Protein AF-0000000080761204 (afdb_homodimer)

Sequence (1036 aa):
MRTWFWTLLLACAAVALAVVLRAHPGNVLILVSPWRIEVSLTLAVLLLVALFAALYVGLRVLAWLVAIPDRVRAWRGRRAQARDHELLERGWISLLEGRFSHAGKDLVKLLEQTKEPGRRVLAALSAARAEHGLSEFERRDQMLAKAREEAGEDAGLQEATATVAADMLLDQGQPARALEVLAPLQDGGARHLHTLRLLLRAETALGHQERVFVLARGLARRNALNKTEAAQLIDSSGAARLRAALGSDAWRGIWKDLKADERTLPNIALAGAAAFEAAGDHNEAARVLEAAIAQKFNHTLVAAYARCDAEQVPRRLAKAETWLQQRPADAEMLTALGLLCLNGQLWGQAERYLQRGVSRRNDAQTHALLGSLYDRLNRPSDAARHWRLATAATMALPTLATDAALPAADTQADPHRLDAEGAYGNGEEPEVYSAAAMPPEPQAEPPLVAVDYVLDSREPGVPPVAGAAVPLRSAIDIEEYFDSAPIPQAAFEAPVSGFKTEADPPVGRAEVKPADKAMRTWFWTLLLACAAVALAVVLRAHPGNVLILVSPWRIEVSLTLAVLLLVALFAALYVGLRVLAWLVAIPDRVRAWRGRRAQARDHELLERGWISLLEGRFSHAGKDLVKLLEQTKEPGRRVLAALSAARAEHGLSEFERRDQMLAKAREEAGEDAGLQEATATVAADMLLDQGQPARALEVLAPLQDGGARHLHTLRLLLRAETALGHQERVFVLARGLARRNALNKTEAAQLIDSSGAARLRAALGSDAWRGIWKDLKADERTLPNIALAGAAAFEAAGDHNEAARVLEAAIAQKFNHTLVAAYARCDAEQVPRRLAKAETWLQQRPADAEMLTALGLLCLNGQLWGQAERYLQRGVSRRNDAQTHALLGSLYDRLNRPSDAARHWRLATAATMALPTLATDAALPAADTQADPHRLDAEGAYGNGEEPEVYSAAAMPPEPQAEPPLVAVDYVLDSREPGVPPVAGAAVPLRSAIDIEEYFDSAPIPQAAFEAPVSGFKTEADPPVGRAEVKPADKA

Nearest PDB structures (foldseek):
  7t6d-assembly1_B  TM=6.648E-01  e=3.011E-05  Escherichia coli
  7t6d-assembly1_A  TM=5.477E-01  e=6.382E-05  Escherichia coli
  7rqf-assembly1_A  TM=4.660E-01  e=2.053E-04  Pseudomonas aeruginosa PAO1
  8sxg-assembly1_C  TM=4.106E-01  e=6.654E-05  Pseudomonas aeruginosa
  2y4u-assembly1_A  TM=3.309E-01  e=7.181E-04  Homo sapiens

Foldseek 3Di:
DVVVVVVVVLVVVLVVVLVVLVPDWAWDWDCDVPDIDIDTPSVVSNVVSVVVVVVVVVVVVVVVVVCVVVVVVVVVVVVLVVLLVVLQVVLVVCVVVLVLVSSLVSLVVSLVRDDDLVSNLVSLLSNLSSCLSVVVNVVSVVSLVSSCVSCPPVPVSLQVSLLSVLVSCLVVLNLVVNCVSLVVVQPDDDCHLSSLVSNLSSCVSVVVLVSNLVSLVVCVVVVNDDPVVSLVSNLVSLLVVLQVCLVDPCNVVSQVPDDPVNLLRDSNLLSVLVSCVSVVNNVVSLVSLVSNCVVPNDLVSLLSLLPDALVCLVVSLVVLVVVCVVVVLDLSSLQSSLSSCVNNVVLVSSLVSLVSSCVNPQALSSLQSQLVSCVVVVNNVSNVVSNVSSVVVVDPDPPDVVVVPPPPPCPVPPPPPPCVVDDPDDDDDDDPDPPDPPDPPPPDPPDPDPPPPPPPCPDDPPDPDPDDDPPDDDDDPDDDDDPDDDDDDDDDCPDDDDDDDDDDDDDDDDPDDDPDDD/DVVVVVVVVLVVVLVVVLVVLVVDWAWDWDCDVPDIDIDTPSVVSNVVSVVVVVVVVVVVVVVVVVCVVVVVVVVVVVVLVVLLVVLQVQLVVCVVVLVLVSSLVSLVVSLVRDDDLVSNLVSLLSNLSSCLSVVVNVVSVVSLVSSCVSCPPVPVSLQVSLLSVLVSCLVVLNLVVNCVSLVVVQPDDDVVLSSLVSNLSSCVSVVVLVSNLVSLVVCVVVVNDDPVVSLVSNLVSLLVVLQVCLVDPCNVVSQVPDDPVNLLRDSNLLSVLVSCVSVVNNVVSLVSLVSNCVVPNDLVSLLSLLPDALVCLVVSLVVLVVVCVVVVLDLSSLLSSLSSCVNNVVLVSSVVSLVSSCVNPQALSSLQSQLVSCVVVVNNVSNVVSNVSSVVVVDPDPPDVVVVPPPPPCPVPPPPPPPVPDDPDDPPPDPPDPPDPPPPDPPDPPDPDPPPPPPPPPPDPDDDPPDDDDPPPPPDDDDDDPVPPDDDDDDDDPDDDDDDDDDDDDPPDDDDDDPDDD

Solvent-accessible surface area (backbone atoms only — not comparable to full-atom values): 58660 Å² total; per-residue (Å²): 108,66,64,56,51,52,53,47,51,51,49,49,53,51,51,55,53,52,56,61,32,68,75,50,79,27,41,34,37,38,42,37,93,89,52,76,49,79,40,48,36,49,56,50,51,54,50,50,51,51,51,46,52,52,52,50,53,51,50,48,51,50,51,52,61,68,44,44,62,60,50,49,50,52,48,51,51,50,51,51,51,50,49,45,50,50,30,48,52,53,15,48,51,26,47,63,48,63,41,25,71,63,12,26,52,33,16,50,53,38,41,74,67,52,85,51,48,74,57,32,24,50,24,21,48,52,24,18,52,18,26,48,74,68,67,38,58,70,61,18,51,51,26,45,50,49,20,50,60,47,26,62,86,41,62,69,49,42,49,45,48,30,45,32,50,24,53,53,30,45,74,71,69,36,28,70,60,20,48,62,52,42,53,82,54,72,90,62,74,88,74,38,67,62,52,49,51,52,49,35,54,27,29,52,73,70,62,41,35,68,60,29,26,54,44,34,52,54,34,42,76,68,64,71,44,58,65,69,59,32,50,50,49,34,22,54,21,46,16,49,51,35,57,73,21,57,90,46,79,56,28,58,59,54,58,66,70,48,50,76,77,54,46,37,29,66,52,20,14,53,34,49,19,51,43,30,42,75,72,64,36,53,66,59,16,50,48,38,39,51,53,17,40,70,73,52,80,43,69,70,54,47,46,53,63,32,65,54,57,52,88,48,27,68,64,50,49,58,54,50,49,56,55,34,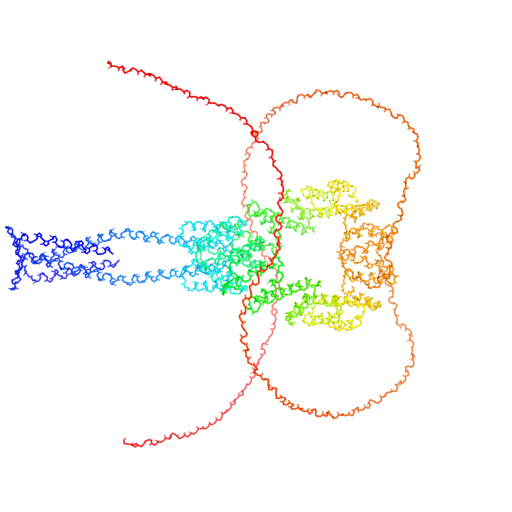70,78,40,75,80,39,35,68,55,27,36,28,51,14,47,26,23,50,44,50,69,35,59,70,61,14,49,53,30,27,51,55,14,45,73,69,40,88,45,32,66,43,24,41,50,50,14,52,49,24,51,74,70,70,33,61,70,63,13,42,51,24,22,46,49,16,37,53,62,71,42,90,70,82,83,50,73,70,60,72,71,51,71,64,78,67,71,71,73,56,73,74,79,74,74,79,65,73,69,90,72,76,84,73,84,81,82,78,76,78,80,74,78,78,75,80,74,77,77,78,77,75,78,80,77,75,80,73,78,72,83,72,82,68,82,78,81,79,76,86,80,78,83,84,78,86,75,87,74,86,72,92,74,73,89,77,88,75,83,77,72,84,79,86,84,77,84,77,68,83,78,83,91,78,90,70,88,73,88,88,88,78,90,83,85,78,84,84,80,72,93,61,90,134,108,66,63,56,52,52,52,47,51,51,50,49,55,49,50,54,52,51,55,60,31,68,73,48,79,25,40,32,38,39,42,38,92,88,52,76,48,79,40,47,36,49,56,50,52,52,49,50,51,52,50,46,52,53,52,51,52,51,50,48,52,50,52,51,62,67,44,44,64,60,51,49,50,51,47,51,51,52,52,51,51,51,50,46,50,48,31,48,53,52,15,48,51,26,46,64,51,62,41,25,72,62,12,26,54,34,16,50,53,36,42,74,67,52,85,50,49,73,58,32,24,51,24,22,48,51,23,17,52,19,26,48,74,69,66,38,58,69,63,16,49,50,26,44,51,48,19,50,59,47,25,62,85,40,63,68,49,41,50,44,48,30,46,32,51,24,53,54,30,46,74,72,69,36,28,70,63,20,48,60,52,40,53,80,58,68,85,62,74,80,86,32,60,61,53,48,50,51,49,35,54,28,29,53,73,69,60,41,35,69,58,27,27,55,45,35,52,54,34,41,74,66,64,71,44,57,66,69,58,31,49,50,47,34,22,53,21,46,16,49,52,36,56,71,22,57,92,46,80,57,29,58,58,54,59,66,69,47,50,75,75,52,47,36,28,66,52,22,14,52,34,49,20,50,43,28,42,74,70,65,38,53,66,60,15,51,48,38,39,52,52,14,40,70,74,51,79,45,69,68,54,47,46,52,64,32,64,56,57,52,86,50,26,68,65,52,49,57,54,51,49,56,55,34,70,78,41,73,80,39,37,67,55,26,36,28,50,15,47,26,23,50,43,48,68,35,59,69,61,14,50,52,30,29,52,55,14,44,72,69,38,88,44,34,65,42,25,41,51,50,15,54,51,23,51,74,70,70,33,62,68,63,12,42,52,24,23,47,49,17,36,54,61,71,41,91,70,81,83,53,74,70,60,73,72,52,68,66,76,67,69,71,73,53,72,74,78,71,71,79,66,72,70,92,70,76,76,78,73,74,76,74,77,77,77,75,80,72,78,80,75,83,76,79,78,75,80,80,76,75,79,73,83,72,83,80,79,74,75,76,76,79,77,85,77,76,83,81,78,82,76,84,72,88,77,74,90,78,76,73,85,74,74,77,70,82,69,83,76,80,78,85,81,71,85,80,91,81,87,90,84,71,92,73,84,78,88,73,82,90,78,84,89,77,80,83,85,131

InterPro domains:
  IPR005254 Heme biosynthesis-associated TPR protein [TIGR00540] (3-390)
  IPR010817 HemY, N-terminal [PF07219] (26-132)
  IPR011990 Tetratricopeptide-like helical domain superfamily [G3DSA:1.25.40.10] (239-396)
  IPR011990 Tetratricopeptide-like helical domain superfamily [SSF48452] (265-385)

Radius of gyration: 50.65 Å; Cα contacts (8 Å, |Δi|>4): 979; chains: 2; bounding box: 104×174×158 Å

Structure (mmCIF, N/CA/C/O backbone):
data_AF-0000000080761204-model_v1
#
loop_
_entity.id
_entity.type
_entity.pdbx_description
1 polymer 'Protoheme IX synthesis protein'
#
loop_
_atom_site.group_PDB
_atom_site.id
_atom_site.type_symbol
_atom_site.label_atom_id
_atom_site.label_alt_id
_atom_site.label_comp_id
_atom_site.label_asym_id
_atom_site.label_entity_id
_atom_site.label_seq_id
_atom_site.pdbx_PDB_ins_code
_atom_site.Cartn_x
_atom_site.Cartn_y
_atom_site.Cartn_z
_atom_site.occupancy
_atom_site.B_iso_or_equiv
_atom_site.auth_seq_id
_atom_site.auth_comp_id
_atom_site.auth_asym_id
_atom_site.auth_atom_id
_atom_site.pdbx_PDB_model_num
ATOM 1 N N . MET A 1 1 ? 7.57 57.281 19.5 1 51.16 1 MET A N 1
ATOM 2 C CA . MET A 1 1 ? 7.898 58.531 18.812 1 51.16 1 MET A CA 1
ATOM 3 C C . MET A 1 1 ? 6.758 59.531 18.922 1 51.16 1 MET A C 1
ATOM 5 O O . MET A 1 1 ? 6.996 60.75 19.047 1 51.16 1 MET A O 1
ATOM 9 N N . ARG A 1 2 ? 5.688 58.844 18.906 1 62 2 ARG A N 1
ATOM 10 C CA . ARG A 1 2 ? 4.57 59.781 18.797 1 62 2 ARG A CA 1
ATOM 11 C C . ARG A 1 2 ? 4.336 60.5 20.125 1 62 2 ARG A C 1
ATOM 13 O O . ARG A 1 2 ? 3.93 61.656 20.125 1 62 2 ARG A O 1
ATOM 20 N N . THR A 1 3 ? 4.758 59.844 21.094 1 61 3 THR A N 1
ATOM 21 C CA . THR A 1 3 ? 4.641 60.5 22.391 1 61 3 THR A CA 1
ATOM 22 C C . THR A 1 3 ? 5.555 61.719 22.453 1 61 3 THR A C 1
ATOM 24 O O . THR A 1 3 ? 5.188 62.719 23.047 1 61 3 THR A O 1
ATOM 27 N N . TRP A 1 4 ? 6.68 61.531 21.828 1 60.62 4 TRP A N 1
ATOM 28 C CA . TRP A 1 4 ? 7.645 62.625 21.844 1 60.62 4 TRP A CA 1
ATOM 29 C C . TRP A 1 4 ? 7.105 63.844 21.078 1 60.62 4 TRP A C 1
ATOM 31 O O . TRP A 1 4 ? 7.312 65 21.484 1 60.62 4 TRP A O 1
ATOM 41 N N . PHE A 1 5 ? 6.336 63.531 20.031 1 61.75 5 PHE A N 1
ATOM 42 C CA . PHE A 1 5 ? 5.805 64.625 19.25 1 61.75 5 PHE A CA 1
ATOM 43 C C . PHE A 1 5 ? 4.785 65.438 20.047 1 61.75 5 PHE A C 1
ATOM 45 O O . PHE A 1 5 ? 4.789 66.625 20.016 1 61.75 5 PHE A O 1
ATOM 52 N N . TRP A 1 6 ? 4.047 64.75 20.828 1 63.5 6 TRP A N 1
ATOM 53 C CA . TRP A 1 6 ? 3.02 65.438 21.594 1 63.5 6 TRP A CA 1
ATOM 54 C C . TRP A 1 6 ? 3.643 66.188 22.734 1 63.5 6 TRP A C 1
ATOM 56 O O . TRP A 1 6 ? 3.203 67.312 23.047 1 63.5 6 TRP A O 1
ATOM 66 N N . THR A 1 7 ? 4.664 65.625 23.328 1 63.88 7 THR A N 1
ATOM 67 C CA . THR A 1 7 ? 5.383 66.375 24.359 1 63.88 7 THR A CA 1
ATOM 68 C C . THR A 1 7 ? 6.031 67.625 23.766 1 63.88 7 THR A C 1
ATOM 70 O O . THR A 1 7 ? 6.039 68.688 24.391 1 63.88 7 THR A O 1
ATOM 73 N N . LEU A 1 8 ? 6.449 67.5 22.516 1 62.94 8 LEU A N 1
ATOM 74 C CA . LEU A 1 8 ? 7.078 68.625 21.844 1 62.94 8 LEU A CA 1
ATOM 75 C C . LEU A 1 8 ? 6.047 69.688 21.5 1 62.94 8 LEU A C 1
ATOM 77 O O . LEU A 1 8 ? 6.316 70.875 21.641 1 62.94 8 LEU A O 1
ATOM 81 N N . LEU A 1 9 ? 4.902 69.25 21.047 1 67.12 9 LEU A N 1
ATOM 82 C CA . LEU A 1 9 ? 3.861 70.25 20.734 1 67.12 9 LEU A CA 1
ATOM 83 C C . LEU A 1 9 ? 3.418 71 22 1 67.12 9 LEU A C 1
ATOM 85 O O . LEU A 1 9 ? 3.209 72.188 21.969 1 67.12 9 LEU A O 1
ATOM 89 N N . LEU A 1 10 ? 3.43 70.25 23.062 1 68.56 10 LEU A N 1
ATOM 90 C CA . LEU A 1 10 ? 3.088 70.875 24.344 1 68.56 10 LEU A CA 1
ATOM 91 C C . LEU A 1 10 ? 4.176 71.812 24.781 1 68.56 10 LEU A C 1
ATOM 93 O O . LEU A 1 10 ? 3.873 72.938 25.281 1 68.56 10 LEU A O 1
ATOM 97 N N . ALA A 1 11 ? 5.398 71.375 24.516 1 65 11 ALA A N 1
ATOM 98 C CA . ALA A 1 11 ? 6.52 72.25 24.844 1 65 11 ALA A CA 1
ATOM 99 C C . ALA A 1 11 ? 6.516 73.5 23.984 1 65 11 ALA A C 1
ATOM 101 O O . ALA A 1 11 ? 6.742 74.625 24.469 1 65 11 ALA A O 1
ATOM 102 N N . CYS A 1 12 ? 6.152 73.375 22.719 1 67.56 12 CYS A N 1
ATOM 103 C CA . CYS A 1 12 ? 6.105 74.562 21.812 1 67.56 12 CYS A CA 1
ATOM 104 C C . CYS A 1 12 ? 4.961 75.5 22.188 1 67.56 12 CYS A C 1
ATOM 106 O O . CYS A 1 12 ? 5.125 76.688 22.172 1 67.56 12 CYS A O 1
ATOM 108 N N . ALA A 1 13 ? 3.834 74.938 22.484 1 70.69 13 ALA A N 1
ATOM 109 C CA . ALA A 1 13 ? 2.701 75.75 22.891 1 70.69 13 ALA A CA 1
ATOM 110 C C . ALA A 1 13 ? 2.998 76.5 24.188 1 70.69 13 ALA A C 1
ATOM 112 O O . ALA A 1 13 ? 2.639 77.688 24.344 1 70.69 13 ALA A O 1
ATOM 113 N N . ALA A 1 14 ? 3.863 75.812 25.047 1 66.12 14 ALA A N 1
ATOM 114 C CA . ALA A 1 14 ? 4.254 76.438 26.297 1 66.12 14 ALA A CA 1
ATOM 115 C C . ALA A 1 14 ? 5.227 77.625 26.062 1 66.12 14 ALA A C 1
ATOM 117 O O . ALA A 1 14 ? 5.098 78.688 26.672 1 66.12 14 ALA A O 1
ATOM 118 N N . VAL A 1 15 ? 6.086 77.438 25.156 1 65.12 15 VAL A N 1
ATOM 119 C CA . VAL A 1 15 ? 7.066 78.5 24.844 1 65.12 15 VAL A CA 1
ATOM 120 C C . VAL A 1 15 ? 6.375 79.625 24.125 1 65.12 15 VAL A C 1
ATOM 122 O O . VAL A 1 15 ? 6.633 80.812 24.438 1 65.12 15 VAL A O 1
ATOM 125 N N . ALA A 1 16 ? 5.48 79.375 23.25 1 70.19 16 ALA A N 1
ATOM 126 C CA . ALA A 1 16 ? 4.77 80.438 22.562 1 70.19 16 ALA A CA 1
ATOM 127 C C . ALA A 1 16 ? 3.928 81.25 23.531 1 70.19 16 ALA A C 1
ATOM 129 O O . ALA A 1 16 ? 3.908 82.5 23.453 1 70.19 16 ALA A O 1
ATOM 130 N N . LEU A 1 17 ? 3.402 80.625 24.453 1 71.19 17 LEU A N 1
ATOM 131 C CA . LEU A 1 17 ? 2.617 81.312 25.469 1 71.19 17 LEU A CA 1
ATOM 132 C C . LEU A 1 17 ? 3.514 82.188 26.359 1 71.19 17 LEU A C 1
ATOM 134 O O . LEU A 1 17 ? 3.16 83.312 26.703 1 71.19 17 LEU A O 1
ATOM 138 N N . ALA A 1 18 ? 4.766 81.688 26.578 1 65.69 18 ALA A N 1
ATOM 139 C CA . ALA A 1 18 ? 5.719 82.438 27.391 1 65.69 18 ALA A CA 1
ATOM 140 C C . ALA A 1 18 ? 6.203 83.688 26.688 1 65.69 18 ALA A C 1
ATOM 142 O O . ALA A 1 18 ? 6.352 84.75 27.312 1 65.69 18 ALA A O 1
ATOM 143 N N . VAL A 1 19 ? 6.258 83.625 25.438 1 67.69 19 VAL A N 1
ATOM 144 C CA . VAL A 1 19 ? 6.746 84.75 24.656 1 67.69 19 VAL A CA 1
ATOM 145 C C . VAL A 1 19 ? 5.66 85.812 24.547 1 67.69 19 VAL A C 1
ATOM 147 O O . VAL A 1 19 ? 5.938 87 24.672 1 67.69 19 VAL A O 1
ATOM 150 N N . VAL A 1 20 ? 4.496 85.5 24.391 1 72.44 20 VAL A N 1
ATOM 151 C CA . VAL A 1 20 ? 3.41 86.5 24.266 1 72.44 20 VAL A CA 1
ATOM 152 C C . VAL A 1 20 ? 3.162 87.188 25.609 1 72.44 20 VAL A C 1
ATOM 154 O O . VAL A 1 20 ? 2.875 88.375 25.656 1 72.44 20 VAL A O 1
ATOM 157 N N . LEU A 1 21 ? 3.559 86.5 26.672 1 70.06 21 LEU A N 1
ATOM 158 C CA . LEU A 1 21 ? 3.316 87 28.016 1 70.06 21 LEU A CA 1
ATOM 159 C C . LEU A 1 21 ? 4.438 88 28.422 1 70.06 21 LEU A C 1
ATOM 161 O O . LEU A 1 21 ? 4.219 88.875 29.219 1 70.06 21 LEU A O 1
ATOM 165 N N . ARG A 1 22 ? 5.551 87.812 27.906 1 66.38 22 ARG A N 1
ATOM 166 C CA . ARG A 1 22 ? 6.648 88.688 28.172 1 66.38 22 ARG A CA 1
ATOM 167 C C . ARG A 1 22 ? 6.375 90.062 27.562 1 66.38 22 ARG A C 1
ATOM 169 O O . ARG A 1 22 ? 6.836 91.125 28.078 1 66.38 22 ARG A O 1
ATOM 176 N N . ALA A 1 23 ? 5.547 90.25 26.625 1 66.62 23 ALA A N 1
ATOM 177 C CA . ALA A 1 23 ? 5.246 91.5 25.969 1 66.62 23 ALA A CA 1
ATOM 178 C C . ALA A 1 23 ? 4.156 92.25 26.703 1 66.62 23 ALA A C 1
ATOM 180 O O . ALA A 1 23 ? 3.941 93.438 26.453 1 66.62 23 ALA A O 1
ATOM 181 N N . HIS A 1 24 ? 3.5 91.625 27.531 1 68 24 HIS A N 1
ATOM 182 C CA . HIS A 1 24 ? 2.428 92.312 28.25 1 68 24 HIS A CA 1
ATOM 183 C C . HIS A 1 24 ? 2.67 92.25 29.75 1 68 24 HIS A C 1
ATOM 185 O O . HIS A 1 24 ? 2.359 91.312 30.422 1 68 24 HIS A O 1
ATOM 191 N N . PRO A 1 25 ? 3.35 93.375 30.234 1 74.69 25 PRO A N 1
ATOM 192 C CA . PRO A 1 25 ? 3.668 93.438 31.656 1 74.69 25 PRO A CA 1
ATOM 193 C C . PRO A 1 25 ? 2.422 93.5 32.531 1 74.69 25 PRO A C 1
ATOM 195 O O . PRO A 1 25 ? 1.439 94.125 32.188 1 74.69 25 PRO A O 1
ATOM 198 N N . GLY A 1 26 ? 1.984 92.438 33.219 1 77.06 26 GLY A N 1
ATOM 199 C CA . GLY A 1 26 ? 0.867 92.375 34.156 1 77.06 26 GLY A CA 1
ATOM 200 C C . GLY A 1 26 ? 1.195 91.625 35.438 1 77.06 26 GLY A C 1
ATOM 201 O O . GLY A 1 26 ? 2.236 90.938 35.531 1 77.06 26 GLY A O 1
ATOM 202 N N . ASN A 1 27 ? 0.479 92.125 36.594 1 85.5 27 ASN A N 1
ATOM 203 C CA . ASN A 1 27 ? 0.697 91.5 37.875 1 85.5 27 ASN A CA 1
ATOM 204 C C . ASN A 1 27 ? -0.568 90.75 38.344 1 85.5 27 ASN A C 1
ATOM 206 O O . ASN A 1 27 ? -1.68 91.188 38.031 1 85.5 27 ASN A O 1
ATOM 210 N N . VAL A 1 28 ? -0.349 89.625 39 1 85.06 28 VAL A N 1
ATOM 211 C CA . VAL A 1 28 ? -1.434 88.875 39.625 1 85.06 28 VAL A CA 1
ATOM 212 C C . VAL A 1 28 ? -1.291 88.938 41.156 1 85.06 28 VAL A C 1
ATOM 214 O O . VAL A 1 28 ? -0.227 88.625 41.688 1 85.06 28 VAL A O 1
ATOM 217 N N . LEU A 1 29 ? -2.418 89.562 41.75 1 87.38 29 LEU A N 1
ATOM 218 C CA . LEU A 1 29 ? -2.432 89.688 43.219 1 87.38 29 LEU A CA 1
ATOM 219 C C . LEU A 1 29 ? -3.432 88.688 43.812 1 87.38 29 LEU A C 1
ATOM 221 O O . LEU A 1 29 ? -4.598 88.625 43.406 1 87.38 29 LEU A O 1
ATOM 225 N N . ILE A 1 30 ? -2.885 87.812 44.719 1 84.06 30 ILE A N 1
ATOM 226 C CA . ILE A 1 30 ? -3.723 86.875 45.438 1 84.06 30 ILE A CA 1
ATOM 227 C C . ILE A 1 30 ? -3.895 87.375 46.875 1 84.06 30 ILE A C 1
ATOM 229 O O . ILE A 1 30 ? -2.922 87.438 47.625 1 84.06 30 ILE A O 1
ATOM 233 N N . LEU A 1 31 ? -5.18 87.625 47.125 1 82.31 31 LEU A N 1
ATOM 234 C CA . LEU A 1 31 ? -5.477 88.125 48.469 1 82.31 31 LEU A CA 1
ATOM 235 C C . LEU A 1 31 ? -6.164 87.062 49.312 1 82.31 31 LEU A C 1
ATOM 237 O O . LEU A 1 31 ? -7.32 86.688 49.062 1 82.31 31 LEU A O 1
ATOM 241 N N . VAL A 1 32 ? -5.355 86.312 50.125 1 75.5 32 VAL A N 1
ATOM 242 C CA . VAL A 1 32 ? -5.926 85.312 51.094 1 75.5 32 VAL A CA 1
ATOM 243 C C . VAL A 1 32 ? -5.656 85.812 52.5 1 75.5 32 VAL A C 1
ATOM 245 O O . VAL A 1 32 ? -4.504 86.062 52.875 1 75.5 32 VAL A O 1
ATOM 248 N N . SER A 1 33 ? -6.719 86.188 53.281 1 73.25 33 SER A N 1
ATOM 249 C CA . SER A 1 33 ? -6.52 86.75 54.625 1 73.25 33 SER A CA 1
ATOM 250 C C . SER A 1 33 ? -5.641 85.812 55.469 1 73.25 33 SER A C 1
ATOM 252 O O . SER A 1 33 ? -5.922 84.625 55.625 1 73.25 33 SER A O 1
ATOM 254 N N . PRO A 1 34 ? -4.469 86.312 55.844 1 74.44 34 PRO A N 1
ATOM 255 C CA . PRO A 1 34 ? -3.711 87.562 55.906 1 74.44 34 PRO A CA 1
ATOM 256 C C . PRO A 1 34 ? -2.588 87.625 54.875 1 74.44 34 PRO A C 1
ATOM 258 O O . PRO A 1 34 ? -1.835 88.562 54.812 1 74.44 34 PRO A O 1
ATOM 261 N N . TRP A 1 35 ? -2.461 86.625 54 1 78.06 35 TRP A N 1
ATOM 262 C CA . TRP A 1 35 ? -1.316 86.562 53.094 1 78.06 35 TRP A CA 1
ATOM 263 C C . TRP A 1 35 ? -1.627 87.25 51.781 1 78.06 35 TRP A C 1
ATOM 265 O O . TRP A 1 35 ? -2.732 87.125 51.25 1 78.06 35 TRP A O 1
ATOM 275 N N . ARG A 1 36 ? -0.693 88.25 51.406 1 82.88 36 ARG A N 1
ATOM 276 C CA . ARG A 1 36 ? -0.753 88.875 50.094 1 82.88 36 ARG A CA 1
ATOM 277 C C . ARG A 1 36 ? 0.393 88.438 49.188 1 82.88 36 ARG A C 1
ATOM 279 O O . ARG A 1 36 ? 1.561 88.688 49.5 1 82.88 36 ARG A O 1
ATOM 286 N N . ILE A 1 37 ? 0.063 87.688 48.156 1 84.19 37 ILE A N 1
ATOM 287 C CA . ILE A 1 37 ? 1.089 87.188 47.25 1 84.19 37 ILE A CA 1
ATOM 288 C C . ILE A 1 37 ? 0.978 87.875 45.906 1 84.19 37 ILE A C 1
ATOM 290 O O . ILE A 1 37 ? -0.063 87.812 45.25 1 84.19 37 ILE A O 1
ATOM 294 N N . GLU A 1 38 ? 2.086 88.625 45.562 1 85.56 38 GLU A N 1
ATOM 295 C CA . GLU A 1 38 ? 2.158 89.312 44.281 1 85.56 38 GLU A CA 1
ATOM 296 C C . GLU A 1 38 ? 3.109 88.625 43.344 1 85.56 38 GLU A C 1
ATOM 298 O O . GLU A 1 38 ? 4.27 88.375 43.656 1 85.56 38 GLU A O 1
ATOM 303 N N . VAL A 1 39 ? 2.516 88.125 42.219 1 85.81 39 VAL A N 1
ATOM 304 C CA . VAL A 1 39 ? 3.336 87.438 41.219 1 85.81 39 VAL A CA 1
ATOM 305 C C . VAL A 1 39 ? 3.133 88.125 39.875 1 85.81 39 VAL A C 1
ATOM 307 O O . VAL A 1 39 ? 2.053 88.625 39.562 1 85.81 39 VAL A O 1
ATOM 310 N N . SER A 1 40 ? 4.328 88.25 39.062 1 85.38 40 SER A N 1
ATOM 311 C CA . SER A 1 40 ? 4.207 88.75 37.719 1 85.38 40 SER A CA 1
ATOM 312 C C . SER A 1 40 ? 3.318 87.875 36.844 1 85.38 40 SER A C 1
ATOM 314 O O . SER A 1 40 ? 3.195 86.688 37.125 1 85.38 40 SER A O 1
ATOM 316 N N . LEU A 1 41 ? 2.523 88.5 36 1 82.62 41 LEU A N 1
ATOM 317 C CA . LEU A 1 41 ? 1.638 87.75 35.094 1 82.62 41 LEU A CA 1
ATOM 318 C C . LEU A 1 41 ? 2.404 86.688 34.344 1 82.62 41 LEU A C 1
ATOM 320 O O . LEU A 1 41 ? 1.914 85.562 34.188 1 82.62 41 LEU A O 1
ATOM 324 N N . THR A 1 42 ? 3.623 87 33.969 1 81.75 42 THR A N 1
ATOM 325 C CA . THR A 1 42 ? 4.445 86.062 33.25 1 81.75 42 THR A CA 1
ATOM 326 C C . THR A 1 42 ? 4.801 84.875 34.125 1 81.75 42 THR A C 1
ATOM 328 O O . THR A 1 42 ? 4.715 83.688 33.656 1 81.75 42 THR A O 1
ATOM 331 N N . LEU A 1 43 ? 5.094 85.062 35.312 1 83.62 43 LEU A N 1
ATOM 332 C CA . LEU A 1 43 ? 5.453 83.938 36.219 1 83.62 43 LEU A CA 1
ATOM 333 C C . LEU A 1 43 ? 4.23 83.125 36.562 1 83.62 43 LEU A C 1
ATOM 335 O O . LEU A 1 43 ? 4.32 81.875 36.656 1 83.62 43 LEU A O 1
ATOM 339 N N . ALA A 1 44 ? 3.098 83.812 36.719 1 83.5 44 ALA A N 1
ATOM 340 C CA . ALA A 1 44 ? 1.863 83.125 37.031 1 83.5 44 ALA A CA 1
ATOM 341 C C . ALA A 1 44 ? 1.466 82.188 35.906 1 83.5 44 ALA A C 1
ATOM 343 O O . ALA A 1 44 ? 1.117 81 36.188 1 83.5 44 ALA A O 1
ATOM 344 N N . VAL A 1 45 ? 1.588 82.562 34.719 1 82.19 45 VAL A N 1
ATOM 345 C CA . VAL A 1 45 ? 1.22 81.75 33.594 1 82.19 45 VAL A CA 1
ATOM 346 C C . VAL A 1 45 ? 2.211 80.625 33.438 1 82.19 45 VAL A C 1
ATOM 348 O O . VAL A 1 45 ? 1.815 79.438 33.188 1 82.19 45 VAL A O 1
ATOM 351 N N . LEU A 1 46 ? 3.492 80.812 33.625 1 82.81 46 LEU A N 1
ATOM 352 C CA . LEU A 1 46 ? 4.516 79.812 33.531 1 82.81 46 LEU A CA 1
ATOM 353 C C . LEU A 1 46 ? 4.312 78.75 34.625 1 82.81 46 LEU A C 1
ATOM 355 O O . LEU A 1 46 ? 4.477 77.562 34.344 1 82.81 46 LEU A O 1
ATOM 359 N N . LEU A 1 47 ? 3.861 79.188 35.75 1 83.62 47 LEU A N 1
ATOM 360 C CA . LEU A 1 47 ? 3.619 78.25 36.844 1 83.62 47 LEU A CA 1
ATOM 361 C C . LEU A 1 47 ? 2.389 77.375 36.562 1 83.62 47 LEU A C 1
ATOM 363 O O . LEU A 1 47 ? 2.375 76.188 36.875 1 83.62 47 LEU A O 1
ATOM 367 N N . LEU A 1 48 ? 1.444 78.062 35.906 1 83.06 48 LEU A N 1
ATOM 368 C CA . LEU A 1 48 ? 0.225 77.312 35.562 1 83.06 48 LEU A CA 1
ATOM 369 C C . LEU A 1 48 ? 0.502 76.25 34.5 1 83.06 48 LEU A C 1
ATOM 371 O O . LEU A 1 48 ? 0.019 75.125 34.594 1 83.06 48 LEU A O 1
ATOM 375 N N . VAL A 1 49 ? 1.283 76.625 33.562 1 81.75 49 VAL A N 1
ATOM 376 C CA . VAL A 1 49 ? 1.64 75.688 32.5 1 81.75 49 VAL A CA 1
ATOM 377 C C . VAL A 1 49 ? 2.479 74.5 33.062 1 81.75 49 VAL A C 1
ATOM 379 O O . VAL A 1 49 ? 2.264 73.375 32.719 1 81.75 49 VAL A O 1
ATOM 382 N N . ALA A 1 50 ? 3.428 74.875 33.938 1 83.81 50 ALA A N 1
ATOM 383 C CA . ALA A 1 50 ? 4.262 73.812 34.594 1 83.81 50 ALA A CA 1
ATOM 384 C C . ALA A 1 50 ? 3.418 72.875 35.438 1 83.81 50 ALA A C 1
ATOM 386 O O . ALA A 1 50 ? 3.65 71.688 35.406 1 83.81 50 ALA A O 1
ATOM 387 N N . LEU A 1 51 ? 2.406 73.438 36.094 1 82.56 51 LEU A N 1
ATOM 388 C CA . LEU A 1 51 ? 1.498 72.625 36.875 1 82.56 51 LEU A CA 1
ATOM 389 C C . LEU A 1 51 ? 0.682 71.688 35.969 1 82.56 51 LEU A C 1
ATOM 391 O O . LEU A 1 51 ? 0.504 70.5 36.312 1 82.56 51 LEU A O 1
ATOM 395 N N . PHE A 1 52 ? 0.268 72.188 34.906 1 82.19 52 PHE A N 1
ATOM 396 C CA . PHE A 1 52 ? -0.487 71.375 33.938 1 82.19 52 PHE A CA 1
ATOM 397 C C . PHE A 1 52 ? 0.362 70.25 33.406 1 82.19 52 PHE A C 1
ATOM 399 O O . PHE A 1 52 ? -0.09 69.125 33.344 1 82.19 52 PHE A O 1
ATOM 406 N N . ALA A 1 53 ? 1.51 70.562 33.031 1 81.88 53 ALA A N 1
ATOM 407 C CA . ALA A 1 53 ? 2.414 69.562 32.469 1 81.88 53 ALA A CA 1
ATOM 408 C C . ALA A 1 53 ? 2.715 68.5 33.5 1 81.88 53 ALA A C 1
ATOM 410 O O . ALA A 1 53 ? 2.699 67.312 33.156 1 81.88 53 ALA A O 1
ATOM 411 N N . ALA A 1 54 ? 2.896 68.938 34.75 1 83.94 54 ALA A N 1
ATOM 412 C CA . ALA A 1 54 ? 3.205 68 35.812 1 83.94 54 ALA A CA 1
ATOM 413 C C . ALA A 1 54 ? 2.027 67.062 36.062 1 83.94 54 ALA A C 1
ATOM 415 O O . ALA A 1 54 ? 2.207 65.812 36.219 1 83.94 54 ALA A O 1
ATOM 416 N N . LEU A 1 55 ? 0.831 67.562 36.031 1 81.5 55 LEU A N 1
ATOM 417 C CA . LEU A 1 55 ? -0.371 66.812 36.281 1 81.5 55 LEU A CA 1
ATOM 418 C C . LEU A 1 55 ? -0.64 65.875 35.094 1 81.5 55 LEU A C 1
ATOM 420 O O . LEU A 1 55 ? -1.029 64.688 35.281 1 81.5 55 LEU A O 1
ATOM 424 N N . TYR A 1 56 ? -0.448 66.375 33.969 1 81.44 56 TYR A N 1
ATOM 425 C CA . TYR A 1 56 ? -0.656 65.625 32.781 1 81.44 56 TYR A CA 1
ATOM 426 C C . TYR A 1 56 ? 0.282 64.375 32.75 1 81.44 56 TYR A C 1
ATOM 428 O O . TYR A 1 56 ? -0.155 63.25 32.531 1 81.44 56 TYR A O 1
ATOM 436 N N . VAL A 1 57 ? 1.551 64.562 32.938 1 80.81 57 VAL A N 1
ATOM 437 C CA . VAL A 1 57 ? 2.553 63.531 32.938 1 80.81 57 VAL A CA 1
ATOM 438 C C . VAL A 1 57 ? 2.266 62.531 34.094 1 80.81 57 VAL A C 1
ATOM 440 O O . VAL A 1 57 ? 2.383 61.344 33.906 1 80.81 57 VAL A O 1
ATOM 443 N N . GLY A 1 58 ? 1.855 63.125 35.219 1 81.44 58 GLY A N 1
ATOM 444 C CA . GLY A 1 58 ? 1.501 62.25 36.344 1 81.44 58 GLY A CA 1
ATOM 445 C C . GLY A 1 58 ? 0.347 61.312 36.062 1 81.44 58 GLY A C 1
ATOM 446 O O . GLY A 1 58 ? 0.417 60.125 36.344 1 81.44 58 GLY A O 1
ATOM 447 N N . LEU A 1 59 ? -0.626 61.812 35.312 1 80.75 59 LEU A N 1
ATOM 448 C CA . LEU A 1 59 ? -1.791 61 34.969 1 80.75 59 LEU A CA 1
ATOM 449 C C . LEU A 1 59 ? -1.439 59.969 33.906 1 80.75 59 LEU A C 1
ATOM 451 O O . LEU A 1 59 ? -1.948 58.844 33.906 1 80.75 59 LEU A O 1
ATOM 455 N N . ARG A 1 60 ? -0.601 60.344 33.094 1 79.69 60 ARG A N 1
ATOM 456 C CA . ARG A 1 60 ? -0.172 59.438 32.031 1 79.69 60 ARG A CA 1
ATOM 457 C C . ARG A 1 60 ? 0.643 58.281 32.625 1 79.69 60 ARG A C 1
ATOM 459 O O . ARG A 1 60 ? 0.483 57.125 32.188 1 79.69 60 ARG A O 1
ATOM 466 N N . VAL A 1 61 ? 1.487 58.625 33.531 1 81.5 61 VAL A N 1
ATOM 467 C CA . VAL A 1 61 ? 2.312 57.594 34.156 1 81.5 61 VAL A CA 1
ATOM 468 C C . VAL A 1 61 ? 1.428 56.656 34.969 1 81.5 61 VAL A C 1
ATOM 470 O O . VAL A 1 61 ? 1.635 55.438 34.969 1 81.5 61 VAL A O 1
ATOM 473 N N . LEU A 1 62 ? 0.426 57.25 35.562 1 80.12 62 LEU A N 1
ATOM 474 C CA . LEU A 1 62 ? -0.503 56.406 36.344 1 80.12 62 LEU A CA 1
ATOM 475 C C . LEU A 1 62 ? -1.307 55.5 35.406 1 80.12 62 LEU A C 1
ATOM 477 O O . LEU A 1 62 ? -1.5 54.312 35.719 1 80.12 62 LEU A O 1
ATOM 481 N N . ALA A 1 63 ? -1.718 55.969 34.312 1 78.56 63 ALA A N 1
ATOM 482 C CA . ALA A 1 63 ? -2.469 55.188 33.312 1 78.56 63 ALA A CA 1
ATOM 483 C C . ALA A 1 63 ? -1.611 54.094 32.719 1 78.56 63 ALA A C 1
ATOM 485 O O . ALA A 1 63 ? -2.098 52.969 32.5 1 78.56 63 ALA A O 1
ATOM 486 N N . TRP A 1 64 ? -0.411 54.5 32.469 1 75.94 64 TRP A N 1
ATOM 487 C CA . TRP A 1 64 ? 0.529 53.5 31.938 1 75.94 64 TRP A CA 1
ATOM 488 C C . TRP A 1 64 ? 0.79 52.406 32.969 1 75.94 64 TRP A C 1
ATOM 490 O O . TRP A 1 64 ? 0.827 51.219 32.594 1 75.94 64 TRP A O 1
ATOM 500 N N . LEU A 1 65 ? 0.862 52.75 34.219 1 81.06 65 LEU A N 1
ATOM 501 C CA . LEU A 1 65 ? 1.123 51.781 35.281 1 81.06 65 LEU A CA 1
ATOM 502 C C . LEU A 1 65 ? -0.068 50.844 35.469 1 81.06 65 LEU A C 1
ATOM 504 O O . LEU A 1 65 ? 0.108 49.625 35.688 1 81.06 65 LEU A O 1
ATOM 508 N N . VAL A 1 66 ? -1.245 51.281 35.312 1 77.06 66 VAL A N 1
ATOM 509 C CA . VAL A 1 66 ? -2.449 50.469 35.5 1 77.06 66 VAL A CA 1
ATOM 510 C C . VAL A 1 66 ? -2.67 49.562 34.281 1 77.06 66 VAL A C 1
ATOM 512 O O . VAL A 1 66 ? -3.268 48.5 34.375 1 77.06 66 VAL A O 1
ATOM 515 N N . ALA A 1 67 ? -2.195 50 33.125 1 78.56 67 ALA A N 1
ATOM 516 C CA . ALA A 1 67 ? -2.393 49.25 31.891 1 78.56 67 ALA A CA 1
ATOM 517 C C . ALA A 1 67 ? -1.353 48.156 31.75 1 78.56 67 ALA A C 1
ATOM 519 O O . ALA A 1 67 ? -1.49 47.25 30.906 1 78.56 67 ALA A O 1
ATOM 520 N N . ILE A 1 68 ? -0.388 48.125 32.625 1 79.56 68 ILE A N 1
ATOM 521 C CA . ILE A 1 68 ? 0.735 47.219 32.5 1 79.56 68 ILE A CA 1
ATOM 522 C C . ILE A 1 68 ? 0.239 45.781 32.656 1 79.56 68 ILE A C 1
ATOM 524 O O . ILE A 1 68 ? 0.585 44.906 31.828 1 79.56 68 ILE A O 1
ATOM 528 N N . PRO A 1 69 ? -0.693 45.5 33.625 1 79.75 69 PRO A N 1
ATOM 529 C CA . PRO A 1 69 ? -1.123 44.125 33.719 1 79.75 69 PRO A CA 1
ATOM 530 C C . PRO A 1 69 ? -1.862 43.625 32.469 1 79.75 69 PRO A C 1
ATOM 532 O O . PRO A 1 69 ? -1.708 42.5 32.062 1 79.75 69 PRO A O 1
ATOM 535 N N . ASP A 1 70 ? -2.662 44.406 31.828 1 78.12 70 ASP A N 1
ATOM 536 C CA . ASP A 1 70 ? -3.395 44.062 30.625 1 78.12 70 ASP A CA 1
ATOM 537 C C . ASP A 1 70 ? -2.445 43.844 29.438 1 78.12 70 ASP A C 1
ATOM 539 O O . ASP A 1 70 ? -2.65 42.938 28.625 1 78.12 70 ASP A O 1
ATOM 543 N N . ARG A 1 71 ? -1.394 44.625 29.438 1 77.62 71 ARG A N 1
ATOM 544 C CA . ARG A 1 71 ? -0.409 44.469 28.375 1 77.62 71 ARG A CA 1
ATOM 545 C C . ARG A 1 71 ? 0.4 43.188 28.531 1 77.62 71 ARG A C 1
ATOM 547 O O . ARG A 1 71 ? 0.698 42.531 27.547 1 77.62 71 ARG A O 1
ATOM 554 N N . VAL A 1 72 ? 0.619 42.906 29.75 1 83.62 72 VAL A N 1
ATOM 555 C CA . VAL A 1 72 ? 1.388 41.688 30.016 1 83.62 72 VAL A CA 1
ATOM 556 C C . VAL A 1 72 ? 0.534 40.469 29.719 1 83.62 72 VAL A C 1
ATOM 558 O O . VAL A 1 72 ? 1.019 39.5 29.141 1 83.62 72 VAL A O 1
ATOM 561 N N . ARG A 1 73 ? -0.728 40.562 30.078 1 81.75 73 ARG A N 1
ATOM 562 C CA . ARG A 1 73 ? -1.634 39.469 29.781 1 81.75 73 ARG A CA 1
ATOM 563 C C . ARG A 1 73 ? -1.791 39.281 28.266 1 81.75 73 ARG A C 1
ATOM 565 O O . ARG A 1 73 ? -1.79 38.156 27.781 1 81.75 73 ARG A O 1
ATOM 572 N N . ALA A 1 74 ? -1.95 40.312 27.578 1 80.62 74 ALA A N 1
ATOM 573 C CA . ALA A 1 74 ? -2.086 40.25 26.125 1 80.62 74 ALA A CA 1
ATOM 574 C C . ALA A 1 74 ? -0.814 39.719 25.469 1 80.62 74 ALA A C 1
ATOM 576 O O . ALA A 1 74 ? -0.879 38.938 24.516 1 80.62 74 ALA A O 1
ATOM 577 N N . TRP A 1 75 ? 0.3 40.156 26.062 1 80.25 75 TRP A N 1
ATOM 578 C CA . TRP A 1 75 ? 1.58 39.688 25.547 1 80.25 75 TRP A CA 1
ATOM 579 C C . TRP A 1 75 ? 1.736 38.188 25.797 1 80.25 75 TRP A C 1
ATOM 581 O O . TRP A 1 75 ? 2.145 37.438 24.891 1 80.25 75 TRP A O 1
ATOM 591 N N . ARG A 1 76 ? 1.377 37.781 26.984 1 82.94 76 ARG A N 1
ATOM 592 C CA . ARG A 1 76 ? 1.459 36.375 27.297 1 82.94 76 ARG A CA 1
ATOM 593 C C . ARG A 1 76 ? 0.528 35.562 26.406 1 82.94 76 ARG A C 1
ATOM 595 O O . ARG A 1 76 ? 0.879 34.438 25.969 1 82.94 76 ARG A O 1
ATOM 602 N N . GLY A 1 77 ? -0.623 36.062 26.172 1 82.44 77 GLY A N 1
ATOM 603 C CA . GLY A 1 77 ? -1.565 35.375 25.297 1 82.44 77 GLY A CA 1
ATOM 604 C C . GLY A 1 77 ? -1.066 35.25 23.875 1 82.44 77 GLY A C 1
ATOM 605 O O . GLY A 1 77 ? -1.178 34.188 23.25 1 82.44 77 GLY A O 1
ATOM 606 N N . ARG A 1 78 ? -0.428 36.312 23.406 1 81.5 78 ARG A N 1
ATOM 607 C CA . ARG A 1 78 ? 0.111 36.312 22.047 1 81.5 78 ARG A CA 1
ATOM 608 C C . ARG A 1 78 ? 1.296 35.344 21.938 1 81.5 78 ARG A C 1
ATOM 610 O O . ARG A 1 78 ? 1.443 34.656 20.938 1 81.5 78 ARG A O 1
ATOM 617 N N . ARG A 1 79 ? 2.047 35.375 22.953 1 84.75 79 ARG A N 1
ATOM 618 C CA . ARG A 1 79 ? 3.199 34.469 22.953 1 84.75 79 ARG A CA 1
ATOM 619 C C . ARG A 1 79 ? 2.76 33 23 1 84.75 79 ARG A C 1
ATOM 621 O O . ARG A 1 79 ? 3.34 32.156 22.328 1 84.75 79 ARG A O 1
ATOM 628 N N . ALA A 1 80 ? 1.772 32.781 23.75 1 85.38 80 ALA A N 1
ATOM 629 C CA . ALA A 1 80 ? 1.251 31.422 23.844 1 85.38 80 ALA A CA 1
ATOM 630 C C . ALA A 1 80 ? 0.675 30.969 22.516 1 85.38 80 ALA A C 1
ATOM 632 O O . ALA A 1 80 ? 0.891 29.828 22.094 1 85.38 80 ALA A O 1
ATOM 633 N N . GLN A 1 81 ? -0.004 31.844 21.891 1 84.12 81 GLN A N 1
ATOM 634 C CA . GLN A 1 81 ? -0.581 31.531 20.578 1 84.12 81 GLN A CA 1
ATOM 635 C C . GLN A 1 81 ? 0.51 31.297 19.547 1 84.12 81 GLN A C 1
ATOM 637 O O . GLN A 1 81 ? 0.395 30.391 18.703 1 84.12 81 GLN A O 1
ATOM 642 N N . ALA A 1 82 ? 1.52 32.094 19.625 1 84.81 82 ALA A N 1
ATOM 643 C CA . ALA A 1 82 ? 2.629 31.922 18.688 1 84.81 82 ALA A CA 1
ATOM 644 C C . ALA A 1 82 ? 3.34 30.594 18.891 1 84.81 82 ALA A C 1
ATOM 646 O O . ALA A 1 82 ? 3.717 29.922 17.938 1 84.81 82 ALA A O 1
ATOM 647 N N . ARG A 1 83 ? 3.465 30.234 20.109 1 87.81 83 ARG A N 1
ATOM 648 C CA . ARG A 1 83 ? 4.094 28.953 20.422 1 87.81 83 ARG A CA 1
ATOM 649 C C . ARG A 1 83 ? 3.229 27.797 19.953 1 87.81 83 ARG A C 1
ATOM 651 O O . ARG A 1 83 ? 3.746 26.781 19.453 1 87.81 83 ARG A O 1
ATOM 658 N N . ASP A 1 84 ? 1.967 27.922 20.109 1 88.06 84 ASP A N 1
ATOM 659 C CA . ASP A 1 84 ? 1.049 26.891 19.641 1 88.06 84 ASP A CA 1
ATOM 660 C C . ASP A 1 84 ? 1.193 26.672 18.141 1 88.06 84 ASP A C 1
ATOM 662 O O . ASP A 1 84 ? 1.277 25.531 17.672 1 88.06 84 ASP A O 1
ATOM 666 N N . HIS A 1 85 ? 1.311 27.766 17.484 1 86.81 85 HIS A N 1
ATOM 667 C CA . HIS A 1 85 ? 1.396 27.656 16.031 1 86.81 85 HIS A CA 1
ATOM 668 C C . HIS A 1 85 ? 2.736 27.078 15.602 1 86.81 85 HIS A C 1
ATOM 670 O O . HIS A 1 85 ? 2.805 26.328 14.633 1 86.81 85 HIS A O 1
ATOM 676 N N . GLU A 1 86 ? 3.738 27.422 16.344 1 88.75 86 GLU A N 1
ATOM 677 C CA . GLU A 1 86 ? 5.059 26.875 16.031 1 88.75 86 GLU A CA 1
ATOM 678 C C . GLU A 1 86 ? 5.094 25.359 16.234 1 88.75 86 GLU A C 1
ATOM 680 O O . GLU A 1 86 ? 5.633 24.625 15.398 1 88.75 86 GLU A O 1
ATOM 685 N N . LEU A 1 87 ? 4.5 24.969 17.312 1 91.19 87 LEU A N 1
ATOM 686 C CA . LEU A 1 87 ? 4.453 23.531 17.594 1 91.19 87 LEU A CA 1
ATOM 687 C C . LEU A 1 87 ? 3.615 22.797 16.547 1 91.19 87 LEU A C 1
ATOM 689 O O . LEU A 1 87 ? 3.979 21.703 16.109 1 91.19 87 LEU A O 1
ATOM 693 N N . LEU A 1 88 ? 2.543 23.359 16.188 1 90.75 88 LEU A N 1
ATOM 694 C CA . LEU A 1 88 ? 1.677 22.781 15.18 1 90.75 88 LEU A CA 1
ATOM 695 C C . LEU A 1 88 ? 2.404 22.656 13.844 1 90.75 88 LEU A C 1
ATOM 697 O O . LEU A 1 88 ? 2.379 21.594 13.211 1 90.75 88 LEU A O 1
ATOM 701 N N . GLU A 1 89 ? 3.043 23.703 13.414 1 90.19 89 GLU A N 1
ATOM 702 C CA . GLU A 1 89 ? 3.748 23.719 12.133 1 90.19 89 GLU A CA 1
ATOM 703 C C . GLU A 1 89 ? 4.918 22.734 12.133 1 90.19 89 GLU A C 1
ATOM 705 O O . GLU A 1 89 ? 5.109 22 11.164 1 90.19 89 GLU A O 1
ATOM 710 N N . ARG A 1 90 ? 5.652 22.734 13.227 1 90.5 90 ARG A N 1
ATOM 711 C CA . ARG A 1 90 ? 6.758 21.797 13.344 1 90.5 90 ARG A CA 1
ATOM 712 C C . ARG A 1 90 ? 6.254 20.359 13.32 1 90.5 90 ARG A C 1
ATOM 714 O O . ARG A 1 90 ? 6.824 19.5 12.641 1 90.5 90 ARG A O 1
ATOM 721 N N . GLY A 1 91 ? 5.23 20.125 14.102 1 92.31 91 GLY A N 1
ATOM 722 C CA . GLY A 1 91 ? 4.629 18.797 14.109 1 92.31 91 GLY A CA 1
ATOM 723 C C . GLY A 1 91 ? 4.145 18.359 12.742 1 92.31 91 GLY A C 1
ATOM 724 O O . GLY A 1 91 ? 4.344 17.203 12.352 1 92.31 91 GLY A O 1
ATOM 725 N N . TRP A 1 92 ? 3.598 19.203 12.016 1 91.62 92 TRP A N 1
ATOM 726 C CA . TRP A 1 92 ? 3.039 18.891 10.703 1 91.62 92 TRP A CA 1
ATOM 727 C C . TRP A 1 92 ? 4.145 18.672 9.68 1 91.62 92 TRP A C 1
ATOM 729 O O . TRP A 1 92 ? 4.039 17.781 8.82 1 91.62 92 TRP A O 1
ATOM 739 N N . ILE A 1 93 ? 5.164 19.422 9.781 1 88.56 93 ILE A N 1
ATOM 740 C CA . ILE A 1 93 ? 6.305 19.219 8.891 1 88.56 93 ILE A CA 1
ATOM 741 C C . ILE A 1 93 ? 6.891 17.828 9.141 1 88.56 93 ILE A C 1
ATOM 743 O O . ILE A 1 93 ? 7.164 17.078 8.195 1 88.56 93 ILE A O 1
ATOM 747 N N . SER A 1 94 ? 7.008 17.531 10.406 1 91.12 94 SER A N 1
ATOM 748 C CA . SER A 1 94 ? 7.539 16.219 10.758 1 91.12 94 SER A CA 1
ATOM 749 C C . SER A 1 94 ? 6.613 15.102 10.273 1 91.12 94 SER A C 1
ATOM 751 O O . SER A 1 94 ? 7.082 14.055 9.82 1 91.12 94 SER A O 1
ATOM 753 N N . LEU A 1 95 ? 5.352 15.344 10.312 1 91.81 95 LEU A N 1
ATOM 754 C CA . LEU A 1 95 ? 4.375 14.367 9.844 1 91.81 95 LEU A CA 1
ATOM 755 C C . LEU A 1 95 ? 4.488 14.164 8.336 1 91.81 95 LEU A C 1
ATOM 757 O O . LEU A 1 95 ? 4.488 13.023 7.859 1 91.81 95 LEU A O 1
ATOM 761 N N . LEU A 1 96 ? 4.656 15.211 7.605 1 88.81 96 LEU A N 1
ATOM 762 C CA . LEU A 1 96 ? 4.773 15.133 6.152 1 88.81 96 LEU A CA 1
ATOM 763 C C . LEU A 1 96 ? 6.059 14.43 5.746 1 88.81 96 LEU A C 1
ATOM 765 O O . LEU A 1 96 ? 6.086 13.711 4.742 1 88.81 96 LEU A O 1
ATOM 769 N N . GLU A 1 97 ? 7.047 14.625 6.594 1 86.62 97 GLU A N 1
ATOM 770 C CA . GLU A 1 97 ? 8.336 14 6.332 1 86.62 97 GLU A CA 1
ATOM 771 C C . GLU A 1 97 ? 8.305 12.508 6.656 1 86.62 97 GLU A C 1
ATOM 773 O O . GLU A 1 97 ? 9.164 11.75 6.211 1 86.62 97 GLU A O 1
ATOM 778 N N . GLY A 1 98 ? 7.367 12.18 7.516 1 86 98 GLY A N 1
ATOM 779 C CA . GLY A 1 98 ? 7.305 10.789 7.957 1 86 98 GLY A CA 1
ATOM 780 C C . GLY A 1 98 ? 8.047 10.547 9.25 1 86 98 GLY A C 1
ATOM 781 O O . GLY A 1 98 ? 8.305 9.391 9.617 1 86 98 GLY A O 1
ATOM 782 N N . ARG A 1 99 ? 8.484 11.555 9.891 1 89.75 99 ARG A N 1
ATOM 783 C CA . ARG A 1 99 ? 9.094 11.453 11.211 1 89.75 99 ARG A CA 1
ATOM 784 C C . ARG A 1 99 ? 8.031 11.438 12.312 1 89.75 99 ARG A C 1
ATOM 786 O O . ARG A 1 99 ? 7.879 12.414 13.047 1 89.75 99 ARG A O 1
ATOM 793 N N . PHE A 1 100 ? 7.48 10.312 12.539 1 90.81 100 PHE A N 1
ATOM 794 C CA . PHE A 1 100 ? 6.254 10.18 13.312 1 90.81 100 PHE A CA 1
ATOM 795 C C . PHE A 1 100 ? 6.531 10.352 14.797 1 90.81 100 PHE A C 1
ATOM 797 O O . PHE A 1 100 ? 5.719 10.93 15.523 1 90.81 100 PHE A O 1
ATOM 804 N N . SER A 1 101 ? 7.695 9.898 15.211 1 90.31 101 SER A N 1
ATOM 805 C CA . SER A 1 101 ? 8.016 10.023 16.625 1 90.31 101 SER A CA 1
ATOM 806 C C . SER A 1 101 ? 8.133 11.492 17.047 1 90.31 101 SER A C 1
ATOM 808 O O . SER A 1 101 ? 7.555 11.906 18.047 1 90.31 101 SER A O 1
ATOM 810 N N . HIS A 1 102 ? 8.82 12.258 16.203 1 91.5 102 HIS A N 1
ATOM 811 C CA . HIS A 1 102 ? 8.977 13.688 16.469 1 91.5 102 HIS A CA 1
ATOM 812 C C . HIS A 1 102 ? 7.641 14.414 16.344 1 91.5 102 HIS A C 1
ATOM 814 O O . HIS A 1 102 ? 7.301 15.258 17.172 1 91.5 102 HIS A O 1
ATOM 820 N N . ALA A 1 103 ? 6.922 14.078 15.305 1 93.62 103 ALA A N 1
ATOM 821 C CA . ALA A 1 103 ? 5.609 14.688 15.086 1 93.62 103 ALA A CA 1
ATOM 822 C C . ALA A 1 103 ? 4.691 14.445 16.281 1 93.62 103 ALA A C 1
ATOM 824 O O . ALA A 1 103 ? 4.062 15.375 16.797 1 93.62 103 ALA A O 1
ATOM 825 N N . GLY A 1 104 ? 4.695 13.211 16.766 1 93.69 104 GLY A N 1
ATOM 826 C CA . GLY A 1 104 ? 3.855 12.867 17.906 1 93.69 104 GLY A CA 1
ATOM 827 C C . GLY A 1 104 ? 4.188 13.664 19.156 1 93.69 104 GLY A C 1
ATOM 828 O O . GLY A 1 104 ? 3.287 14.156 19.828 1 93.69 104 GLY A O 1
ATOM 829 N N . LYS A 1 105 ? 5.449 13.844 19.375 1 94.62 105 LYS A N 1
ATOM 830 C CA . LYS A 1 105 ? 5.891 14.57 20.562 1 94.62 105 LYS A CA 1
ATOM 831 C C . LYS A 1 105 ? 5.422 16.016 20.531 1 94.62 105 LYS A C 1
ATOM 833 O O . LYS A 1 105 ? 4.852 16.531 21.5 1 94.62 105 LYS A O 1
ATOM 838 N N . ASP A 1 106 ? 5.629 16.641 19.406 1 94.88 106 ASP A N 1
ATOM 839 C CA . ASP A 1 106 ? 5.246 18.047 19.266 1 94.88 106 ASP A CA 1
ATOM 840 C C . ASP A 1 106 ? 3.729 18.203 19.297 1 94.88 106 ASP A C 1
ATOM 842 O O . ASP A 1 106 ? 3.211 19.125 19.938 1 94.88 106 ASP A O 1
ATOM 846 N N . LEU A 1 107 ? 3.018 17.328 18.75 1 95.69 107 LEU A N 1
ATOM 847 C CA . LEU A 1 107 ? 1.567 17.453 18.641 1 95.69 107 LEU A CA 1
ATOM 848 C C . LEU A 1 107 ? 0.898 17.109 19.969 1 95.69 107 LEU A C 1
ATOM 850 O O . LEU A 1 107 ? -0.109 17.734 20.328 1 95.69 107 LEU A O 1
ATOM 854 N N . VAL A 1 108 ? 1.477 16.188 20.688 1 94.56 108 VAL A N 1
ATOM 855 C CA . VAL A 1 108 ? 0.95 15.875 22.016 1 94.56 108 VAL A CA 1
ATOM 856 C C . VAL A 1 108 ? 1.186 17.047 22.953 1 94.56 108 VAL A C 1
ATOM 858 O O . VAL A 1 108 ? 0.307 17.406 23.75 1 94.56 108 VAL A O 1
ATOM 861 N N . LYS A 1 109 ? 2.359 17.625 22.859 1 95.31 109 LYS A N 1
ATOM 862 C CA . LYS A 1 109 ? 2.65 18.812 23.641 1 95.31 109 LYS A CA 1
ATOM 863 C C . LYS A 1 109 ? 1.669 19.938 23.328 1 95.31 109 LYS A C 1
ATOM 865 O O . LYS A 1 109 ? 1.191 20.625 24.234 1 95.31 109 LYS A O 1
ATOM 870 N N . LEU A 1 110 ? 1.386 20.094 22.078 1 94.56 110 LEU A N 1
ATOM 871 C CA . LEU A 1 110 ? 0.412 21.094 21.656 1 94.56 110 LEU A CA 1
ATOM 872 C C . LEU A 1 110 ? -0.967 20.797 22.219 1 94.56 110 LEU A C 1
ATOM 874 O O . LEU A 1 110 ? -1.664 21.703 22.688 1 94.56 110 LEU A O 1
ATOM 878 N N . LEU A 1 111 ? -1.377 19.578 22.234 1 93.06 111 LEU A N 1
ATOM 879 C CA . LEU A 1 111 ? -2.674 19.156 22.75 1 93.06 111 LEU A CA 1
ATOM 880 C C . LEU A 1 111 ? -2.814 19.5 24.219 1 93.06 111 LEU A C 1
ATOM 882 O O . LEU A 1 111 ? -3.891 19.906 24.672 1 93.06 111 LEU A O 1
ATOM 886 N N . GLU A 1 112 ? -1.739 19.5 24.922 1 91.62 112 GLU A N 1
ATOM 887 C CA . GLU A 1 112 ? -1.747 19.781 26.359 1 91.62 112 GLU A CA 1
ATOM 888 C C . GLU A 1 112 ? -1.753 21.281 26.625 1 91.62 112 GLU A C 1
ATOM 890 O O . GLU A 1 112 ? -2.295 21.734 27.641 1 91.62 112 GLU A O 1
ATOM 895 N N . GLN A 1 113 ? -1.272 22.047 25.703 1 90.62 113 GLN A N 1
ATOM 896 C CA . GLN A 1 113 ? -1.048 23.469 25.969 1 90.62 113 GLN A CA 1
ATOM 897 C C . GLN A 1 113 ? -2.174 24.328 25.375 1 90.62 113 GLN A C 1
ATOM 899 O O . GLN A 1 113 ? -2.59 25.312 25.984 1 90.62 113 GLN A O 1
ATOM 904 N N . THR A 1 114 ? -2.693 23.859 24.25 1 89.5 114 THR A N 1
ATOM 905 C CA . THR A 1 114 ? -3.641 24.719 23.547 1 89.5 114 THR A CA 1
ATOM 906 C C . THR A 1 114 ? -5.012 24.672 24.203 1 89.5 114 THR A C 1
ATOM 908 O O . THR A 1 114 ? -5.43 23.625 24.719 1 89.5 114 THR A O 1
ATOM 911 N N . LYS A 1 115 ? -5.699 25.812 24.188 1 85.56 115 LYS A N 1
ATOM 912 C CA . LYS A 1 115 ? -7.02 25.906 24.797 1 85.56 115 LYS A CA 1
ATOM 913 C C . LYS A 1 115 ? -8.117 25.969 23.734 1 85.56 115 LYS A C 1
ATOM 915 O O . LYS A 1 115 ? -9.297 25.812 24.047 1 85.56 115 LYS A O 1
ATOM 920 N N . GLU A 1 116 ? -7.777 26.156 22.484 1 85.12 116 GLU A N 1
ATOM 921 C CA . GLU A 1 116 ? -8.75 26.25 21.391 1 85.12 116 GLU A CA 1
ATOM 922 C C . GLU A 1 116 ? -9.203 24.859 20.938 1 85.12 116 GLU A C 1
ATOM 924 O O . GLU A 1 116 ? -8.391 24.047 20.516 1 85.12 116 GLU A O 1
ATOM 929 N N . PRO A 1 117 ? -10.508 24.625 21.016 1 85 117 PRO A N 1
ATOM 930 C CA . PRO A 1 117 ? -11.016 23.281 20.688 1 85 117 PRO A CA 1
ATOM 931 C C . PRO A 1 117 ? -10.648 22.828 19.281 1 85 117 PRO A C 1
ATOM 933 O O . PRO A 1 117 ? -10.312 21.672 19.078 1 85 117 PRO A O 1
ATOM 936 N N . GLY A 1 118 ? -10.828 23.672 18.328 1 85.81 118 GLY A N 1
ATOM 937 C CA . GLY A 1 118 ? -10.469 23.312 16.969 1 85.81 118 GLY A CA 1
ATOM 938 C C . GLY A 1 118 ? -9.031 22.859 16.812 1 85.81 118 GLY A C 1
ATOM 939 O O . GLY A 1 118 ? -8.75 21.859 16.156 1 85.81 118 GLY A O 1
ATOM 940 N N . ARG A 1 119 ? -8.148 23.484 17.453 1 90.94 119 ARG A N 1
ATOM 941 C CA . ARG A 1 119 ? -6.73 23.156 17.422 1 90.94 119 ARG A CA 1
ATOM 942 C C . ARG A 1 119 ? -6.445 21.891 18.219 1 90.94 119 ARG A C 1
ATOM 944 O O . ARG A 1 119 ? -5.551 21.109 17.875 1 90.94 119 ARG A O 1
ATOM 951 N N . ARG A 1 120 ? -7.199 21.719 19.25 1 92.88 120 ARG A N 1
ATOM 952 C CA . ARG A 1 120 ? -7.031 20.516 20.031 1 92.88 120 ARG A CA 1
ATOM 953 C C . ARG A 1 120 ? -7.414 19.281 19.234 1 92.88 120 ARG A C 1
ATOM 955 O O . ARG A 1 120 ? -6.711 18.266 19.266 1 92.88 120 ARG A O 1
ATOM 962 N N . VAL A 1 121 ? -8.523 19.422 18.531 1 93.88 121 VAL A N 1
ATOM 963 C CA . VAL A 1 121 ? -8.961 18.328 17.688 1 93.88 121 VAL A CA 1
ATOM 964 C C . VAL A 1 121 ? -7.91 18.031 16.609 1 93.88 121 VAL A C 1
ATOM 966 O O . VAL A 1 121 ? -7.539 16.891 16.391 1 93.88 121 VAL A O 1
ATOM 969 N N . LEU A 1 122 ? -7.43 19.062 15.992 1 93.81 122 LEU A N 1
ATOM 970 C CA . LEU A 1 122 ? -6.438 18.922 14.938 1 93.81 122 LEU A CA 1
ATOM 971 C C . LEU A 1 122 ? -5.156 18.297 15.469 1 93.81 122 LEU A C 1
ATOM 973 O O . LEU A 1 122 ? -4.574 17.406 14.828 1 93.81 122 LEU A O 1
ATOM 977 N N . ALA A 1 123 ? -4.719 18.719 16.609 1 95.38 123 ALA A N 1
ATOM 978 C CA . ALA A 1 123 ? -3.527 18.172 17.25 1 95.38 123 ALA A CA 1
ATOM 979 C C . ALA A 1 123 ? -3.719 16.688 17.578 1 95.38 123 ALA A C 1
ATOM 981 O O . ALA A 1 123 ? -2.83 15.875 17.312 1 95.38 123 ALA A O 1
ATOM 982 N N . ALA A 1 124 ? -4.859 16.406 18.094 1 96.25 124 ALA A N 1
ATOM 983 C CA . ALA A 1 124 ? -5.145 15.023 18.453 1 96.25 124 ALA A CA 1
ATOM 984 C C . ALA A 1 124 ? -5.203 14.141 17.219 1 96.25 124 ALA A C 1
ATOM 986 O O . ALA A 1 124 ? -4.641 13.047 17.203 1 96.25 124 ALA A O 1
ATOM 987 N N . LEU A 1 125 ? -5.863 14.57 16.188 1 95.94 125 LEU A N 1
ATOM 988 C CA . LEU A 1 125 ? -5.969 13.805 14.953 1 95.94 125 LEU A CA 1
ATOM 989 C C . LEU A 1 125 ? -4.598 13.625 14.312 1 95.94 125 LEU A C 1
ATOM 991 O O . LEU A 1 125 ? -4.273 12.539 13.82 1 95.94 125 LEU A O 1
ATOM 995 N N . SER A 1 126 ? -3.812 14.641 14.305 1 96.62 126 SER A N 1
ATOM 996 C CA . SER A 1 126 ? -2.475 14.57 13.727 1 96.62 126 SER A CA 1
ATOM 997 C C . SER A 1 126 ? -1.566 13.664 14.547 1 96.62 126 SER A C 1
ATOM 999 O O . SER A 1 126 ? -0.764 12.914 13.992 1 96.62 126 SER A O 1
ATOM 1001 N N . ALA A 1 127 ? -1.751 13.797 15.836 1 96.5 127 ALA A N 1
ATOM 1002 C CA . ALA A 1 127 ? -1 12.891 16.703 1 96.5 127 ALA A CA 1
ATOM 1003 C C . ALA A 1 127 ? -1.402 11.438 16.469 1 96.5 127 ALA A C 1
ATOM 1005 O O . ALA A 1 127 ? -0.554 10.547 16.469 1 96.5 127 ALA A O 1
ATOM 1006 N N . ALA A 1 128 ? -2.678 11.234 16.281 1 96.81 128 ALA A N 1
ATOM 1007 C CA . ALA A 1 128 ? -3.16 9.891 15.961 1 96.81 128 ALA A CA 1
ATOM 1008 C C . ALA A 1 128 ? -2.523 9.367 14.68 1 96.81 128 ALA A C 1
ATOM 1010 O O . ALA A 1 128 ? -2.123 8.203 14.602 1 96.81 128 ALA A O 1
ATOM 1011 N N . ARG A 1 129 ? -2.443 10.164 13.711 1 95.88 129 ARG A N 1
ATOM 1012 C CA . ARG A 1 129 ? -1.821 9.773 12.453 1 95.88 129 ARG A CA 1
ATOM 1013 C C . ARG A 1 129 ? -0.351 9.422 12.656 1 95.88 129 ARG A C 1
ATOM 1015 O O . ARG A 1 129 ? 0.158 8.484 12.039 1 95.88 129 ARG A O 1
ATOM 1022 N N . ALA A 1 130 ? 0.29 10.188 13.484 1 94.88 130 ALA A N 1
ATOM 1023 C CA . ALA A 1 130 ? 1.688 9.898 13.797 1 94.88 130 ALA A CA 1
ATOM 1024 C C . ALA A 1 130 ? 1.831 8.547 14.484 1 94.88 130 ALA A C 1
ATOM 1026 O O . ALA A 1 130 ? 2.682 7.738 14.102 1 94.88 130 ALA A O 1
ATOM 1027 N N . GLU A 1 131 ? 0.984 8.32 15.414 1 95.31 131 GLU A N 1
ATOM 1028 C CA . GLU A 1 131 ? 1.01 7.043 16.109 1 95.31 131 GLU A CA 1
ATOM 1029 C C . GLU A 1 131 ? 0.675 5.891 15.172 1 95.31 131 GLU A C 1
ATOM 1031 O O . GLU A 1 131 ? 1.226 4.797 15.305 1 95.31 131 GLU A O 1
ATOM 1036 N N . HIS A 1 132 ? -0.193 6.098 14.25 1 94 132 HIS A N 1
ATOM 1037 C CA . HIS A 1 132 ? -0.537 5.098 13.25 1 94 132 HIS A CA 1
ATOM 1038 C C . HIS A 1 132 ? 0.67 4.75 12.383 1 94 132 HIS A C 1
ATOM 1040 O O . HIS A 1 132 ? 0.907 3.574 12.086 1 94 132 HIS A O 1
ATOM 1046 N N . GLY A 1 133 ? 1.396 5.746 12.07 1 89.31 133 GLY A N 1
ATOM 1047 C CA . GLY A 1 133 ? 2.602 5.52 11.289 1 89.31 133 GLY A CA 1
ATOM 1048 C C . GLY A 1 133 ? 3.641 4.688 12.023 1 89.31 133 GLY A C 1
ATOM 1049 O O . GLY A 1 133 ? 4.422 3.969 11.398 1 89.31 133 GLY A O 1
ATOM 1050 N N . LEU A 1 134 ? 3.586 4.738 13.328 1 87.88 134 LEU A N 1
ATOM 1051 C CA . LEU A 1 134 ? 4.508 3.969 14.156 1 87.88 134 LEU A CA 1
ATOM 1052 C C . LEU A 1 134 ? 3.914 2.605 14.508 1 87.88 134 LEU A C 1
ATOM 1054 O O . LEU A 1 134 ? 4.523 1.831 15.25 1 87.88 134 LEU A O 1
ATOM 1058 N N . SER A 1 135 ? 2.695 2.363 14.07 1 89.88 135 SER A N 1
ATOM 1059 C CA . SER A 1 135 ? 1.946 1.14 14.328 1 89.88 135 SER A CA 1
ATOM 1060 C C . SER A 1 135 ? 1.653 0.977 15.82 1 89.88 135 SER A C 1
ATOM 1062 O O . SER A 1 135 ? 1.608 -0.144 16.328 1 89.88 135 SER A O 1
ATOM 1064 N N . GLU A 1 136 ? 1.705 2.037 16.484 1 93.38 136 GLU A N 1
ATOM 1065 C CA . GLU A 1 136 ? 1.252 2.047 17.875 1 93.38 136 GLU A CA 1
ATOM 1066 C C . GLU A 1 136 ? -0.254 2.273 17.969 1 93.38 136 GLU A C 1
ATOM 1068 O O . GLU A 1 136 ? -0.704 3.367 18.312 1 93.38 136 GLU A O 1
ATOM 1073 N N . PHE A 1 137 ? -0.98 1.203 17.875 1 95.44 137 PHE A N 1
ATOM 1074 C CA . PHE A 1 137 ? -2.408 1.312 17.594 1 95.44 137 PHE A CA 1
ATOM 1075 C C . PHE A 1 137 ? -3.18 1.631 18.875 1 95.44 137 PHE A C 1
ATOM 1077 O O . PHE A 1 137 ? -4.203 2.316 18.828 1 95.44 137 PHE A O 1
ATOM 1084 N N . GLU A 1 138 ? -2.666 1.219 20 1 95.81 138 GLU A N 1
ATOM 1085 C CA . GLU A 1 138 ? -3.342 1.545 21.25 1 95.81 138 GLU A CA 1
ATOM 1086 C C . GLU A 1 138 ? -3.289 3.043 21.531 1 95.81 138 GLU A C 1
ATOM 1088 O O . GLU A 1 138 ? -4.301 3.65 21.875 1 95.81 138 GLU A O 1
ATOM 1093 N N . ARG A 1 139 ? -2.131 3.592 21.344 1 95.94 139 ARG A N 1
ATOM 1094 C CA . ARG A 1 139 ? -1.977 5.031 21.547 1 95.94 139 ARG A CA 1
ATOM 1095 C C . ARG A 1 139 ? -2.768 5.812 20.5 1 95.94 139 ARG A C 1
ATOM 1097 O O . ARG A 1 139 ? -3.33 6.867 20.797 1 95.94 139 ARG A O 1
ATOM 1104 N N . ARG A 1 140 ? -2.771 5.332 19.328 1 96.25 140 ARG A N 1
ATOM 1105 C CA . ARG A 1 140 ? -3.566 5.941 18.266 1 96.25 140 ARG A CA 1
ATOM 1106 C C . ARG A 1 140 ? -5.039 6.02 18.656 1 96.25 140 ARG A C 1
ATOM 1108 O O . ARG A 1 140 ? -5.664 7.078 18.531 1 96.25 140 ARG A O 1
ATOM 1115 N N . ASP A 1 141 ? -5.551 4.965 19.188 1 96.06 141 ASP A N 1
ATOM 1116 C CA . ASP A 1 141 ? -6.957 4.93 19.578 1 96.06 141 ASP A CA 1
ATOM 1117 C C . ASP A 1 141 ? -7.242 5.902 20.719 1 96.06 141 ASP A C 1
ATOM 1119 O O . ASP A 1 141 ? -8.312 6.512 20.766 1 96.06 141 ASP A O 1
ATOM 1123 N N . GLN A 1 142 ? -6.285 6.055 21.547 1 96.69 142 GLN A N 1
ATOM 1124 C CA . GLN A 1 142 ? -6.438 7.023 22.641 1 96.69 142 GLN A CA 1
ATOM 1125 C C . GLN A 1 142 ? -6.52 8.445 22.094 1 96.69 142 GLN A C 1
ATOM 1127 O O . GLN A 1 142 ? -7.355 9.234 22.531 1 96.69 142 GLN A O 1
ATOM 1132 N N . MET A 1 143 ? -5.656 8.711 21.156 1 96.62 143 MET A N 1
ATOM 1133 C CA . MET A 1 143 ? -5.652 10.047 20.562 1 96.62 143 MET A CA 1
ATOM 1134 C C . MET A 1 143 ? -6.938 10.297 19.781 1 96.62 143 MET A C 1
ATOM 1136 O O . MET A 1 143 ? -7.465 11.406 19.797 1 96.62 143 MET A O 1
ATOM 1140 N N . LEU A 1 144 ? -7.438 9.32 19.172 1 95.94 144 LEU A N 1
ATOM 1141 C CA . LEU A 1 144 ? -8.695 9.445 18.438 1 95.94 144 LEU A CA 1
ATOM 1142 C C . LEU A 1 144 ? -9.859 9.672 19.391 1 95.94 144 LEU A C 1
ATOM 1144 O O . LEU A 1 144 ? -10.766 10.461 19.094 1 95.94 144 LEU A O 1
ATOM 1148 N N . ALA A 1 145 ? -9.812 8.961 20.484 1 95.44 145 ALA A N 1
ATOM 1149 C CA . ALA A 1 145 ? -10.844 9.164 21.5 1 95.44 145 ALA A CA 1
ATOM 1150 C C . ALA A 1 145 ? -10.812 10.586 22.047 1 95.44 145 ALA A C 1
ATOM 1152 O O . ALA A 1 145 ? -11.852 11.219 22.219 1 95.44 145 ALA A O 1
ATOM 1153 N N . LYS A 1 146 ? -9.609 11.047 22.203 1 95.19 146 LYS A N 1
ATOM 1154 C CA . LYS A 1 146 ? -9.453 12.422 22.656 1 95.19 146 LYS A CA 1
ATOM 1155 C C . LYS A 1 146 ? -9.977 13.406 21.625 1 95.19 146 LYS A C 1
ATOM 1157 O O . LYS A 1 146 ? -10.633 14.398 21.969 1 95.19 146 LYS A O 1
ATOM 1162 N N . ALA A 1 147 ? -9.688 13.164 20.406 1 95.25 147 ALA A N 1
ATOM 1163 C CA . ALA A 1 147 ? -10.188 14.016 19.328 1 95.25 147 ALA A CA 1
ATOM 1164 C C . ALA A 1 147 ? -11.719 14.039 19.312 1 95.25 147 ALA A C 1
ATOM 1166 O O . ALA A 1 147 ? -12.328 15.094 19.125 1 95.25 147 ALA A O 1
ATOM 1167 N N . ARG A 1 148 ? -12.305 12.922 19.547 1 92.5 148 ARG A N 1
ATOM 1168 C CA . ARG A 1 148 ? -13.766 12.828 19.578 1 92.5 148 ARG A CA 1
ATOM 1169 C C . ARG A 1 148 ? -14.344 13.617 20.734 1 92.5 148 ARG A C 1
ATOM 1171 O O . ARG A 1 148 ? -15.352 14.312 20.578 1 92.5 148 ARG A O 1
ATOM 1178 N N . GLU A 1 149 ? -13.703 13.539 21.812 1 93.25 149 GLU A N 1
ATOM 1179 C CA . GLU A 1 149 ? -14.133 14.266 23.016 1 93.25 149 GLU A CA 1
ATOM 1180 C C . GLU A 1 149 ? -14.023 15.773 22.797 1 93.25 149 GLU A C 1
ATOM 1182 O O . GLU A 1 149 ? -14.938 16.516 23.156 1 93.25 149 GLU A O 1
ATOM 1187 N N . GLU A 1 150 ? -12.969 16.125 22.172 1 91.75 150 GLU A N 1
ATOM 1188 C CA . GLU A 1 150 ? -12.719 17.547 21.969 1 91.75 150 GLU A CA 1
ATOM 1189 C C . GLU A 1 150 ? -13.617 18.109 20.875 1 91.75 150 GLU A C 1
ATOM 1191 O O . GLU A 1 150 ? -13.883 19.312 20.844 1 91.75 150 GLU A O 1
ATOM 1196 N N . ALA A 1 151 ? -14.008 17.328 19.953 1 90.44 151 ALA A N 1
ATOM 1197 C CA . ALA A 1 151 ? -14.906 17.781 18.891 1 90.44 151 ALA A CA 1
ATOM 1198 C C . ALA A 1 151 ? -16.266 18.203 19.453 1 90.44 151 ALA A C 1
ATOM 1200 O O . ALA A 1 151 ? -16.938 19.047 18.891 1 90.44 151 ALA A O 1
ATOM 1201 N N . GLY A 1 152 ? -16.609 17.562 20.594 1 86.5 152 GLY A N 1
ATOM 1202 C CA . GLY A 1 152 ? -17.828 17.953 21.281 1 86.5 152 GLY A CA 1
ATOM 1203 C C . GLY A 1 152 ? -19.062 17.828 20.406 1 86.5 152 GLY A C 1
ATOM 1204 O O . GLY A 1 152 ? -19.312 16.781 19.797 1 86.5 152 GLY A O 1
ATOM 1205 N N . GLU A 1 153 ? -19.797 19 20.203 1 85.56 153 GLU A N 1
ATOM 1206 C CA . GLU A 1 153 ? -21.062 18.969 19.484 1 85.56 153 GLU A CA 1
ATOM 1207 C C . GLU A 1 153 ? -20.922 19.531 18.078 1 85.56 153 GLU A C 1
ATOM 1209 O O . GLU A 1 153 ? -21.891 19.641 17.344 1 85.56 153 GLU A O 1
ATOM 1214 N N . ASP A 1 154 ? -19.672 19.828 17.766 1 87.31 154 ASP A N 1
ATOM 1215 C CA . ASP A 1 154 ? -19.453 20.328 16.422 1 87.31 154 ASP A CA 1
ATOM 1216 C C . ASP A 1 154 ? -19.547 19.203 15.391 1 87.31 154 ASP A C 1
ATOM 1218 O O . ASP A 1 154 ? -18.656 18.359 15.312 1 87.31 154 ASP A O 1
ATOM 1222 N N . ALA A 1 155 ? -20.578 19.188 14.57 1 83.31 155 ALA A N 1
ATOM 1223 C CA . ALA A 1 155 ? -20.844 18.125 13.609 1 83.31 155 ALA A CA 1
ATOM 1224 C C . ALA A 1 155 ? -19.719 17.984 12.602 1 83.31 155 ALA A C 1
ATOM 1226 O O . ALA A 1 155 ? -19.359 16.875 12.203 1 83.31 155 ALA A O 1
ATOM 1227 N N . GLY A 1 156 ? -19.203 19.109 12.234 1 83.38 156 GLY A N 1
ATOM 1228 C CA . GLY A 1 156 ? -18.109 19.094 11.273 1 83.38 156 GLY A CA 1
ATOM 1229 C C . GLY A 1 156 ? -16.844 18.438 11.797 1 83.38 156 GLY A C 1
ATOM 1230 O O . GLY A 1 156 ? -16.234 17.625 11.094 1 83.38 156 GLY A O 1
ATOM 1231 N N . LEU A 1 157 ? -16.516 18.703 12.984 1 87.5 157 LEU A N 1
ATOM 1232 C CA . LEU A 1 157 ? -15.32 18.125 13.594 1 87.5 157 LEU A CA 1
ATOM 1233 C C . LEU A 1 157 ? -15.547 16.656 13.93 1 87.5 157 LEU A C 1
ATOM 1235 O O . LEU A 1 157 ? -14.617 15.844 13.852 1 87.5 157 LEU A O 1
ATOM 1239 N N . GLN A 1 158 ? -16.766 16.344 14.266 1 88.5 158 GLN A N 1
ATOM 1240 C CA . GLN A 1 158 ? -17.094 14.938 14.531 1 88.5 158 GLN A CA 1
ATOM 1241 C C . GLN A 1 158 ? -16.969 14.094 13.266 1 88.5 158 GLN A C 1
ATOM 1243 O O . GLN A 1 158 ? -16.438 12.984 13.297 1 88.5 158 GLN A O 1
ATOM 1248 N N . GLU A 1 159 ? -17.484 14.656 12.234 1 87.38 159 GLU A N 1
ATOM 1249 C CA . GLU A 1 159 ? -17.391 13.961 10.953 1 87.38 159 GLU A CA 1
ATOM 1250 C C . GLU A 1 159 ? -15.93 13.789 10.516 1 87.38 159 GLU A C 1
ATOM 1252 O O . GLU A 1 159 ? -15.547 12.727 10.023 1 87.38 159 GLU A O 1
ATOM 1257 N N . ALA A 1 160 ? -15.164 14.805 10.719 1 88.69 160 ALA A N 1
ATOM 1258 C CA . ALA A 1 160 ? -13.75 14.734 10.375 1 88.69 160 ALA A CA 1
ATOM 1259 C C . ALA A 1 160 ? -13.031 13.672 11.195 1 88.69 160 ALA A C 1
ATOM 1261 O O . ALA A 1 160 ? -12.242 12.891 10.656 1 88.69 160 ALA A O 1
ATOM 1262 N N . THR A 1 161 ? -13.32 13.617 12.445 1 92.5 161 THR A N 1
ATOM 1263 C CA . THR A 1 161 ? -12.695 12.641 13.328 1 92.5 161 THR A CA 1
ATOM 1264 C C . THR A 1 161 ? -13.07 11.227 12.922 1 92.5 161 THR A C 1
ATOM 1266 O O . THR A 1 161 ? -12.211 10.336 12.875 1 92.5 161 THR A O 1
ATOM 1269 N N . ALA A 1 162 ? -14.305 11.078 12.578 1 92.19 162 ALA A N 1
ATOM 1270 C CA . ALA A 1 162 ? -14.773 9.75 12.188 1 92.19 162 ALA A CA 1
ATOM 1271 C C . ALA A 1 162 ? -14.148 9.305 10.875 1 92.19 162 ALA A C 1
ATOM 1273 O O . ALA A 1 162 ? -13.742 8.148 10.734 1 92.19 162 ALA A O 1
ATOM 1274 N N . THR A 1 163 ? -14.07 10.172 9.938 1 92.12 163 THR A N 1
ATOM 1275 C CA . THR A 1 163 ? -13.508 9.828 8.633 1 92.12 163 THR A CA 1
ATOM 1276 C C . THR A 1 163 ? -12.016 9.516 8.758 1 92.12 163 THR A C 1
ATOM 1278 O O . THR A 1 163 ? -11.531 8.547 8.164 1 92.12 163 THR A O 1
ATOM 1281 N N . VAL A 1 164 ? -11.312 10.266 9.547 1 93.88 164 VAL A N 1
ATOM 1282 C CA . VAL A 1 164 ? -9.883 10.031 9.734 1 93.88 164 VAL A CA 1
ATOM 1283 C C . VAL A 1 164 ? -9.672 8.703 10.469 1 93.88 164 VAL A C 1
ATOM 1285 O O . VAL A 1 164 ? -8.797 7.918 10.102 1 93.88 164 VAL A O 1
ATOM 1288 N N . ALA A 1 165 ? -10.508 8.508 11.422 1 95.44 165 ALA A N 1
ATOM 1289 C CA . ALA A 1 165 ? -10.43 7.254 12.164 1 95.44 165 ALA A CA 1
ATOM 1290 C C . ALA A 1 165 ? -10.688 6.059 11.25 1 95.44 165 ALA A C 1
ATOM 1292 O O . ALA A 1 165 ? -9.961 5.066 11.289 1 95.44 165 ALA A O 1
ATOM 1293 N N . ALA A 1 166 ? -11.688 6.211 10.414 1 95.31 166 ALA A N 1
ATOM 1294 C CA . ALA A 1 166 ? -12.047 5.129 9.5 1 95.31 166 ALA A CA 1
ATOM 1295 C C . ALA A 1 166 ? -10.906 4.84 8.523 1 95.31 166 ALA A C 1
ATOM 1297 O O . ALA A 1 166 ? -10.594 3.676 8.25 1 95.31 166 ALA A O 1
ATOM 1298 N N . ASP A 1 167 ? -10.289 5.801 8.062 1 94.69 167 ASP A N 1
ATOM 1299 C CA . ASP A 1 167 ? -9.18 5.652 7.125 1 94.69 167 ASP A CA 1
ATOM 1300 C C . ASP A 1 167 ? -8.023 4.891 7.762 1 94.69 167 ASP A C 1
ATOM 1302 O O . ASP A 1 167 ? -7.457 3.984 7.148 1 94.69 167 ASP A O 1
ATOM 1306 N N . MET A 1 168 ? -7.734 5.219 8.938 1 95.69 168 MET A N 1
ATOM 1307 C CA . MET A 1 168 ? -6.629 4.57 9.641 1 95.69 168 MET A CA 1
ATOM 1308 C C . MET A 1 168 ? -6.973 3.123 9.969 1 95.69 168 MET A C 1
ATOM 1310 O O . MET A 1 168 ? -6.113 2.242 9.883 1 95.69 168 MET A O 1
ATOM 1314 N N . LEU A 1 169 ? -8.195 2.885 10.32 1 96.25 169 LEU A N 1
ATOM 1315 C CA . LEU A 1 169 ? -8.625 1.524 10.625 1 96.25 169 LEU A CA 1
ATOM 1316 C C . LEU A 1 169 ? -8.586 0.654 9.367 1 96.25 169 LEU A C 1
ATOM 1318 O O . LEU A 1 169 ? -8.203 -0.517 9.438 1 96.25 169 LEU A O 1
ATOM 1322 N N . LEU A 1 170 ? -8.945 1.211 8.25 1 95.75 170 LEU A N 1
ATOM 1323 C CA . LEU A 1 170 ? -8.898 0.491 6.984 1 95.75 170 LEU A CA 1
ATOM 1324 C C . LEU A 1 170 ? -7.457 0.173 6.594 1 95.75 170 LEU A C 1
ATOM 1326 O O . LEU A 1 170 ? -7.168 -0.923 6.109 1 95.75 170 LEU A O 1
ATOM 1330 N N . ASP A 1 171 ? -6.559 1.02 6.898 1 93.38 171 ASP A N 1
ATOM 1331 C CA . ASP A 1 171 ? -5.145 0.816 6.609 1 93.38 171 ASP A CA 1
ATOM 1332 C C . ASP A 1 171 ? -4.566 -0.311 7.465 1 93.38 171 ASP A C 1
ATOM 1334 O O . ASP A 1 171 ? -3.656 -1.021 7.027 1 93.38 171 ASP A O 1
ATOM 1338 N N . GLN A 1 172 ? -5.156 -0.399 8.625 1 93.06 172 GLN A N 1
ATOM 1339 C CA . GLN A 1 172 ? -4.699 -1.437 9.547 1 93.06 172 GLN A CA 1
ATOM 1340 C C . GLN A 1 172 ? -5.359 -2.777 9.234 1 93.06 172 GLN A C 1
ATOM 1342 O O . GLN A 1 172 ? -5.023 -3.795 9.844 1 93.06 172 GLN A O 1
ATOM 1347 N N . GLY A 1 173 ? -6.367 -2.816 8.367 1 95 173 GLY A N 1
ATOM 1348 C CA . GLY A 1 173 ? -7.07 -4.039 8.008 1 95 173 GLY A CA 1
ATOM 1349 C C . GLY A 1 173 ? -8.219 -4.363 8.945 1 95 173 GLY A C 1
ATOM 1350 O O . GLY A 1 173 ? -8.492 -5.535 9.219 1 95 173 GLY A O 1
ATOM 1351 N N . GLN A 1 174 ? -8.742 -3.381 9.547 1 96.44 174 GLN A N 1
ATOM 1352 C CA . GLN A 1 174 ? -9.906 -3.566 10.398 1 96.44 174 GLN A CA 1
ATOM 1353 C C . GLN A 1 174 ? -11.148 -2.904 9.797 1 96.44 174 GLN A C 1
ATOM 1355 O O . GLN A 1 174 ? -11.656 -1.92 10.336 1 96.44 174 GLN A O 1
ATOM 1360 N N . PRO A 1 175 ? -11.648 -3.482 8.781 1 97.06 175 PRO A N 1
ATOM 1361 C CA . PRO A 1 175 ? -12.758 -2.852 8.062 1 97.06 175 PRO A CA 1
ATOM 1362 C C . PRO A 1 175 ? -14.055 -2.857 8.867 1 97.06 175 PRO A C 1
ATOM 1364 O O . PRO A 1 175 ? -14.867 -1.937 8.742 1 97.06 175 PRO A O 1
ATOM 1367 N N . ALA A 1 176 ? -14.305 -3.885 9.719 1 96.94 176 ALA A N 1
ATOM 1368 C CA . ALA A 1 176 ? -15.531 -3.945 10.508 1 96.94 176 ALA A CA 1
ATOM 1369 C C . ALA A 1 176 ? -15.625 -2.762 11.469 1 96.94 176 ALA A C 1
ATOM 1371 O O . ALA A 1 176 ? -16.672 -2.111 11.562 1 96.94 176 ALA A O 1
ATOM 1372 N N . ARG A 1 177 ? -14.547 -2.479 12.133 1 96.31 177 ARG A N 1
ATOM 1373 C CA . ARG A 1 177 ? -14.508 -1.336 13.039 1 96.31 177 ARG A CA 1
ATOM 1374 C C . ARG A 1 177 ? -14.664 -0.025 12.273 1 96.31 177 ARG A C 1
ATOM 1376 O O . ARG A 1 177 ? -15.273 0.922 12.781 1 96.31 177 ARG A O 1
ATOM 1383 N N . ALA A 1 178 ? -14.094 0.03 11.125 1 96.44 178 ALA A N 1
ATOM 1384 C CA . ALA A 1 178 ? -14.234 1.219 10.289 1 96.44 178 ALA A CA 1
ATOM 1385 C C . ALA A 1 178 ? -15.695 1.485 9.961 1 96.44 178 ALA A C 1
ATOM 1387 O O . ALA A 1 178 ? -16.156 2.633 9.992 1 96.44 178 ALA A O 1
ATOM 1388 N N . LEU A 1 179 ? -16.438 0.437 9.688 1 94.44 179 LEU A N 1
ATOM 1389 C CA . LEU A 1 179 ? -17.844 0.591 9.375 1 94.44 179 LEU A CA 1
ATOM 1390 C C . LEU A 1 179 ? -18.625 1.106 10.586 1 94.44 179 LEU A C 1
ATOM 1392 O O . LEU A 1 179 ? -19.547 1.914 10.445 1 94.44 179 LEU A O 1
ATOM 1396 N N . GLU A 1 180 ? -18.266 0.651 11.711 1 94.25 180 GLU A N 1
ATOM 1397 C CA . GLU A 1 180 ? -18.922 1.104 12.945 1 94.25 180 GLU A CA 1
ATOM 1398 C C . GLU A 1 180 ? -18.703 2.598 13.164 1 94.25 180 GLU A C 1
ATOM 1400 O O . GLU A 1 180 ? -19.625 3.314 13.547 1 94.25 180 GLU A O 1
ATOM 1405 N N . VAL A 1 181 ? -17.5 3.029 12.883 1 92.56 181 VAL A N 1
ATOM 1406 C CA . VAL A 1 181 ? -17.141 4.43 13.086 1 92.56 181 VAL A CA 1
ATOM 1407 C C . VAL A 1 181 ? -17.859 5.301 12.055 1 92.56 181 VAL A C 1
ATOM 1409 O O . VAL A 1 181 ? -18.234 6.441 12.344 1 92.56 181 VAL A O 1
ATOM 1412 N N . LEU A 1 182 ? -18.125 4.758 10.914 1 91.19 182 LEU A N 1
ATOM 1413 C CA . LEU A 1 182 ? -18.734 5.516 9.828 1 91.19 182 LEU A CA 1
ATOM 1414 C C . LEU A 1 182 ? -20.25 5.457 9.898 1 91.19 182 LEU A C 1
ATOM 1416 O O . LEU A 1 182 ? -20.953 6.234 9.242 1 91.19 182 LEU A O 1
ATOM 1420 N N . ALA A 1 183 ? -20.828 4.637 10.68 1 88.44 183 ALA A N 1
ATOM 1421 C CA . ALA A 1 183 ? -22.25 4.34 10.734 1 88.44 183 ALA A CA 1
ATOM 1422 C C . ALA A 1 183 ? -23.062 5.605 10.984 1 88.44 183 ALA A C 1
ATOM 1424 O O . ALA A 1 183 ? -24.062 5.863 10.305 1 88.44 183 ALA A O 1
ATOM 1425 N N . PRO A 1 184 ? -22.578 6.391 11.859 1 83.25 184 PRO A N 1
ATOM 1426 C CA . PRO A 1 184 ? -23.375 7.586 12.133 1 83.25 184 PRO A CA 1
ATOM 1427 C C . PRO A 1 184 ? -23.375 8.578 10.977 1 83.25 184 PRO A C 1
ATOM 1429 O O . PRO A 1 184 ? -24.234 9.453 10.906 1 83.25 184 PRO A O 1
ATOM 1432 N N . LEU A 1 185 ? -22.422 8.477 10.07 1 81.06 185 LEU A N 1
ATOM 1433 C CA . LEU A 1 185 ? -22.281 9.445 8.992 1 81.06 185 LEU A CA 1
ATOM 1434 C C . LEU A 1 185 ? -23.078 9.008 7.762 1 81.06 185 LEU A C 1
ATOM 1436 O O . LEU A 1 185 ? -23.172 9.758 6.785 1 81.06 185 LEU A O 1
ATOM 1440 N N . GLN A 1 186 ? -23.688 7.855 7.691 1 72.56 186 GLN A N 1
ATOM 1441 C CA . GLN A 1 186 ? -24.328 7.301 6.504 1 72.56 186 GLN A CA 1
ATOM 1442 C C . GLN A 1 186 ? -25.594 8.078 6.141 1 72.56 186 GLN A C 1
ATOM 1444 O O . GLN A 1 186 ? -25.969 8.156 4.969 1 72.56 186 GLN A O 1
ATOM 1449 N N . ASP A 1 187 ? -26.484 8.516 7.121 1 61.19 187 ASP A N 1
ATOM 1450 C CA . ASP A 1 187 ? -27.797 9.117 6.895 1 61.19 187 ASP A CA 1
ATOM 1451 C C . ASP A 1 187 ? -27.672 10.586 6.5 1 61.19 187 ASP A C 1
ATOM 1453 O O . ASP A 1 187 ? -28.672 11.227 6.168 1 61.19 187 ASP A O 1
ATOM 1457 N N . GLY A 1 188 ? -26.438 11.234 6.258 1 55.41 188 GLY A N 1
ATOM 1458 C CA . GLY A 1 188 ? -26.531 12.672 6.055 1 55.41 188 GLY A CA 1
ATOM 1459 C C . GLY A 1 188 ? -25.188 13.336 5.836 1 55.41 188 GLY A C 1
ATOM 1460 O O . GLY A 1 188 ? -24.141 12.734 6.105 1 55.41 188 GLY A O 1
ATOM 1461 N N . GLY A 1 189 ? -24.828 14.531 4.766 1 52.53 189 GLY A N 1
ATOM 1462 C CA . GLY A 1 189 ? -23.953 15.688 4.801 1 52.53 189 GLY A CA 1
ATOM 1463 C C . GLY A 1 189 ? -23.062 15.797 3.576 1 52.53 189 GLY A C 1
ATOM 1464 O O . GLY A 1 189 ? -23.031 14.891 2.738 1 52.53 189 GLY A O 1
ATOM 1465 N N . ALA A 1 190 ? -22.578 16.922 3.188 1 50.31 190 ALA A N 1
ATOM 1466 C CA . ALA A 1 190 ? -21.766 17.5 2.125 1 50.31 190 ALA A CA 1
ATOM 1467 C C . ALA A 1 190 ? -20.531 16.641 1.849 1 50.31 190 ALA A C 1
ATOM 1469 O O . ALA A 1 190 ? -20.094 16.516 0.699 1 50.31 190 ALA A O 1
ATOM 1470 N N . ARG A 1 191 ? -19.656 16.172 2.938 1 60.56 191 ARG A N 1
ATOM 1471 C CA . ARG A 1 191 ? -18.375 15.453 2.879 1 60.56 191 ARG A CA 1
ATOM 1472 C C . ARG A 1 191 ? -18.594 14 2.461 1 60.56 191 ARG A C 1
ATOM 1474 O O . ARG A 1 191 ? -17.75 13.141 2.738 1 60.56 191 ARG A O 1
ATOM 1481 N N . HIS A 1 192 ? -19.594 13.953 1.61 1 74.5 192 HIS A N 1
ATOM 1482 C CA . HIS A 1 192 ? -20.375 12.727 1.426 1 74.5 192 HIS A CA 1
ATOM 1483 C C . HIS A 1 192 ? -19.656 11.766 0.488 1 74.5 192 HIS A C 1
ATOM 1485 O O . HIS A 1 192 ? -19.531 10.57 0.786 1 74.5 192 HIS A O 1
ATOM 1491 N N . LEU A 1 193 ? -18.969 12.414 -0.476 1 81.5 193 LEU A N 1
ATOM 1492 C CA . LEU A 1 193 ? -18.391 11.5 -1.454 1 81.5 193 LEU A CA 1
ATOM 1493 C C . LEU A 1 193 ? -17.203 10.766 -0.866 1 81.5 193 LEU A C 1
ATOM 1495 O O . LEU A 1 193 ? -17.016 9.57 -1.107 1 81.5 193 LEU A O 1
ATOM 1499 N N . HIS A 1 194 ? -16.5 11.445 -0.063 1 85.31 194 HIS A N 1
ATOM 1500 C CA . HIS A 1 194 ? -15.344 10.805 0.554 1 85.31 194 HIS A CA 1
ATOM 1501 C C . HIS A 1 194 ? -15.781 9.727 1.548 1 85.31 194 HIS A C 1
ATOM 1503 O O . HIS A 1 194 ? -15.172 8.664 1.62 1 85.31 194 HIS A O 1
ATOM 1509 N N . THR A 1 195 ? -16.797 10.031 2.25 1 87.44 195 THR A N 1
ATOM 1510 C CA . THR A 1 195 ? -17.328 9.039 3.184 1 87.44 195 THR A CA 1
ATOM 1511 C C . THR A 1 195 ? -17.797 7.797 2.441 1 87.44 195 THR A C 1
ATOM 1513 O O . THR A 1 195 ? -17.562 6.672 2.895 1 87.44 195 THR A O 1
ATOM 1516 N N . LEU A 1 196 ? -18.359 8.039 1.272 1 89.19 196 LEU A N 1
ATOM 1517 C CA . LEU A 1 196 ? -18.828 6.914 0.472 1 89.19 196 LEU A CA 1
ATOM 1518 C C . LEU A 1 196 ? -17.672 6.082 -0.049 1 89.19 196 LEU A C 1
ATOM 1520 O O . LEU A 1 196 ? -17.766 4.855 -0.134 1 89.19 196 LEU A O 1
ATOM 1524 N N . ARG A 1 197 ? -16.656 6.73 -0.366 1 90.94 197 ARG A N 1
ATOM 1525 C CA . ARG A 1 197 ? -15.477 6.012 -0.828 1 90.94 197 ARG A CA 1
ATOM 1526 C C . ARG A 1 197 ? -14.875 5.164 0.29 1 90.94 197 ARG A C 1
ATOM 1528 O O . ARG A 1 197 ? -14.438 4.039 0.054 1 90.94 197 ARG A O 1
ATOM 1535 N N . LEU A 1 198 ? -14.883 5.691 1.494 1 92.69 198 LEU A N 1
ATOM 1536 C CA . LEU A 1 198 ? -14.406 4.938 2.645 1 92.69 198 LEU A CA 1
ATOM 1537 C C . LEU A 1 198 ? -15.312 3.746 2.934 1 92.69 198 LEU A C 1
ATOM 1539 O O . LEU A 1 198 ? -14.828 2.656 3.254 1 92.69 198 LEU A O 1
ATOM 1543 N N . LEU A 1 199 ? -16.562 4.031 2.762 1 93.12 199 LEU A N 1
ATOM 1544 C CA . LEU A 1 199 ? -17.516 2.945 2.936 1 93.12 199 LEU A CA 1
ATOM 1545 C C . LEU A 1 199 ? -17.297 1.844 1.908 1 93.12 199 LEU A C 1
ATOM 1547 O O . LEU A 1 199 ? -17.328 0.657 2.244 1 93.12 199 LEU A O 1
ATOM 1551 N N . LEU A 1 200 ? -17 2.227 0.723 1 94.75 200 LEU A N 1
ATOM 1552 C CA . LEU A 1 200 ? -16.734 1.271 -0.346 1 94.75 200 LEU A CA 1
ATOM 1553 C C . LEU A 1 200 ? -15.5 0.435 -0.029 1 94.75 200 LEU A C 1
ATOM 1555 O O . LEU A 1 200 ? -15.523 -0.791 -0.16 1 94.75 200 LEU A O 1
ATOM 1559 N N . ARG A 1 201 ? -14.5 1.05 0.41 1 95.25 201 ARG A N 1
ATOM 1560 C CA . ARG A 1 201 ? -13.273 0.343 0.764 1 95.25 201 ARG A CA 1
ATOM 1561 C C . ARG A 1 201 ? -13.516 -0.647 1.897 1 95.25 201 ARG A C 1
ATOM 1563 O O . ARG A 1 201 ? -13.039 -1.781 1.854 1 95.25 201 ARG A O 1
ATOM 1570 N N . ALA A 1 202 ? -14.289 -0.222 2.889 1 96.12 202 ALA A N 1
ATOM 1571 C CA . ALA A 1 202 ? -14.594 -1.081 4.031 1 96.12 202 ALA A CA 1
ATOM 1572 C C . ALA A 1 202 ? -15.445 -2.277 3.605 1 96.12 202 ALA A C 1
ATOM 1574 O O . ALA A 1 202 ? -15.141 -3.418 3.967 1 96.12 202 ALA A O 1
ATOM 1575 N N . GLU A 1 203 ? -16.359 -2.031 2.812 1 96.38 203 GLU A N 1
ATOM 1576 C CA . GLU A 1 203 ? -17.266 -3.086 2.361 1 96.38 203 GLU A CA 1
ATOM 1577 C C . GLU A 1 203 ? -16.547 -4.074 1.445 1 96.38 203 GLU A C 1
ATOM 1579 O O . GLU A 1 203 ? -16.812 -5.273 1.486 1 96.38 203 GLU A O 1
ATOM 1584 N N . THR A 1 204 ? -15.727 -3.59 0.627 1 97.06 204 THR A N 1
ATOM 1585 C CA . THR A 1 204 ? -14.945 -4.453 -0.254 1 97.06 204 THR A CA 1
ATOM 1586 C C . THR A 1 204 ? -14.039 -5.379 0.556 1 97.06 204 THR A C 1
ATOM 1588 O O . THR A 1 204 ? -13.953 -6.574 0.271 1 97.06 204 THR A O 1
ATOM 1591 N N . ALA A 1 205 ? -13.461 -4.898 1.566 1 96.31 205 ALA A N 1
ATOM 1592 C CA . ALA A 1 205 ? -12.57 -5.688 2.412 1 96.31 205 ALA A CA 1
ATOM 1593 C C . ALA A 1 205 ? -13.344 -6.766 3.168 1 96.31 205 ALA A C 1
ATOM 1595 O O . ALA A 1 205 ? -12.812 -7.844 3.439 1 96.31 205 ALA A O 1
ATOM 1596 N N . LEU A 1 206 ? -14.586 -6.496 3.459 1 96.38 206 LEU A N 1
ATOM 1597 C CA . LEU A 1 206 ? -15.398 -7.438 4.215 1 96.38 206 LEU A CA 1
ATOM 1598 C C . LEU A 1 206 ? -16.094 -8.43 3.281 1 96.38 206 LEU A C 1
ATOM 1600 O O . LEU A 1 206 ? -16.688 -9.414 3.738 1 96.38 206 LEU A O 1
ATOM 1604 N N . GLY A 1 207 ? -16.016 -8.164 2.016 1 95.75 207 GLY A N 1
ATOM 1605 C CA . GLY A 1 207 ? -16.594 -9.07 1.036 1 95.75 207 GLY A CA 1
ATOM 1606 C C . GLY A 1 207 ? -18.109 -8.93 0.906 1 95.75 207 GLY A C 1
ATOM 1607 O O . GLY A 1 207 ? -18.781 -9.875 0.501 1 95.75 207 GLY A O 1
ATOM 1608 N N . HIS A 1 208 ? -18.609 -7.812 1.355 1 96.12 208 HIS A N 1
ATOM 1609 C CA . HIS A 1 208 ? -20.047 -7.562 1.18 1 96.12 208 HIS A CA 1
ATOM 1610 C C . HIS A 1 208 ? -20.359 -7.137 -0.25 1 96.12 208 HIS A C 1
ATOM 1612 O O . HIS A 1 208 ? -20.531 -5.945 -0.522 1 96.12 208 HIS A O 1
ATOM 1618 N N . GLN A 1 209 ? -20.562 -8.039 -1.022 1 96.62 209 GLN A N 1
ATOM 1619 C CA . GLN A 1 209 ? -20.594 -7.832 -2.465 1 96.62 209 GLN A CA 1
ATOM 1620 C C . GLN A 1 209 ? -21.797 -7.008 -2.877 1 96.62 209 GLN A C 1
ATOM 1622 O O . GLN A 1 209 ? -21.719 -6.188 -3.793 1 96.62 209 GLN A O 1
ATOM 1627 N N . GLU A 1 210 ? -22.938 -7.18 -2.242 1 95.62 210 GLU A N 1
ATOM 1628 C CA . GLU A 1 210 ? -24.141 -6.418 -2.566 1 95.62 210 GLU A CA 1
ATOM 1629 C C . GLU A 1 210 ? -23.938 -4.922 -2.338 1 95.62 210 GLU A C 1
ATOM 1631 O O . GLU A 1 210 ? -24.234 -4.105 -3.211 1 95.62 210 GLU A O 1
ATOM 1636 N N . ARG A 1 211 ? -23.391 -4.66 -1.22 1 95.38 211 ARG A N 1
ATOM 1637 C CA . ARG A 1 211 ? -23.156 -3.26 -0.887 1 95.38 211 ARG A CA 1
ATOM 1638 C C . ARG A 1 211 ? -22.047 -2.666 -1.766 1 95.38 211 ARG A C 1
ATOM 1640 O O . ARG A 1 211 ? -22.125 -1.502 -2.162 1 95.38 211 ARG A O 1
ATOM 1647 N N . VAL A 1 212 ? -21 -3.441 -2.018 1 97.56 212 VAL A N 1
ATOM 1648 C CA . VAL A 1 212 ? -19.906 -2.994 -2.883 1 97.56 212 VAL A CA 1
ATOM 1649 C C . VAL A 1 212 ? -20.469 -2.604 -4.25 1 97.56 212 VAL A C 1
ATOM 1651 O O . VAL A 1 212 ? -20.109 -1.552 -4.793 1 97.56 212 VAL A O 1
ATOM 1654 N N . PHE A 1 213 ? -21.391 -3.445 -4.797 1 97.44 213 PHE A N 1
ATOM 1655 C CA . PHE A 1 213 ? -21.969 -3.189 -6.113 1 97.44 213 PHE A CA 1
ATOM 1656 C C . PHE A 1 213 ? -22.734 -1.868 -6.117 1 97.44 213 PHE A C 1
ATOM 1658 O O . PHE A 1 213 ? -22.516 -1.029 -6.996 1 97.44 213 PHE A O 1
ATOM 1665 N N . VAL A 1 214 ? -23.562 -1.658 -5.102 1 95.31 214 VAL A N 1
ATOM 1666 C CA . VAL A 1 214 ? -24.422 -0.474 -5.016 1 95.31 214 VAL A CA 1
ATOM 1667 C C . VAL A 1 214 ? -23.547 0.772 -4.848 1 95.31 214 VAL A C 1
ATOM 1669 O O . VAL A 1 214 ? -23.75 1.769 -5.547 1 95.31 214 VAL A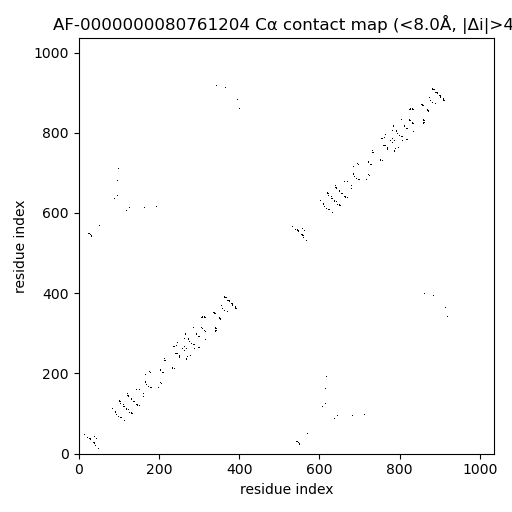 O 1
ATOM 1672 N N . LEU A 1 215 ? -22.578 0.694 -4.016 1 94.06 215 LEU A N 1
ATOM 1673 C CA . LEU A 1 215 ? -21.719 1.832 -3.729 1 94.06 215 LEU A CA 1
ATOM 1674 C C . LEU A 1 215 ? -20.859 2.174 -4.938 1 94.06 215 LEU A C 1
ATOM 1676 O O . LEU A 1 215 ? -20.703 3.346 -5.285 1 94.06 215 LEU A O 1
ATOM 1680 N N . ALA A 1 216 ? -20.266 1.187 -5.531 1 96.5 216 ALA A N 1
ATOM 1681 C CA . ALA A 1 216 ? -19.422 1.411 -6.699 1 96.5 216 ALA A CA 1
ATOM 1682 C C . ALA A 1 216 ? -20.219 2.041 -7.844 1 96.5 216 ALA A C 1
ATOM 1684 O O . ALA A 1 216 ? -19.75 2.988 -8.477 1 96.5 216 ALA A O 1
ATOM 1685 N N . ARG A 1 217 ? -21.391 1.451 -8.102 1 94.81 217 ARG A N 1
ATOM 1686 C CA . ARG A 1 217 ? -22.25 1.992 -9.141 1 94.81 217 ARG A CA 1
ATOM 1687 C C . ARG A 1 217 ? -22.625 3.441 -8.844 1 94.81 217 ARG A C 1
ATOM 1689 O O . ARG A 1 217 ? -22.562 4.293 -9.734 1 94.81 217 ARG A O 1
ATOM 1696 N N . GLY A 1 218 ? -23 3.734 -7.594 1 92.12 218 GLY A N 1
ATOM 1697 C CA . GLY A 1 218 ? -23.344 5.086 -7.195 1 92.12 218 GLY A CA 1
ATOM 1698 C C . GLY A 1 218 ? -22.203 6.07 -7.355 1 92.12 218 GLY A C 1
ATOM 1699 O O . GLY A 1 218 ? -22.391 7.18 -7.855 1 92.12 218 GLY A O 1
ATOM 1700 N N . LEU A 1 219 ? -21.047 5.699 -6.957 1 92.44 219 LEU A N 1
ATOM 1701 C CA . LEU A 1 219 ? -19.875 6.559 -7.051 1 92.44 219 LEU A CA 1
ATOM 1702 C C . LEU A 1 219 ? -19.453 6.758 -8.508 1 92.44 219 LEU A C 1
ATOM 1704 O O . LEU A 1 219 ? -19.016 7.844 -8.891 1 92.44 219 LEU A O 1
ATOM 1708 N N . ALA A 1 220 ? -19.578 5.711 -9.25 1 93.06 220 ALA A N 1
ATOM 1709 C CA . ALA A 1 220 ? -19.25 5.805 -10.672 1 93.06 220 ALA A CA 1
ATOM 1710 C C . ALA A 1 220 ? -20.172 6.797 -11.375 1 93.06 220 ALA A C 1
ATOM 1712 O O . ALA A 1 220 ? -19.734 7.582 -12.219 1 93.06 220 ALA A O 1
ATOM 1713 N N . ARG A 1 221 ? -21.453 6.789 -11.031 1 90.69 221 ARG A N 1
ATOM 1714 C CA . ARG A 1 221 ? -22.438 7.688 -11.625 1 90.69 221 ARG A CA 1
ATOM 1715 C C . ARG A 1 221 ? -22.094 9.148 -11.336 1 90.69 221 ARG A C 1
ATOM 1717 O O . ARG A 1 221 ? -22.328 10.023 -12.172 1 90.69 221 ARG A O 1
ATOM 1724 N N . ARG A 1 222 ? -21.5 9.336 -10.242 1 87.81 222 ARG A N 1
ATOM 1725 C CA . ARG A 1 222 ? -21.156 10.695 -9.836 1 87.81 222 ARG A CA 1
ATOM 1726 C C . ARG A 1 222 ? -19.734 11.039 -10.227 1 87.81 222 ARG A C 1
ATOM 1728 O O . ARG A 1 222 ? -19.188 12.055 -9.789 1 87.81 222 ARG A O 1
ATOM 1735 N N . ASN A 1 223 ? -19.094 10.18 -10.922 1 87.44 223 ASN A N 1
ATOM 1736 C CA . ASN A 1 223 ? -17.719 10.359 -11.391 1 87.44 223 ASN A CA 1
ATOM 1737 C C . ASN A 1 223 ? -16.75 10.57 -10.227 1 87.44 223 ASN A C 1
ATOM 1739 O O . ASN A 1 223 ? -15.828 11.375 -10.32 1 87.44 223 ASN A O 1
ATOM 1743 N N . ALA A 1 224 ? -17.094 9.906 -9.18 1 84.75 224 ALA A N 1
ATOM 1744 C CA . ALA A 1 224 ? -16.281 10.07 -7.98 1 84.75 224 ALA A CA 1
ATOM 1745 C C . ALA A 1 224 ? -15.266 8.93 -7.855 1 84.75 224 ALA A C 1
ATOM 1747 O O . ALA A 1 224 ? -14.617 8.789 -6.816 1 84.75 224 ALA A O 1
ATOM 1748 N N . LEU A 1 225 ? -15.172 8.07 -8.805 1 87 225 LEU A N 1
ATOM 1749 C CA . LEU A 1 225 ? -14.219 6.973 -8.891 1 87 225 LEU A CA 1
ATOM 1750 C C . LEU A 1 225 ? -13.578 6.91 -10.273 1 87 225 LEU A C 1
ATOM 1752 O O . LEU A 1 225 ? -14.219 7.258 -11.273 1 87 225 LEU A O 1
ATOM 1756 N N . ASN A 1 226 ? -12.336 6.473 -10.234 1 86.62 226 ASN A N 1
ATOM 1757 C CA . ASN A 1 226 ? -11.703 6.199 -11.523 1 86.62 226 ASN A CA 1
ATOM 1758 C C . ASN A 1 226 ? -12.508 5.191 -12.336 1 86.62 226 ASN A C 1
ATOM 1760 O O . ASN A 1 226 ? -12.992 4.195 -11.797 1 86.62 226 ASN A O 1
ATOM 1764 N N . LYS A 1 227 ? -12.539 5.449 -13.523 1 90.62 227 LYS A N 1
ATOM 1765 C CA . LYS A 1 227 ? -13.398 4.656 -14.391 1 90.62 227 LYS A CA 1
ATOM 1766 C C . LYS A 1 227 ? -12.961 3.195 -14.414 1 90.62 227 LYS A C 1
ATOM 1768 O O . LYS A 1 227 ? -13.789 2.289 -14.352 1 90.62 227 LYS A O 1
ATOM 1773 N N . THR A 1 228 ? -11.727 2.918 -14.523 1 92.75 228 THR A N 1
ATOM 1774 C CA . THR A 1 228 ? -11.203 1.557 -14.586 1 92.75 228 THR A CA 1
ATOM 1775 C C . THR A 1 228 ? -11.453 0.822 -13.273 1 92.75 228 THR A C 1
ATOM 1777 O O . THR A 1 228 ? -11.867 -0.338 -13.273 1 92.75 228 THR A O 1
ATOM 1780 N N . GLU A 1 229 ? -11.258 1.544 -12.281 1 92.94 229 GLU A N 1
ATOM 1781 C CA . GLU A 1 229 ? -11.477 0.956 -10.961 1 92.94 229 GLU A CA 1
ATOM 1782 C C . GLU A 1 229 ? -12.953 0.656 -10.719 1 92.94 229 GLU A C 1
ATOM 1784 O O . GLU A 1 229 ? -13.297 -0.402 -10.195 1 92.94 229 GLU A O 1
ATOM 1789 N N . ALA A 1 230 ? -13.719 1.587 -11.102 1 94.38 230 ALA A N 1
ATOM 1790 C CA . ALA A 1 230 ? -15.164 1.403 -10.945 1 94.38 230 ALA A CA 1
ATOM 1791 C C . ALA A 1 230 ? -15.648 0.187 -11.727 1 94.38 230 ALA A C 1
ATOM 1793 O O . ALA A 1 230 ? -16.391 -0.643 -11.195 1 94.38 230 ALA A O 1
ATOM 1794 N N . ALA A 1 231 ? -15.156 0.096 -12.875 1 95.81 231 ALA A N 1
ATOM 1795 C CA . ALA A 1 231 ? -15.562 -1.021 -13.727 1 95.81 231 ALA A CA 1
ATOM 1796 C C . ALA A 1 231 ? -15.117 -2.354 -13.125 1 95.81 231 ALA A C 1
ATOM 1798 O O . ALA A 1 231 ? -15.867 -3.33 -13.148 1 95.81 231 ALA A O 1
ATOM 1799 N N . GLN A 1 232 ? -14 -2.383 -12.609 1 97 232 GLN A N 1
ATOM 1800 C CA . GLN A 1 232 ? -13.469 -3.607 -12.016 1 97 232 GLN A CA 1
ATOM 1801 C C . GLN A 1 232 ? -14.281 -4.016 -10.789 1 97 232 GLN A C 1
ATOM 1803 O O . GLN A 1 232 ? -14.617 -5.191 -10.625 1 97 232 GLN A O 1
ATOM 1808 N N . LEU A 1 233 ? -14.594 -3.064 -10.023 1 97.56 233 LEU A N 1
ATOM 1809 C CA . LEU A 1 233 ? -15.352 -3.348 -8.812 1 97.56 233 LEU A CA 1
ATOM 1810 C C . LEU A 1 233 ? -16.781 -3.783 -9.141 1 97.56 233 LEU A C 1
ATOM 1812 O O . LEU A 1 233 ? -17.312 -4.707 -8.523 1 97.56 233 LEU A O 1
ATOM 1816 N N . ILE A 1 234 ? -17.328 -3.113 -10.102 1 98 234 ILE A N 1
ATOM 1817 C CA . ILE A 1 234 ? -18.672 -3.48 -10.531 1 98 234 ILE A CA 1
ATOM 1818 C C . ILE A 1 234 ? -18.656 -4.883 -11.133 1 98 234 ILE A C 1
ATOM 1820 O O . ILE A 1 234 ? -19.516 -5.711 -10.82 1 98 234 ILE A O 1
ATOM 1824 N N . ASP A 1 235 ? -17.672 -5.168 -11.867 1 98.06 235 ASP A N 1
ATOM 1825 C CA . ASP A 1 235 ? -17.531 -6.469 -12.523 1 98.06 235 ASP A CA 1
ATOM 1826 C C . ASP A 1 235 ? -17.391 -7.586 -11.492 1 98.06 235 ASP A C 1
ATOM 1828 O O . ASP A 1 235 ? -18.141 -8.562 -11.523 1 98.06 235 ASP A O 1
ATOM 1832 N N . SER A 1 236 ? -16.5 -7.422 -10.617 1 97.94 236 SER A N 1
ATOM 1833 C CA . SER A 1 236 ? -16.234 -8.461 -9.625 1 97.94 236 SER A CA 1
ATOM 1834 C C . SER A 1 236 ? -17.422 -8.633 -8.672 1 97.94 236 SER A C 1
ATOM 1836 O O . SER A 1 236 ? -17.844 -9.758 -8.406 1 97.94 236 SER A O 1
ATOM 1838 N N . SER A 1 237 ? -17.938 -7.551 -8.234 1 97.94 237 SER A N 1
ATOM 1839 C CA . SER A 1 237 ? -19.047 -7.629 -7.281 1 97.94 237 SER A CA 1
ATOM 1840 C C . SER A 1 237 ? -20.312 -8.109 -7.957 1 97.94 237 SER A C 1
ATOM 1842 O O . SER A 1 237 ? -21.078 -8.891 -7.379 1 97.94 237 SER A O 1
ATOM 1844 N N . GLY A 1 238 ? -20.562 -7.633 -9.109 1 97.62 238 GLY A N 1
ATOM 1845 C CA . GLY A 1 238 ? -21.703 -8.125 -9.852 1 97.62 238 GLY A CA 1
ATOM 1846 C C . GLY A 1 238 ? -21.656 -9.617 -10.117 1 97.62 238 GLY A C 1
ATOM 1847 O O . GLY A 1 238 ? -22.656 -10.312 -9.977 1 97.62 238 GLY A O 1
ATOM 1848 N N . ALA A 1 239 ? -20.531 -10.039 -10.492 1 98 239 ALA A N 1
ATOM 1849 C CA . ALA A 1 239 ? -20.344 -11.461 -10.734 1 98 239 ALA A CA 1
ATOM 1850 C C . ALA A 1 239 ? -20.562 -12.266 -9.453 1 98 239 ALA A C 1
ATOM 1852 O O . ALA A 1 239 ? -21.188 -13.328 -9.484 1 98 239 ALA A O 1
ATOM 1853 N N . ALA A 1 240 ? -20.047 -11.781 -8.43 1 97.31 240 ALA A N 1
ATOM 1854 C CA . ALA A 1 240 ? -20.203 -12.461 -7.148 1 97.31 240 ALA A CA 1
ATOM 1855 C C . ALA A 1 240 ? -21.672 -12.547 -6.738 1 97.31 240 ALA A C 1
ATOM 1857 O O . ALA A 1 240 ? -22.109 -13.562 -6.203 1 97.31 240 ALA A O 1
ATOM 1858 N N . ARG A 1 241 ? -22.359 -11.477 -6.984 1 95.94 241 ARG A N 1
ATOM 1859 C CA . ARG A 1 241 ? -23.797 -11.461 -6.699 1 95.94 241 ARG A CA 1
ATOM 1860 C C . ARG A 1 241 ? -24.531 -12.539 -7.5 1 95.94 241 ARG A C 1
ATOM 1862 O O . ARG A 1 241 ? -25.375 -13.25 -6.961 1 95.94 241 ARG A O 1
ATOM 1869 N N . LEU A 1 242 ? -24.188 -12.672 -8.688 1 97 242 LEU A N 1
ATOM 1870 C CA . LEU A 1 242 ? -24.797 -13.672 -9.555 1 97 242 LEU A CA 1
ATOM 1871 C C . LEU A 1 242 ? -24.438 -15.086 -9.094 1 97 242 LEU A C 1
ATOM 1873 O O . LEU A 1 242 ? -25.312 -15.961 -9.039 1 97 242 LEU A O 1
ATOM 1877 N N . ARG A 1 243 ? -23.234 -15.32 -8.75 1 96 243 ARG A N 1
ATOM 1878 C CA . ARG A 1 243 ? -22.781 -16.641 -8.305 1 96 243 ARG A CA 1
ATOM 1879 C C . ARG A 1 243 ? -23.484 -17.047 -7.012 1 96 243 ARG A C 1
ATOM 1881 O O . ARG A 1 243 ? -23.859 -18.203 -6.844 1 96 243 ARG A O 1
ATOM 1888 N N . ALA A 1 244 ? -23.656 -16.141 -6.199 1 93.81 244 ALA A N 1
ATOM 1889 C CA . ALA A 1 244 ? -24.312 -16.422 -4.922 1 93.81 244 ALA A CA 1
ATOM 1890 C C . ALA A 1 244 ? -25.781 -16.781 -5.117 1 93.81 244 ALA A C 1
ATOM 1892 O O . ALA A 1 244 ? -26.344 -17.531 -4.316 1 93.81 244 ALA A O 1
ATOM 1893 N N . ALA A 1 245 ? -26.312 -16.375 -6.188 1 93.12 245 ALA A N 1
ATOM 1894 C CA . ALA A 1 245 ? -27.734 -16.578 -6.434 1 93.12 245 ALA A CA 1
ATOM 1895 C C . ALA A 1 245 ? -27.953 -17.781 -7.348 1 93.12 245 ALA A C 1
ATOM 1897 O O . ALA A 1 245 ? -29.109 -18.125 -7.66 1 93.12 245 ALA A O 1
ATOM 1898 N N . LEU A 1 246 ? -26.969 -18.484 -7.875 1 90.12 246 LEU A N 1
ATOM 1899 C CA . LEU A 1 246 ? -27.094 -19.578 -8.836 1 90.12 246 LEU A CA 1
ATOM 1900 C C . LEU A 1 246 ? -27.984 -20.688 -8.281 1 90.12 246 LEU A C 1
ATOM 1902 O O . LEU A 1 246 ? -28.672 -21.359 -9.047 1 90.12 246 LEU A O 1
ATOM 1906 N N . GLY A 1 247 ? -28.016 -20.922 -7.016 1 84.56 247 GLY A N 1
ATOM 1907 C CA . GLY A 1 247 ? -28.828 -21.969 -6.434 1 84.56 247 GLY A CA 1
ATOM 1908 C C . GLY A 1 247 ? -30.297 -21.594 -6.316 1 84.56 247 GLY A C 1
ATOM 1909 O O . GLY A 1 247 ? -31.125 -22.453 -5.992 1 84.56 247 GLY A O 1
ATOM 1910 N N . SER A 1 248 ? -30.594 -20.312 -6.68 1 86.75 248 SER A N 1
ATOM 1911 C CA . SER A 1 248 ? -31.969 -19.844 -6.602 1 86.75 248 SER A CA 1
ATOM 1912 C C . SER A 1 248 ? -32.375 -19.062 -7.855 1 86.75 248 SER A C 1
ATOM 1914 O O . SER A 1 248 ? -31.531 -18.844 -8.734 1 86.75 248 SER A O 1
ATOM 1916 N N . ASP A 1 249 ? -33.625 -18.844 -8.062 1 87.81 249 ASP A N 1
ATOM 1917 C CA . ASP A 1 249 ? -34.125 -18.094 -9.211 1 87.81 249 ASP A CA 1
ATOM 1918 C C . ASP A 1 249 ? -33.875 -16.594 -9.047 1 87.81 249 ASP A C 1
ATOM 1920 O O . ASP A 1 249 ? -34.188 -15.805 -9.93 1 87.81 249 ASP A O 1
ATOM 1924 N N . ALA A 1 250 ? -33.188 -16.281 -8.008 1 92.88 250 ALA A N 1
ATOM 1925 C CA . ALA A 1 250 ? -32.938 -14.875 -7.719 1 92.88 250 ALA A CA 1
ATOM 1926 C C . ALA A 1 250 ? -31.938 -14.273 -8.711 1 92.88 250 ALA A C 1
ATOM 1928 O O . ALA A 1 250 ? -31.891 -13.055 -8.883 1 92.88 250 ALA A O 1
ATOM 1929 N N . TRP A 1 251 ? -31.141 -15.156 -9.383 1 95.12 251 TRP A N 1
ATOM 1930 C CA . TRP A 1 251 ? -30.125 -14.672 -10.305 1 95.12 251 TRP A CA 1
ATOM 1931 C C . TRP A 1 251 ? -30.75 -13.945 -11.484 1 95.12 251 TRP A C 1
ATOM 1933 O O . TRP A 1 251 ? -30.172 -13.008 -12.039 1 95.12 251 TRP A O 1
ATOM 1943 N N . ARG A 1 252 ? -31.969 -14.328 -11.844 1 95 252 ARG A N 1
ATOM 1944 C CA . ARG A 1 252 ? -32.656 -13.703 -12.977 1 95 252 ARG A CA 1
ATOM 1945 C C . ARG A 1 252 ? -32.969 -12.234 -12.688 1 95 252 ARG A C 1
ATOM 1947 O O . ARG A 1 252 ? -32.812 -11.383 -13.57 1 95 252 ARG A O 1
ATOM 1954 N N . GLY A 1 253 ? -33.438 -12.023 -11.445 1 95.19 253 GLY A N 1
ATOM 1955 C CA . GLY A 1 253 ? -33.688 -10.648 -11.047 1 95.19 253 GLY A CA 1
ATOM 1956 C C . GLY A 1 253 ? -32.438 -9.797 -11.039 1 95.19 253 GLY A C 1
ATOM 1957 O O . GLY A 1 253 ? -32.438 -8.641 -11.477 1 95.19 253 GLY A O 1
ATOM 1958 N N . ILE A 1 254 ? -31.359 -10.32 -10.57 1 96.5 254 ILE A N 1
ATOM 1959 C CA . ILE A 1 254 ? -30.078 -9.617 -10.523 1 96.5 254 ILE A CA 1
ATOM 1960 C C . ILE A 1 254 ? -29.609 -9.32 -11.945 1 96.5 254 ILE A C 1
ATOM 1962 O O . ILE A 1 254 ? -29.156 -8.211 -12.234 1 96.5 254 ILE A O 1
ATOM 1966 N N . TRP A 1 255 ? -29.703 -10.328 -12.852 1 96.88 255 TRP A N 1
ATOM 1967 C CA . TRP A 1 255 ? -29.281 -10.156 -14.234 1 96.88 255 TRP A CA 1
ATOM 1968 C C . TRP A 1 255 ? -30.078 -9.047 -14.922 1 96.88 255 TRP A C 1
ATOM 1970 O O . TRP A 1 255 ? -29.516 -8.227 -15.641 1 96.88 255 TRP A O 1
ATOM 1980 N N . LYS A 1 256 ? -31.344 -9 -14.578 1 95.31 256 LYS A N 1
ATOM 1981 C CA . LYS A 1 256 ? -32.219 -8.008 -15.188 1 95.31 256 LYS A CA 1
ATOM 1982 C C . LYS A 1 256 ? -31.906 -6.602 -14.688 1 95.31 256 LYS A C 1
ATOM 1984 O O . LYS A 1 256 ? -32.094 -5.621 -15.414 1 95.31 256 LYS A O 1
ATOM 1989 N N . ASP A 1 257 ? -31.422 -6.527 -13.508 1 95 257 ASP A N 1
ATOM 1990 C CA . ASP A 1 257 ? -31.094 -5.238 -12.891 1 95 257 ASP A CA 1
ATOM 1991 C C . ASP A 1 257 ? -29.812 -4.652 -13.484 1 95 257 ASP A C 1
ATOM 1993 O O . ASP A 1 257 ? -29.562 -3.455 -13.336 1 95 257 ASP A O 1
ATOM 1997 N N . LEU A 1 258 ? -29.047 -5.469 -14.117 1 97.38 258 LEU A N 1
ATOM 1998 C CA . LEU A 1 258 ? -27.766 -5.016 -14.664 1 97.38 258 LEU A CA 1
ATOM 1999 C C . LEU A 1 258 ? -27.984 -4.207 -15.938 1 97.38 258 LEU A C 1
ATOM 2001 O O . LEU A 1 258 ? -28.844 -4.531 -16.75 1 97.38 258 LEU A O 1
ATOM 2005 N N . LYS A 1 259 ? -27.172 -3.197 -16.078 1 95.81 259 LYS A N 1
ATOM 2006 C CA . LYS A 1 259 ? -27.172 -2.42 -17.328 1 95.81 259 LYS A CA 1
ATOM 2007 C C . LYS A 1 259 ? -26.5 -3.186 -18.453 1 95.81 259 LYS A C 1
ATOM 2009 O O . LYS A 1 259 ? -25.75 -4.133 -18.203 1 95.81 259 LYS A O 1
ATOM 2014 N N . ALA A 1 260 ? -26.75 -2.744 -19.688 1 95 260 ALA A N 1
ATOM 2015 C CA . ALA A 1 260 ? -26.234 -3.422 -20.859 1 95 260 ALA A CA 1
ATOM 2016 C C . ALA A 1 260 ? -24.703 -3.434 -20.859 1 95 260 ALA A C 1
ATOM 2018 O O . ALA A 1 260 ? -24.078 -4.449 -21.172 1 95 260 ALA A O 1
ATOM 2019 N N . ASP A 1 261 ? -24.141 -2.322 -20.469 1 95.06 261 ASP A N 1
ATOM 2020 C CA . ASP A 1 261 ? -22.672 -2.215 -20.438 1 95.06 261 ASP A CA 1
ATOM 2021 C C . ASP A 1 261 ? -22.094 -3.053 -19.312 1 95.06 261 ASP A C 1
ATOM 2023 O O . ASP A 1 261 ? -20.969 -3.545 -19.406 1 95.06 261 ASP A O 1
ATOM 2027 N N . GLU A 1 262 ? -22.844 -3.303 -18.281 1 97.19 262 GLU A N 1
ATOM 2028 C CA . GLU A 1 262 ? -22.406 -4.098 -17.141 1 97.19 262 GLU A CA 1
ATOM 2029 C C . GLU A 1 262 ? -22.469 -5.59 -17.453 1 97.19 262 GLU A C 1
ATOM 2031 O O . GLU A 1 262 ? -21.625 -6.359 -16.984 1 97.19 262 GLU A O 1
ATOM 2036 N N . ARG A 1 263 ? -23.359 -5.965 -18.297 1 97.38 263 ARG A N 1
ATOM 2037 C CA . ARG A 1 263 ? -23.547 -7.367 -18.641 1 97.38 263 ARG A CA 1
ATOM 2038 C C . ARG A 1 263 ? -22.391 -7.883 -19.5 1 97.38 263 ARG A C 1
ATOM 2040 O O . ARG A 1 263 ? -22.141 -9.086 -19.531 1 97.38 263 ARG A O 1
ATOM 2047 N N . THR A 1 264 ? -21.703 -6.977 -20.109 1 97.06 264 THR A N 1
ATOM 2048 C CA . THR A 1 264 ? -20.625 -7.383 -21.016 1 97.06 264 THR A CA 1
ATOM 2049 C C . THR A 1 264 ? -19.281 -7.371 -20.312 1 97.06 264 THR A C 1
ATOM 2051 O O . THR A 1 264 ? -18.25 -7.707 -20.906 1 97.06 264 THR A O 1
ATOM 2054 N N . LEU A 1 265 ? -19.281 -7.004 -19.062 1 97.5 265 LEU A N 1
ATOM 2055 C CA . LEU A 1 265 ? -18.047 -7.105 -18.297 1 97.5 265 LEU A CA 1
ATOM 2056 C C . LEU A 1 265 ? -17.641 -8.562 -18.094 1 97.5 265 LEU A C 1
ATOM 2058 O O . LEU A 1 265 ? -18.5 -9.422 -17.875 1 97.5 265 LEU A O 1
ATOM 2062 N N . PRO A 1 266 ? -16.391 -8.852 -18.141 1 97.69 266 PRO A N 1
ATOM 2063 C CA . PRO A 1 266 ? -15.922 -10.234 -18.266 1 97.69 266 PRO A CA 1
ATOM 2064 C C . PRO A 1 266 ? -16.406 -11.125 -17.125 1 97.69 266 PRO A C 1
ATOM 2066 O O . PRO A 1 266 ? -16.953 -12.203 -17.359 1 97.69 266 PRO A O 1
ATOM 2069 N N . ASN A 1 267 ? -16.203 -10.758 -15.914 1 98.06 267 ASN A N 1
ATOM 2070 C CA . ASN A 1 267 ? -16.578 -11.617 -14.797 1 98.06 267 ASN A CA 1
ATOM 2071 C C . ASN A 1 267 ? -18.094 -11.758 -14.68 1 98.06 267 ASN A C 1
ATOM 2073 O O . ASN A 1 267 ? -18.594 -12.828 -14.328 1 98.06 267 ASN A O 1
ATOM 2077 N N . ILE A 1 268 ? -18.75 -10.695 -14.984 1 98.25 268 ILE A N 1
ATOM 2078 C CA . ILE A 1 268 ? -20.219 -10.734 -14.961 1 98.25 268 ILE A CA 1
ATOM 2079 C C . ILE A 1 268 ? -20.719 -11.633 -16.094 1 98.25 268 ILE A C 1
ATOM 2081 O O . ILE A 1 268 ? -21.609 -12.453 -15.883 1 98.25 268 ILE A O 1
ATOM 2085 N N . ALA A 1 269 ? -20.172 -11.461 -17.188 1 98.25 269 ALA A N 1
ATOM 2086 C CA . ALA A 1 269 ? -20.547 -12.289 -18.328 1 98.25 269 ALA A CA 1
ATOM 2087 C C . ALA A 1 269 ? -20.297 -13.773 -18.047 1 98.25 269 ALA A C 1
ATOM 2089 O O . ALA A 1 269 ? -21.141 -14.617 -18.375 1 98.25 269 ALA A O 1
ATOM 2090 N N . LEU A 1 270 ? -19.172 -14.062 -17.422 1 97.69 270 LEU A N 1
ATOM 2091 C CA . LEU A 1 270 ? -18.859 -15.438 -17.062 1 97.69 270 LEU A CA 1
ATOM 2092 C C . LEU A 1 270 ? -19.906 -16 -16.094 1 97.69 270 LEU A C 1
ATOM 2094 O O . LEU A 1 270 ? -20.422 -17.094 -16.297 1 97.69 270 LEU A O 1
ATOM 2098 N N . ALA A 1 271 ? -20.219 -15.273 -15.117 1 97.56 271 ALA A N 1
ATOM 2099 C CA . ALA A 1 271 ? -21.188 -15.719 -14.117 1 97.56 271 ALA A CA 1
ATOM 2100 C C . ALA A 1 271 ? -22.594 -15.805 -14.711 1 97.56 271 ALA A C 1
ATOM 2102 O O . ALA A 1 271 ? -23.344 -16.734 -14.406 1 97.56 271 ALA A O 1
ATOM 2103 N N . GLY A 1 272 ? -22.875 -14.836 -15.523 1 97.19 272 GLY A N 1
ATOM 2104 C CA . GLY A 1 272 ? -24.172 -14.875 -16.203 1 97.19 272 GLY A CA 1
ATOM 2105 C C . GLY A 1 272 ? -24.328 -16.078 -17.109 1 97.19 272 GLY A C 1
ATOM 2106 O O . GLY A 1 272 ? -25.359 -16.75 -17.094 1 97.19 272 GLY A O 1
ATOM 2107 N N . ALA A 1 273 ? -23.344 -16.359 -17.859 1 96.88 273 ALA A N 1
ATOM 2108 C CA . ALA A 1 273 ? -23.359 -17.516 -18.75 1 96.88 273 ALA A CA 1
ATOM 2109 C C . ALA A 1 273 ? -23.5 -18.812 -17.969 1 96.88 273 ALA A C 1
ATOM 2111 O O . ALA A 1 273 ? -24.266 -19.719 -18.344 1 96.88 273 ALA A O 1
ATOM 2112 N N . ALA A 1 274 ? -22.828 -18.906 -16.906 1 95.38 274 ALA A N 1
ATOM 2113 C CA . ALA A 1 274 ? -22.906 -20.094 -16.047 1 95.38 274 ALA A CA 1
ATOM 2114 C C . ALA A 1 274 ? -24.312 -20.25 -15.484 1 95.38 274 ALA A C 1
ATOM 2116 O O . ALA A 1 274 ? -24.828 -21.375 -15.375 1 95.38 274 ALA A O 1
ATOM 2117 N N . ALA A 1 275 ? -24.875 -19.188 -15.172 1 95.81 275 ALA A N 1
ATOM 2118 C CA . ALA A 1 275 ? -26.234 -19.234 -14.641 1 95.81 275 ALA A CA 1
ATOM 2119 C C . ALA A 1 275 ? -27.219 -19.719 -15.703 1 95.81 275 ALA A C 1
ATOM 2121 O O . ALA A 1 275 ? -28.078 -20.562 -15.43 1 95.81 275 ALA A O 1
ATOM 2122 N N . PHE A 1 276 ? -27.078 -19.188 -16.875 1 95.56 276 PHE A N 1
ATOM 2123 C CA . PHE A 1 276 ? -27.953 -19.609 -17.969 1 95.56 276 PHE A CA 1
ATOM 2124 C C . PHE A 1 276 ? -27.734 -21.078 -18.297 1 95.56 276 PHE A C 1
ATOM 2126 O O . PHE A 1 276 ? -28.688 -21.812 -18.578 1 95.56 276 PHE A O 1
ATOM 2133 N N . GLU A 1 277 ? -26.484 -21.562 -18.25 1 93 277 GLU A N 1
ATOM 2134 C CA . GLU A 1 277 ? -26.172 -22.969 -18.484 1 93 277 GLU A CA 1
ATOM 2135 C C . GLU A 1 277 ? -26.797 -23.875 -17.438 1 93 277 GLU A C 1
ATOM 2137 O O . GLU A 1 277 ? -27.391 -24.906 -17.75 1 93 277 GLU A O 1
ATOM 2142 N N . ALA A 1 278 ? -26.688 -23.469 -16.25 1 91.94 278 ALA A N 1
ATOM 2143 C CA . ALA A 1 278 ? -27.266 -24.234 -15.141 1 91.94 278 ALA A CA 1
ATOM 2144 C C . ALA A 1 278 ? -28.781 -24.297 -15.25 1 91.94 278 ALA A C 1
ATOM 2146 O O . ALA A 1 278 ? -29.406 -25.297 -14.852 1 91.94 278 ALA A O 1
ATOM 2147 N N . ALA A 1 279 ? -29.297 -23.281 -15.812 1 92.88 279 ALA A N 1
ATOM 2148 C CA . ALA A 1 279 ? -30.75 -23.219 -16 1 92.88 279 ALA A CA 1
ATOM 2149 C C . ALA A 1 279 ? -31.172 -23.969 -17.266 1 92.88 279 ALA A C 1
ATOM 2151 O O . ALA A 1 279 ? -32.375 -24.078 -17.562 1 92.88 279 ALA A O 1
ATOM 2152 N N . GLY A 1 280 ? -30.172 -24.422 -18 1 91.56 280 GLY A N 1
ATOM 2153 C CA . GLY A 1 280 ? -30.453 -25.203 -19.203 1 91.56 280 GLY A CA 1
ATOM 2154 C C . GLY A 1 280 ? -30.578 -24.359 -20.453 1 91.56 280 GLY A C 1
ATOM 2155 O O . GLY A 1 280 ? -30.875 -24.875 -21.531 1 91.56 280 GLY A O 1
ATOM 2156 N N . ASP A 1 281 ? -30.422 -23.078 -20.297 1 93.44 281 ASP A N 1
ATOM 2157 C CA . ASP A 1 281 ? -30.484 -22.188 -21.438 1 93.44 281 ASP A CA 1
ATOM 2158 C C . ASP A 1 281 ? -29.109 -22.016 -22.078 1 93.44 281 ASP A C 1
ATOM 2160 O O . ASP A 1 281 ? -28.484 -20.953 -21.938 1 93.44 281 ASP A O 1
ATOM 2164 N N . HIS A 1 282 ? -28.672 -22.922 -22.859 1 94.81 282 HIS A N 1
ATOM 2165 C CA . HIS A 1 282 ? -27.344 -22.969 -23.438 1 94.81 282 HIS A CA 1
ATOM 2166 C C . HIS A 1 282 ? -27.156 -21.906 -24.516 1 94.81 282 HIS A C 1
ATOM 2168 O O . HIS A 1 282 ? -26.078 -21.344 -24.672 1 94.81 282 HIS A O 1
ATOM 2174 N N . ASN A 1 283 ? -28.188 -21.641 -25.203 1 95.19 283 ASN A N 1
ATOM 2175 C CA . ASN A 1 283 ? -28.109 -20.641 -26.266 1 95.19 283 ASN A CA 1
ATOM 2176 C C . ASN A 1 283 ? -27.875 -19.25 -25.703 1 95.19 283 ASN A C 1
ATOM 2178 O O . ASN A 1 283 ? -27.031 -18.5 -26.219 1 95.19 283 ASN A O 1
ATOM 2182 N N . GLU A 1 284 ? -28.656 -18.969 -24.672 1 95.75 284 GLU A N 1
ATOM 2183 C CA . GLU A 1 284 ? -28.469 -17.656 -24.062 1 95.75 284 GLU A CA 1
ATOM 2184 C C . GLU A 1 284 ? -27.078 -17.531 -23.422 1 95.75 284 GLU A C 1
ATOM 2186 O O . GLU A 1 284 ? -26.484 -16.469 -23.438 1 95.75 284 GLU A O 1
ATOM 2191 N N . ALA A 1 285 ? -26.625 -18.594 -22.812 1 96.62 285 ALA A N 1
ATOM 2192 C CA . ALA A 1 285 ? -25.281 -18.625 -22.25 1 96.62 285 ALA A CA 1
ATOM 2193 C C . ALA A 1 285 ? -24.234 -18.266 -23.297 1 96.62 285 ALA A C 1
ATOM 2195 O O . ALA A 1 285 ? -23.344 -17.453 -23.062 1 96.62 285 ALA A O 1
ATOM 2196 N N . ALA A 1 286 ? -24.359 -18.859 -24.453 1 96.69 286 ALA A N 1
ATOM 2197 C CA . ALA A 1 286 ? -23.438 -18.609 -25.562 1 96.69 286 ALA A CA 1
ATOM 2198 C C . ALA A 1 286 ? -23.516 -17.156 -26.016 1 96.69 286 ALA A C 1
ATOM 2200 O O . ALA A 1 286 ? -22.484 -16.516 -26.266 1 96.69 286 ALA A O 1
ATOM 2201 N N . ARG A 1 287 ? -24.688 -16.672 -26.062 1 96.69 287 ARG A N 1
ATOM 2202 C CA . ARG A 1 287 ? -24.891 -15.305 -26.516 1 96.69 287 ARG A CA 1
ATOM 2203 C C . ARG A 1 287 ? -24.25 -14.305 -25.578 1 96.69 287 ARG A C 1
ATOM 2205 O O . ARG A 1 287 ? -23.641 -13.32 -26.016 1 96.69 287 ARG A O 1
ATOM 2212 N N . VAL A 1 288 ? -24.422 -14.516 -24.312 1 97.62 288 VAL A N 1
ATOM 2213 C CA . VAL A 1 288 ? -23.828 -13.641 -23.297 1 97.62 288 VAL A CA 1
ATOM 2214 C C . VAL A 1 288 ? -22.312 -13.594 -23.469 1 97.62 288 VAL A C 1
ATOM 2216 O O . VAL A 1 288 ? -21.719 -12.508 -23.469 1 97.62 288 VAL A O 1
ATOM 2219 N N . LEU A 1 289 ? -21.688 -14.734 -23.641 1 98 289 LEU A N 1
ATOM 2220 C CA . LEU A 1 289 ? -20.25 -14.812 -23.797 1 98 289 LEU A CA 1
ATOM 2221 C C . LEU A 1 289 ? -19.812 -14.156 -25.109 1 98 289 LEU A C 1
ATOM 2223 O O . LEU A 1 289 ? -18.812 -13.438 -25.141 1 98 289 LEU A O 1
ATOM 2227 N N . GLU A 1 290 ? -20.562 -14.43 -26.172 1 97.44 290 GLU A N 1
ATOM 2228 C CA . GLU A 1 290 ? -20.234 -13.836 -27.469 1 97.44 290 GLU A CA 1
ATOM 2229 C C . GLU A 1 290 ? -20.281 -12.312 -27.406 1 97.44 290 GLU A C 1
ATOM 2231 O O . GLU A 1 290 ? -19.391 -11.648 -27.953 1 97.44 290 GLU A O 1
ATOM 2236 N N . ALA A 1 291 ? -21.234 -11.789 -26.734 1 97.31 291 ALA A N 1
ATOM 2237 C CA . ALA A 1 291 ? -21.375 -10.344 -26.609 1 97.31 291 ALA A CA 1
ATOM 2238 C C . ALA A 1 291 ? -20.188 -9.75 -25.828 1 97.31 291 ALA A C 1
ATOM 2240 O O . ALA A 1 291 ? -19.656 -8.703 -26.203 1 97.31 291 ALA A O 1
ATOM 2241 N N . ALA A 1 292 ? -19.828 -10.391 -24.75 1 97.88 292 ALA A N 1
ATOM 2242 C CA . ALA A 1 292 ? -18.719 -9.922 -23.938 1 97.88 292 ALA A CA 1
ATOM 2243 C C . ALA A 1 292 ? -17.406 -9.984 -24.703 1 97.88 292 ALA A C 1
ATOM 2245 O O . ALA A 1 292 ? -16.578 -9.07 -24.625 1 97.88 292 ALA A O 1
ATOM 2246 N N . ILE A 1 293 ? -17.141 -11.086 -25.453 1 97.25 293 ILE A N 1
ATOM 2247 C CA . ILE A 1 293 ? -15.93 -11.258 -26.25 1 97.25 293 ILE A CA 1
ATOM 2248 C C . ILE A 1 293 ? -15.859 -10.18 -27.312 1 97.25 293 ILE A C 1
ATOM 2250 O O . ILE A 1 293 ? -14.781 -9.664 -27.625 1 97.25 293 ILE A O 1
ATOM 2254 N N . ALA A 1 294 ? -16.969 -9.844 -27.859 1 95.38 294 ALA A N 1
ATOM 2255 C CA . ALA A 1 294 ? -17.047 -8.82 -28.906 1 95.38 294 ALA A CA 1
ATOM 2256 C C . ALA A 1 294 ? -16.672 -7.445 -28.344 1 95.38 294 ALA A C 1
ATOM 2258 O O . ALA A 1 294 ? -16.062 -6.629 -29.031 1 95.38 294 ALA A O 1
ATOM 2259 N N . GLN A 1 295 ? -17.047 -7.176 -27.125 1 95.44 295 GLN A N 1
ATOM 2260 C CA . GLN A 1 295 ? -16.75 -5.895 -26.5 1 95.44 295 GLN A CA 1
ATOM 2261 C C . GLN A 1 295 ? -15.25 -5.773 -26.203 1 95.44 295 GLN A C 1
ATOM 2263 O O . GLN A 1 295 ? -14.625 -4.77 -26.547 1 95.44 295 GLN A O 1
ATOM 2268 N N . LYS A 1 296 ? -14.766 -6.73 -25.578 1 94.38 296 LYS A N 1
ATOM 2269 C CA . LYS A 1 296 ? -13.336 -6.805 -25.297 1 94.38 296 LYS A CA 1
ATOM 2270 C C . LYS A 1 296 ? -12.844 -8.25 -25.297 1 94.38 296 LYS A C 1
ATOM 2272 O O . LYS A 1 296 ? -13.266 -9.055 -24.469 1 94.38 296 LYS A O 1
ATOM 2277 N N . PHE A 1 297 ? -11.977 -8.523 -26.188 1 94.12 297 PHE A N 1
ATOM 2278 C CA . PHE A 1 297 ? -11.461 -9.883 -26.312 1 94.12 297 PHE A CA 1
ATOM 2279 C C . PHE A 1 297 ? -10.719 -10.297 -25.047 1 94.12 297 PHE A C 1
ATOM 2281 O O . PHE A 1 297 ? -9.875 -9.547 -24.547 1 94.12 297 PHE A O 1
ATOM 2288 N N . ASN A 1 298 ? -11.086 -11.453 -24.625 1 94.62 298 ASN A N 1
ATOM 2289 C CA . ASN A 1 298 ? -10.547 -12.016 -23.391 1 94.62 298 ASN A CA 1
ATOM 2290 C C . ASN A 1 298 ? -10.422 -13.531 -23.469 1 94.62 298 ASN A C 1
ATOM 2292 O O . ASN A 1 298 ? -11.414 -14.227 -23.719 1 94.62 298 ASN A O 1
ATOM 2296 N N . HIS A 1 299 ? -9.336 -14.023 -23.172 1 94.38 299 HIS A N 1
ATOM 2297 C CA . HIS A 1 299 ? -9.062 -15.453 -23.312 1 94.38 299 HIS A CA 1
ATOM 2298 C C . HIS A 1 299 ? -9.891 -16.266 -22.312 1 94.38 299 HIS A C 1
ATOM 2300 O O . HIS A 1 299 ? -10.297 -17.391 -22.625 1 94.38 299 HIS A O 1
ATOM 2306 N N . THR A 1 300 ? -10.102 -15.727 -21.219 1 94.81 300 THR A N 1
ATOM 2307 C CA . THR A 1 300 ? -10.875 -16.422 -20.203 1 94.81 300 THR A CA 1
ATOM 2308 C C . THR A 1 300 ? -12.312 -16.641 -20.672 1 94.81 300 THR A C 1
ATOM 2310 O O . THR A 1 300 ? -12.906 -17.688 -20.422 1 94.81 300 THR A O 1
ATOM 2313 N N . LEU A 1 301 ? -12.805 -15.719 -21.344 1 96.62 301 LEU A N 1
ATOM 2314 C CA . LEU A 1 301 ? -14.148 -15.812 -21.891 1 96.62 301 LEU A CA 1
ATOM 2315 C C . LEU A 1 301 ? -14.203 -16.859 -23 1 96.62 301 LEU A C 1
ATOM 2317 O O . LEU A 1 301 ? -15.172 -17.625 -23.094 1 96.62 301 LEU A O 1
ATOM 2321 N N . VAL A 1 302 ? -13.195 -16.891 -23.766 1 95.38 302 VAL A N 1
ATOM 2322 C CA . VAL A 1 302 ? -13.117 -17.844 -24.875 1 95.38 302 VAL A CA 1
ATOM 2323 C C . VAL A 1 302 ? -13.023 -19.266 -24.312 1 95.38 302 VAL A C 1
ATOM 2325 O O . VAL A 1 302 ? -13.664 -20.172 -24.844 1 95.38 302 VAL A O 1
ATOM 2328 N N . ALA A 1 303 ? -12.281 -19.422 -23.297 1 92.75 303 ALA A N 1
ATOM 2329 C CA . ALA A 1 303 ? -12.164 -20.719 -22.656 1 92.75 303 ALA A CA 1
ATOM 2330 C C . ALA A 1 303 ? -13.516 -21.203 -22.125 1 92.75 303 ALA A C 1
ATOM 2332 O O . ALA A 1 303 ? -13.867 -22.375 -22.266 1 92.75 303 ALA A O 1
ATOM 2333 N N . ALA A 1 304 ? -14.219 -20.297 -21.578 1 93.75 304 ALA A N 1
ATOM 2334 C CA . ALA A 1 304 ? -15.555 -20.641 -21.094 1 93.75 304 ALA A CA 1
ATOM 2335 C C . ALA A 1 304 ? -16.484 -20.969 -22.25 1 93.75 304 ALA A C 1
ATOM 2337 O O . ALA A 1 304 ? -17.328 -21.875 -22.141 1 93.75 304 ALA A O 1
ATOM 2338 N N . TYR A 1 305 ? -16.359 -20.266 -23.281 1 94.94 305 TYR A N 1
ATOM 2339 C CA . TYR A 1 305 ? -17.141 -20.484 -24.484 1 94.94 305 TYR A CA 1
ATOM 2340 C C . TYR A 1 305 ? -16.906 -21.875 -25.047 1 94.94 305 TYR A C 1
ATOM 2342 O O . TYR A 1 305 ? -17.812 -22.516 -25.562 1 94.94 305 TYR A O 1
ATOM 2350 N N . ALA A 1 306 ? -15.688 -22.328 -24.859 1 92.5 306 ALA A N 1
ATOM 2351 C CA . ALA A 1 306 ? -15.281 -23.625 -25.406 1 92.5 306 ALA A CA 1
ATOM 2352 C C . ALA A 1 306 ? -15.82 -24.781 -24.562 1 92.5 306 ALA A C 1
ATOM 2354 O O . ALA A 1 306 ? -15.922 -25.906 -25.031 1 92.5 306 ALA A O 1
ATOM 2355 N N . ARG A 1 307 ? -16.078 -24.469 -23.359 1 88.44 307 ARG A N 1
ATOM 2356 C CA . ARG A 1 307 ? -16.641 -25.484 -22.469 1 88.44 307 ARG A CA 1
ATOM 2357 C C . ARG A 1 307 ? -18.156 -25.562 -22.625 1 88.44 307 ARG A C 1
ATOM 2359 O O . ARG A 1 307 ? -18.891 -24.781 -22.016 1 88.44 307 ARG A O 1
ATOM 2366 N N . CYS A 1 308 ? -18.594 -26.344 -23.516 1 88.06 308 CYS A N 1
ATOM 2367 C CA . CYS A 1 308 ? -20.031 -26.453 -23.781 1 88.06 308 CYS A CA 1
ATOM 2368 C C . CYS A 1 308 ? -20.453 -27.891 -24.016 1 88.06 308 CYS A C 1
ATOM 2370 O O . CYS A 1 308 ? -19.594 -28.781 -24.109 1 88.06 308 CYS A O 1
ATOM 2372 N N . ASP A 1 309 ? -21.719 -27.984 -24 1 85.12 309 ASP A N 1
ATOM 2373 C CA . ASP A 1 309 ? -22.266 -29.297 -24.312 1 85.12 309 ASP A CA 1
ATOM 2374 C C . ASP A 1 309 ? -22.047 -29.656 -25.781 1 85.12 309 ASP A C 1
ATOM 2376 O O . ASP A 1 309 ? -21.922 -28.766 -26.641 1 85.12 309 ASP A O 1
ATOM 2380 N N . ALA A 1 310 ? -22.031 -30.922 -26.047 1 87.25 310 ALA A N 1
ATOM 2381 C CA . ALA A 1 310 ? -21.719 -31.453 -27.359 1 87.25 310 ALA A CA 1
ATOM 2382 C C . ALA A 1 310 ? -22.688 -30.891 -28.422 1 87.25 310 ALA A C 1
ATOM 2384 O O . ALA A 1 310 ? -22.281 -30.641 -29.547 1 87.25 310 ALA A O 1
ATOM 2385 N N . GLU A 1 311 ? -23.875 -30.625 -27.953 1 88.38 311 GLU A N 1
ATOM 2386 C CA . GLU A 1 311 ? -24.906 -30.188 -28.891 1 88.38 311 GLU A CA 1
ATOM 2387 C C . GLU A 1 311 ? -24.641 -28.781 -29.406 1 88.38 311 GLU A C 1
ATOM 2389 O O . GLU A 1 311 ? -25.062 -28.422 -30.516 1 88.38 311 GLU A O 1
ATOM 2394 N N . GLN A 1 312 ? -23.906 -28.062 -28.672 1 92.12 312 GLN A N 1
ATOM 2395 C CA . GLN A 1 312 ? -23.672 -26.672 -29.031 1 92.12 312 GLN A CA 1
ATOM 2396 C C . GLN A 1 312 ? -22.375 -26.5 -29.812 1 92.12 312 GLN A C 1
ATOM 2398 O O . GLN A 1 312 ? -22.078 -25.422 -30.312 1 92.12 312 GLN A O 1
ATOM 2403 N N . VAL A 1 313 ? -21.578 -27.469 -30 1 93.62 313 VAL A N 1
ATOM 2404 C CA . VAL A 1 313 ? -20.188 -27.391 -30.484 1 93.62 313 VAL A CA 1
ATOM 2405 C C . VAL A 1 313 ? -20.172 -26.891 -31.922 1 93.62 313 VAL A C 1
ATOM 2407 O O . VAL A 1 313 ? -19.406 -25.984 -32.25 1 93.62 313 VAL A O 1
ATOM 2410 N N . PRO A 1 314 ? -21.047 -27.438 -32.844 1 93.88 314 PRO A N 1
ATOM 2411 C CA . PRO A 1 314 ? -20.938 -26.984 -34.219 1 93.88 314 PRO A CA 1
ATOM 2412 C C . PRO A 1 314 ? -21.141 -25.484 -34.375 1 93.88 314 PRO A C 1
ATOM 2414 O O . PRO A 1 314 ? -20.344 -24.812 -35.031 1 93.88 314 PRO A O 1
ATOM 2417 N N . ARG A 1 315 ? -22.109 -24.984 -33.719 1 94.75 315 ARG A N 1
ATOM 2418 C CA . ARG A 1 315 ? -22.391 -23.547 -33.812 1 94.75 315 ARG A CA 1
ATOM 2419 C C . ARG A 1 315 ? -21.266 -22.734 -33.188 1 94.75 315 ARG A C 1
ATOM 2421 O O . ARG A 1 315 ? -20.812 -21.75 -33.75 1 94.75 315 ARG A O 1
ATOM 2428 N N . ARG A 1 316 ? -20.828 -23.109 -31.984 1 96.06 316 ARG A N 1
ATOM 2429 C CA . ARG A 1 316 ? -19.797 -22.375 -31.266 1 96.06 316 ARG A CA 1
ATOM 2430 C C . ARG A 1 316 ? -18.453 -22.469 -31.984 1 96.06 316 ARG A C 1
ATOM 2432 O O . ARG A 1 316 ? -17.672 -21.516 -31.953 1 96.06 316 ARG A O 1
ATOM 2439 N N . LEU A 1 317 ? -18.203 -23.641 -32.594 1 96.06 317 LEU A N 1
ATOM 2440 C CA . LEU A 1 317 ? -16.969 -23.828 -33.344 1 96.06 317 LEU A CA 1
ATOM 2441 C C . LEU A 1 317 ? -16.906 -22.859 -34.531 1 96.06 317 LEU A C 1
ATOM 2443 O O . LEU A 1 317 ? -15.867 -22.234 -34.75 1 96.06 317 LEU A O 1
ATOM 2447 N N . ALA A 1 318 ? -18 -22.75 -35.25 1 95.88 318 ALA A N 1
ATOM 2448 C CA . ALA A 1 318 ? -18.078 -21.828 -36.375 1 95.88 318 ALA A CA 1
ATOM 2449 C C . ALA A 1 318 ? -17.781 -20.406 -35.969 1 95.88 318 ALA A C 1
ATOM 2451 O O . ALA A 1 318 ? -17 -19.703 -36.625 1 95.88 318 ALA A O 1
ATOM 2452 N N . LYS A 1 319 ? -18.375 -20.031 -34.906 1 96.06 319 LYS A N 1
ATOM 2453 C CA . LYS A 1 319 ? -18.156 -18.672 -34.406 1 96.06 319 LYS A CA 1
ATOM 2454 C C . LYS A 1 319 ? -16.719 -18.484 -33.938 1 96.06 319 LYS A C 1
ATOM 2456 O O . LYS A 1 319 ? -16.094 -17.469 -34.25 1 96.06 319 LYS A O 1
ATOM 2461 N N . ALA A 1 320 ? -16.172 -19.359 -33.188 1 96.62 320 ALA A N 1
ATOM 2462 C CA . ALA A 1 320 ? -14.82 -19.266 -32.656 1 96.62 320 ALA A CA 1
ATOM 2463 C C . ALA A 1 320 ? -13.789 -19.219 -33.781 1 96.62 320 ALA A C 1
ATOM 2465 O O . ALA A 1 320 ? -12.742 -18.578 -33.656 1 96.62 320 ALA A O 1
ATOM 2466 N N . GLU A 1 321 ? -14.094 -19.906 -34.875 1 96.06 321 GLU A N 1
ATOM 2467 C CA . GLU A 1 321 ? -13.195 -19.875 -36.031 1 96.06 321 GLU A CA 1
ATOM 2468 C C . GLU A 1 321 ? -13.094 -18.469 -36.594 1 96.06 321 GLU A C 1
ATOM 2470 O O . GLU A 1 321 ? -12.031 -18.078 -37.094 1 96.06 321 GLU A O 1
ATOM 2475 N N . THR A 1 322 ? -14.148 -17.766 -36.5 1 95.56 322 THR A N 1
ATOM 2476 C CA . THR A 1 322 ? -14.102 -16.391 -36.938 1 95.56 322 THR A CA 1
ATOM 2477 C C . THR A 1 322 ? -13.164 -15.562 -36.062 1 95.56 322 THR A C 1
ATOM 2479 O O . THR A 1 322 ? -12.461 -14.672 -36.562 1 95.56 322 THR A O 1
ATOM 2482 N N . TRP A 1 323 ? -13.172 -15.812 -34.812 1 96 323 TRP A N 1
ATOM 2483 C CA . TRP A 1 323 ? -12.258 -15.125 -33.906 1 96 323 TRP A CA 1
ATOM 2484 C C . TRP A 1 323 ? -10.805 -15.5 -34.188 1 96 323 TRP A C 1
ATOM 2486 O O . TRP A 1 323 ? -9.914 -14.656 -34.125 1 96 323 TRP A O 1
ATOM 2496 N N . LEU A 1 324 ? -10.57 -16.766 -34.469 1 95.25 324 LEU A N 1
ATOM 2497 C CA . LEU A 1 324 ? -9.227 -17.25 -34.781 1 95.25 324 LEU A CA 1
ATOM 2498 C C . LEU A 1 324 ? -8.672 -16.594 -36.031 1 95.25 324 LEU A C 1
ATOM 2500 O O . LEU A 1 324 ? -7.477 -16.312 -36.125 1 95.25 324 LEU A O 1
ATOM 2504 N N . GLN A 1 325 ? -9.539 -16.344 -36.969 1 95.12 325 GLN A N 1
ATOM 2505 C CA . GLN A 1 325 ? -9.133 -15.688 -38.188 1 95.12 325 GLN A CA 1
ATOM 2506 C C . GLN A 1 325 ? -8.57 -14.297 -37.906 1 95.12 325 GLN A C 1
ATOM 2508 O O . GLN A 1 325 ? -7.656 -13.836 -38.594 1 95.12 325 GLN A O 1
ATOM 2513 N N . GLN A 1 326 ? -9.039 -13.688 -36.938 1 94.5 326 GLN A N 1
ATOM 2514 C CA . GLN A 1 326 ? -8.578 -12.359 -36.531 1 94.5 326 GLN A CA 1
ATOM 2515 C C . GLN A 1 326 ? -7.27 -12.438 -35.75 1 94.5 326 GLN A C 1
ATOM 2517 O O . GLN A 1 326 ? -6.508 -11.469 -35.719 1 94.5 326 GLN A O 1
ATOM 2522 N N . ARG A 1 327 ? -7.059 -13.625 -35.094 1 94.56 327 ARG A N 1
ATOM 2523 C CA . ARG A 1 327 ? -5.852 -13.852 -34.312 1 94.56 327 ARG A CA 1
ATOM 2524 C C . ARG A 1 327 ? -5.285 -15.242 -34.562 1 94.56 327 ARG A C 1
ATOM 2526 O O . ARG A 1 327 ? -5.227 -16.062 -33.656 1 94.56 327 ARG A O 1
ATOM 2533 N N . PRO A 1 328 ? -4.742 -15.438 -35.719 1 92.12 328 PRO A N 1
ATOM 2534 C CA . PRO A 1 328 ? -4.371 -16.781 -36.125 1 92.12 328 PRO A CA 1
ATOM 2535 C C . PRO A 1 328 ? -3.211 -17.359 -35.344 1 92.12 328 PRO A C 1
ATOM 2537 O O . PRO A 1 328 ? -3.082 -18.578 -35.219 1 92.12 328 PRO A O 1
ATOM 2540 N N . ALA A 1 329 ? -2.396 -16.578 -34.75 1 92.19 329 ALA A N 1
ATOM 2541 C CA . ALA A 1 329 ? -1.203 -17.062 -34.062 1 92.19 329 ALA A CA 1
ATOM 2542 C C . ALA A 1 329 ? -1.425 -17.141 -32.562 1 92.19 329 ALA A C 1
ATOM 2544 O O . ALA A 1 329 ? -0.498 -17.438 -31.797 1 92.19 329 ALA A O 1
ATOM 2545 N N . ASP A 1 330 ? -2.619 -16.922 -32.219 1 95.38 330 ASP A N 1
ATOM 2546 C CA . ASP A 1 330 ? -2.902 -16.922 -30.797 1 95.38 330 ASP A CA 1
ATOM 2547 C C . ASP A 1 330 ? -3 -18.344 -30.266 1 95.38 330 ASP A C 1
ATOM 2549 O O . ASP A 1 330 ? -3.979 -19.047 -30.531 1 95.38 330 ASP A O 1
ATOM 2553 N N . ALA A 1 331 ? -2.014 -18.781 -29.484 1 95.38 331 ALA A N 1
ATOM 2554 C CA . ALA A 1 331 ? -1.92 -20.141 -28.984 1 95.38 331 ALA A CA 1
ATOM 2555 C C . ALA A 1 331 ? -3.111 -20.484 -28.094 1 95.38 331 ALA A C 1
ATOM 2557 O O . ALA A 1 331 ? -3.619 -21.609 -28.125 1 95.38 331 ALA A O 1
ATOM 2558 N N . GLU A 1 332 ? -3.561 -19.562 -27.359 1 94.81 332 GLU A N 1
ATOM 2559 C CA . GLU A 1 332 ? -4.676 -19.797 -26.438 1 94.81 332 GLU A CA 1
ATOM 2560 C C . GLU A 1 332 ? -5.977 -20.016 -27.203 1 94.81 332 GLU A C 1
ATOM 2562 O O . GLU A 1 332 ? -6.812 -20.828 -26.812 1 94.81 332 GLU A O 1
ATOM 2567 N N . MET A 1 333 ? -6.066 -19.312 -28.297 1 95.19 333 MET A N 1
ATOM 2568 C CA . MET A 1 333 ? -7.227 -19.516 -29.156 1 95.19 333 MET A CA 1
ATOM 2569 C C . MET A 1 333 ? -7.211 -20.906 -29.781 1 95.19 333 MET A C 1
ATOM 2571 O O . MET A 1 333 ? -8.242 -21.594 -29.812 1 95.19 333 MET A O 1
ATOM 2575 N N . LEU A 1 334 ? -6.098 -21.266 -30.141 1 96.06 334 LEU A N 1
ATOM 2576 C CA . LEU A 1 334 ? -5.941 -22.594 -30.75 1 96.06 334 LEU A CA 1
ATOM 2577 C C . LEU A 1 334 ? -6.27 -23.688 -29.734 1 96.06 334 LEU A C 1
ATOM 2579 O O . LEU A 1 334 ? -6.949 -24.656 -30.062 1 96.06 334 LEU A O 1
ATOM 2583 N N . THR A 1 335 ? -5.805 -23.484 -28.547 1 94.56 335 THR A N 1
ATOM 2584 C CA . THR A 1 335 ? -6.109 -24.438 -27.484 1 94.56 335 THR A CA 1
ATOM 2585 C C . THR A 1 335 ? -7.613 -24.5 -27.234 1 94.56 335 THR A C 1
ATOM 2587 O O . THR A 1 335 ? -8.18 -25.578 -27.062 1 94.56 335 THR A O 1
ATOM 2590 N N . ALA A 1 336 ? -8.25 -23.391 -27.266 1 94.69 336 ALA A N 1
ATOM 2591 C CA . ALA A 1 336 ? -9.695 -23.328 -27.016 1 94.69 336 ALA A CA 1
ATOM 2592 C C . ALA A 1 336 ? -10.461 -24.047 -28.125 1 94.69 336 ALA A C 1
ATOM 2594 O O . ALA A 1 336 ? -11.43 -24.766 -27.859 1 94.69 336 ALA A O 1
ATOM 2595 N N . LEU A 1 337 ? -10.031 -23.844 -29.312 1 95.5 337 LEU A N 1
ATOM 2596 C CA . LEU A 1 337 ? -10.68 -24.531 -30.438 1 95.5 337 LEU A CA 1
ATOM 2597 C C . LEU A 1 337 ? -10.445 -26.031 -30.359 1 95.5 337 LEU A C 1
ATOM 2599 O O . LEU A 1 337 ? -11.336 -26.828 -30.688 1 95.5 337 LEU A O 1
ATOM 2603 N N . GLY A 1 338 ? -9.281 -26.391 -30 1 94.81 338 GLY A N 1
ATOM 2604 C CA . GLY A 1 338 ? -9.016 -27.812 -29.781 1 94.81 338 GLY A CA 1
ATOM 2605 C C . GLY A 1 338 ? -9.93 -28.422 -28.734 1 94.81 338 GLY A C 1
ATOM 2606 O O . GLY A 1 338 ? -10.43 -29.531 -28.938 1 94.81 338 GLY A O 1
ATOM 2607 N N . LEU A 1 339 ? -10.133 -27.719 -27.688 1 92.62 339 LEU A N 1
ATOM 2608 C CA . LEU A 1 339 ? -11.023 -28.172 -26.625 1 92.62 339 LEU A CA 1
ATOM 2609 C C . LEU A 1 339 ? -12.461 -28.297 -27.141 1 92.62 339 LEU A C 1
ATOM 2611 O O . LEU A 1 339 ? -13.156 -29.266 -26.812 1 92.62 339 LEU A O 1
ATOM 2615 N N . LEU A 1 340 ? -12.883 -27.297 -27.844 1 93.62 340 LEU A N 1
ATOM 2616 C CA . LEU A 1 340 ? -14.211 -27.328 -28.438 1 93.62 340 LEU A CA 1
ATOM 2617 C C . LEU A 1 340 ? -14.398 -28.562 -29.312 1 93.62 340 LEU A C 1
ATOM 2619 O O . LEU A 1 340 ? -15.43 -29.234 -29.25 1 93.62 340 LEU A O 1
ATOM 2623 N N . CYS A 1 341 ? -13.391 -28.875 -30.047 1 94.31 341 CYS A N 1
ATOM 2624 C CA . CYS A 1 341 ? -13.438 -30.031 -30.938 1 94.31 341 CYS A CA 1
ATOM 2625 C C . CYS A 1 341 ? -13.453 -31.328 -30.141 1 94.31 341 CYS A C 1
ATOM 2627 O O . CYS A 1 341 ? -14.125 -32.281 -30.516 1 94.31 341 CYS A O 1
ATOM 2629 N N . LEU A 1 342 ? -12.719 -31.344 -29.062 1 91.75 342 LEU A N 1
ATOM 2630 C CA . LEU A 1 342 ? -12.711 -32.531 -28.219 1 91.75 342 LEU A CA 1
ATOM 2631 C C . LEU A 1 342 ? -14.094 -32.781 -27.625 1 91.75 342 LEU A C 1
ATOM 2633 O O . LEU A 1 342 ? -14.547 -33.938 -27.562 1 91.75 342 LEU A O 1
ATOM 2637 N N . ASN A 1 343 ? -14.758 -31.734 -27.25 1 88.75 343 ASN A N 1
ATOM 2638 C CA . ASN A 1 343 ? -16.109 -31.844 -26.688 1 88.75 343 ASN A CA 1
ATOM 2639 C C . ASN A 1 343 ? -17.094 -32.375 -27.734 1 88.75 343 ASN A C 1
ATOM 2641 O O . ASN A 1 343 ? -18.062 -33.062 -27.375 1 88.75 343 ASN A O 1
ATOM 2645 N N . GLY A 1 344 ? -16.859 -32.062 -28.922 1 89.88 344 GLY A N 1
ATOM 2646 C CA . GLY A 1 344 ? -17.703 -32.5 -30.016 1 89.88 344 GLY A CA 1
ATOM 2647 C C . GLY A 1 344 ? -17.25 -33.812 -30.625 1 89.88 344 GLY A C 1
ATOM 2648 O O . GLY A 1 344 ? -17.812 -34.25 -31.625 1 89.88 344 GLY A O 1
ATOM 2649 N N . GLN A 1 345 ? -16.203 -34.406 -30.109 1 90.31 345 GLN A N 1
ATOM 2650 C CA . GLN A 1 345 ? -15.633 -35.688 -30.578 1 90.31 345 GLN A CA 1
ATOM 2651 C C . GLN A 1 345 ? -15.125 -35.562 -32 1 90.31 345 GLN A C 1
ATOM 2653 O O . GLN A 1 345 ? -15.305 -36.469 -32.812 1 90.31 345 GLN A O 1
ATOM 2658 N N . LEU A 1 346 ? -14.711 -34.344 -32.344 1 92.38 346 LEU A N 1
ATOM 2659 C CA . LEU A 1 346 ? -14.016 -34.125 -33.594 1 92.38 346 LEU A CA 1
ATOM 2660 C C . LEU A 1 346 ? -12.508 -34.25 -33.438 1 92.38 346 LEU A C 1
ATOM 2662 O O . LEU A 1 346 ? -11.781 -33.25 -33.406 1 92.38 346 LEU A O 1
ATOM 2666 N N . TRP A 1 347 ? -12.016 -35.5 -33.438 1 93.38 347 TRP A N 1
ATOM 2667 C CA . TRP A 1 347 ? -10.68 -35.844 -33 1 93.38 347 TRP A CA 1
ATOM 2668 C C . TRP A 1 347 ? -9.617 -35.281 -33.938 1 93.38 347 TRP A C 1
ATOM 2670 O O . TRP A 1 347 ? -8.578 -34.781 -33.5 1 93.38 347 TRP A O 1
ATOM 2680 N N . GLY A 1 348 ? -9.859 -35.438 -35.188 1 95 348 GLY A N 1
ATOM 2681 C CA . GLY A 1 348 ? -8.891 -34.969 -36.188 1 95 348 GLY A CA 1
ATOM 2682 C C . GLY A 1 348 ? -8.648 -33.469 -36.094 1 95 348 GLY A C 1
ATOM 2683 O O . GLY A 1 348 ? -7.496 -33.031 -36.094 1 95 348 GLY A O 1
ATOM 2684 N N . GLN A 1 349 ? -9.695 -32.781 -36.094 1 95.44 349 GLN A N 1
ATOM 2685 C CA . GLN A 1 349 ? -9.578 -31.328 -36 1 95.44 349 GLN A CA 1
ATOM 2686 C C . GLN A 1 349 ? -8.945 -30.922 -34.688 1 95.44 349 GLN A C 1
ATOM 2688 O O . GLN A 1 349 ? -8.141 -29.984 -34.656 1 95.44 349 GLN A O 1
ATOM 2693 N N . ALA A 1 350 ? -9.336 -31.578 -33.625 1 96.06 350 ALA A N 1
ATOM 2694 C CA . ALA A 1 350 ? -8.766 -31.297 -32.312 1 96.06 350 ALA A CA 1
ATOM 2695 C C . ALA A 1 350 ? -7.246 -31.438 -32.312 1 96.06 350 ALA A C 1
ATOM 2697 O O . ALA A 1 350 ? -6.535 -30.562 -31.812 1 96.06 350 ALA A O 1
ATOM 2698 N N . GLU A 1 351 ? -6.836 -32.5 -32.875 1 96.12 351 GLU A N 1
ATOM 2699 C CA . GLU A 1 351 ? -5.402 -32.75 -32.969 1 96.12 351 GLU A CA 1
ATOM 2700 C C . GLU A 1 351 ? -4.695 -31.641 -33.719 1 96.12 351 GLU A C 1
ATOM 2702 O O . GLU A 1 351 ? -3.641 -31.156 -33.312 1 96.12 351 GLU A O 1
ATOM 2707 N N . ARG A 1 352 ? -5.297 -31.281 -34.812 1 96.38 352 ARG A N 1
ATOM 2708 C CA . ARG A 1 352 ? -4.703 -30.25 -35.656 1 96.38 352 ARG A CA 1
ATOM 2709 C C . ARG A 1 352 ? -4.574 -28.922 -34.906 1 96.38 352 ARG A C 1
ATOM 2711 O O . ARG A 1 352 ? -3.506 -28.312 -34.906 1 96.38 352 ARG A O 1
ATOM 2718 N N . TYR A 1 353 ? -5.59 -28.516 -34.281 1 96.75 353 TYR A N 1
ATOM 2719 C CA . TYR A 1 353 ? -5.562 -27.266 -33.562 1 96.75 353 TYR A CA 1
ATOM 2720 C C . TYR A 1 353 ? -4.578 -27.328 -32.375 1 96.75 353 TYR A C 1
ATOM 2722 O O . TYR A 1 353 ? -3.801 -26.406 -32.156 1 96.75 353 TYR A O 1
ATOM 2730 N N . LEU A 1 354 ? -4.562 -28.406 -31.641 1 96.62 354 LEU A N 1
ATOM 2731 C CA . LEU A 1 354 ? -3.723 -28.547 -30.469 1 96.62 354 LEU A CA 1
ATOM 2732 C C . LEU A 1 354 ? -2.25 -28.641 -30.844 1 96.62 354 LEU A C 1
ATOM 2734 O O . LEU A 1 354 ? -1.393 -28.047 -30.172 1 96.62 354 LEU A O 1
ATOM 2738 N N . GLN A 1 355 ? -2.029 -29.312 -31.875 1 96.12 355 GLN A N 1
ATOM 2739 C CA . GLN A 1 355 ? -0.652 -29.406 -32.344 1 96.12 355 GLN A CA 1
ATOM 2740 C C . GLN A 1 355 ? -0.141 -28.047 -32.812 1 96.12 355 GLN A C 1
ATOM 2742 O O . GLN A 1 355 ? 0.996 -27.672 -32.5 1 96.12 355 GLN A O 1
ATOM 2747 N N . ARG A 1 356 ? -0.94 -27.375 -33.5 1 95.38 356 ARG A N 1
ATOM 2748 C CA . ARG A 1 356 ? -0.577 -26.016 -33.906 1 95.38 356 ARG A CA 1
ATOM 2749 C C . ARG A 1 356 ? -0.347 -25.141 -32.656 1 95.38 356 ARG A C 1
ATOM 2751 O O . ARG A 1 356 ? 0.556 -24.297 -32.656 1 95.38 356 ARG A O 1
ATOM 2758 N N . GLY A 1 357 ? -1.105 -25.312 -31.734 1 95.38 357 GLY A N 1
ATOM 2759 C CA . GLY A 1 357 ? -0.958 -24.562 -30.5 1 95.38 357 GLY A CA 1
ATOM 2760 C C . GLY A 1 357 ? 0.361 -24.828 -29.797 1 95.38 357 GLY A C 1
ATOM 2761 O O . GLY A 1 357 ? 1.045 -23.891 -29.375 1 95.38 357 GLY A O 1
ATOM 2762 N N . VAL A 1 358 ? 0.729 -26.078 -29.625 1 93.62 358 VAL A N 1
ATOM 2763 C CA . VAL A 1 358 ? 1.96 -26.453 -28.953 1 93.62 358 VAL A CA 1
ATOM 2764 C C . VAL A 1 358 ? 3.168 -25.938 -29.719 1 93.62 358 VAL A C 1
ATOM 2766 O O . VAL A 1 358 ? 4.191 -25.594 -29.141 1 93.62 358 VAL A O 1
ATOM 2769 N N . SER A 1 359 ? 3.035 -25.875 -31.016 1 93.44 359 SER A N 1
ATOM 2770 C CA . SER A 1 359 ? 4.121 -25.375 -31.844 1 93.44 359 SER A CA 1
ATOM 2771 C C . SER A 1 359 ? 4.355 -23.891 -31.625 1 93.44 359 SER A C 1
ATOM 2773 O O . SER A 1 359 ? 5.473 -23.391 -31.797 1 93.44 359 SER A O 1
ATOM 2775 N N . ARG A 1 360 ? 3.375 -23.219 -31.281 1 93.56 360 ARG A N 1
ATOM 2776 C CA . ARG A 1 360 ? 3.467 -21.766 -31.047 1 93.56 360 ARG A CA 1
ATOM 2777 C C . ARG A 1 360 ? 3.916 -21.469 -29.625 1 93.56 360 ARG A C 1
ATOM 2779 O O . ARG A 1 360 ? 4.703 -20.547 -29.406 1 93.56 360 ARG A O 1
ATOM 2786 N N . ARG A 1 361 ? 3.396 -22.156 -28.781 1 93.38 361 ARG A N 1
ATOM 2787 C CA . ARG A 1 361 ? 3.727 -21.938 -27.375 1 93.38 361 ARG A CA 1
ATOM 2788 C C . ARG A 1 361 ? 3.734 -23.25 -26.609 1 93.38 361 ARG A C 1
ATOM 2790 O O . ARG A 1 361 ? 2.77 -24.016 -26.672 1 93.38 361 ARG A O 1
ATOM 2797 N N . ASN A 1 362 ? 4.863 -23.469 -25.859 1 89.5 362 ASN A N 1
ATOM 2798 C CA . ASN A 1 362 ? 4.957 -24.641 -25.016 1 89.5 362 ASN A CA 1
ATOM 2799 C C . ASN A 1 362 ? 4.117 -24.484 -23.75 1 89.5 362 ASN A C 1
ATOM 2801 O O . ASN A 1 362 ? 4.586 -23.922 -22.75 1 89.5 362 ASN A O 1
ATOM 2805 N N . ASP A 1 363 ? 2.91 -24.938 -23.859 1 89.62 363 ASP A N 1
ATOM 2806 C CA . ASP A 1 363 ? 1.959 -24.734 -22.766 1 89.62 363 ASP A CA 1
ATOM 2807 C C . ASP A 1 363 ? 1.529 -26.062 -22.156 1 89.62 363 ASP A C 1
ATOM 2809 O O . ASP A 1 363 ? 1.241 -27.031 -22.875 1 89.62 363 ASP A O 1
ATOM 2813 N N . ALA A 1 364 ? 1.439 -26.156 -20.844 1 88.69 364 ALA A N 1
ATOM 2814 C CA . ALA A 1 364 ? 1.107 -27.375 -20.125 1 88.69 364 ALA A CA 1
ATOM 2815 C C . ALA A 1 364 ? -0.315 -27.828 -20.438 1 88.69 364 ALA A C 1
ATOM 2817 O O . ALA A 1 364 ? -0.566 -29.016 -20.609 1 88.69 364 ALA A O 1
ATOM 2818 N N . GLN A 1 365 ? -1.14 -26.938 -20.531 1 88.75 365 GLN A N 1
ATOM 2819 C CA . GLN A 1 365 ? -2.541 -27.266 -20.766 1 88.75 365 GLN A CA 1
ATOM 2820 C C . GLN A 1 365 ? -2.73 -27.906 -22.141 1 88.75 365 GLN A C 1
ATOM 2822 O O . GLN A 1 365 ? -3.471 -28.875 -22.281 1 88.75 365 GLN A O 1
ATOM 2827 N N . THR A 1 366 ? -2.133 -27.391 -23.156 1 92.75 366 THR A N 1
ATOM 2828 C CA . THR A 1 366 ? -2.242 -27.922 -24.516 1 92.75 366 THR A CA 1
ATOM 2829 C C . THR A 1 366 ? -1.677 -29.344 -24.578 1 92.75 366 THR A C 1
ATOM 2831 O O . THR A 1 366 ? -2.273 -30.219 -25.203 1 92.75 366 THR A O 1
ATOM 2834 N N . HIS A 1 367 ? -0.614 -29.531 -23.875 1 92 367 HIS A N 1
ATOM 2835 C CA . HIS A 1 367 ? -0.038 -30.859 -23.828 1 92 367 HIS A CA 1
ATOM 2836 C C . HIS A 1 367 ? -0.971 -31.844 -23.109 1 92 367 HIS A C 1
ATOM 2838 O O . HIS A 1 367 ? -1.109 -33 -23.531 1 92 367 HIS A O 1
ATOM 2844 N N . ALA A 1 368 ? -1.556 -31.359 -22.109 1 90.56 368 ALA A N 1
ATOM 2845 C CA . ALA A 1 368 ? -2.488 -32.219 -21.359 1 90.56 368 ALA A CA 1
ATOM 2846 C C . ALA A 1 368 ? -3.676 -32.625 -22.234 1 90.56 368 ALA A C 1
ATOM 2848 O O . ALA A 1 368 ? -4.1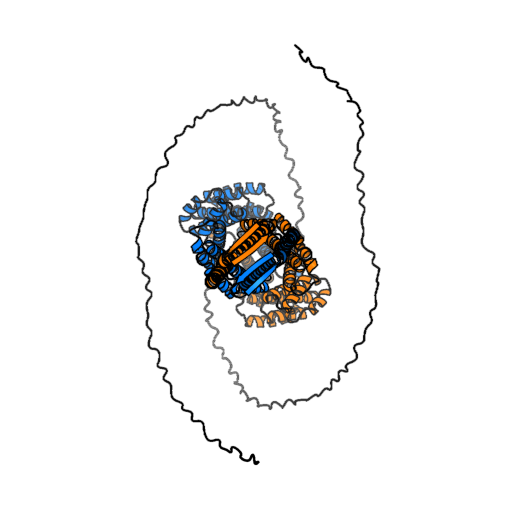25 -33.75 -22.203 1 90.56 368 ALA A O 1
ATOM 2849 N N . LEU A 1 369 ? -4.09 -31.75 -23 1 91.31 369 LEU A N 1
ATOM 2850 C CA . LEU A 1 369 ? -5.207 -32.031 -23.891 1 91.31 369 LEU A CA 1
ATOM 2851 C C . LEU A 1 369 ? -4.793 -33.031 -24.984 1 91.31 369 LEU A C 1
ATOM 2853 O O . LEU A 1 369 ? -5.562 -33.906 -25.328 1 91.31 369 LEU A O 1
ATOM 2857 N N . LEU A 1 370 ? -3.635 -32.875 -25.484 1 93.5 370 LEU A N 1
ATOM 2858 C CA . LEU A 1 370 ? -3.113 -33.812 -26.453 1 93.5 370 LEU A CA 1
ATOM 2859 C C . LEU A 1 370 ? -2.953 -35.188 -25.812 1 93.5 370 LEU A C 1
ATOM 2861 O O . LEU A 1 370 ? -3.248 -36.219 -26.453 1 93.5 370 LEU A O 1
ATOM 2865 N N . GLY A 1 371 ? -2.5 -35.188 -24.594 1 89.94 371 GLY A N 1
ATOM 2866 C CA . GLY A 1 371 ? -2.422 -36.438 -23.891 1 89.94 371 GLY A CA 1
ATOM 2867 C C . GLY A 1 371 ? -3.764 -37.125 -23.75 1 89.94 371 GLY A C 1
ATOM 2868 O O . GLY A 1 371 ? -3.881 -38.344 -24 1 89.94 371 GLY A O 1
ATOM 2869 N N . SER A 1 372 ? -4.723 -36.406 -23.422 1 88.5 372 SER A N 1
ATOM 2870 C CA . SER A 1 372 ? -6.074 -36.938 -23.281 1 88.5 372 SER A CA 1
ATOM 2871 C C . SER A 1 372 ? -6.621 -37.438 -24.625 1 88.5 372 SER A C 1
ATOM 2873 O O . SER A 1 372 ? -7.266 -38.469 -24.688 1 88.5 372 SER A O 1
ATOM 2875 N N . LEU A 1 373 ? -6.375 -36.656 -25.641 1 92.19 373 LEU A N 1
ATOM 2876 C CA . LEU A 1 373 ? -6.797 -37.031 -26.984 1 92.19 373 LEU A CA 1
ATOM 2877 C C . LEU A 1 373 ? -6.172 -38.344 -27.406 1 92.19 373 LEU A C 1
ATOM 2879 O O . LEU A 1 373 ? -6.875 -39.25 -27.859 1 92.19 373 LEU A O 1
ATOM 2883 N N . TYR A 1 374 ? -4.926 -38.5 -27.172 1 92.56 374 TYR A N 1
ATOM 2884 C CA . TYR A 1 374 ? -4.219 -39.688 -27.609 1 92.56 374 TYR A CA 1
ATOM 2885 C C . TYR A 1 374 ? -4.594 -40.875 -26.75 1 92.56 374 TYR A C 1
ATOM 2887 O O . TYR A 1 374 ? -4.586 -42.031 -27.234 1 92.56 374 TYR A O 1
ATOM 2895 N N . ASP A 1 375 ? -4.887 -40.594 -25.516 1 86.25 375 ASP A N 1
ATOM 2896 C CA . ASP A 1 375 ? -5.438 -41.688 -24.703 1 86.25 375 ASP A CA 1
ATOM 2897 C C . ASP A 1 375 ? -6.734 -42.219 -25.297 1 86.25 375 ASP A C 1
ATOM 2899 O O . ASP A 1 375 ? -6.945 -43.438 -25.344 1 86.25 375 ASP A O 1
ATOM 2903 N N . ARG A 1 376 ? -7.531 -41.312 -25.828 1 87 376 ARG A N 1
ATOM 2904 C CA . ARG A 1 376 ? -8.82 -41.688 -26.391 1 87 376 ARG A CA 1
ATOM 2905 C C . ARG A 1 376 ? -8.656 -42.375 -27.734 1 87 376 ARG A C 1
ATOM 2907 O O . ARG A 1 376 ? -9.445 -43.25 -28.109 1 87 376 ARG A O 1
ATOM 2914 N N . LEU A 1 377 ? -7.66 -42 -28.422 1 91.81 377 LEU A N 1
ATOM 2915 C CA . LEU A 1 377 ? -7.379 -42.594 -29.719 1 91.81 377 LEU A CA 1
ATOM 2916 C C . LEU A 1 377 ? -6.574 -43.875 -29.594 1 91.81 377 LEU A C 1
ATOM 2918 O O . LEU A 1 377 ? -6.164 -44.469 -30.594 1 91.81 377 LEU A O 1
ATOM 2922 N N . ASN A 1 378 ? -6.223 -44.312 -28.297 1 90.62 378 ASN A N 1
ATOM 2923 C CA . ASN A 1 378 ? -5.488 -45.531 -27.984 1 90.62 378 ASN A CA 1
ATOM 2924 C C . ASN A 1 378 ? -4.078 -45.5 -28.578 1 90.62 378 ASN A C 1
ATOM 2926 O O . ASN A 1 378 ? -3.645 -46.438 -29.219 1 90.62 378 ASN A O 1
ATOM 2930 N N . ARG A 1 379 ? -3.525 -44.375 -28.5 1 92.38 379 ARG A N 1
ATOM 2931 C CA . ARG A 1 379 ? -2.109 -44.188 -28.797 1 92.38 379 ARG A CA 1
ATOM 2932 C C . ARG A 1 379 ? -1.312 -43.906 -27.531 1 92.38 379 ARG A C 1
ATOM 2934 O O . ARG A 1 379 ? -0.968 -42.75 -27.234 1 92.38 379 ARG A O 1
ATOM 2941 N N . PRO A 1 380 ? -0.958 -44.938 -26.812 1 86.38 380 PRO A N 1
ATOM 2942 C CA . PRO A 1 380 ? -0.413 -44.781 -25.453 1 86.38 380 PRO A CA 1
ATOM 2943 C C . PRO A 1 380 ? 0.952 -44.094 -25.453 1 86.38 380 PRO A C 1
ATOM 2945 O O . PRO A 1 380 ? 1.26 -43.344 -24.531 1 86.38 380 PRO A O 1
ATOM 2948 N N . SER A 1 381 ? 1.776 -44.375 -26.5 1 87.56 381 SER A N 1
ATOM 2949 C CA . SER A 1 381 ? 3.105 -43.781 -26.531 1 87.56 381 SER A CA 1
ATOM 2950 C C . SER A 1 381 ? 3.023 -42.281 -26.688 1 87.56 381 SER A C 1
ATOM 2952 O O . SER A 1 381 ? 3.697 -41.531 -25.969 1 87.56 381 SER A O 1
ATOM 2954 N N . ASP A 1 382 ? 2.158 -41.875 -27.641 1 91.38 382 ASP A N 1
ATOM 2955 C CA . ASP A 1 382 ? 1.972 -40.438 -27.844 1 91.38 382 ASP A CA 1
ATOM 2956 C C . ASP A 1 382 ? 1.349 -39.812 -26.609 1 91.38 382 ASP A C 1
ATOM 2958 O O . ASP A 1 382 ? 1.729 -38.688 -26.219 1 91.38 382 ASP A O 1
ATOM 2962 N N . ALA A 1 383 ? 0.479 -40.469 -26 1 89.69 383 ALA A N 1
ATOM 2963 C CA . ALA A 1 383 ? -0.181 -39.969 -24.797 1 89.69 383 ALA A CA 1
ATOM 2964 C C . ALA A 1 383 ? 0.822 -39.75 -23.656 1 89.69 383 ALA A C 1
ATOM 2966 O O . ALA A 1 383 ? 0.859 -38.688 -23.047 1 89.69 383 ALA A O 1
ATOM 2967 N N . ALA A 1 384 ? 1.62 -40.75 -23.484 1 83.44 384 ALA A N 1
ATOM 2968 C CA . ALA A 1 384 ? 2.619 -40.688 -22.406 1 83.44 384 ALA A CA 1
ATOM 2969 C C . ALA A 1 384 ? 3.592 -39.531 -22.641 1 83.44 384 ALA A C 1
ATOM 2971 O O . ALA A 1 384 ? 3.961 -38.844 -21.688 1 83.44 384 ALA A O 1
ATOM 2972 N N . ARG A 1 385 ? 3.953 -39.438 -23.859 1 87.81 385 ARG A N 1
ATOM 2973 C CA . ARG A 1 385 ? 4.871 -38.344 -24.203 1 87.81 385 ARG A CA 1
ATOM 2974 C C . ARG A 1 385 ? 4.281 -37 -23.844 1 87.81 385 ARG A C 1
ATOM 2976 O O . ARG A 1 385 ? 4.945 -36.156 -23.203 1 87.81 385 ARG A O 1
ATOM 2983 N N . HIS A 1 386 ? 3.102 -36.781 -24.188 1 90.94 386 HIS A N 1
ATOM 2984 C CA . HIS A 1 386 ? 2.494 -35.5 -23.969 1 90.94 386 HIS A CA 1
ATOM 2985 C C . HIS A 1 386 ? 2.145 -35.281 -22.5 1 90.94 386 HIS A C 1
ATOM 2987 O O . HIS A 1 386 ? 2.189 -34.156 -21.984 1 90.94 386 HIS A O 1
ATOM 2993 N N . TRP A 1 387 ? 1.854 -36.344 -21.828 1 87.31 387 TRP A N 1
ATOM 2994 C CA . TRP A 1 387 ? 1.658 -36.219 -20.375 1 87.31 387 TRP A CA 1
ATOM 2995 C C . TRP A 1 387 ? 2.953 -35.812 -19.688 1 87.31 387 TRP A C 1
ATOM 2997 O O . TRP A 1 387 ? 2.939 -35 -18.766 1 87.31 387 TRP A O 1
ATOM 3007 N N . ARG A 1 388 ? 4.031 -36.312 -20.125 1 85.62 388 ARG A N 1
ATOM 3008 C CA . ARG A 1 388 ? 5.34 -35.938 -19.594 1 85.62 388 ARG A CA 1
ATOM 3009 C C . ARG A 1 388 ? 5.656 -34.469 -19.891 1 85.62 388 ARG A C 1
ATOM 3011 O O . ARG A 1 388 ? 6.109 -33.75 -19 1 85.62 388 ARG A O 1
ATOM 3018 N N . LEU A 1 389 ? 5.402 -34.125 -21.047 1 86.69 389 LEU A N 1
ATOM 3019 C CA . LEU A 1 389 ? 5.676 -32.75 -21.453 1 86.69 389 LEU A CA 1
ATOM 3020 C C . LEU A 1 389 ? 4.793 -31.766 -20.688 1 86.69 389 LEU A C 1
ATOM 3022 O O . LEU A 1 389 ? 5.23 -30.656 -20.344 1 86.69 389 LEU A O 1
ATOM 3026 N N . ALA A 1 390 ? 3.615 -32.156 -20.469 1 87.44 390 ALA A N 1
ATOM 3027 C CA . ALA A 1 390 ? 2.699 -31.312 -19.703 1 87.44 390 ALA A CA 1
ATOM 3028 C C . ALA A 1 390 ? 3.225 -31.078 -18.297 1 87.44 390 ALA A C 1
ATOM 3030 O O . ALA A 1 390 ? 3.166 -29.953 -17.781 1 87.44 390 ALA A O 1
ATOM 3031 N N . THR A 1 391 ? 3.756 -32.062 -17.703 1 83.12 391 THR A N 1
ATOM 3032 C CA . THR A 1 391 ? 4.293 -31.969 -16.344 1 83.12 391 THR A CA 1
ATOM 3033 C C . THR A 1 391 ? 5.594 -31.172 -16.328 1 83.12 391 THR A C 1
ATOM 3035 O O . THR A 1 391 ? 5.816 -30.344 -15.445 1 83.12 391 THR A O 1
ATOM 3038 N N . ALA A 1 392 ? 6.422 -31.391 -17.281 1 79.56 392 ALA A N 1
ATOM 3039 C CA . ALA A 1 392 ? 7.707 -30.719 -17.375 1 79.56 392 ALA A CA 1
ATOM 3040 C C . ALA A 1 392 ? 7.52 -29.203 -17.562 1 79.56 392 ALA A C 1
ATOM 3042 O O . ALA A 1 392 ? 8.352 -28.422 -17.125 1 79.56 392 ALA A O 1
ATOM 3043 N N . ALA A 1 393 ? 6.52 -28.938 -18.203 1 77.5 393 ALA A N 1
ATOM 3044 C CA . ALA A 1 393 ? 6.254 -27.516 -18.469 1 77.5 393 ALA A CA 1
ATOM 3045 C C . ALA A 1 393 ? 5.809 -26.797 -17.203 1 77.5 393 ALA A C 1
ATOM 3047 O O . ALA A 1 393 ? 5.898 -25.562 -17.125 1 77.5 393 ALA A O 1
ATOM 3048 N N . THR A 1 394 ? 5.367 -27.484 -16.312 1 75.81 394 THR A N 1
ATOM 3049 C CA . THR A 1 394 ? 4.855 -26.859 -15.109 1 75.81 394 THR A CA 1
ATOM 3050 C C . THR A 1 394 ? 5.91 -26.875 -14 1 75.81 394 THR A C 1
ATOM 3052 O O . THR A 1 394 ? 5.93 -25.984 -13.148 1 75.81 394 THR A O 1
ATOM 3055 N N . MET A 1 395 ? 6.75 -27.812 -13.914 1 72.44 395 MET A N 1
ATOM 3056 C CA . MET A 1 395 ? 7.68 -27.906 -12.797 1 72.44 395 MET A CA 1
ATOM 3057 C C . MET A 1 395 ? 9.062 -28.344 -13.273 1 72.44 395 MET A C 1
ATOM 3059 O O . MET A 1 395 ? 9.18 -29.062 -14.273 1 72.44 395 MET A O 1
ATOM 3063 N N . ALA A 1 396 ? 10.117 -27.75 -12.734 1 61.75 396 ALA A N 1
ATOM 3064 C CA . ALA A 1 396 ? 11.484 -28.172 -13.023 1 61.75 396 ALA A CA 1
ATOM 3065 C C . ALA A 1 396 ? 11.781 -29.531 -12.422 1 61.75 396 ALA A C 1
ATOM 3067 O O . ALA A 1 396 ? 11.648 -29.734 -11.211 1 61.75 396 ALA A O 1
ATOM 3068 N N . LEU A 1 397 ? 11.836 -30.609 -13.211 1 61.28 397 LEU A N 1
ATOM 3069 C CA . LEU A 1 397 ? 12.164 -31.938 -12.719 1 61.28 397 LEU A CA 1
ATOM 3070 C C . LEU A 1 397 ? 13.672 -32.156 -12.688 1 61.28 397 LEU A C 1
ATOM 3072 O O . LEU A 1 397 ? 14.398 -31.609 -13.531 1 61.28 397 LEU A O 1
ATOM 3076 N N . PRO A 1 398 ? 14.266 -32.5 -11.492 1 56.75 398 PRO A N 1
ATOM 3077 C CA . PRO A 1 398 ? 15.711 -32.688 -11.398 1 56.75 398 PRO A CA 1
ATOM 3078 C C . PRO A 1 398 ? 16.25 -33.625 -12.469 1 56.75 398 PRO A C 1
ATOM 3080 O O . PRO A 1 398 ? 15.562 -34.562 -12.883 1 56.75 398 PRO A O 1
ATOM 3083 N N . THR A 1 399 ? 17.172 -33.188 -13.352 1 53.31 399 THR A N 1
ATOM 3084 C CA . THR A 1 399 ? 17.906 -34.094 -14.234 1 53.31 399 THR A CA 1
ATOM 3085 C C . THR A 1 399 ? 18.609 -35.156 -13.43 1 53.31 399 THR A C 1
ATOM 3087 O O . THR A 1 399 ? 19.453 -34.875 -12.578 1 53.31 399 THR A O 1
ATOM 3090 N N . LEU A 1 400 ? 18.062 -36.312 -13.242 1 49.62 400 LEU A N 1
ATOM 3091 C CA . LEU A 1 400 ? 18.672 -37.406 -12.516 1 49.62 400 LEU A CA 1
ATOM 3092 C C . LEU A 1 400 ? 19.922 -37.906 -13.227 1 49.62 400 LEU A C 1
ATOM 3094 O O . LEU A 1 400 ? 20.031 -37.781 -14.445 1 49.62 400 LEU A O 1
ATOM 3098 N N . ALA A 1 401 ? 21.078 -38.094 -12.656 1 46.09 401 ALA A N 1
ATOM 3099 C CA . ALA A 1 401 ? 22.406 -38.469 -13.141 1 46.09 401 ALA A CA 1
ATOM 3100 C C . ALA A 1 401 ? 22.312 -39.5 -14.25 1 46.09 401 ALA A C 1
ATOM 3102 O O . ALA A 1 401 ? 23.094 -39.5 -15.195 1 46.09 401 ALA A O 1
ATOM 3103 N N . THR A 1 402 ? 21.672 -40.656 -14.023 1 40.06 402 THR A N 1
ATOM 3104 C CA . THR A 1 402 ? 21.781 -41.719 -15.016 1 40.06 402 THR A CA 1
ATOM 3105 C C . THR A 1 402 ? 21.234 -41.281 -16.359 1 40.06 402 THR A C 1
ATOM 3107 O O . THR A 1 402 ? 21.297 -42 -17.344 1 40.06 402 THR A O 1
ATOM 3110 N N . ASP A 1 403 ? 20.469 -40.312 -16.328 1 43.16 403 ASP A N 1
ATOM 3111 C CA . ASP A 1 403 ? 19.859 -39.969 -17.609 1 43.16 403 ASP A CA 1
ATOM 3112 C C . ASP A 1 403 ? 20.906 -39.562 -18.641 1 43.16 403 ASP A C 1
ATOM 3114 O O . ASP A 1 403 ? 20.594 -39.219 -19.766 1 43.16 403 ASP A O 1
ATOM 3118 N N . ALA A 1 404 ? 22.125 -39.406 -18.328 1 37 404 ALA A N 1
ATOM 3119 C CA . ALA A 1 404 ? 23.172 -39.312 -19.344 1 37 404 ALA A CA 1
ATOM 3120 C C . ALA A 1 404 ? 23.172 -40.531 -20.234 1 37 404 ALA A C 1
ATOM 3122 O O . ALA A 1 404 ? 23.672 -40.5 -21.359 1 37 404 ALA A O 1
ATOM 3123 N N . ALA A 1 405 ? 23.016 -41.781 -19.688 1 33.09 405 ALA A N 1
ATOM 3124 C CA . ALA A 1 405 ? 23.172 -42.969 -20.562 1 33.09 405 ALA A CA 1
ATOM 3125 C C . ALA A 1 405 ? 21.922 -43.156 -21.422 1 33.09 405 ALA A C 1
ATOM 3127 O O . ALA A 1 405 ? 21.859 -44.125 -22.203 1 33.09 405 ALA A O 1
ATOM 3128 N N . LEU A 1 406 ? 20.781 -42.812 -21 1 33.22 406 LEU A N 1
ATOM 3129 C CA . LEU A 1 406 ? 19.781 -43.094 -22.031 1 33.22 406 LEU A CA 1
ATOM 3130 C C . LEU A 1 406 ? 19.969 -42.156 -23.234 1 33.22 406 LEU A C 1
ATOM 3132 O O . LEU A 1 406 ? 20.188 -40.969 -23.062 1 33.22 406 LEU A O 1
ATOM 3136 N N . PRO A 1 407 ? 20.453 -42.719 -24.359 1 30.59 407 PRO A N 1
ATOM 3137 C CA . PRO A 1 407 ? 20.656 -41.906 -25.562 1 30.59 407 PRO A CA 1
ATOM 3138 C C . PRO A 1 407 ? 19.578 -40.875 -25.75 1 30.59 407 PRO A C 1
ATOM 3140 O O . PRO A 1 407 ? 18.422 -41.062 -25.328 1 30.59 407 PRO A O 1
ATOM 3143 N N . ALA A 1 408 ? 19.812 -39.656 -25.547 1 31.75 408 ALA A N 1
ATOM 3144 C CA . ALA A 1 408 ? 18.875 -38.656 -26.062 1 31.75 408 ALA A CA 1
ATOM 3145 C C . ALA A 1 408 ? 18.078 -39.188 -27.234 1 31.75 408 ALA A C 1
ATOM 3147 O O . ALA A 1 408 ? 18.641 -39.812 -28.141 1 31.75 408 ALA A O 1
ATOM 3148 N N . ALA A 1 409 ? 16.859 -39.531 -27.016 1 31.28 409 ALA A N 1
ATOM 3149 C CA . ALA A 1 409 ? 16.125 -39.812 -28.25 1 31.28 409 ALA A CA 1
ATOM 3150 C C . ALA A 1 409 ? 16.688 -39 -29.422 1 31.28 409 ALA A C 1
ATOM 3152 O O . ALA A 1 409 ? 16.828 -37.781 -29.328 1 31.28 409 ALA A O 1
ATOM 3153 N N . ASP A 1 410 ? 17.656 -39.625 -30.141 1 27.77 410 ASP A N 1
ATOM 3154 C CA . ASP A 1 410 ? 18.109 -39.094 -31.422 1 27.77 410 ASP A CA 1
ATOM 3155 C C . ASP A 1 410 ? 16.953 -38.5 -32.219 1 27.77 410 ASP A C 1
ATOM 3157 O O . ASP A 1 410 ? 16.219 -39.219 -32.875 1 27.77 410 ASP A O 1
ATOM 3161 N N . THR A 1 411 ? 16.25 -37.562 -31.516 1 31.05 411 THR A N 1
ATOM 3162 C CA . THR A 1 411 ? 15.258 -36.844 -32.312 1 31.05 411 THR A CA 1
ATOM 3163 C C . THR A 1 411 ? 15.852 -36.438 -33.656 1 31.05 411 THR A C 1
ATOM 3165 O O . THR A 1 411 ? 15.258 -35.625 -34.375 1 31.05 411 THR A O 1
ATOM 3168 N N . GLN A 1 412 ? 17.141 -36.719 -33.781 1 26.8 412 GLN A N 1
ATOM 3169 C CA . GLN A 1 412 ? 17.656 -36.281 -35.094 1 26.8 412 GLN A CA 1
ATOM 3170 C C . GLN A 1 412 ? 17.047 -37.094 -36.219 1 26.8 412 GLN A C 1
ATOM 3172 O O . GLN A 1 412 ? 17.297 -36.812 -37.406 1 26.8 412 GLN A O 1
ATOM 3177 N N . ALA A 1 413 ? 16.875 -38.375 -35.906 1 26.78 413 ALA A N 1
ATOM 3178 C CA . ALA A 1 413 ? 16.531 -39.156 -37.125 1 26.78 413 ALA A CA 1
ATOM 3179 C C . ALA A 1 413 ? 15.117 -38.781 -37.594 1 26.78 413 ALA A C 1
ATOM 3181 O O . ALA A 1 413 ? 14.148 -39.438 -37.219 1 26.78 413 ALA A O 1
ATOM 3182 N N . ASP A 1 414 ? 14.867 -37.469 -37.625 1 26.47 414 ASP A N 1
ATOM 3183 C CA . ASP A 1 414 ? 13.664 -37.062 -38.344 1 26.47 414 ASP A CA 1
ATOM 3184 C C . ASP A 1 414 ? 13.594 -37.75 -39.719 1 26.47 414 ASP A C 1
ATOM 3186 O O . ASP A 1 414 ? 14.57 -37.75 -40.469 1 26.47 414 ASP A O 1
ATOM 3190 N N . PRO A 1 415 ? 12.867 -38.781 -39.875 1 27.5 415 PRO A N 1
ATOM 3191 C CA . PRO A 1 415 ? 12.844 -39.406 -41.219 1 27.5 415 PRO A CA 1
ATOM 3192 C C . PRO A 1 415 ? 13.023 -38.375 -42.344 1 27.5 415 PRO A C 1
ATOM 3194 O O . PRO A 1 415 ? 12.789 -37.188 -42.125 1 27.5 415 PRO A O 1
ATOM 3197 N N . HIS A 1 416 ? 13.898 -38.625 -43.281 1 23.94 416 HIS A N 1
ATOM 3198 C CA . HIS A 1 416 ? 14.133 -37.875 -44.5 1 23.94 416 HIS A CA 1
ATOM 3199 C C . HIS A 1 416 ? 12.836 -37.281 -45.031 1 23.94 416 HIS A C 1
ATOM 3201 O O . HIS A 1 416 ? 11.75 -37.812 -44.781 1 23.94 416 HIS A O 1
ATOM 3207 N N . ARG A 1 417 ? 12.898 -36 -45.281 1 28.52 417 ARG A N 1
ATOM 3208 C CA . ARG A 1 417 ? 11.938 -35.312 -46.156 1 28.52 417 ARG A CA 1
ATOM 3209 C C . ARG A 1 417 ? 11.516 -36.219 -47.312 1 28.52 417 ARG A C 1
ATOM 3211 O O . ARG A 1 417 ? 12.312 -36.469 -48.219 1 28.52 417 ARG A O 1
ATOM 3218 N N . LEU A 1 418 ? 10.906 -37.406 -47.125 1 22.73 418 LEU A N 1
ATOM 3219 C CA . LEU A 1 418 ? 10.406 -37.969 -48.344 1 22.73 418 LEU A CA 1
ATOM 3220 C C . LEU A 1 418 ? 9.852 -36.906 -49.281 1 22.73 418 LEU A C 1
ATOM 3222 O O . LEU A 1 418 ? 9.016 -36.094 -48.844 1 22.73 418 LEU A O 1
ATOM 3226 N N . ASP A 1 419 ? 10.727 -36.344 -50.188 1 24.45 419 ASP A N 1
ATOM 3227 C CA . ASP A 1 419 ? 10.367 -35.531 -51.344 1 24.45 419 ASP A CA 1
ATOM 3228 C C . ASP A 1 419 ? 9.133 -36.094 -52.062 1 24.45 419 ASP A C 1
ATOM 3230 O O . ASP A 1 419 ? 9.211 -37.125 -52.719 1 24.45 419 ASP A O 1
ATOM 3234 N N . ALA A 1 420 ? 8.062 -36.25 -51.312 1 23.23 420 ALA A N 1
ATOM 3235 C CA . ALA A 1 420 ? 6.844 -36.688 -51.969 1 23.23 420 ALA A CA 1
ATOM 3236 C C . ALA A 1 420 ? 6.66 -35.969 -53.312 1 23.23 420 ALA A C 1
ATOM 3238 O O . ALA A 1 420 ? 5.836 -35.062 -53.438 1 23.23 420 ALA A O 1
ATOM 3239 N N . GLU A 1 421 ? 7.762 -35.469 -54.031 1 24.69 421 GLU A N 1
ATOM 3240 C CA . GLU A 1 421 ? 7.492 -34.875 -55.344 1 24.69 421 GLU A CA 1
ATOM 3241 C C . GLU A 1 421 ? 6.75 -35.875 -56.219 1 24.69 421 GLU A C 1
ATOM 3243 O O . GLU A 1 421 ? 6.488 -35.562 -57.406 1 24.69 421 GLU A O 1
ATOM 3248 N N . GLY A 1 422 ? 6.848 -37.156 -55.969 1 20.55 422 GLY A N 1
ATOM 3249 C CA . GLY A 1 422 ? 6.82 -37.906 -57.219 1 20.55 422 GLY A CA 1
ATOM 3250 C C . GLY A 1 422 ? 5.605 -37.594 -58.062 1 20.55 422 GLY A C 1
ATOM 3251 O O . GLY A 1 422 ? 5.656 -36.719 -58.938 1 20.55 422 GLY A O 1
ATOM 3252 N N . ALA A 1 423 ? 4.855 -38.688 -58.531 1 20.75 423 ALA A N 1
ATOM 3253 C CA . ALA A 1 423 ? 4.445 -39.188 -59.844 1 20.75 423 ALA A CA 1
ATOM 3254 C C . ALA A 1 423 ? 3.055 -38.688 -60.219 1 20.75 423 ALA A C 1
ATOM 3256 O O . ALA A 1 423 ? 2.441 -39.188 -61.156 1 20.75 423 ALA A O 1
ATOM 3257 N N . TYR A 1 424 ? 2.236 -38.062 -59.312 1 21.69 424 TYR A N 1
ATOM 3258 C CA . TYR A 1 424 ? 0.915 -38.125 -59.938 1 21.69 424 TYR A CA 1
ATOM 3259 C C . TYR A 1 424 ? 0.914 -37.406 -61.281 1 21.69 424 TYR A C 1
ATOM 3261 O O . TYR A 1 424 ? 1.331 -36.281 -61.406 1 21.69 424 TYR A O 1
ATOM 3269 N N . GLY A 1 425 ? 0.963 -38.188 -62.406 1 20.09 425 GLY A N 1
ATOM 3270 C CA . GLY A 1 425 ? 0.942 -38.031 -63.844 1 20.09 425 GLY A CA 1
ATOM 3271 C C . GLY A 1 425 ? -0.095 -37.031 -64.312 1 20.09 425 GLY A C 1
ATOM 3272 O O . GLY A 1 425 ? -0.985 -36.656 -63.562 1 20.09 425 GLY A O 1
ATOM 3273 N N . ASN A 1 426 ? -0.162 -36.812 -65.625 1 21.84 426 ASN A N 1
ATOM 3274 C CA . ASN A 1 426 ? -0.507 -35.875 -66.688 1 21.84 426 ASN A CA 1
ATOM 3275 C C . ASN A 1 426 ? -2.014 -35.812 -66.938 1 21.84 426 ASN A C 1
ATOM 3277 O O . ASN A 1 426 ? -2.471 -35.344 -67.938 1 21.84 426 ASN A O 1
ATOM 3281 N N . GLY A 1 427 ? -2.922 -36.219 -65.938 1 19.75 427 GLY A N 1
ATOM 3282 C CA . GLY A 1 427 ? -4.184 -36.344 -66.688 1 19.75 427 GLY A CA 1
ATOM 3283 C C . GLY A 1 427 ? -4.547 -35.125 -67.5 1 19.75 427 GLY A C 1
ATOM 3284 O O . GLY A 1 427 ? -4.125 -34 -67.125 1 19.75 427 GLY A O 1
ATOM 3285 N N . GLU A 1 428 ? -5.023 -35.281 -68.75 1 20.2 428 GLU A N 1
ATOM 3286 C CA . GLU A 1 428 ? -5.297 -34.531 -69.938 1 20.2 428 GLU A CA 1
ATOM 3287 C C . GLU A 1 428 ? -6.277 -33.375 -69.625 1 20.2 428 GLU A C 1
ATOM 3289 O O . GLU A 1 428 ? -6.047 -32.25 -70.062 1 20.2 428 GLU A O 1
ATOM 3294 N N . GLU A 1 429 ? -7.605 -33.719 -69.375 1 21.08 429 GLU A N 1
ATOM 3295 C CA . GLU A 1 429 ? -8.461 -33.156 -70.438 1 21.08 429 GLU A CA 1
ATOM 3296 C C . GLU A 1 429 ? -8.625 -31.656 -70.312 1 21.08 429 GLU A C 1
ATOM 3298 O O . GLU A 1 429 ? -8.258 -31.078 -69.312 1 21.08 429 GLU A O 1
ATOM 3303 N N . PRO A 1 430 ? -10.031 -31.141 -70.25 1 23.48 430 PRO A N 1
ATOM 3304 C CA . PRO A 1 430 ? -10.75 -30.469 -71.312 1 23.48 430 PRO A CA 1
ATOM 3305 C C . PRO A 1 430 ? -10.781 -28.938 -71.188 1 23.48 430 PRO A C 1
ATOM 3307 O O . PRO A 1 430 ? -10.547 -28.438 -70.062 1 23.48 430 PRO A O 1
ATOM 3310 N N . GLU A 1 431 ? -11.148 -28.25 -72.25 1 20.66 431 GLU A N 1
ATOM 3311 C CA . GLU A 1 431 ? -11.086 -26.922 -72.875 1 20.66 431 GLU A CA 1
ATOM 3312 C C . GLU A 1 431 ? -12 -25.938 -72.125 1 20.66 431 GLU A C 1
ATOM 3314 O O . GLU A 1 431 ? -13.219 -25.938 -72.375 1 20.66 431 GLU A O 1
ATOM 3319 N N . VAL A 1 432 ? -11.961 -26.016 -70.812 1 21.44 432 VAL A N 1
ATOM 3320 C CA . VAL A 1 432 ? -13.094 -25.297 -70.188 1 21.44 432 VAL A CA 1
ATOM 3321 C C . VAL A 1 432 ? -13.133 -23.875 -70.75 1 21.44 432 VAL A C 1
ATOM 3323 O O . VAL A 1 432 ? -12.102 -23.219 -70.875 1 21.44 432 VAL A O 1
ATOM 3326 N N . TYR A 1 433 ? -14.32 -23.531 -71.375 1 19.86 433 TYR A N 1
ATOM 3327 C CA . TYR A 1 433 ? -14.875 -22.469 -72.188 1 19.86 433 TYR A CA 1
ATOM 3328 C C . TYR A 1 433 ? -14.727 -21.109 -71.562 1 19.86 433 TYR A C 1
ATOM 3330 O O . TYR A 1 433 ? -14.867 -20.984 -70.312 1 19.86 433 TYR A O 1
ATOM 3338 N N . SER A 1 434 ? -14 -20.234 -72.25 1 18.53 434 SER A N 1
ATOM 3339 C CA . SER A 1 434 ? -13.5 -18.891 -72 1 18.53 434 SER A CA 1
ATOM 3340 C C . SER A 1 434 ? -14.641 -17.891 -71.812 1 18.53 434 SER A C 1
ATOM 3342 O O . SER A 1 434 ? -15.281 -17.5 -72.812 1 18.53 434 SER A O 1
ATOM 3344 N N . ALA A 1 435 ? -15.594 -18.172 -70.812 1 18.7 435 ALA A N 1
ATOM 3345 C CA . ALA A 1 435 ? -16.75 -17.281 -70.812 1 18.7 435 ALA A CA 1
ATOM 3346 C C . ALA A 1 435 ? -16.297 -15.82 -70.938 1 18.7 435 ALA A C 1
ATOM 3348 O O . ALA A 1 435 ? -15.391 -15.383 -70.25 1 18.7 435 ALA A O 1
ATOM 3349 N N . ALA A 1 436 ? -16.625 -15.258 -72.062 1 18.61 436 ALA A N 1
ATOM 3350 C CA . ALA A 1 436 ? -16.484 -13.922 -72.625 1 18.61 436 ALA A CA 1
ATOM 3351 C C . ALA A 1 436 ? -16.938 -12.844 -71.625 1 18.61 436 ALA A C 1
ATOM 3353 O O . ALA A 1 436 ? -17.797 -13.094 -70.812 1 18.61 436 ALA A O 1
ATOM 3354 N N . ALA A 1 437 ? -16.25 -11.727 -71.562 1 20.95 437 ALA A N 1
ATOM 3355 C CA . ALA A 1 437 ? -16.016 -10.508 -70.812 1 20.95 437 ALA A CA 1
ATOM 3356 C C . ALA A 1 437 ? -17.25 -9.617 -70.812 1 20.95 437 ALA A C 1
ATOM 3358 O O . ALA A 1 437 ? -17.203 -8.461 -70.375 1 20.95 437 ALA A O 1
ATOM 3359 N N . MET A 1 438 ? -18.594 -10.203 -70.812 1 20.27 438 MET A N 1
ATOM 3360 C CA . MET A 1 438 ? -19.516 -9.188 -71.312 1 20.27 438 MET A CA 1
ATOM 3361 C C . MET A 1 438 ? -19.469 -7.945 -70.438 1 20.27 438 MET A C 1
ATOM 3363 O O . MET A 1 438 ? -19.297 -8.039 -69.25 1 20.27 438 MET A O 1
ATOM 3367 N N . PRO A 1 439 ? -19.422 -6.707 -71.062 1 22.19 439 PRO A N 1
ATOM 3368 C CA . PRO A 1 439 ? -19.141 -5.316 -70.688 1 22.19 439 PRO A CA 1
ATOM 3369 C C . PRO A 1 439 ? -20.141 -4.77 -69.688 1 22.19 439 PRO A C 1
ATOM 3371 O O . PRO A 1 439 ? -21.312 -5.164 -69.688 1 22.19 439 PRO A O 1
ATOM 3374 N N . PRO A 1 440 ? -19.703 -4.434 -68.5 1 22.72 440 PRO A N 1
ATOM 3375 C CA . PRO A 1 440 ? -20.469 -4.078 -67.312 1 22.72 440 PRO A CA 1
ATOM 3376 C C . PRO A 1 440 ? -21.422 -2.9 -67.5 1 22.72 440 PRO A C 1
ATOM 3378 O O . PRO A 1 440 ? -20.984 -1.826 -67.938 1 22.72 440 PRO A O 1
ATOM 3381 N N . GLU A 1 441 ? -22.547 -3.129 -68.188 1 20.72 441 GLU A N 1
ATOM 3382 C CA . GLU A 1 441 ? -23.344 -1.964 -68.562 1 20.72 441 GLU A CA 1
ATOM 3383 C C . GLU A 1 441 ? -23.578 -1.061 -67.312 1 20.72 441 GLU A C 1
ATOM 3385 O O . GLU A 1 441 ? -23.766 -1.546 -66.188 1 20.72 441 GLU A O 1
ATOM 3390 N N . PRO A 1 442 ? -23.375 0.261 -67.438 1 22.67 442 PRO A N 1
ATOM 3391 C CA . PRO A 1 442 ? -23.234 1.393 -66.5 1 22.67 442 PRO A CA 1
ATOM 3392 C C . PRO A 1 442 ? -24.5 1.686 -65.75 1 22.67 442 PRO A C 1
ATOM 3394 O O . PRO A 1 442 ? -24.578 2.676 -65 1 22.67 442 PRO A O 1
ATOM 3397 N N . GLN A 1 443 ? -25.172 0.604 -65.188 1 19.73 443 GLN A N 1
ATOM 3398 C CA . GLN A 1 443 ? -26.578 0.966 -64.938 1 19.73 443 GLN A CA 1
ATOM 3399 C C . GLN A 1 443 ? -26.672 2.17 -64 1 19.73 443 GLN A C 1
ATOM 3401 O O . GLN A 1 443 ? -25.891 2.289 -63.094 1 19.73 443 GLN A O 1
ATOM 3406 N N . ALA A 1 444 ? -27.484 3.154 -64.438 1 20.72 444 ALA A N 1
ATOM 3407 C CA . ALA A 1 444 ? -27.922 4.516 -64.125 1 20.72 444 ALA A CA 1
ATOM 3408 C C . ALA A 1 444 ? -28.531 4.586 -62.75 1 20.72 444 ALA A C 1
ATOM 3410 O O . ALA A 1 444 ? -29.312 3.721 -62.375 1 20.72 444 ALA A O 1
ATOM 3411 N N . GLU A 1 445 ? -27.781 5.148 -61.781 1 21.52 445 GLU A N 1
ATOM 3412 C CA . GLU A 1 445 ? -27.938 5.324 -60.312 1 21.52 445 GLU A CA 1
ATOM 3413 C C . GLU A 1 445 ? -29.25 6.012 -60 1 21.52 445 GLU A C 1
ATOM 3415 O O . GLU A 1 445 ? -29.5 7.145 -60.438 1 21.52 445 GLU A O 1
ATOM 3420 N N . PRO A 1 446 ? -30.375 5.289 -60 1 23.42 446 PRO A N 1
ATOM 3421 C CA . PRO A 1 446 ? -31.578 6.141 -59.969 1 23.42 446 PRO A CA 1
ATOM 3422 C C . PRO A 1 446 ? -31.609 7.031 -58.719 1 23.42 446 PRO A C 1
ATOM 3424 O O . PRO A 1 446 ? -30.984 6.719 -57.719 1 23.42 446 PRO A O 1
ATOM 3427 N N . PRO A 1 447 ? -32.062 8.273 -58.812 1 22.94 447 PRO A N 1
ATOM 3428 C CA . PRO A 1 447 ? -32.031 9.469 -57.969 1 22.94 447 PRO A CA 1
ATOM 3429 C C . PRO A 1 447 ? -32.812 9.305 -56.688 1 22.94 447 PRO A C 1
ATOM 3431 O O . PRO A 1 447 ? -33.938 8.766 -56.688 1 22.94 447 PRO A O 1
ATOM 3434 N N . LEU A 1 448 ? -32.156 8.867 -55.594 1 21.33 448 LEU A N 1
ATOM 3435 C CA . LEU A 1 448 ? -32.812 8.57 -54.344 1 21.33 448 LEU A CA 1
ATOM 3436 C C . LEU A 1 448 ? -33.656 9.758 -53.875 1 21.33 448 LEU A C 1
ATOM 3438 O O . LEU A 1 448 ? -33.156 10.883 -53.781 1 21.33 448 LEU A O 1
ATOM 3442 N N . VAL A 1 449 ? -34.906 9.719 -54.125 1 19.78 449 VAL A N 1
ATOM 3443 C CA . VAL A 1 449 ? -35.906 10.734 -53.844 1 19.78 449 VAL A CA 1
ATOM 3444 C C . VAL A 1 449 ? -35.969 11.008 -52.344 1 19.78 449 VAL A C 1
ATOM 3446 O O . VAL A 1 449 ? -35.844 10.078 -51.531 1 19.78 449 VAL A O 1
ATOM 3449 N N . ALA A 1 450 ? -35.75 12.281 -51.875 1 21.55 450 ALA A N 1
ATOM 3450 C CA . ALA A 1 450 ? -35.594 13.047 -50.625 1 21.55 450 ALA A CA 1
ATOM 3451 C C . ALA A 1 450 ? -36.875 12.961 -49.781 1 21.55 450 ALA A C 1
ATOM 3453 O O . ALA A 1 450 ? -36.938 13.555 -48.719 1 21.55 450 ALA A O 1
ATOM 3454 N N . VAL A 1 451 ? -37.531 11.742 -49.625 1 19.7 451 VAL A N 1
ATOM 3455 C CA . VAL A 1 451 ? -38.875 12.016 -49.125 1 19.7 451 VAL A CA 1
ATOM 3456 C C . VAL A 1 451 ? -38.812 12.617 -47.75 1 19.7 451 VAL A C 1
ATOM 3458 O O . VAL A 1 451 ? -38.062 12.141 -46.875 1 19.7 451 VAL A O 1
ATOM 3461 N N . ASP A 1 452 ? -39.281 13.852 -47.5 1 20.47 452 ASP A N 1
ATOM 3462 C CA . ASP A 1 452 ? -39.438 14.898 -46.5 1 20.47 452 ASP A CA 1
ATOM 3463 C C . ASP A 1 452 ? -40.344 14.43 -45.375 1 20.47 452 ASP A C 1
ATOM 3465 O O . ASP A 1 452 ? -40.75 15.242 -44.531 1 20.47 452 ASP A O 1
ATOM 3469 N N . TYR A 1 453 ? -40.25 13.102 -44.875 1 18.7 453 TYR A N 1
ATOM 3470 C CA . TYR A 1 453 ? -41.438 12.812 -44.094 1 18.7 453 TYR A CA 1
ATOM 3471 C C . TYR A 1 453 ? -41.5 13.68 -42.844 1 18.7 453 TYR A C 1
ATOM 3473 O O . TYR A 1 453 ? -40.5 13.898 -42.188 1 18.7 453 TYR A O 1
ATOM 3481 N N . VAL A 1 454 ? -42.469 14.555 -42.688 1 20.41 454 VAL A N 1
ATOM 3482 C CA . VAL A 1 454 ? -42.969 15.609 -41.812 1 20.41 454 VAL A CA 1
ATOM 3483 C C . VAL A 1 454 ? -43.406 15 -40.5 1 20.41 454 VAL A C 1
ATOM 3485 O O . VAL A 1 454 ? -43.844 15.711 -39.594 1 20.41 454 VAL A O 1
ATOM 3488 N N . LEU A 1 455 ? -42.812 13.875 -39.938 1 17.91 455 LEU A N 1
ATOM 3489 C CA . LEU A 1 455 ? -43.75 13.297 -38.969 1 17.91 455 LEU A CA 1
ATOM 3490 C C . LEU A 1 455 ? -43.906 14.219 -37.781 1 17.91 455 LEU A C 1
ATOM 3492 O O . LEU A 1 455 ? -42.906 14.727 -37.25 1 17.91 455 LEU A O 1
ATOM 3496 N N . ASP A 1 456 ? -45.125 14.781 -37.469 1 19.12 456 ASP A N 1
ATOM 3497 C CA . ASP A 1 456 ? -45.812 15.68 -36.531 1 19.12 456 ASP A CA 1
ATOM 3498 C C . ASP A 1 456 ? -45.875 15.055 -35.125 1 19.12 456 ASP A C 1
ATOM 3500 O O . ASP A 1 456 ? -46.594 15.555 -34.281 1 19.12 456 ASP A O 1
ATOM 3504 N N . SER A 1 457 ? -44.812 14.508 -34.562 1 18.05 457 SER A N 1
ATOM 3505 C CA . SER A 1 457 ? -45.094 13.672 -33.406 1 18.05 457 SER A CA 1
ATOM 3506 C C . SER A 1 457 ? -45.562 14.5 -32.219 1 18.05 457 SER A C 1
ATOM 3508 O O . SER A 1 457 ? -44.781 15.258 -31.625 1 18.05 457 SER A O 1
ATOM 3510 N N . ARG A 1 458 ? -46.781 14.953 -32.156 1 20.25 458 ARG A N 1
ATOM 3511 C CA . ARG A 1 458 ? -47.344 15.828 -31.125 1 20.25 458 ARG A CA 1
ATOM 3512 C C . ARG A 1 458 ? -47.438 15.102 -29.781 1 20.25 458 ARG A C 1
ATOM 3514 O O . ARG A 1 458 ? -48.031 15.633 -28.828 1 20.25 458 ARG A O 1
ATOM 3521 N N . GLU A 1 459 ? -46.844 13.852 -29.562 1 18.5 459 GLU A N 1
ATOM 3522 C CA . GLU A 1 459 ? -47.688 13.219 -28.562 1 18.5 459 GLU A CA 1
ATOM 3523 C C . GLU A 1 459 ? -47.688 14.016 -27.266 1 18.5 459 GLU A C 1
ATOM 3525 O O . GLU A 1 459 ? -46.719 14.703 -26.938 1 18.5 459 GLU A O 1
ATOM 3530 N N . PRO A 1 460 ? -48.812 13.844 -26.516 1 20.3 460 PRO A N 1
ATOM 3531 C CA . PRO A 1 460 ? -49.531 14.445 -25.406 1 20.3 460 PRO A CA 1
ATOM 3532 C C . PRO A 1 460 ? -48.844 14.266 -24.062 1 20.3 460 PRO A C 1
ATOM 3534 O O . PRO A 1 460 ? -48.062 13.336 -23.891 1 20.3 460 PRO A O 1
ATOM 3537 N N . GLY A 1 461 ? -48.812 15.242 -23.172 1 20.45 461 GLY A N 1
ATOM 3538 C CA . GLY A 1 461 ? -48.219 15.734 -21.922 1 20.45 461 GLY A CA 1
ATOM 3539 C C . GLY A 1 461 ? -48.656 14.922 -20.719 1 20.45 461 GLY A C 1
ATOM 3540 O O . GLY A 1 461 ? -48.375 15.297 -19.578 1 20.45 461 GLY A O 1
ATOM 3541 N N . VAL A 1 462 ? -48.906 13.508 -20.922 1 20.3 462 VAL A N 1
ATOM 3542 C CA . VAL A 1 462 ? -49.812 13.078 -19.859 1 20.3 462 VAL A CA 1
ATOM 3543 C C . VAL A 1 462 ? -49.188 13.344 -18.5 1 20.3 462 VAL A C 1
ATOM 3545 O O . VAL A 1 462 ? -47.938 13.273 -18.359 1 20.3 462 VAL A O 1
ATOM 3548 N N . PRO A 1 463 ? -49.969 13.617 -17.5 1 22.27 463 PRO A N 1
ATOM 3549 C CA . PRO A 1 463 ? -50 14.258 -16.188 1 22.27 463 PRO A CA 1
ATOM 3550 C C . PRO A 1 463 ? -49.406 13.367 -15.094 1 22.27 463 PRO A C 1
ATOM 3552 O O . PRO A 1 463 ? -49.625 12.148 -15.102 1 22.27 463 PRO A O 1
ATOM 3555 N N . PRO A 1 464 ? -48.156 13.531 -14.688 1 20.56 464 PRO A N 1
ATOM 3556 C CA . PRO A 1 464 ? -47.469 12.633 -13.75 1 20.56 464 PRO A CA 1
ATOM 3557 C C . PRO A 1 464 ? -48.281 12.367 -12.492 1 20.56 464 PRO A C 1
ATOM 3559 O O . PRO A 1 464 ? -48.875 13.297 -11.93 1 20.56 464 PRO A O 1
ATOM 3562 N N . VAL A 1 465 ? -48.844 11.172 -12.398 1 18.48 465 VAL A N 1
ATOM 3563 C CA . VAL A 1 465 ? -49.75 10.609 -11.383 1 18.48 465 VAL A CA 1
ATOM 3564 C C . VAL A 1 465 ? -49.062 10.68 -10.016 1 18.48 465 VAL A C 1
ATOM 3566 O O . VAL A 1 465 ? -47.844 10.547 -9.898 1 18.48 465 VAL A O 1
ATOM 3569 N N . ALA A 1 466 ? -49.719 11.141 -8.906 1 19.45 466 ALA A N 1
ATOM 3570 C CA . ALA A 1 466 ? -49.688 11.539 -7.504 1 19.45 466 ALA A CA 1
ATOM 3571 C C . ALA A 1 466 ? -49.438 10.344 -6.59 1 19.45 466 ALA A C 1
ATOM 3573 O O . ALA A 1 466 ? -49.375 10.492 -5.367 1 19.45 466 ALA A O 1
ATOM 3574 N N . GLY A 1 467 ? -48.688 9.312 -6.992 1 16.77 467 GLY A N 1
ATOM 3575 C CA . GLY A 1 467 ? -48.906 8.117 -6.195 1 16.77 467 GLY A CA 1
ATOM 3576 C C . GLY A 1 467 ? -48.656 8.328 -4.715 1 16.77 467 GLY A C 1
ATOM 3577 O O . GLY A 1 467 ? -47.75 9.078 -4.34 1 16.77 467 GLY A O 1
ATOM 3578 N N . ALA A 1 468 ? -49.562 7.977 -3.777 1 18.34 468 ALA A N 1
ATOM 3579 C CA . ALA A 1 468 ? -50 8.008 -2.385 1 18.34 468 ALA A CA 1
ATOM 3580 C C . ALA A 1 468 ? -49.031 7.258 -1.486 1 18.34 468 ALA A C 1
ATOM 3582 O O . ALA A 1 468 ? -48.281 6.41 -1.959 1 18.34 468 ALA A O 1
ATOM 3583 N N . ALA A 1 469 ? -49.156 7.371 -0.064 1 18.89 469 ALA A N 1
ATOM 3584 C CA . ALA A 1 469 ? -48.656 7.461 1.297 1 18.89 469 ALA A CA 1
ATOM 3585 C C . ALA A 1 469 ? -48.469 6.074 1.906 1 18.89 469 ALA A C 1
ATOM 3587 O O . ALA A 1 469 ? -48 5.949 3.043 1 18.89 469 ALA A O 1
ATOM 3588 N N . VAL A 1 470 ? -48.125 4.969 1.381 1 17.41 470 VAL A N 1
ATOM 3589 C CA . VAL A 1 470 ? -48.531 3.783 2.121 1 17.41 470 VAL A CA 1
ATOM 3590 C C . VAL A 1 470 ? -47.656 3.617 3.365 1 17.41 470 VAL A C 1
ATOM 3592 O O . VAL A 1 470 ? -46.438 3.555 3.27 1 17.41 470 VAL A O 1
ATOM 3595 N N . PRO A 1 471 ? -48.094 3.82 4.742 1 20.52 471 PRO A N 1
ATOM 3596 C CA . PRO A 1 471 ? -47.531 3.746 6.09 1 20.52 471 PRO A CA 1
ATOM 3597 C C . PRO A 1 471 ? -47.125 2.326 6.488 1 20.52 471 PRO A C 1
ATOM 3599 O O . PRO A 1 471 ? -46.594 2.113 7.574 1 20.52 471 PRO A O 1
ATOM 3602 N N . LEU A 1 472 ? -46.656 1.44 5.91 1 16.84 472 LEU A N 1
ATOM 3603 C CA . LEU A 1 472 ? -46.875 0.081 6.379 1 16.84 472 LEU A CA 1
ATOM 3604 C C . LEU A 1 472 ? -46.125 -0.188 7.68 1 16.84 472 LEU A C 1
ATOM 3606 O O . LEU A 1 472 ? -44.906 -0.026 7.742 1 16.84 472 LEU A O 1
ATOM 3610 N N . ARG A 1 473 ? -46.688 -0.375 9.062 1 18.92 473 ARG A N 1
ATOM 3611 C CA . ARG A 1 473 ? -46.469 -0.593 10.484 1 18.92 473 ARG A CA 1
ATOM 3612 C C . ARG A 1 473 ? -45.875 -1.973 10.742 1 18.92 473 ARG A C 1
ATOM 3614 O O . ARG A 1 473 ? -45.406 -2.254 11.852 1 18.92 473 ARG A O 1
ATOM 3621 N N . SER A 1 474 ? -45.719 -2.963 10.047 1 17.12 474 SER A N 1
ATOM 3622 C CA . SER A 1 474 ? -46.062 -4.219 10.703 1 17.12 474 SER A CA 1
ATOM 3623 C C . SER A 1 474 ? -45.094 -4.566 11.805 1 17.12 474 SER A C 1
ATOM 3625 O O . SER A 1 474 ? -43.906 -4.23 11.711 1 17.12 474 SER A O 1
ATOM 3627 N N . ALA A 1 475 ? -45.469 -5.121 13.156 1 19.55 475 ALA A N 1
ATOM 3628 C CA . ALA A 1 475 ? -45.312 -5.539 14.547 1 19.55 475 ALA A CA 1
ATOM 3629 C C . ALA A 1 475 ? -44.406 -6.754 14.648 1 19.55 475 ALA A C 1
ATOM 3631 O O . ALA A 1 475 ? -43.938 -7.098 15.734 1 19.55 475 ALA A O 1
ATOM 3632 N N . ILE A 1 476 ? -43.969 -7.57 13.727 1 18.44 476 ILE A N 1
ATOM 3633 C CA . ILE A 1 476 ? -43.969 -8.945 14.211 1 18.44 476 ILE A CA 1
ATOM 3634 C C . ILE A 1 476 ? -42.781 -9.172 15.117 1 18.44 476 ILE A C 1
ATOM 3636 O O . ILE A 1 476 ? -41.625 -9.055 14.68 1 18.44 476 ILE A O 1
ATOM 3640 N N . ASP A 1 477 ? -42.844 -9.094 16.562 1 21.8 477 ASP A N 1
ATOM 3641 C CA . ASP A 1 477 ? -42.094 -9.328 17.797 1 21.8 477 ASP A CA 1
ATOM 3642 C C . ASP A 1 477 ? -41.562 -10.758 17.844 1 21.8 477 ASP A C 1
ATOM 3644 O O . ASP A 1 477 ? -41.094 -11.211 18.875 1 21.8 477 ASP A O 1
ATOM 3648 N N . ILE A 1 478 ? -41.562 -11.648 17.047 1 18.64 478 ILE A N 1
ATOM 3649 C CA . ILE A 1 478 ? -41.75 -13 17.578 1 18.64 478 ILE A CA 1
ATOM 3650 C C . ILE A 1 478 ? -40.5 -13.445 18.312 1 18.64 478 ILE A C 1
ATOM 3652 O O . ILE A 1 478 ? -40.594 -14.039 19.391 1 18.64 478 ILE A O 1
ATOM 3656 N N . GLU A 1 479 ? -39.281 -13.609 17.859 1 18.62 479 GLU A N 1
ATOM 3657 C CA . GLU A 1 479 ? -38.812 -14.992 18 1 18.62 479 GLU A CA 1
ATOM 3658 C C . GLU A 1 479 ? -38.281 -15.273 19.406 1 18.62 479 GLU A C 1
ATOM 3660 O O . GLU A 1 479 ? -37.969 -14.344 20.141 1 18.62 479 GLU A O 1
ATOM 3665 N N . GLU A 1 480 ? -37.625 -16.609 19.781 1 18.92 480 GLU A N 1
ATOM 3666 C CA . GLU A 1 480 ? -37.562 -17.859 20.547 1 18.92 480 GLU A CA 1
ATOM 3667 C C . GLU A 1 480 ? -36.375 -17.875 21.484 1 18.92 480 GLU A C 1
ATOM 3669 O O . GLU A 1 480 ? -36.312 -18.672 22.406 1 18.92 480 GLU A O 1
ATOM 3674 N N . TYR A 1 481 ? -35.219 -17.203 21.344 1 20.45 481 TYR A N 1
ATOM 3675 C CA . TYR A 1 481 ? -34.094 -18.062 21.672 1 20.45 481 TYR A CA 1
ATOM 3676 C C . TYR A 1 481 ? -34 -18.312 23.172 1 20.45 481 TYR A C 1
ATOM 3678 O O . TYR A 1 481 ? -34.281 -17.422 23.969 1 20.45 481 TYR A O 1
ATOM 3686 N N . PHE A 1 482 ? -33.688 -19.625 23.703 1 19.66 482 PHE A N 1
ATOM 3687 C CA . PHE A 1 482 ? -33.688 -20.547 24.828 1 19.66 482 PHE A CA 1
ATOM 3688 C C . PHE A 1 482 ? -32.469 -20.312 25.719 1 19.66 482 PHE A C 1
ATOM 3690 O O . PHE A 1 482 ? -31.609 -21.172 25.844 1 19.66 482 PHE A O 1
ATOM 3697 N N . ASP A 1 483 ? -31.844 -19.297 25.781 1 20.59 483 ASP A N 1
ATOM 3698 C CA . ASP A 1 483 ? -30.594 -19.5 26.5 1 20.59 483 ASP A CA 1
ATOM 3699 C C . ASP A 1 483 ? -30.844 -19.938 27.938 1 20.59 483 ASP A C 1
ATOM 3701 O O . ASP A 1 483 ? -31.547 -19.266 28.688 1 20.59 483 ASP A O 1
ATOM 3705 N N . SER A 1 484 ? -30.609 -21.281 28.281 1 19.17 484 SER A N 1
ATOM 3706 C CA . SER A 1 484 ? -30.688 -22 29.547 1 19.17 484 SER A CA 1
ATOM 3707 C C . SER A 1 484 ? -29.688 -21.469 30.547 1 19.17 484 SER A C 1
ATOM 3709 O O . SER A 1 484 ? -28.562 -21.094 30.188 1 19.17 484 SER A O 1
ATOM 3711 N N . ALA A 1 485 ? -30.062 -21.156 31.719 1 21.53 485 ALA A N 1
ATOM 3712 C CA . ALA A 1 485 ? -29.562 -20.531 32.938 1 21.53 485 ALA A CA 1
ATOM 3713 C C . ALA A 1 485 ? -28.641 -21.453 33.719 1 21.53 485 ALA A C 1
ATOM 3715 O O . ALA A 1 485 ? -28.094 -21.078 34.75 1 21.53 485 ALA A O 1
ATOM 3716 N N . PRO A 1 486 ? -27.875 -22.516 33.156 1 19.61 486 PRO A N 1
ATOM 3717 C CA . PRO A 1 486 ? -27.891 -23.406 34.312 1 19.61 486 PRO A CA 1
ATOM 3718 C C . PRO A 1 486 ? -27.281 -22.766 35.562 1 19.61 486 PRO A C 1
ATOM 3720 O O . PRO A 1 486 ? -26.672 -21.703 35.5 1 19.61 486 PRO A O 1
ATOM 3723 N N . ILE A 1 487 ? -26.625 -23.734 36.438 1 20.53 487 ILE A N 1
ATOM 3724 C CA . ILE A 1 487 ? -26.734 -24.281 37.781 1 20.53 487 ILE A CA 1
ATOM 3725 C C . ILE A 1 487 ? -25.656 -23.672 38.688 1 20.53 487 ILE A C 1
ATOM 3727 O O . ILE A 1 487 ? -25.938 -23.203 39.781 1 20.53 487 ILE A O 1
ATOM 3731 N N . PRO A 1 488 ? -24.281 -23.906 38.375 1 21.83 488 PRO A N 1
ATOM 3732 C CA . PRO A 1 488 ? -23.75 -24.672 39.5 1 21.83 488 PRO A CA 1
ATOM 3733 C C . PRO A 1 488 ? -23.422 -23.797 40.688 1 21.83 488 PRO A C 1
ATOM 3735 O O . PRO A 1 488 ? -23.25 -22.594 40.562 1 21.83 488 PRO A O 1
ATOM 3738 N N . GLN A 1 489 ? -23.109 -24.531 41.812 1 19.44 489 GLN A N 1
ATOM 3739 C CA . GLN A 1 489 ? -23.125 -24.516 43.25 1 19.44 489 GLN A CA 1
ATOM 3740 C C . GLN A 1 489 ? -22.016 -23.625 43.812 1 19.44 489 GLN A C 1
ATOM 3742 O O . GLN A 1 489 ? -21.078 -23.281 43.094 1 19.44 489 GLN A O 1
ATOM 3747 N N . ALA A 1 490 ? -21.812 -23.906 45.031 1 20.52 490 ALA A N 1
ATOM 3748 C CA . ALA A 1 490 ? -21.547 -23.328 46.344 1 20.52 490 ALA A CA 1
ATOM 3749 C C . ALA A 1 490 ? -20.062 -23.125 46.562 1 20.52 490 ALA A C 1
ATOM 3751 O O . ALA A 1 490 ? -19.25 -24 46.25 1 20.52 490 ALA A O 1
ATOM 3752 N N . ALA A 1 491 ? -19.625 -21.953 46.469 1 20.09 491 ALA A N 1
ATOM 3753 C CA . ALA A 1 491 ? -18.281 -21.422 46.688 1 20.09 491 ALA A CA 1
ATOM 3754 C C . ALA A 1 491 ? -17.688 -21.969 48 1 20.09 491 ALA A C 1
ATOM 3756 O O . ALA A 1 491 ? -18.312 -21.859 49.062 1 20.09 491 ALA A O 1
ATOM 3757 N N . PHE A 1 492 ? -16.859 -23.031 47.844 1 17.94 492 PHE A N 1
ATOM 3758 C CA . PHE A 1 492 ? -16.141 -23.703 48.906 1 17.94 492 PHE A CA 1
ATOM 3759 C C . PHE A 1 492 ? -15.422 -22.703 49.812 1 17.94 492 PHE A C 1
ATOM 3761 O O . PHE A 1 492 ? -14.93 -21.672 49.312 1 17.94 492 PHE A O 1
ATOM 3768 N N . GLU A 1 493 ? -15.516 -22.906 51.125 1 19.55 493 GLU A N 1
ATOM 3769 C CA . GLU A 1 493 ? -15.258 -22.312 52.438 1 19.55 493 GLU A CA 1
ATOM 3770 C C . GLU A 1 493 ? -13.758 -22.188 52.719 1 19.55 493 GLU A C 1
ATOM 3772 O O . GLU A 1 493 ? -13.352 -21.656 53.75 1 19.55 493 GLU A O 1
ATOM 3777 N N . ALA A 1 494 ? -13.008 -21.812 51.781 1 19.14 494 ALA A N 1
ATOM 3778 C CA . ALA A 1 494 ? -11.641 -22.094 52.219 1 19.14 494 ALA A CA 1
ATOM 3779 C C . ALA A 1 494 ? -11.383 -21.5 53.594 1 19.14 494 ALA A C 1
ATOM 3781 O O . ALA A 1 494 ? -11.547 -20.297 53.812 1 19.14 494 ALA A O 1
ATOM 3782 N N . PRO A 1 495 ? -11.328 -22.312 54.656 1 18.28 495 PRO A N 1
ATOM 3783 C CA . PRO A 1 495 ? -11.25 -21.953 56.094 1 18.28 495 PRO A CA 1
ATOM 3784 C C . PRO A 1 495 ? -9.984 -21.172 56.438 1 18.28 495 PRO A C 1
ATOM 3786 O O . PRO A 1 495 ? -10.016 -20.25 57.25 1 18.28 495 PRO A O 1
ATOM 3789 N N . VAL A 1 496 ? -8.812 -21.625 55.938 1 19.3 496 VAL A N 1
ATOM 3790 C CA . VAL A 1 496 ? -7.852 -22.125 56.906 1 19.3 496 VAL A CA 1
ATOM 3791 C C . VAL A 1 496 ? -7.297 -20.969 57.75 1 19.3 496 VAL A C 1
ATOM 3793 O O . VAL A 1 496 ? -7.254 -19.828 57.281 1 19.3 496 VAL A O 1
ATOM 3796 N N . SER A 1 497 ? -6.477 -21.25 58.906 1 17.88 497 SER A N 1
ATOM 3797 C CA . SER A 1 497 ? -6.172 -21 60.312 1 17.88 497 SER A CA 1
ATOM 3798 C C . SER A 1 497 ? -5.203 -19.828 60.469 1 17.88 497 SER A C 1
ATOM 3800 O O . SER A 1 497 ? -4.625 -19.359 59.469 1 17.88 497 SER A O 1
ATOM 3802 N N . GLY A 1 498 ? -4.34 -19.812 61.688 1 18.36 498 GLY A N 1
ATOM 3803 C CA . GLY A 1 498 ? -4.039 -19.188 62.969 1 18.36 498 GLY A CA 1
ATOM 3804 C C . GLY A 1 498 ? -2.699 -18.469 62.969 1 18.36 498 GLY A C 1
ATOM 3805 O O . GLY A 1 498 ? -2.406 -17.703 63.906 1 18.36 498 GLY A O 1
ATOM 3806 N N . PHE A 1 499 ? -1.578 -18.875 62.25 1 18.23 499 PHE A N 1
ATOM 3807 C CA . PHE A 1 499 ? -0.404 -19.016 63.125 1 18.23 499 PHE A CA 1
ATOM 3808 C C . PHE A 1 499 ? 0.126 -17.656 63.562 1 18.23 499 PHE A C 1
ATOM 3810 O O . PHE A 1 499 ? 0.232 -16.734 62.75 1 18.23 499 PHE A O 1
ATOM 3817 N N . LYS A 1 500 ? 0.406 -17.391 64.938 1 19.41 500 LYS A N 1
ATOM 3818 C CA . LYS A 1 500 ? 0.746 -16.422 66 1 19.41 500 LYS A CA 1
ATOM 3819 C C . LYS A 1 500 ? 2.209 -16 65.875 1 19.41 500 LYS A C 1
ATOM 3821 O O . LYS A 1 500 ? 2.66 -15.117 66.625 1 19.41 500 LYS A O 1
ATOM 3826 N N . THR A 1 501 ? 3.1 -16.219 65.062 1 18.8 501 THR A N 1
ATOM 3827 C CA . THR A 1 501 ? 4.414 -16.375 65.688 1 18.8 501 THR A CA 1
ATOM 3828 C C . THR A 1 501 ? 4.809 -15.109 66.438 1 18.8 501 THR A C 1
ATOM 3830 O O . THR A 1 501 ? 4.562 -14 65.938 1 18.8 501 TH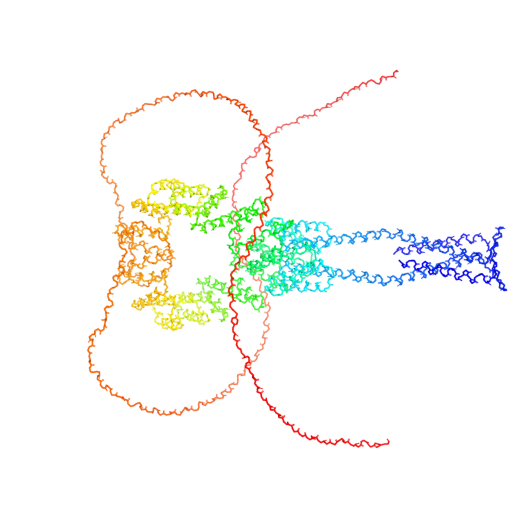R A O 1
ATOM 3833 N N . GLU A 1 502 ? 5.547 -15.164 67.75 1 17.92 502 GLU A N 1
ATOM 3834 C CA . GLU A 1 502 ? 5.949 -14.562 69 1 17.92 502 GLU A CA 1
ATOM 3835 C C . GLU A 1 502 ? 7.176 -13.672 68.812 1 17.92 502 GLU A C 1
ATOM 3837 O O . GLU A 1 502 ? 7.52 -12.898 69.75 1 17.92 502 GLU A O 1
ATOM 3842 N N . ALA A 1 503 ? 7.859 -13.406 67.875 1 19.17 503 ALA A N 1
ATOM 3843 C CA . ALA A 1 503 ? 9.258 -13.289 68.25 1 19.17 503 ALA A CA 1
ATOM 3844 C C . ALA A 1 503 ? 9.453 -12.203 69.312 1 19.17 503 ALA A C 1
ATOM 3846 O O . ALA A 1 503 ? 8.656 -11.266 69.438 1 19.17 503 ALA A O 1
ATOM 3847 N N . ASP A 1 504 ? 10.805 -12.117 70.062 1 18.91 504 ASP A N 1
ATOM 3848 C CA . ASP A 1 504 ? 11.508 -11.938 71.312 1 18.91 504 ASP A CA 1
ATOM 3849 C C . ASP A 1 504 ? 11.742 -10.461 71.625 1 18.91 504 ASP A C 1
ATOM 3851 O O . ASP A 1 504 ? 11.703 -9.625 70.75 1 18.91 504 ASP A O 1
ATOM 3855 N N . PRO A 1 505 ? 12.75 -10.195 72.625 1 20.36 505 PRO A N 1
ATOM 3856 C CA . PRO A 1 505 ? 12.852 -9.477 73.938 1 20.36 505 PRO A CA 1
ATOM 3857 C C . PRO A 1 505 ? 13.414 -8.07 73.75 1 20.36 505 PRO A C 1
ATOM 3859 O O . PRO A 1 505 ? 13.797 -7.676 72.625 1 20.36 505 PRO A O 1
ATOM 3862 N N . PRO A 1 506 ? 14.711 -7.758 74.5 1 20.19 506 PRO A N 1
ATOM 3863 C CA . PRO A 1 506 ? 14.984 -6.93 75.688 1 20.19 506 PRO A CA 1
ATOM 3864 C C . PRO A 1 506 ? 15.781 -5.672 75.375 1 20.19 506 PRO A C 1
ATOM 3866 O O . PRO A 1 506 ? 15.812 -4.727 76.125 1 20.19 506 PRO A O 1
ATOM 3869 N N . VAL A 1 507 ? 16.469 -5.445 74.25 1 21.06 507 VAL A N 1
ATOM 3870 C CA . VAL A 1 507 ? 17.828 -4.961 74.5 1 21.06 507 VAL A CA 1
ATOM 3871 C C . VAL A 1 507 ? 17.766 -3.6 75.188 1 21.06 507 VAL A C 1
ATOM 3873 O O . VAL A 1 507 ? 16.922 -2.764 74.812 1 21.06 507 VAL A O 1
ATOM 3876 N N . GLY A 1 508 ? 18.766 -3.283 76.188 1 18.91 508 GLY A N 1
ATOM 3877 C CA . GLY A 1 508 ? 19.172 -2.602 77.375 1 18.91 508 GLY A CA 1
ATOM 3878 C C . GLY A 1 508 ? 19.5 -1.14 77.188 1 18.91 508 GLY A C 1
ATOM 3879 O O . GLY A 1 508 ? 18.703 -0.257 77.5 1 18.91 508 GLY A O 1
ATOM 3880 N N . ARG A 1 509 ? 20.859 -0.819 77.188 1 20.19 509 ARG A N 1
ATOM 3881 C CA . ARG A 1 509 ? 21.625 -0.123 78.188 1 20.19 509 ARG A CA 1
ATOM 3882 C C . ARG A 1 509 ? 21.625 1.383 77.938 1 20.19 509 ARG A C 1
ATOM 3884 O O . ARG A 1 509 ? 21.328 1.841 76.875 1 20.19 509 ARG A O 1
ATOM 3891 N N . ALA A 1 510 ? 22.844 2.049 78.312 1 20.02 510 ALA A N 1
ATOM 3892 C CA . ALA A 1 510 ? 23.281 3.115 79.25 1 20.02 510 ALA A CA 1
ATOM 3893 C C . ALA A 1 510 ? 23.469 4.43 78.5 1 20.02 510 ALA A C 1
ATOM 3895 O O . ALA A 1 510 ? 24.047 4.453 77.375 1 20.02 510 ALA A O 1
ATOM 3896 N N . GLU A 1 511 ? 22.578 5.203 78.562 1 21.55 511 GLU A N 1
ATOM 3897 C CA . GLU A 1 511 ? 22.75 6.617 78.25 1 21.55 511 GLU A CA 1
ATOM 3898 C C . GLU A 1 511 ? 23.891 7.238 79.062 1 21.55 511 GLU A C 1
ATOM 3900 O O . GLU A 1 511 ? 23.844 7.266 80.25 1 21.55 511 GLU A O 1
ATOM 3905 N N . VAL A 1 512 ? 25.062 7.062 78.625 1 21.59 512 VAL A N 1
ATOM 3906 C CA . VAL A 1 512 ? 26.281 7.59 79.188 1 21.59 512 VAL A CA 1
ATOM 3907 C C . VAL A 1 512 ? 26.109 9.078 79.5 1 21.59 512 VAL A C 1
ATOM 3909 O O . VAL A 1 512 ? 25.516 9.812 78.75 1 21.59 512 VAL A O 1
ATOM 3912 N N . LYS A 1 513 ? 26.75 9.617 80.688 1 22.27 513 LYS A N 1
ATOM 3913 C CA . LYS A 1 513 ? 26.828 10.57 81.812 1 22.27 513 LYS A CA 1
ATOM 3914 C C . LYS A 1 513 ? 27.391 11.906 81.312 1 22.27 513 LYS A C 1
ATOM 3916 O O . LYS A 1 513 ? 26.812 12.961 81.625 1 22.27 513 LYS A O 1
ATOM 3921 N N . PRO A 1 514 ? 28.891 11.961 81.188 1 24.47 514 PRO A N 1
ATOM 3922 C CA . PRO A 1 514 ? 29.641 12.734 82.188 1 24.47 514 PRO A CA 1
ATOM 3923 C C . PRO A 1 514 ? 29.75 14.211 81.812 1 24.47 514 PRO A C 1
ATOM 3925 O O . PRO A 1 514 ? 30.469 14.969 82.5 1 24.47 514 PRO A O 1
ATOM 3928 N N . ALA A 1 515 ? 29.266 14.734 80.75 1 26.11 515 ALA A N 1
ATOM 3929 C CA . ALA A 1 515 ? 29.922 16.016 80.5 1 26.11 515 ALA A CA 1
ATOM 3930 C C . ALA A 1 515 ? 29.891 16.891 81.75 1 26.11 515 ALA A C 1
ATOM 3932 O O . ALA A 1 515 ? 28.828 17.109 82.312 1 26.11 515 ALA A O 1
ATOM 3933 N N . ASP A 1 516 ? 30.984 17.281 82.5 1 21.3 516 ASP A N 1
ATOM 3934 C CA . ASP A 1 516 ? 31.688 17.875 83.625 1 21.3 516 ASP A CA 1
ATOM 3935 C C . ASP A 1 516 ? 31.453 19.375 83.688 1 21.3 516 ASP A C 1
ATOM 3937 O O . ASP A 1 516 ? 31.453 19.953 84.812 1 21.3 516 ASP A O 1
ATOM 3941 N N . LYS A 1 517 ? 31.859 20.266 82.938 1 23.12 517 LYS A N 1
ATOM 3942 C CA . LYS A 1 517 ? 32.25 21.438 83.75 1 23.12 517 LYS A CA 1
ATOM 3943 C C . LYS A 1 517 ? 31.125 21.828 84.688 1 23.12 517 LYS A C 1
ATOM 3945 O O . LYS A 1 517 ? 29.984 21.391 84.562 1 23.12 517 LYS A O 1
ATOM 3950 N N . ALA A 1 518 ? 31.109 23.344 84.938 1 21.27 518 ALA A N 1
ATOM 3951 C CA . ALA A 1 518 ? 30.719 24.609 85.562 1 21.27 518 ALA A CA 1
ATOM 3952 C C . ALA A 1 518 ? 29.281 24.969 85.188 1 21.27 518 ALA A C 1
ATOM 3954 O O . ALA A 1 518 ? 28.828 24.719 84.062 1 21.27 518 ALA A O 1
ATOM 3955 N N . MET B 1 1 ? -13.07 50.906 30.781 1 50.72 1 MET B N 1
ATOM 3956 C CA . MET B 1 1 ? -13.469 51.125 32.156 1 50.72 1 MET B CA 1
ATOM 3957 C C . MET B 1 1 ? -12.422 51.938 32.906 1 50.72 1 MET B C 1
ATOM 3959 O O . MET B 1 1 ? -12.766 52.781 33.75 1 50.72 1 MET B O 1
ATOM 3963 N N . ARG B 1 2 ? -11.273 51.594 32.438 1 62.06 2 ARG B N 1
ATOM 3964 C CA . ARG B 1 2 ? -10.234 52.188 33.25 1 62.06 2 ARG B CA 1
ATOM 3965 C C . ARG B 1 2 ? -10.117 53.688 33 1 62.06 2 ARG B C 1
ATOM 3967 O O . ARG B 1 2 ? -9.805 54.469 33.906 1 62.06 2 ARG B O 1
ATOM 3974 N N . THR B 1 3 ? -10.516 53.969 31.844 1 60.97 3 THR B N 1
ATOM 3975 C CA . THR B 1 3 ? -10.508 55.406 31.531 1 60.97 3 THR B CA 1
ATOM 3976 C C . THR B 1 3 ? -11.516 56.156 32.406 1 60.97 3 THR B C 1
ATOM 3978 O O . THR B 1 3 ? -11.258 57.281 32.844 1 60.97 3 THR B O 1
ATOM 3981 N N . TRP B 1 4 ? -12.594 55.469 32.625 1 60.47 4 TRP B N 1
ATOM 3982 C CA . TRP B 1 4 ? -13.641 56.094 33.438 1 60.47 4 TRP B CA 1
ATOM 3983 C C . TRP B 1 4 ? -13.172 56.312 34.875 1 60.47 4 TRP B C 1
ATOM 3985 O O . TRP B 1 4 ? -13.484 57.312 35.469 1 60.47 4 TRP B O 1
ATOM 3995 N N . PHE B 1 5 ? -12.336 55.344 35.312 1 61.88 5 PHE B N 1
ATOM 3996 C CA . PHE B 1 5 ? -11.867 55.5 36.688 1 61.88 5 PHE B CA 1
ATOM 3997 C C . PHE B 1 5 ? -10.945 56.719 36.812 1 61.88 5 PHE B C 1
ATOM 3999 O O . PHE B 1 5 ? -11.055 57.469 37.781 1 61.88 5 PHE B O 1
ATOM 4006 N N . TRP B 1 6 ? -10.18 56.938 35.812 1 63.56 6 TRP B N 1
ATOM 4007 C CA . TRP B 1 6 ? -9.25 58.062 35.906 1 63.56 6 TRP B CA 1
ATOM 4008 C C . TRP B 1 6 ? -9.984 59.375 35.75 1 63.56 6 TRP B C 1
ATOM 4010 O O . TRP B 1 6 ? -9.656 60.344 36.438 1 63.56 6 TRP B O 1
ATOM 4020 N N . THR B 1 7 ? -10.992 59.375 34.938 1 63.81 7 THR B N 1
ATOM 4021 C CA . THR B 1 7 ? -11.812 60.562 34.812 1 63.81 7 THR B CA 1
ATOM 4022 C C . THR B 1 7 ? -12.539 60.844 36.125 1 63.81 7 THR B C 1
ATOM 4024 O O . THR B 1 7 ? -12.664 62 36.562 1 63.81 7 THR B O 1
ATOM 4027 N N . LEU B 1 8 ? -12.883 59.75 36.781 1 62.81 8 LEU B N 1
ATOM 4028 C CA . LEU B 1 8 ? -13.57 59.906 38.062 1 62.81 8 LEU B CA 1
ATOM 4029 C C . LEU B 1 8 ? -12.617 60.406 39.156 1 62.81 8 LEU B C 1
ATOM 4031 O O . LEU B 1 8 ? -12.992 61.25 39.969 1 62.81 8 LEU B O 1
ATOM 4035 N N . LEU B 1 9 ? -11.422 59.875 39.156 1 67.19 9 LEU B N 1
ATOM 4036 C CA . LEU B 1 9 ? -10.453 60.344 40.156 1 67.19 9 LEU B CA 1
ATOM 4037 C C . LEU B 1 9 ? -10.125 61.812 39.938 1 67.19 9 LEU B C 1
ATOM 4039 O O . LEU B 1 9 ? -10.016 62.562 40.906 1 67.19 9 LEU B O 1
ATOM 4043 N N . LEU B 1 10 ? -10.125 62.156 38.688 1 68.69 10 LEU B N 1
ATOM 4044 C CA . LEU B 1 10 ? -9.891 63.562 38.375 1 68.69 10 LEU B CA 1
ATOM 4045 C C . LEU B 1 10 ? -11.07 64.438 38.781 1 68.69 10 LEU B C 1
ATOM 4047 O O . LEU B 1 10 ? -10.883 65.5 39.312 1 68.69 10 LEU B O 1
ATOM 4051 N N . ALA B 1 11 ? -12.242 63.844 38.594 1 64.94 11 ALA B N 1
ATOM 4052 C CA . ALA B 1 11 ? -13.453 64.562 39 1 64.94 11 ALA B CA 1
ATOM 4053 C C . ALA B 1 11 ? -13.516 64.688 40.531 1 64.94 11 ALA B C 1
ATOM 4055 O O . ALA B 1 11 ? -13.852 65.75 41.062 1 64.94 11 ALA B O 1
ATOM 4056 N N . CYS B 1 12 ? -13.094 63.656 41.219 1 67.69 12 CYS B N 1
ATOM 4057 C CA . CYS B 1 12 ? -13.109 63.688 42.688 1 67.69 12 CYS B CA 1
ATOM 4058 C C . CYS B 1 12 ? -12.062 64.688 43.219 1 67.69 12 CYS B C 1
ATOM 4060 O O . CYS B 1 12 ? -12.32 65.438 44.156 1 67.69 12 CYS B O 1
ATOM 4062 N N . ALA B 1 13 ? -10.906 64.625 42.656 1 70.94 13 ALA B N 1
ATOM 4063 C CA . ALA B 1 13 ? -9.859 65.562 43.094 1 70.94 13 ALA B CA 1
ATOM 4064 C C . ALA B 1 13 ? -10.273 67 42.812 1 70.94 13 ALA B C 1
ATOM 4066 O O . ALA B 1 13 ? -10.023 67.938 43.625 1 70.94 13 ALA B O 1
ATOM 4067 N N . ALA B 1 14 ? -11.117 67.188 41.719 1 66.25 14 ALA B N 1
ATOM 4068 C CA . ALA B 1 14 ? -11.609 68.5 41.406 1 66.25 14 ALA B CA 1
ATOM 4069 C C . ALA B 1 14 ? -12.664 69 42.406 1 66.25 14 ALA B C 1
ATOM 4071 O O . ALA B 1 14 ? -12.656 70.125 42.844 1 66.25 14 ALA B O 1
ATOM 4072 N N . VAL B 1 15 ? -13.477 68.062 42.781 1 65.12 15 VAL B N 1
ATOM 4073 C CA . VAL B 1 15 ? -14.523 68.438 43.75 1 65.12 15 VAL B CA 1
ATOM 4074 C C . VAL B 1 15 ? -13.906 68.625 45.125 1 65.12 15 VAL B C 1
ATOM 4076 O O . VAL B 1 15 ? -14.281 69.625 45.812 1 65.12 15 VAL B O 1
ATOM 4079 N N . ALA B 1 16 ? -12.961 67.875 45.5 1 70.75 16 ALA B N 1
ATOM 4080 C CA . ALA B 1 16 ? -12.32 68.062 46.812 1 70.75 16 ALA B CA 1
ATOM 4081 C C . ALA B 1 16 ? -11.594 69.438 46.844 1 70.75 16 ALA B C 1
ATOM 4083 O O . ALA B 1 16 ? -11.672 70.125 47.844 1 70.75 16 ALA B O 1
ATOM 4084 N N . LEU B 1 17 ? -11.047 69.75 45.812 1 71.5 17 LEU B N 1
ATOM 4085 C CA . LEU B 1 17 ? -10.375 71.062 45.719 1 71.5 17 LEU B CA 1
ATOM 4086 C C . LEU B 1 17 ? -11.375 72.188 45.781 1 71.5 17 LEU B C 1
ATOM 4088 O O . LEU B 1 17 ? -11.133 73.25 46.438 1 71.5 17 LEU B O 1
ATOM 4092 N N . ALA B 1 18 ? -12.594 71.938 45.219 1 65.81 18 ALA B N 1
ATOM 4093 C CA . ALA B 1 18 ? -13.641 73 45.219 1 65.81 18 ALA B CA 1
ATOM 4094 C C . ALA B 1 18 ? -14.195 73.188 46.625 1 65.81 18 ALA B C 1
ATOM 4096 O O . ALA B 1 18 ? -14.461 74.312 47.031 1 65.81 18 ALA B O 1
ATOM 4097 N N . VAL B 1 19 ? -14.195 72.188 47.375 1 67.75 19 VAL B N 1
ATOM 4098 C CA . VAL B 1 19 ? -14.742 72.25 48.75 1 67.75 19 VAL B CA 1
ATOM 4099 C C . VAL B 1 19 ? -13.742 72.938 49.656 1 67.75 19 VAL B C 1
ATOM 4101 O O . VAL B 1 19 ? -14.125 73.75 50.5 1 67.75 19 VAL B O 1
ATOM 4104 N N . VAL B 1 20 ? -12.547 72.75 49.562 1 72.94 20 VAL B N 1
ATOM 4105 C CA . VAL B 1 20 ? -11.539 73.312 50.438 1 72.94 20 VAL B CA 1
ATOM 4106 C C . VAL B 1 20 ? -11.414 74.812 50.125 1 72.94 20 VAL B C 1
ATOM 4108 O O . VAL B 1 20 ? -11.234 75.625 51 1 72.94 20 VAL B O 1
ATOM 4111 N N . LEU B 1 21 ? -11.805 75.188 48.906 1 70.5 21 LEU B N 1
ATOM 4112 C CA . LEU B 1 21 ? -11.672 76.562 48.469 1 70.5 21 LEU B CA 1
ATOM 4113 C C . LEU B 1 21 ? -12.883 77.375 48.906 1 70.5 21 LEU B C 1
ATOM 4115 O O . LEU B 1 21 ? -12.781 78.562 49.125 1 70.5 21 LEU B O 1
ATOM 4119 N N . ARG B 1 22 ? -13.961 76.75 49.062 1 66.38 22 ARG B N 1
ATOM 4120 C CA . ARG B 1 22 ? -15.141 77.438 49.562 1 66.38 22 ARG B CA 1
ATOM 4121 C C . ARG B 1 22 ? -14.961 77.875 51.031 1 66.38 22 ARG B C 1
ATOM 4123 O O . ARG B 1 22 ? -15.531 78.875 51.469 1 66.38 22 ARG B O 1
ATOM 4130 N N . ALA B 1 23 ? -14.102 77.312 51.75 1 66.81 23 ALA B N 1
ATOM 4131 C CA . ALA B 1 23 ? -13.883 77.625 53.156 1 66.81 23 ALA B CA 1
ATOM 4132 C C . ALA B 1 23 ? -12.891 78.75 53.312 1 66.81 23 ALA B C 1
ATOM 4134 O O . ALA B 1 23 ? -12.766 79.312 54.406 1 66.81 23 ALA B O 1
ATOM 4135 N N . HIS B 1 24 ? -12.227 79.062 52.312 1 68.5 24 HIS B N 1
ATOM 4136 C CA . HIS B 1 24 ? -11.25 80.125 52.438 1 68.5 24 HIS B CA 1
ATOM 4137 C C . HIS B 1 24 ? -11.555 81.25 51.438 1 68.5 24 HIS B C 1
ATOM 4139 O O . HIS B 1 24 ? -11.164 81.188 50.281 1 68.5 24 HIS B O 1
ATOM 4145 N N . PRO B 1 25 ? -12.344 82.25 51.969 1 74.75 25 PRO B N 1
ATOM 4146 C CA . PRO B 1 25 ? -12.727 83.375 51.094 1 74.75 25 PRO B CA 1
ATOM 4147 C C . PRO B 1 25 ? -11.531 84.188 50.625 1 74.75 25 PRO B C 1
ATOM 4149 O O . PRO B 1 25 ? -10.602 84.438 51.406 1 74.75 25 PRO B O 1
ATOM 4152 N N . GLY B 1 26 ? -11.023 84.062 49.375 1 77.25 26 GLY B N 1
ATOM 4153 C CA . GLY B 1 26 ? -9.945 84.875 48.781 1 77.25 26 GLY B CA 1
ATOM 4154 C C . GLY B 1 26 ? -10.258 85.375 47.375 1 77.25 26 GLY B C 1
ATOM 4155 O O . GLY B 1 26 ? -11.234 84.938 46.781 1 77.25 26 GLY B O 1
ATOM 4156 N N . ASN B 1 27 ? -9.641 86.625 47.094 1 85.5 27 ASN B N 1
ATOM 4157 C CA . ASN B 1 27 ? -9.852 87.188 45.75 1 85.5 27 ASN B CA 1
ATOM 4158 C C . ASN B 1 27 ? -8.555 87.25 44.969 1 85.5 27 ASN B C 1
ATOM 4160 O O . ASN B 1 27 ? -7.473 87.375 45.531 1 85.5 27 ASN B O 1
ATOM 4164 N N . VAL B 1 28 ? -8.695 87 43.656 1 85.44 28 VAL B N 1
ATOM 4165 C CA . VAL B 1 28 ? -7.574 87.125 42.719 1 85.44 28 VAL B CA 1
ATOM 4166 C C . VAL B 1 28 ? -7.781 88.312 41.812 1 85.44 28 VAL B C 1
ATOM 4168 O O . VAL B 1 28 ? -8.836 88.438 41.188 1 85.44 28 VAL B O 1
ATOM 4171 N N . LEU B 1 29 ? -6.734 89.25 41.938 1 87.5 29 LEU B N 1
ATOM 4172 C CA . LEU B 1 29 ? -6.789 90.438 41.094 1 87.5 29 LEU B CA 1
ATOM 4173 C C . LEU B 1 29 ? -5.738 90.375 40 1 87.5 29 LEU B C 1
ATOM 4175 O O . LEU B 1 29 ? -4.559 90.125 40.281 1 87.5 29 LEU B O 1
ATOM 4179 N N . ILE B 1 30 ? -6.254 90.438 38.75 1 84.38 30 ILE B N 1
ATOM 4180 C CA . ILE B 1 30 ? -5.367 90.5 37.594 1 84.38 30 ILE B CA 1
ATOM 4181 C C . ILE B 1 30 ? -5.293 91.938 37.031 1 84.38 30 ILE B C 1
ATOM 4183 O O . ILE B 1 30 ? -6.297 92.438 36.562 1 84.38 30 ILE B O 1
ATOM 4187 N N . LEU B 1 31 ? -4.035 92.375 37.125 1 82.25 31 LEU B N 1
ATOM 4188 C CA . LEU B 1 31 ? -3.836 93.75 36.688 1 82.25 31 LEU B CA 1
ATOM 4189 C C . LEU B 1 31 ? -3.1 93.812 35.344 1 82.25 31 LEU B C 1
ATOM 4191 O O . LEU B 1 31 ? -1.908 93.5 35.281 1 82.25 31 LEU B O 1
ATOM 4195 N N . VAL B 1 32 ? -3.889 93.875 34.219 1 75.56 32 VAL B N 1
ATOM 4196 C CA . VAL B 1 32 ? -3.281 94.062 32.906 1 75.56 32 VAL B CA 1
ATOM 4197 C C . VAL B 1 32 ? -3.646 95.438 32.344 1 75.56 32 VAL B C 1
ATOM 4199 O O . VAL B 1 32 ? -4.828 95.75 32.25 1 75.56 32 VAL B O 1
ATOM 4202 N N . SER B 1 33 ? -2.646 96.375 32.219 1 73.5 33 SER B N 1
ATOM 4203 C CA . SER B 1 33 ? -2.941 97.75 31.766 1 73.5 33 SER B CA 1
ATOM 4204 C C . SER B 1 33 ? -3.77 97.75 30.484 1 73.5 33 SER B C 1
ATOM 4206 O O . SER B 1 33 ? -3.391 97.125 29.5 1 73.5 33 SER B O 1
ATOM 4208 N N . PRO B 1 34 ? -4.98 98.188 30.531 1 74.5 34 PRO B N 1
ATOM 4209 C CA . PRO B 1 34 ? -5.84 99 31.438 1 74.5 34 PRO B CA 1
ATOM 4210 C C . PRO B 1 34 ? -6.922 98.125 32.094 1 74.5 34 PRO B C 1
ATOM 4212 O O . PRO B 1 34 ? -7.746 98.625 32.844 1 74.5 34 PRO B O 1
ATOM 4215 N N . TRP B 1 35 ? -6.949 96.812 31.859 1 78.06 35 TRP B N 1
ATOM 4216 C CA . TRP B 1 35 ? -8.047 96 32.344 1 78.06 35 TRP B CA 1
ATOM 4217 C C . TRP B 1 35 ? -7.746 95.438 33.75 1 78.06 35 TRP B C 1
ATOM 4219 O O . TRP B 1 35 ? -6.613 95.062 34.031 1 78.06 35 TRP B O 1
ATOM 4229 N N . ARG B 1 36 ? -8.734 95.688 34.719 1 82.81 36 ARG B N 1
ATOM 4230 C CA . ARG B 1 36 ? -8.68 95.125 36.031 1 82.81 36 ARG B CA 1
ATOM 4231 C C . ARG B 1 36 ? -9.742 94.062 36.219 1 82.81 36 ARG B C 1
ATOM 4233 O O . ARG B 1 36 ? -10.938 94.312 36.188 1 82.81 36 ARG B O 1
ATOM 4240 N N . ILE B 1 37 ? -9.312 92.75 36.281 1 84.06 37 ILE B N 1
ATOM 4241 C CA . ILE B 1 37 ? -10.25 91.688 36.438 1 84.06 37 ILE B CA 1
ATOM 4242 C C . ILE B 1 37 ? -10.148 91.125 37.875 1 84.06 37 ILE B C 1
ATOM 4244 O O . ILE B 1 37 ? -9.086 90.625 38.281 1 84.06 37 ILE B O 1
ATOM 4248 N N . GLU B 1 38 ? -11.297 91.25 38.594 1 85.5 38 GLU B N 1
ATOM 4249 C CA . GLU B 1 38 ? -11.375 90.688 39.938 1 85.5 38 GLU B CA 1
ATOM 4250 C C . GLU B 1 38 ? -12.219 89.375 39.969 1 85.5 38 GLU B C 1
ATOM 4252 O O . GLU B 1 38 ? -13.367 89.375 39.5 1 85.5 38 GLU B O 1
ATOM 4257 N N . VAL B 1 39 ? -11.539 88.312 40.312 1 85.5 39 VAL B N 1
ATOM 4258 C CA . VAL B 1 39 ? -12.258 87 40.406 1 85.5 39 VAL B CA 1
ATOM 4259 C C . VAL B 1 39 ? -12.047 86.438 41.781 1 85.5 39 VAL B C 1
ATOM 4261 O O . VAL B 1 39 ? -11.008 86.625 42.406 1 85.5 39 VAL B O 1
ATOM 4264 N N . SER B 1 40 ? -13.211 85.75 42.344 1 85.38 40 SER B N 1
ATOM 4265 C CA . SER B 1 40 ? -13.078 85.062 43.625 1 85.38 40 SER B CA 1
ATOM 4266 C C . SER B 1 40 ? -12.086 83.938 43.5 1 85.38 40 SER B C 1
ATOM 4268 O O . SER B 1 40 ? -11.867 83.375 42.438 1 85.38 40 SER B O 1
ATOM 4270 N N . LEU B 1 41 ? -11.312 83.75 44.562 1 82.56 41 LEU B N 1
ATOM 4271 C CA . LEU B 1 41 ? -10.328 82.688 44.594 1 82.56 41 LEU B CA 1
ATOM 4272 C C . LEU B 1 41 ? -10.969 81.312 44.219 1 82.56 41 LEU B C 1
ATOM 4274 O O . LEU B 1 41 ? -10.383 80.562 43.469 1 82.56 41 LEU B O 1
ATOM 4278 N N . THR B 1 42 ? -12.203 81.125 44.656 1 81.81 42 THR B N 1
ATOM 4279 C CA . THR B 1 42 ? -12.914 79.938 44.344 1 81.81 42 THR B CA 1
ATOM 4280 C C . THR B 1 42 ? -13.195 79.812 42.844 1 81.81 42 THR B C 1
ATOM 4282 O O . THR B 1 42 ? -12.992 78.75 42.25 1 81.81 42 THR B O 1
ATOM 4285 N N . LEU B 1 43 ? -13.555 80.812 42.25 1 83.62 43 LEU B N 1
ATOM 4286 C CA . LEU B 1 43 ? -13.859 80.812 40.812 1 83.62 43 LEU B CA 1
ATOM 4287 C C . LEU B 1 43 ? -12.586 80.625 40 1 83.62 43 LEU B C 1
ATOM 4289 O O . LEU B 1 43 ? -12.57 79.938 38.969 1 83.62 43 LEU B O 1
ATOM 4293 N N . ALA B 1 44 ? -11.516 81.312 40.5 1 83.38 44 ALA B N 1
ATOM 4294 C CA . ALA B 1 44 ? -10.242 81.188 39.781 1 83.38 44 ALA B CA 1
ATOM 4295 C C . ALA B 1 44 ? -9.719 79.75 39.781 1 83.38 44 ALA B C 1
ATOM 4297 O O . ALA B 1 44 ? -9.289 79.25 38.75 1 83.38 44 ALA B O 1
ATOM 4298 N N . VAL B 1 45 ? -9.836 79.125 40.844 1 82.12 45 VAL B N 1
ATOM 4299 C CA . VAL B 1 45 ? -9.352 77.75 40.938 1 82.12 45 VAL B CA 1
ATOM 4300 C C . VAL B 1 45 ? -10.234 76.812 40.094 1 82.12 45 VAL B C 1
ATOM 4302 O O . VAL B 1 45 ? -9.734 75.938 39.406 1 82.12 45 VAL B O 1
ATOM 4305 N N . LEU B 1 46 ? -11.539 77 40.094 1 82.69 46 LEU B N 1
ATOM 4306 C CA . LEU B 1 46 ? -12.469 76.188 39.312 1 82.69 46 LEU B CA 1
ATOM 4307 C C . LEU B 1 46 ? -12.211 76.375 37.812 1 82.69 46 LEU B C 1
ATOM 4309 O O . LEU B 1 46 ? -12.266 75.375 37.062 1 82.69 46 LEU B O 1
ATOM 4313 N N . LEU B 1 47 ? -11.859 77.562 37.469 1 83.56 47 LEU B N 1
ATOM 4314 C CA . LEU B 1 47 ? -11.578 77.812 36.062 1 83.56 47 LEU B CA 1
ATOM 4315 C C . LEU B 1 47 ? -10.273 77.188 35.625 1 83.56 47 LEU B C 1
ATOM 4317 O O . LEU B 1 47 ? -10.164 76.688 34.5 1 83.56 47 LEU B O 1
ATOM 4321 N N . LEU B 1 48 ? -9.352 77.188 36.562 1 83 48 LEU B N 1
ATOM 4322 C CA . LEU B 1 48 ? -8.062 76.562 36.281 1 83 48 LEU B CA 1
ATOM 4323 C C . LEU B 1 48 ? -8.211 75 36.125 1 83 48 LEU B C 1
ATOM 4325 O O . LEU B 1 48 ? -7.633 74.438 35.219 1 83 48 LEU B O 1
ATOM 4329 N N . VAL B 1 49 ? -8.977 74.438 36.969 1 81.88 49 VAL B N 1
ATOM 4330 C CA . VAL B 1 49 ? -9.211 73 36.906 1 81.88 49 VAL B CA 1
ATOM 4331 C C . VAL B 1 49 ? -9.969 72.688 35.625 1 81.88 49 VAL B C 1
ATOM 4333 O O . VAL B 1 49 ? -9.648 71.688 34.969 1 81.88 49 VAL B O 1
ATOM 4336 N N . ALA B 1 50 ? -10.977 73.5 35.25 1 83.81 50 ALA B N 1
ATOM 4337 C CA . ALA B 1 50 ? -11.75 73.25 34.031 1 83.81 50 ALA B CA 1
ATOM 4338 C C . ALA B 1 50 ? -10.859 73.375 32.812 1 83.81 50 ALA B C 1
ATOM 4340 O O . ALA B 1 50 ? -10.984 72.562 31.875 1 83.81 50 ALA B O 1
ATOM 4341 N N . LEU B 1 51 ? -9.914 74.312 32.875 1 82.31 51 LEU B N 1
ATOM 4342 C CA . LEU B 1 51 ? -8.969 74.5 31.766 1 82.31 51 LEU B CA 1
ATOM 4343 C C . LEU B 1 51 ? -8.039 73.25 31.656 1 82.31 51 LEU B C 1
ATOM 4345 O O . LEU B 1 51 ? -7.777 72.812 30.547 1 82.31 51 LEU B O 1
ATOM 4349 N N . PHE B 1 52 ? -7.633 72.812 32.719 1 82.06 52 PHE B N 1
ATOM 4350 C CA . PHE B 1 52 ? -6.777 71.625 32.75 1 82.06 52 PHE B CA 1
ATOM 4351 C C . PHE B 1 52 ? -7.504 70.375 32.188 1 82.06 52 PHE B C 1
ATOM 4353 O O . PHE B 1 52 ? -6.953 69.688 31.359 1 82.06 52 PHE B O 1
ATOM 4360 N N . ALA B 1 53 ? -8.656 70.25 32.625 1 81.81 53 ALA B N 1
ATOM 4361 C CA . ALA B 1 53 ? -9.445 69.062 32.188 1 81.81 53 ALA B CA 1
ATOM 4362 C C . ALA B 1 53 ? -9.695 69.125 30.688 1 81.81 53 ALA B C 1
ATOM 4364 O O . ALA B 1 53 ? -9.57 68.125 29.969 1 81.81 53 ALA B O 1
ATOM 4365 N N . ALA B 1 54 ? -9.961 70.375 30.203 1 83.81 54 ALA B N 1
ATOM 4366 C CA . ALA B 1 54 ? -10.227 70.562 28.781 1 83.81 54 ALA B CA 1
ATOM 4367 C C . ALA B 1 54 ? -8.984 70.312 27.953 1 83.81 54 ALA B C 1
ATOM 4369 O O . ALA B 1 54 ? -9.07 69.625 26.922 1 83.81 54 ALA B O 1
ATOM 4370 N N . LEU B 1 55 ? -7.836 70.688 28.422 1 81.44 55 LEU B N 1
ATOM 4371 C CA . LEU B 1 55 ? -6.578 70.5 27.719 1 81.44 55 LEU B CA 1
ATOM 4372 C C . LEU B 1 55 ? -6.184 69 27.75 1 81.44 55 LEU B C 1
ATOM 4374 O O . LEU B 1 55 ? -5.707 68.438 26.766 1 81.44 55 LEU B O 1
ATOM 4378 N N . TYR B 1 56 ? -6.387 68.438 28.875 1 81.44 56 TYR B N 1
ATOM 4379 C CA . TYR B 1 56 ? -6.062 67.062 29.047 1 81.44 56 TYR B CA 1
ATOM 4380 C C . TYR B 1 56 ? -6.891 66.188 28.109 1 81.44 56 TYR B C 1
ATOM 4382 O O . TYR B 1 56 ? -6.348 65.375 27.391 1 81.44 56 TYR B O 1
ATOM 4390 N N . VAL B 1 57 ? -8.172 66.375 28.062 1 81 57 VAL B N 1
ATOM 4391 C CA . VAL B 1 57 ? -9.078 65.625 27.203 1 81 57 VAL B CA 1
ATOM 4392 C C . VAL B 1 57 ? -8.758 65.875 25.734 1 81 57 VAL B C 1
ATOM 4394 O O . VAL B 1 57 ? -8.766 64.938 24.906 1 81 57 VAL B O 1
ATOM 4397 N N . GLY B 1 58 ? -8.453 67.188 25.469 1 81.5 58 GLY B N 1
ATOM 4398 C CA . GLY B 1 58 ? -8.078 67.5 24.109 1 81.5 58 GLY B CA 1
ATOM 4399 C C . GLY B 1 58 ? -6.832 66.812 23.625 1 81.5 58 GLY B C 1
ATOM 4400 O O . GLY B 1 58 ? -6.812 66.25 22.516 1 81.5 58 GLY B O 1
ATOM 4401 N N . LEU B 1 59 ? -5.863 66.625 24.484 1 80.62 59 LEU B N 1
ATOM 4402 C CA . LEU B 1 59 ? -4.617 65.938 24.141 1 80.62 59 LEU B CA 1
ATOM 4403 C C . LEU B 1 59 ? -4.836 64.438 24.031 1 80.62 59 LEU B C 1
ATOM 4405 O O . LEU B 1 59 ? -4.238 63.781 23.172 1 80.62 59 LEU B O 1
ATOM 4409 N N . ARG B 1 60 ? -5.68 63.969 24.797 1 79.88 60 ARG B N 1
ATOM 4410 C CA . ARG B 1 60 ? -5.984 62.531 24.75 1 79.88 60 ARG B CA 1
ATOM 4411 C C . ARG B 1 60 ? -6.719 62.188 23.469 1 79.88 60 ARG B C 1
ATOM 4413 O O . ARG B 1 60 ? -6.449 61.156 22.844 1 79.88 60 ARG B O 1
ATOM 4420 N N . VAL B 1 61 ? -7.621 63.031 23.094 1 81.69 61 VAL B N 1
ATOM 4421 C CA . VAL B 1 61 ? -8.383 62.812 21.875 1 81.69 61 VAL B CA 1
ATOM 4422 C C . VAL B 1 61 ? -7.453 62.906 20.656 1 81.69 61 VAL B C 1
ATOM 4424 O O . VAL B 1 61 ? -7.555 62.125 19.734 1 81.69 61 VAL B O 1
ATOM 4427 N N . LEU B 1 62 ? -6.523 63.812 20.781 1 80.25 62 LEU B N 1
ATOM 4428 C CA . LEU B 1 62 ? -5.562 63.969 19.688 1 80.25 62 LEU B CA 1
ATOM 4429 C C . LEU B 1 62 ? -4.645 62.75 19.609 1 80.25 62 LEU B C 1
ATOM 4431 O O . LEU B 1 62 ? -4.371 62.25 18.516 1 80.25 62 LEU B O 1
ATOM 4435 N N . ALA B 1 63 ? -4.234 62.219 20.703 1 78.69 63 ALA B N 1
ATOM 4436 C CA . ALA B 1 63 ? -3.381 61.062 20.75 1 78.69 63 ALA B CA 1
ATOM 4437 C C . ALA B 1 63 ? -4.117 59.812 20.234 1 78.69 63 ALA B C 1
ATOM 4439 O O . ALA B 1 63 ? -3.529 58.969 19.547 1 78.69 63 ALA B O 1
ATOM 4440 N N . TRP B 1 64 ? -5.332 59.781 20.656 1 76 64 TRP B N 1
ATOM 4441 C CA . TRP B 1 64 ? -6.164 58.656 20.203 1 76 64 TRP B CA 1
ATOM 4442 C C . TRP B 1 64 ? -6.375 58.719 18.703 1 76 64 TRP B C 1
ATOM 4444 O O . TRP B 1 64 ? -6.297 57.688 18.016 1 76 64 TRP B O 1
ATOM 4454 N N . LEU B 1 65 ? -6.527 59.875 18.141 1 81.19 65 LEU B N 1
ATOM 4455 C CA . LEU B 1 65 ? -6.75 60.062 16.719 1 81.19 65 LEU B CA 1
ATOM 4456 C C . LEU B 1 65 ? -5.492 59.719 15.922 1 81.19 65 LEU B C 1
ATOM 4458 O O . LEU B 1 65 ? -5.574 59.125 14.852 1 81.19 65 LEU B O 1
ATOM 4462 N N . VAL B 1 66 ? -4.34 59.969 16.422 1 77.25 66 VAL B N 1
ATOM 4463 C CA . VAL B 1 66 ? -3.08 59.719 15.727 1 77.25 66 VAL B CA 1
ATOM 4464 C C . VAL B 1 66 ? -2.736 58.219 15.828 1 77.25 66 VAL B C 1
ATOM 4466 O O . VAL B 1 66 ? -2.053 57.688 14.953 1 77.25 66 VAL B O 1
ATOM 4469 N N . ALA B 1 67 ? -3.205 57.562 16.859 1 78.75 67 ALA B N 1
ATOM 4470 C CA . ALA B 1 67 ? -2.898 56.156 17.078 1 78.75 67 ALA B CA 1
ATOM 4471 C C . ALA B 1 67 ? -3.836 55.25 16.281 1 78.75 67 ALA B C 1
ATOM 4473 O O . ALA B 1 67 ? -3.594 54.062 16.156 1 78.75 67 ALA B O 1
ATOM 4474 N N . ILE B 1 68 ? -4.816 55.844 15.664 1 79.81 68 ILE B N 1
ATOM 4475 C CA . ILE B 1 68 ? -5.852 55.062 14.984 1 79.81 68 ILE B CA 1
ATOM 4476 C C . ILE B 1 68 ? -5.242 54.312 13.82 1 79.81 68 ILE B C 1
ATOM 4478 O O . ILE B 1 68 ? -5.484 53.094 13.656 1 79.81 68 ILE B O 1
ATOM 4482 N N . PRO B 1 69 ? -4.336 54.969 13.031 1 79.56 69 PRO B N 1
ATOM 4483 C CA . PRO B 1 69 ? -3.789 54.188 11.914 1 79.56 69 PRO B CA 1
ATOM 4484 C C . PRO B 1 69 ? -2.969 52.969 12.375 1 79.56 69 PRO B C 1
ATOM 4486 O O . PRO B 1 69 ? -3.01 51.906 11.75 1 79.56 69 PRO B O 1
ATOM 4489 N N . ASP B 1 70 ? -2.219 53.062 13.414 1 78.19 70 ASP B N 1
ATOM 4490 C CA . ASP B 1 70 ? -1.414 51.938 13.93 1 78.19 70 ASP B CA 1
ATOM 4491 C C . ASP B 1 70 ? -2.301 50.844 14.477 1 78.19 70 ASP B C 1
ATOM 4493 O O . ASP B 1 70 ? -1.993 49.656 14.312 1 78.19 70 ASP B O 1
ATOM 4497 N N . ARG B 1 71 ? -3.412 51.25 15.047 1 77.81 71 ARG B N 1
ATOM 4498 C CA . ARG B 1 71 ? -4.344 50.25 15.578 1 77.81 71 ARG B CA 1
ATOM 4499 C C . ARG B 1 71 ? -5.047 49.5 14.453 1 77.81 71 ARG B C 1
ATOM 4501 O O . ARG B 1 71 ? -5.25 48.281 14.539 1 77.81 71 ARG B O 1
ATOM 4508 N N . VAL B 1 72 ? -5.285 50.25 13.445 1 83.81 72 VAL B N 1
ATOM 4509 C CA . VAL B 1 72 ? -5.961 49.594 12.312 1 83.81 72 VAL B CA 1
ATOM 4510 C C . VAL B 1 72 ? -4.996 48.656 11.594 1 83.81 72 VAL B C 1
ATOM 4512 O O . VAL B 1 72 ? -5.375 47.562 11.195 1 83.81 72 VAL B O 1
ATOM 4515 N N . ARG B 1 73 ? -3.76 49.125 11.469 1 81.62 73 ARG B N 1
ATOM 4516 C CA . ARG B 1 73 ? -2.754 48.25 10.859 1 81.62 73 ARG B CA 1
ATOM 4517 C C . ARG B 1 73 ? -2.527 47 11.688 1 81.62 73 ARG B C 1
ATOM 4519 O O . ARG B 1 73 ? -2.418 45.906 11.141 1 81.62 73 ARG B O 1
ATOM 4526 N N . ALA B 1 74 ? -2.416 47.125 12.922 1 80.69 74 ALA B N 1
ATOM 4527 C CA . ALA B 1 74 ? -2.225 46 13.82 1 80.69 74 ALA B CA 1
ATOM 4528 C C . ALA B 1 74 ? -3.422 45.062 13.773 1 80.69 74 ALA B C 1
ATOM 4530 O O . ALA B 1 74 ? -3.26 43.844 13.797 1 80.69 74 ALA B O 1
ATOM 4531 N N . TRP B 1 75 ? -4.602 45.688 13.688 1 80.31 75 TRP B N 1
ATOM 4532 C CA . TRP B 1 75 ? -5.816 44.875 13.594 1 80.31 75 TRP B CA 1
ATOM 4533 C C . TRP B 1 75 ? -5.859 44.094 12.281 1 80.31 75 TRP B C 1
ATOM 4535 O O . TRP B 1 75 ? -6.168 42.906 12.273 1 80.31 75 TRP B O 1
ATOM 4545 N N . ARG B 1 76 ? -5.512 44.781 11.242 1 83.19 76 ARG B N 1
ATOM 4546 C CA . ARG B 1 76 ? -5.488 44.125 9.945 1 83.19 76 ARG B CA 1
ATOM 4547 C C . ARG B 1 76 ? -4.457 43 9.93 1 83.19 76 ARG B C 1
ATOM 4549 O O . ARG B 1 76 ? -4.699 41.938 9.352 1 83.19 76 ARG B O 1
ATOM 4556 N N . GLY B 1 77 ? -3.344 43.25 10.508 1 82.75 77 GLY B N 1
ATOM 4557 C CA . GLY B 1 77 ? -2.314 42.219 10.594 1 82.75 77 GLY B CA 1
ATOM 4558 C C . GLY B 1 77 ? -2.748 41 11.391 1 82.75 77 GLY B C 1
ATOM 4559 O O . GLY B 1 77 ? -2.52 39.875 10.969 1 82.75 77 GLY B O 1
ATOM 4560 N N . ARG B 1 78 ? -3.455 41.281 12.461 1 81.75 78 ARG B N 1
ATOM 4561 C CA . ARG B 1 78 ? -3.943 40.188 13.297 1 81.75 78 ARG B CA 1
ATOM 4562 C C . ARG B 1 78 ? -5.035 39.406 12.586 1 81.75 78 ARG B C 1
ATOM 4564 O O . ARG B 1 78 ? -5.086 38.188 12.688 1 81.75 78 ARG B O 1
ATOM 4571 N N . ARG B 1 79 ? -5.82 40.125 11.914 1 84.81 79 ARG B N 1
ATOM 4572 C CA . ARG B 1 79 ? -6.891 39.469 11.18 1 84.81 79 ARG B CA 1
ATOM 4573 C C . ARG B 1 79 ? -6.332 38.625 10.047 1 84.81 79 ARG B C 1
ATOM 4575 O O . ARG B 1 79 ? -6.812 37.5 9.805 1 84.81 79 ARG B O 1
ATOM 4582 N N . ALA B 1 80 ? -5.348 39.125 9.43 1 85.5 80 ALA B N 1
ATOM 4583 C CA . ALA B 1 80 ? -4.715 38.375 8.344 1 85.5 80 ALA B CA 1
ATOM 4584 C C . ALA B 1 80 ? -4.055 37.094 8.875 1 85.5 80 ALA B C 1
ATOM 4586 O O . ALA B 1 80 ? -4.156 36.031 8.266 1 85.5 80 ALA B O 1
ATOM 4587 N N . GLN B 1 81 ? -3.428 37.25 9.984 1 84.25 81 GLN B N 1
ATOM 4588 C CA . GLN B 1 81 ? -2.779 36.094 10.594 1 84.25 81 GLN B CA 1
ATOM 4589 C C . GLN B 1 81 ? -3.807 35.031 11.031 1 84.25 81 GLN B C 1
ATOM 4591 O O . GLN B 1 81 ? -3.584 33.844 10.883 1 84.25 81 GLN B O 1
ATOM 4596 N N . ALA B 1 82 ? -4.879 35.531 11.539 1 85.19 82 ALA B N 1
ATOM 4597 C CA . ALA B 1 82 ? -5.938 34.625 11.969 1 85.19 82 ALA B CA 1
ATOM 4598 C C . ALA B 1 82 ? -6.535 33.875 10.781 1 85.19 82 ALA B C 1
ATOM 4600 O O . ALA B 1 82 ? -6.816 32.656 10.867 1 85.19 82 ALA B O 1
ATOM 4601 N N . ARG B 1 83 ? -6.68 34.562 9.734 1 88 83 ARG B N 1
ATOM 4602 C CA . ARG B 1 83 ? -7.207 33.938 8.523 1 88 83 ARG B CA 1
ATOM 4603 C C . ARG B 1 83 ? -6.23 32.906 7.973 1 88 83 ARG B C 1
ATOM 4605 O O . ARG B 1 83 ? -6.641 31.844 7.496 1 88 83 ARG B O 1
ATOM 4612 N N . ASP B 1 84 ? -4.988 33.219 8.016 1 88.31 84 ASP B N 1
ATOM 4613 C CA . ASP B 1 84 ? -3.967 32.281 7.566 1 88.31 84 ASP B CA 1
ATOM 4614 C C . ASP B 1 84 ? -4.035 30.969 8.352 1 88.31 84 ASP B C 1
ATOM 4616 O O . ASP B 1 84 ? -4 29.875 7.773 1 88.31 84 ASP B O 1
ATOM 4620 N N . HIS B 1 85 ? -4.219 31.156 9.594 1 86.94 85 HIS B N 1
ATOM 4621 C CA . HIS B 1 85 ? -4.242 29.969 10.445 1 86.94 85 HIS B CA 1
ATOM 4622 C C . HIS B 1 85 ? -5.516 29.156 10.227 1 86.94 85 HIS B C 1
ATOM 4624 O O . HIS B 1 85 ? -5.48 27.922 10.258 1 86.94 85 HIS B O 1
ATOM 4630 N N . GLU B 1 86 ? -6.566 29.859 9.961 1 88.81 86 GLU B N 1
ATOM 4631 C CA . GLU B 1 86 ? -7.82 29.156 9.688 1 88.81 86 GLU B CA 1
ATOM 4632 C C . GLU B 1 86 ? -7.73 28.344 8.398 1 88.81 86 GLU B C 1
ATOM 4634 O O . GLU B 1 86 ? -8.172 27.203 8.352 1 88.81 86 GLU B O 1
ATOM 4639 N N . LEU B 1 87 ? -7.148 28.969 7.43 1 91.25 87 LEU B N 1
ATOM 4640 C CA . LEU B 1 87 ? -6.988 28.281 6.156 1 91.25 87 LEU B CA 1
ATOM 4641 C C . LEU B 1 87 ? -6.055 27.078 6.309 1 91.25 87 LEU B C 1
ATOM 4643 O O . LEU B 1 87 ? -6.305 26.016 5.734 1 91.25 87 LEU B O 1
ATOM 4647 N N . LEU B 1 88 ? -5.02 27.266 7.008 1 90.75 88 LEU B N 1
ATOM 4648 C CA . LEU B 1 88 ? -4.07 26.188 7.234 1 90.75 88 LEU B CA 1
ATOM 4649 C C . LEU B 1 88 ? -4.738 25.031 7.969 1 90.75 88 LEU B C 1
ATOM 4651 O O . LEU B 1 88 ? -4.602 23.875 7.562 1 90.75 88 LEU B O 1
ATOM 4655 N N . GLU B 1 89 ? -5.453 25.297 9.008 1 90.31 89 GLU B N 1
ATOM 4656 C CA . GLU B 1 89 ? -6.109 24.266 9.812 1 90.31 89 GLU B CA 1
ATOM 4657 C C . GLU B 1 89 ? -7.191 23.547 9.016 1 90.31 89 GLU B C 1
ATOM 4659 O O . GLU B 1 89 ? -7.289 22.328 9.055 1 90.31 89 GLU B O 1
ATOM 4664 N N . ARG B 1 90 ? -7.965 24.328 8.281 1 90.5 90 ARG B N 1
ATOM 4665 C CA . ARG B 1 90 ? -8.992 23.734 7.438 1 90.5 90 ARG B CA 1
ATOM 4666 C C . ARG B 1 90 ? -8.367 22.844 6.363 1 90.5 90 ARG B C 1
ATOM 4668 O O . ARG B 1 90 ? -8.844 21.734 6.113 1 90.5 90 ARG B O 1
ATOM 4675 N N . GLY B 1 91 ? -7.355 23.391 5.738 1 92.19 91 GLY B N 1
ATOM 4676 C CA . GLY B 1 91 ? -6.648 22.609 4.738 1 92.19 91 GLY B CA 1
ATOM 4677 C C . GLY B 1 91 ? -6.066 21.312 5.289 1 92.19 91 GLY B C 1
ATOM 4678 O O . GLY B 1 91 ? -6.137 20.266 4.637 1 92.19 91 GLY B O 1
ATOM 4679 N N . TRP B 1 92 ? -5.562 21.328 6.441 1 91.75 92 TRP B N 1
ATOM 4680 C CA . TRP B 1 92 ? -4.938 20.156 7.059 1 91.75 92 TRP B CA 1
ATOM 4681 C C . TRP B 1 92 ? -5.984 19.141 7.465 1 91.75 92 TRP B C 1
ATOM 4683 O O . TRP B 1 92 ? -5.773 17.922 7.32 1 91.75 92 TRP B O 1
ATOM 4693 N N . ILE B 1 93 ? -7.07 19.609 7.965 1 88.62 93 ILE B N 1
ATOM 4694 C CA . ILE B 1 93 ? -8.156 18.703 8.312 1 88.62 93 ILE B CA 1
ATOM 4695 C C . ILE B 1 93 ? -8.625 17.969 7.066 1 88.62 93 ILE B C 1
ATOM 4697 O O . ILE B 1 93 ? -8.805 16.734 7.094 1 88.62 93 ILE B O 1
ATOM 4701 N N . SER B 1 94 ? -8.773 18.75 6.051 1 91.12 94 SER B N 1
ATOM 4702 C CA . SER B 1 94 ? -9.195 18.125 4.797 1 91.12 94 SER B CA 1
ATOM 4703 C C . SER B 1 94 ? -8.164 17.125 4.293 1 91.12 94 SER B C 1
ATOM 4705 O O . SER B 1 94 ? -8.516 16.078 3.754 1 91.12 94 SER B O 1
ATOM 4707 N N . LEU B 1 95 ? -6.926 17.422 4.5 1 91.62 95 LEU B N 1
ATOM 4708 C CA . LEU B 1 95 ? -5.848 16.516 4.09 1 91.62 95 LEU B CA 1
ATOM 4709 C C . LEU B 1 95 ? -5.887 15.227 4.898 1 91.62 95 LEU B C 1
ATOM 4711 O O . LEU B 1 95 ? -5.77 14.133 4.336 1 91.62 95 LEU B O 1
ATOM 4715 N N . LEU B 1 96 ? -6.113 15.312 6.168 1 88.75 96 LEU B N 1
ATOM 4716 C CA . LEU B 1 96 ? -6.16 14.141 7.043 1 88.75 96 LEU B CA 1
ATOM 4717 C C . LEU B 1 96 ? -7.363 13.266 6.715 1 88.75 96 LEU B C 1
ATOM 4719 O O . LEU B 1 96 ? -7.293 12.039 6.812 1 88.75 96 LEU B O 1
ATOM 4723 N N . GLU B 1 97 ? -8.391 13.969 6.27 1 86.56 97 GLU B N 1
ATOM 4724 C CA . GLU B 1 97 ? -9.617 13.258 5.906 1 86.56 97 GLU B CA 1
ATOM 4725 C C . GLU B 1 97 ? -9.461 12.555 4.559 1 86.56 97 GLU B C 1
ATOM 4727 O O . GLU B 1 97 ? -10.242 11.656 4.227 1 86.56 97 GLU B O 1
ATOM 4732 N N . GLY B 1 98 ? -8.555 13.078 3.795 1 86 98 GLY B N 1
ATOM 4733 C CA . GLY B 1 98 ? -8.391 12.539 2.455 1 86 98 GLY B CA 1
ATOM 4734 C C . GLY B 1 98 ? -9.164 13.312 1.402 1 86 98 GLY B C 1
ATOM 4735 O O . GLY B 1 98 ? -9.32 12.836 0.274 1 86 98 GLY B O 1
ATOM 4736 N N . ARG B 1 99 ? -9.711 14.414 1.74 1 89.56 99 ARG B N 1
ATOM 4737 C CA . ARG B 1 99 ? -10.359 15.305 0.784 1 89.56 99 ARG B CA 1
ATOM 4738 C C . ARG B 1 99 ? -9.344 16.219 0.116 1 89.56 99 ARG B C 1
ATOM 4740 O O . ARG B 1 99 ? -9.297 17.422 0.403 1 89.56 99 ARG B O 1
ATOM 4747 N N . PHE B 1 100 ? -8.695 15.727 -0.825 1 90.69 100 PHE B N 1
ATOM 4748 C CA . PHE B 1 100 ? -7.492 16.328 -1.378 1 90.69 100 PHE B CA 1
ATOM 4749 C C . PHE B 1 100 ? -7.84 17.562 -2.211 1 90.69 100 PHE B C 1
ATOM 4751 O O . PHE B 1 100 ? -7.102 18.547 -2.203 1 90.69 100 PHE B O 1
ATOM 4758 N N . SER B 1 101 ? -8.992 17.516 -2.896 1 90.62 101 SER B N 1
ATOM 4759 C CA . SER B 1 101 ? -9.375 18.656 -3.721 1 90.62 101 SER B CA 1
ATOM 4760 C C . SER B 1 101 ? -9.625 19.891 -2.867 1 90.62 101 SER B C 1
ATOM 4762 O O . SER B 1 101 ? -9.109 20.969 -3.172 1 90.62 101 SER B O 1
ATOM 4764 N N . HIS B 1 102 ? -10.328 19.688 -1.771 1 91.62 102 HIS B N 1
ATOM 4765 C CA . HIS B 1 102 ? -10.609 20.797 -0.862 1 91.62 102 HIS B CA 1
ATOM 4766 C C . HIS B 1 102 ? -9.344 21.266 -0.155 1 91.62 102 HIS B C 1
ATOM 4768 O O . HIS B 1 102 ? -9.102 22.469 -0.026 1 91.62 102 HIS B O 1
ATOM 4774 N N . ALA B 1 103 ? -8.562 20.297 0.276 1 93.75 103 ALA B N 1
ATOM 4775 C CA . ALA B 1 103 ? -7.301 20.625 0.932 1 93.75 103 ALA B CA 1
ATOM 4776 C C . ALA B 1 103 ? -6.414 21.469 0.021 1 93.75 103 ALA B C 1
ATOM 4778 O O . ALA B 1 103 ? -5.887 22.5 0.439 1 93.75 103 ALA B O 1
ATOM 4779 N N . GLY B 1 104 ? -6.328 21.062 -1.227 1 93.94 104 GLY B N 1
ATOM 4780 C CA . GLY B 1 104 ? -5.504 21.781 -2.184 1 93.94 104 GLY B CA 1
ATOM 4781 C C . GLY B 1 104 ? -5.949 23.219 -2.385 1 93.94 104 GLY B C 1
ATOM 4782 O O . GLY B 1 104 ? -5.121 24.125 -2.41 1 93.94 104 GLY B O 1
ATOM 4783 N N . LYS B 1 105 ? -7.23 23.406 -2.449 1 94.81 105 LYS B N 1
ATOM 4784 C CA . LYS B 1 105 ? -7.777 24.75 -2.668 1 94.81 105 LYS B CA 1
ATOM 4785 C C . LYS B 1 105 ? -7.434 25.672 -1.507 1 94.81 105 LYS B C 1
ATOM 4787 O O . LYS B 1 105 ? -6.941 26.781 -1.719 1 94.81 105 LYS B O 1
ATOM 4792 N N . ASP B 1 106 ? -7.648 25.188 -0.319 1 95 106 ASP B N 1
ATOM 4793 C CA . ASP B 1 106 ? -7.383 26 0.863 1 95 106 ASP B CA 1
ATOM 4794 C C . ASP B 1 106 ? -5.883 26.266 1.025 1 95 106 ASP B C 1
ATOM 4796 O O . ASP B 1 106 ? -5.469 27.375 1.342 1 95 106 ASP B O 1
ATOM 4800 N N . LEU B 1 107 ? -5.082 25.344 0.738 1 95.81 107 LEU B N 1
ATOM 4801 C CA . LEU B 1 107 ? -3.643 25.453 0.955 1 95.81 107 LEU B CA 1
ATOM 4802 C C . LEU B 1 107 ? -2.996 26.312 -0.124 1 95.81 107 LEU B C 1
ATOM 4804 O O . LEU B 1 107 ? -2.061 27.062 0.155 1 95.81 107 LEU B O 1
ATOM 4808 N N . VAL B 1 108 ? -3.52 26.234 -1.313 1 94.75 108 VAL B N 1
ATOM 4809 C CA . VAL B 1 108 ? -3.016 27.094 -2.383 1 94.75 108 VAL B CA 1
ATOM 4810 C C . VAL B 1 108 ? -3.383 28.547 -2.096 1 94.75 108 VAL B C 1
ATOM 4812 O O . VAL B 1 108 ? -2.564 29.438 -2.293 1 94.75 108 VAL B O 1
ATOM 4815 N N . LYS B 1 109 ? -4.59 28.734 -1.645 1 95.44 109 LYS B N 1
ATOM 4816 C CA . LYS B 1 109 ? -5.008 30.078 -1.25 1 95.44 109 LYS B CA 1
ATOM 4817 C C . LYS B 1 109 ? -4.117 30.625 -0.143 1 95.44 109 LYS B C 1
ATOM 4819 O O . LYS B 1 109 ? -3.727 31.797 -0.176 1 95.44 109 LYS B O 1
ATOM 4824 N N . LEU B 1 110 ? -3.809 29.797 0.794 1 94.75 110 LEU B N 1
ATOM 48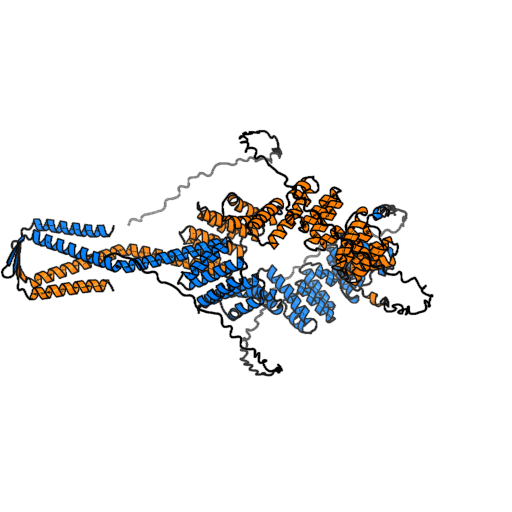25 C CA . LEU B 1 110 ? -2.912 30.188 1.876 1 94.75 110 LEU B CA 1
ATOM 4826 C C . LEU B 1 110 ? -1.53 30.531 1.335 1 94.75 110 LEU B C 1
ATOM 4828 O O . LEU B 1 110 ? -0.929 31.531 1.759 1 94.75 110 LEU B O 1
ATOM 4832 N N . LEU B 1 111 ? -1.018 29.797 0.427 1 93.25 111 LEU B N 1
ATOM 4833 C CA . LEU B 1 111 ? 0.293 30.016 -0.175 1 93.25 111 LEU B CA 1
ATOM 4834 C C . LEU B 1 111 ? 0.356 31.375 -0.848 1 93.25 111 LEU B C 1
ATOM 4836 O O . LEU B 1 111 ? 1.378 32.062 -0.774 1 93.25 111 LEU B O 1
ATOM 4840 N N . GLU B 1 112 ? -0.73 31.844 -1.356 1 91.69 112 GLU B N 1
ATOM 4841 C CA . GLU B 1 112 ? -0.793 33.125 -2.061 1 91.69 112 GLU B CA 1
ATOM 4842 C C . GLU B 1 112 ? -0.923 34.281 -1.081 1 91.69 112 GLU B C 1
ATOM 4844 O O . GLU B 1 112 ? -0.455 35.375 -1.357 1 91.69 112 GLU B O 1
ATOM 4849 N N . GLN B 1 113 ? -1.438 34.031 0.079 1 90.75 113 GLN B N 1
ATOM 4850 C CA . GLN B 1 113 ? -1.792 35.125 0.99 1 90.75 113 GLN B CA 1
ATOM 4851 C C . GLN B 1 113 ? -0.726 35.312 2.066 1 90.75 113 GLN B C 1
ATOM 4853 O O . GLN B 1 113 ? -0.417 36.438 2.455 1 90.75 113 GLN B O 1
ATOM 4858 N N . THR B 1 114 ? -0.135 34.188 2.455 1 89.81 114 THR B N 1
ATOM 4859 C CA . THR B 1 114 ? 0.753 34.25 3.611 1 89.81 114 THR B CA 1
ATOM 4860 C C . THR B 1 114 ? 2.104 34.844 3.215 1 89.81 114 THR B C 1
ATOM 4862 O O . THR B 1 114 ? 2.592 34.594 2.109 1 89.81 114 THR B O 1
ATOM 4865 N N . LYS B 1 115 ? 2.691 35.594 4.145 1 85.69 115 LYS B N 1
ATOM 4866 C CA . LYS B 1 115 ? 3.982 36.219 3.885 1 85.69 115 LYS B CA 1
ATOM 4867 C C . LYS B 1 115 ? 5.098 35.531 4.664 1 85.69 115 LYS B C 1
ATOM 4869 O O . LYS B 1 115 ? 6.281 35.781 4.41 1 85.69 115 LYS B O 1
ATOM 4874 N N . GLU B 1 116 ? 4.785 34.656 5.586 1 85.38 116 GLU B N 1
ATOM 4875 C CA . GLU B 1 116 ? 5.777 33.969 6.398 1 85.38 116 GLU B CA 1
ATOM 4876 C C . GLU B 1 116 ? 6.363 32.75 5.652 1 85.38 116 GLU B C 1
ATOM 4878 O O . GLU B 1 116 ? 5.633 31.844 5.254 1 85.38 116 GLU B O 1
ATOM 4883 N N . PRO B 1 117 ? 7.676 32.75 5.473 1 85 117 PRO B N 1
ATOM 4884 C CA . PRO B 1 117 ? 8.305 31.703 4.668 1 85 117 PRO B CA 1
ATOM 4885 C C . PRO B 1 117 ? 8.023 30.297 5.211 1 85 117 PRO B C 1
ATOM 4887 O O . PRO B 1 117 ? 7.785 29.375 4.438 1 85 117 PRO B O 1
ATOM 4890 N N . GLY B 1 118 ? 8.156 30.109 6.461 1 85.88 118 GLY B N 1
ATOM 4891 C CA . GLY B 1 118 ? 7.875 28.812 7.047 1 85.88 118 GLY B CA 1
ATOM 4892 C C . GLY B 1 118 ? 6.48 28.297 6.73 1 85.88 118 GLY B C 1
ATOM 4893 O O . GLY B 1 118 ? 6.309 27.141 6.375 1 85.88 118 GLY B O 1
ATOM 4894 N N . ARG B 1 119 ? 5.539 29.125 6.77 1 91.06 119 ARG B N 1
ATOM 4895 C CA . ARG B 1 119 ? 4.152 28.781 6.473 1 91.06 119 ARG B CA 1
ATOM 4896 C C . ARG B 1 119 ? 3.951 28.562 4.977 1 91.06 119 ARG B C 1
ATOM 4898 O O . ARG B 1 119 ? 3.139 27.734 4.57 1 91.06 119 ARG B O 1
ATOM 4905 N N . ARG B 1 120 ? 4.684 29.312 4.238 1 93 120 ARG B N 1
ATOM 4906 C CA . ARG B 1 120 ? 4.594 29.141 2.791 1 93 120 ARG B CA 1
ATOM 4907 C C . ARG B 1 120 ? 5.109 27.766 2.373 1 93 120 ARG B C 1
ATOM 4909 O O . ARG B 1 120 ? 4.496 27.094 1.539 1 93 120 ARG B O 1
ATOM 4916 N N . VAL B 1 121 ? 6.215 27.406 2.992 1 94 121 VAL B N 1
ATOM 4917 C CA . VAL B 1 121 ? 6.777 26.094 2.699 1 94 121 VAL B CA 1
ATOM 4918 C C . VAL B 1 121 ? 5.793 25 3.119 1 94 121 VAL B C 1
ATOM 4920 O O . VAL B 1 121 ? 5.527 24.078 2.359 1 94 121 VAL B O 1
ATOM 4923 N N . LEU B 1 122 ? 5.262 25.141 4.285 1 93.88 122 LEU B N 1
ATOM 4924 C CA . LEU B 1 122 ? 4.32 24.141 4.801 1 93.88 122 LEU B CA 1
ATOM 4925 C C . LEU B 1 122 ? 3.08 24.062 3.916 1 93.88 122 LEU B C 1
ATOM 4927 O O . LEU B 1 122 ? 2.6 22.969 3.619 1 93.88 122 LEU B O 1
ATOM 4931 N N . ALA B 1 123 ? 2.566 25.188 3.514 1 95.56 123 ALA B N 1
ATOM 4932 C CA . ALA B 1 123 ? 1.403 25.234 2.631 1 95.56 123 ALA B CA 1
ATOM 4933 C C . ALA B 1 123 ? 1.705 24.562 1.294 1 95.56 123 ALA B C 1
ATOM 4935 O O . ALA B 1 123 ? 0.902 23.766 0.793 1 95.56 123 ALA B O 1
ATOM 4936 N N . ALA B 1 124 ? 2.846 24.875 0.783 1 96.31 124 ALA B N 1
ATOM 4937 C CA . ALA B 1 124 ? 3.234 24.297 -0.501 1 96.31 124 ALA B CA 1
ATOM 4938 C C . ALA B 1 124 ? 3.412 22.781 -0.39 1 96.31 124 ALA B C 1
ATOM 4940 O O . ALA B 1 124 ? 2.941 22.031 -1.248 1 96.31 124 ALA B O 1
ATOM 4941 N N . LEU B 1 125 ? 4.07 22.328 0.623 1 96.06 125 LEU B N 1
ATOM 4942 C CA . LEU B 1 125 ? 4.281 20.891 0.829 1 96.06 125 LEU B CA 1
ATOM 4943 C C . LEU B 1 125 ? 2.955 20.172 1.041 1 96.06 125 LEU B C 1
ATOM 4945 O O . LEU B 1 125 ? 2.744 19.078 0.502 1 96.06 125 LEU B O 1
ATOM 4949 N N . SER B 1 126 ? 2.094 20.75 1.796 1 96.62 126 SER B N 1
ATOM 4950 C CA . SER B 1 126 ? 0.786 20.156 2.049 1 96.62 126 SER B CA 1
ATOM 4951 C C . SER B 1 126 ? -0.067 20.141 0.784 1 96.62 126 SER B C 1
ATOM 4953 O O . SER B 1 126 ? -0.781 19.172 0.525 1 96.62 126 SER B O 1
ATOM 4955 N N . ALA B 1 127 ? 0.054 21.234 0.076 1 96.56 127 ALA B N 1
ATOM 4956 C CA . ALA B 1 127 ? -0.647 21.266 -1.205 1 96.56 127 ALA B CA 1
ATOM 4957 C C . ALA B 1 127 ? -0.115 20.203 -2.152 1 96.56 127 ALA B C 1
ATOM 4959 O O . ALA B 1 127 ? -0.885 19.562 -2.881 1 96.56 127 ALA B O 1
ATOM 4960 N N . ALA B 1 128 ? 1.183 20.016 -2.145 1 96.88 128 ALA B N 1
ATOM 4961 C CA . ALA B 1 128 ? 1.788 18.969 -2.953 1 96.88 128 ALA B CA 1
ATOM 4962 C C . ALA B 1 128 ? 1.244 17.594 -2.564 1 96.88 128 ALA B C 1
ATOM 4964 O O . ALA B 1 128 ? 0.943 16.766 -3.43 1 96.88 128 ALA B O 1
ATOM 4965 N N . ARG B 1 129 ? 1.136 17.359 -1.333 1 95.88 129 ARG B N 1
ATOM 4966 C CA . ARG B 1 129 ? 0.595 16.094 -0.856 1 95.88 129 ARG B CA 1
ATOM 4967 C C . ARG B 1 129 ? -0.848 15.898 -1.313 1 95.88 129 ARG B C 1
ATOM 4969 O O . ARG B 1 129 ? -1.255 14.797 -1.667 1 95.88 129 ARG B O 1
ATOM 4976 N N . ALA B 1 130 ? -1.583 16.969 -1.278 1 94.88 130 ALA B N 1
ATOM 4977 C CA . ALA B 1 130 ? -2.963 16.922 -1.755 1 94.88 130 ALA B CA 1
ATOM 4978 C C . ALA B 1 130 ? -3.018 16.578 -3.24 1 94.88 130 ALA B C 1
ATOM 4980 O O . ALA B 1 130 ? -3.785 15.703 -3.654 1 94.88 130 ALA B O 1
ATOM 4981 N N . GLU B 1 131 ? -2.201 17.219 -3.973 1 95.38 131 GLU B N 1
ATOM 4982 C CA . GLU B 1 131 ? -2.146 16.938 -5.406 1 95.38 131 GLU B CA 1
ATOM 4983 C C . GLU B 1 131 ? -1.683 15.516 -5.676 1 95.38 131 GLU B C 1
ATOM 4985 O O . GLU B 1 131 ? -2.145 14.875 -6.625 1 95.38 131 GLU B O 1
ATOM 4990 N N . HIS B 1 132 ? -0.79 15.008 -4.891 1 93.94 132 HIS B N 1
ATOM 4991 C CA . HIS B 1 132 ? -0.329 13.633 -5.008 1 93.94 132 HIS B CA 1
ATOM 4992 C C . HIS B 1 132 ? -1.47 12.648 -4.777 1 93.94 132 HIS B C 1
ATOM 4994 O O . HIS B 1 132 ? -1.598 11.656 -5.5 1 93.94 132 HIS B O 1
ATOM 5000 N N . GLY B 1 133 ? -2.262 12.977 -3.836 1 89.44 133 GLY B N 1
ATOM 5001 C CA . GLY B 1 133 ? -3.416 12.141 -3.561 1 89.44 133 GLY B CA 1
ATOM 5002 C C . GLY B 1 133 ? -4.406 12.086 -4.707 1 89.44 133 GLY B C 1
ATOM 5003 O O . GLY B 1 133 ? -5.102 11.086 -4.895 1 89.44 133 GLY B O 1
ATOM 5004 N N . LEU B 1 134 ? -4.402 13.125 -5.508 1 87.81 134 LEU B N 1
ATOM 5005 C CA . LEU B 1 134 ? -5.285 13.203 -6.668 1 87.81 134 LEU B CA 1
ATOM 5006 C C . LEU B 1 134 ? -4.594 12.648 -7.91 1 87.81 134 LEU B C 1
ATOM 5008 O O . LEU B 1 134 ? -5.16 12.68 -9.008 1 87.81 134 LEU B O 1
ATOM 5012 N N . SER B 1 135 ? -3.344 12.273 -7.77 1 90 135 SER B N 1
ATOM 5013 C CA . SER B 1 135 ? -2.502 11.758 -8.844 1 90 135 SER B CA 1
ATOM 5014 C C . SER B 1 135 ? -2.248 12.82 -9.906 1 90 135 SER B C 1
ATOM 5016 O O . SER B 1 135 ? -2.121 12.508 -11.094 1 90 135 SER B O 1
ATOM 5018 N N . GLU B 1 136 ? -2.422 14 -9.523 1 93.44 136 GLU B N 1
ATOM 5019 C CA . GLU B 1 136 ? -2.021 15.117 -10.383 1 93.44 136 GLU B CA 1
ATOM 5020 C C . GLU B 1 136 ? -0.544 15.453 -10.195 1 93.44 136 GLU B C 1
ATOM 5022 O O . GLU B 1 136 ? -0.202 16.453 -9.562 1 93.44 136 GLU B O 1
ATOM 5027 N N . PHE B 1 137 ? 0.279 14.758 -10.93 1 95.44 137 PHE B N 1
ATOM 5028 C CA . PHE B 1 137 ? 1.702 14.734 -10.617 1 95.44 137 PHE B CA 1
ATOM 5029 C C . PHE B 1 137 ? 2.395 15.984 -11.148 1 95.44 137 PHE B C 1
ATOM 5031 O O . PHE B 1 137 ? 3.357 16.469 -10.555 1 95.44 137 PHE B O 1
ATOM 5038 N N . GLU B 1 138 ? 1.888 16.531 -12.195 1 95.81 138 GLU B N 1
ATOM 5039 C CA . GLU B 1 138 ? 2.486 17.75 -12.719 1 95.81 138 GLU B CA 1
ATOM 5040 C C . GLU B 1 138 ? 2.295 18.922 -11.75 1 95.81 138 GLU B C 1
ATOM 5042 O O . GLU B 1 138 ? 3.24 19.656 -11.469 1 95.81 138 GLU B O 1
ATOM 5047 N N . ARG B 1 139 ? 1.095 19.031 -11.258 1 96 139 ARG B N 1
ATOM 5048 C CA . ARG B 1 139 ? 0.813 20.094 -10.289 1 96 139 ARG B CA 1
ATOM 5049 C C . ARG B 1 139 ? 1.574 19.844 -8.984 1 96 139 ARG B C 1
ATOM 5051 O O . ARG B 1 139 ? 2.035 20.797 -8.352 1 96 139 ARG B O 1
ATOM 5058 N N . ARG B 1 140 ? 1.652 18.641 -8.609 1 96.38 140 ARG B N 1
ATOM 5059 C CA . ARG B 1 140 ? 2.432 18.266 -7.434 1 96.38 140 ARG B CA 1
ATOM 5060 C C . ARG B 1 140 ? 3.875 18.75 -7.562 1 96.38 140 ARG B C 1
ATOM 5062 O O . ARG B 1 140 ? 4.414 19.375 -6.648 1 96.38 140 ARG B O 1
ATOM 5069 N N . ASP B 1 141 ? 4.461 18.547 -8.695 1 96.19 141 ASP B N 1
ATOM 5070 C CA . ASP B 1 141 ? 5.852 18.922 -8.914 1 96.19 141 ASP B CA 1
ATOM 5071 C C . ASP B 1 141 ? 6.012 20.438 -8.875 1 96.19 141 ASP B C 1
ATOM 5073 O O . ASP B 1 141 ? 7.023 20.953 -8.398 1 96.19 141 ASP B O 1
ATOM 5077 N N . GLN B 1 142 ? 5.008 21.094 -9.336 1 96.75 142 GLN B N 1
ATOM 5078 C CA . GLN B 1 142 ? 5.035 22.562 -9.273 1 96.75 142 GLN B CA 1
ATOM 5079 C C . GLN B 1 142 ? 5.016 23.047 -7.832 1 96.75 142 GLN B C 1
ATOM 5081 O O . GLN B 1 142 ? 5.762 23.953 -7.469 1 96.75 142 GLN B O 1
ATOM 5086 N N . MET B 1 143 ? 4.176 22.438 -7.07 1 96.75 143 MET B N 1
ATOM 5087 C CA . MET B 1 143 ? 4.086 22.828 -5.668 1 96.75 143 MET B CA 1
ATOM 5088 C C . MET B 1 143 ? 5.375 22.484 -4.926 1 96.75 143 MET B C 1
ATOM 5090 O O . MET B 1 143 ? 5.805 23.25 -4.051 1 96.75 143 MET B O 1
ATOM 5094 N N . LEU B 1 144 ? 5.973 21.422 -5.266 1 96.06 144 LEU B N 1
ATOM 5095 C CA . LEU B 1 144 ? 7.238 21.047 -4.645 1 96.06 144 LEU B CA 1
ATOM 5096 C C . LEU B 1 144 ? 8.344 22.031 -5.031 1 96.06 144 LEU B C 1
ATOM 5098 O O . LEU B 1 144 ? 9.195 22.375 -4.203 1 96.06 144 LEU B O 1
ATOM 5102 N N . ALA B 1 145 ? 8.312 22.422 -6.281 1 95.5 145 ALA B N 1
ATOM 5103 C CA . ALA B 1 145 ? 9.281 23.406 -6.727 1 95.5 145 ALA B CA 1
ATOM 5104 C C . ALA B 1 145 ? 9.102 24.734 -5.98 1 95.5 145 ALA B C 1
ATOM 5106 O O . ALA B 1 145 ? 10.086 25.359 -5.57 1 95.5 145 ALA B O 1
ATOM 5107 N N . LYS B 1 146 ? 7.867 25.047 -5.781 1 95.31 146 LYS B N 1
ATOM 5108 C CA . LYS B 1 146 ? 7.574 26.266 -5.02 1 95.31 146 LYS B CA 1
ATOM 5109 C C . LYS B 1 146 ? 8.055 26.141 -3.576 1 95.31 146 LYS B C 1
ATOM 5111 O O . LYS B 1 146 ? 8.609 27.078 -3.016 1 95.31 146 LYS B O 1
ATOM 5116 N N . ALA B 1 147 ? 7.844 25.016 -3.008 1 95.38 147 ALA B N 1
ATOM 5117 C CA . ALA B 1 147 ? 8.305 24.766 -1.645 1 95.38 147 ALA B CA 1
ATOM 5118 C C . ALA B 1 147 ? 9.828 24.891 -1.552 1 95.38 147 ALA B C 1
ATOM 5120 O O . ALA B 1 147 ? 10.352 25.469 -0.595 1 95.38 147 ALA B O 1
ATOM 5121 N N . ARG B 1 148 ? 10.492 24.422 -2.543 1 92.62 148 ARG B N 1
ATOM 5122 C CA . ARG B 1 148 ? 11.953 24.5 -2.574 1 92.62 148 ARG B CA 1
ATOM 5123 C C . ARG B 1 148 ? 12.422 25.953 -2.682 1 92.62 148 ARG B C 1
ATOM 5125 O O . ARG B 1 148 ? 13.375 26.344 -2.01 1 92.62 148 ARG B O 1
ATOM 5132 N N . GLU B 1 149 ? 11.75 26.656 -3.461 1 93.31 149 GLU B N 1
ATOM 5133 C CA . GLU B 1 149 ? 12.07 28.078 -3.639 1 93.31 149 GLU B CA 1
ATOM 5134 C C . GLU B 1 149 ? 11.844 28.859 -2.35 1 93.31 149 GLU B C 1
ATOM 5136 O O . GLU B 1 149 ? 12.672 29.688 -1.961 1 93.31 149 GLU B O 1
ATOM 5141 N N . GLU B 1 150 ? 10.781 28.516 -1.717 1 92 150 GLU B N 1
ATOM 5142 C CA . GLU B 1 150 ? 10.414 29.25 -0.503 1 92 150 GLU B CA 1
ATOM 5143 C C . GLU B 1 150 ? 11.305 28.844 0.671 1 92 150 GLU B C 1
ATOM 5145 O O . GLU B 1 150 ? 11.469 29.609 1.624 1 92 150 GLU B O 1
ATOM 5150 N N . ALA B 1 151 ? 11.797 27.656 0.658 1 90.75 151 ALA B N 1
ATOM 5151 C CA . ALA B 1 151 ? 12.688 27.203 1.718 1 90.75 151 ALA B CA 1
ATOM 5152 C C . ALA B 1 151 ? 13.977 28.031 1.736 1 90.75 151 ALA B C 1
ATOM 5154 O O . ALA B 1 151 ? 14.609 28.188 2.785 1 90.75 151 ALA B O 1
ATOM 5155 N N . GLY B 1 152 ? 14.336 28.516 0.541 1 86.88 152 GLY B N 1
ATOM 5156 C CA . GLY B 1 152 ? 15.5 29.391 0.447 1 86.88 152 GLY B CA 1
ATOM 5157 C C . GLY B 1 152 ? 16.766 28.75 0.958 1 86.88 152 GLY B C 1
ATOM 5158 O O . GLY B 1 152 ? 17.125 27.641 0.537 1 86.88 152 GLY B O 1
ATOM 5159 N N . GLU B 1 153 ? 17.391 29.391 2.014 1 86.12 153 GLU B N 1
ATOM 5160 C CA . GLU B 1 153 ? 18.688 28.922 2.5 1 86.12 153 GLU B CA 1
ATOM 5161 C C . GLU B 1 153 ? 18.547 28.188 3.822 1 86.12 153 GLU B C 1
ATOM 5163 O O . GLU B 1 153 ? 19.547 27.766 4.414 1 86.12 153 GLU B O 1
ATOM 5168 N N . ASP B 1 154 ? 17.297 28.031 4.18 1 87.69 154 ASP B N 1
ATOM 5169 C CA . ASP B 1 154 ? 17.094 27.297 5.422 1 87.69 1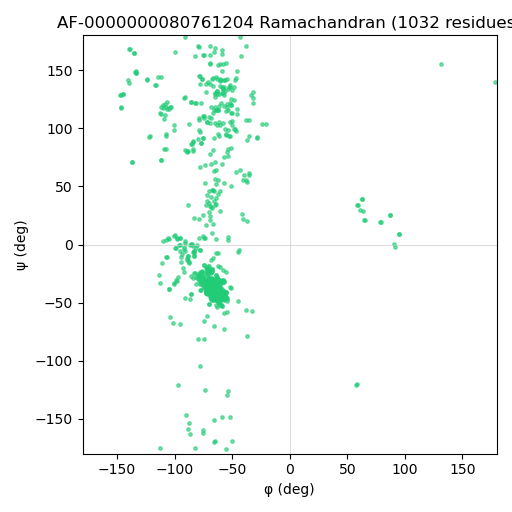54 ASP B CA 1
ATOM 5170 C C . ASP B 1 154 ? 17.312 25.797 5.215 1 87.69 154 ASP B C 1
ATOM 5172 O O . ASP B 1 154 ? 16.5 25.125 4.582 1 87.69 154 ASP B O 1
ATOM 5176 N N . ALA B 1 155 ? 18.391 25.25 5.773 1 83.44 155 ALA B N 1
ATOM 5177 C CA . ALA B 1 155 ? 18.797 23.859 5.574 1 83.44 155 ALA B CA 1
ATOM 5178 C C . ALA B 1 155 ? 17.719 22.906 6.074 1 83.44 155 ALA B C 1
ATOM 5180 O O . ALA B 1 155 ? 17.469 21.859 5.465 1 83.44 155 ALA B O 1
ATOM 5181 N N . GLY B 1 156 ? 17.109 23.281 7.137 1 83.88 156 GLY B N 1
ATOM 5182 C CA . GLY B 1 156 ? 16.062 22.438 7.699 1 83.88 156 GLY B CA 1
ATOM 5183 C C . GLY B 1 156 ? 14.852 22.312 6.801 1 83.88 156 GLY B C 1
ATOM 5184 O O . GLY B 1 156 ? 14.336 21.219 6.594 1 83.88 156 GLY B O 1
ATOM 5185 N N . LEU B 1 157 ? 14.453 23.391 6.246 1 88.06 157 LEU B N 1
ATOM 5186 C CA . LEU B 1 157 ? 13.289 23.391 5.363 1 88.06 157 LEU B CA 1
ATOM 5187 C C . LEU B 1 157 ? 13.625 22.734 4.027 1 88.06 157 LEU B C 1
ATOM 5189 O O . LEU B 1 157 ? 12.766 22.094 3.416 1 88.06 157 LEU B O 1
ATOM 5193 N N . GLN B 1 158 ? 14.844 22.891 3.611 1 88.81 158 GLN B N 1
ATOM 5194 C CA . GLN B 1 158 ? 15.273 22.234 2.379 1 88.81 158 GLN B CA 1
ATOM 5195 C C . GLN B 1 158 ? 15.273 20.719 2.537 1 88.81 158 GLN B C 1
ATOM 5197 O O . GLN B 1 158 ? 14.844 20 1.634 1 88.81 158 GLN B O 1
ATOM 5202 N N . GLU B 1 159 ? 15.766 20.328 3.646 1 87.88 159 GLU B N 1
ATOM 5203 C CA . GLU B 1 159 ? 15.789 18.891 3.924 1 87.88 159 GLU B CA 1
ATOM 5204 C C . GLU B 1 159 ? 14.367 18.328 4.016 1 87.88 159 GLU B C 1
ATOM 5206 O O . GLU B 1 159 ? 14.094 17.25 3.496 1 87.88 159 GLU B O 1
ATOM 5211 N N . ALA B 1 160 ? 13.531 19.062 4.645 1 89.25 160 ALA B N 1
ATOM 5212 C CA . ALA B 1 160 ? 12.141 18.641 4.758 1 89.25 160 ALA B CA 1
ATOM 5213 C C . ALA B 1 160 ? 11.484 18.531 3.385 1 89.25 160 ALA B C 1
ATOM 5215 O O . ALA B 1 160 ? 10.781 17.562 3.1 1 89.25 160 ALA B O 1
ATOM 5216 N N . THR B 1 161 ? 11.719 19.484 2.559 1 92.69 161 THR B N 1
ATOM 5217 C CA . THR B 1 161 ? 11.141 19.5 1.218 1 92.69 161 THR B CA 1
ATOM 5218 C C . THR B 1 161 ? 11.648 18.312 0.402 1 92.69 161 THR B C 1
ATOM 5220 O O . THR B 1 161 ? 10.875 17.641 -0.285 1 92.69 161 THR B O 1
ATOM 5223 N N . ALA B 1 162 ? 12.898 18.047 0.55 1 92.19 162 ALA B N 1
ATOM 5224 C CA . ALA B 1 162 ? 13.5 16.953 -0.199 1 92.19 162 ALA B CA 1
ATOM 5225 C C . ALA B 1 162 ? 12.953 15.602 0.275 1 92.19 162 ALA B C 1
ATOM 5227 O O . ALA B 1 162 ? 12.656 14.727 -0.539 1 92.19 162 ALA B O 1
ATOM 5228 N N . THR B 1 163 ? 12.844 15.422 1.536 1 92.38 163 THR B N 1
ATOM 5229 C CA . THR B 1 163 ? 12.359 14.164 2.086 1 92.38 163 THR B CA 1
ATOM 5230 C C . THR B 1 163 ? 10.898 13.93 1.705 1 92.38 163 THR B C 1
ATOM 5232 O O . THR B 1 163 ? 10.523 12.828 1.319 1 92.38 163 THR B O 1
ATOM 5235 N N . VAL B 1 164 ? 10.102 14.961 1.759 1 94.12 164 VAL B N 1
ATOM 5236 C CA . VAL B 1 164 ? 8.695 14.844 1.396 1 94.12 164 VAL B CA 1
ATOM 5237 C C . VAL B 1 164 ? 8.57 14.547 -0.097 1 94.12 164 VAL B C 1
ATOM 5239 O O . VAL B 1 164 ? 7.781 13.695 -0.5 1 94.12 164 VAL B O 1
ATOM 5242 N N . ALA B 1 165 ? 9.383 15.219 -0.826 1 95.44 165 ALA B N 1
ATOM 5243 C CA . ALA B 1 165 ? 9.383 14.984 -2.268 1 95.44 165 ALA B CA 1
ATOM 5244 C C . ALA B 1 165 ? 9.781 13.539 -2.59 1 95.44 165 ALA B C 1
ATOM 5246 O O . ALA B 1 165 ? 9.133 12.883 -3.402 1 95.44 165 ALA B O 1
ATOM 5247 N N . ALA B 1 166 ? 10.789 13.078 -1.896 1 95.31 166 ALA B N 1
ATOM 5248 C CA . ALA B 1 166 ? 11.266 11.719 -2.129 1 95.31 166 ALA B CA 1
ATOM 5249 C C . ALA B 1 166 ? 10.195 10.695 -1.772 1 95.31 166 ALA B C 1
ATOM 5251 O O . ALA B 1 166 ? 9.992 9.719 -2.502 1 95.31 166 ALA B O 1
ATOM 5252 N N . ASP B 1 167 ? 9.523 10.898 -0.762 1 94.94 167 ASP B N 1
ATOM 5253 C CA . ASP B 1 167 ? 8.461 9.992 -0.322 1 94.94 167 ASP B CA 1
ATOM 5254 C C . ASP B 1 167 ? 7.352 9.898 -1.363 1 94.94 167 ASP B C 1
ATOM 5256 O O . ASP B 1 167 ? 6.891 8.805 -1.691 1 94.94 167 ASP B O 1
ATOM 5260 N N . MET B 1 168 ? 6.996 10.992 -1.871 1 95.88 168 MET B N 1
ATOM 5261 C CA . MET B 1 168 ? 5.926 11.023 -2.863 1 95.88 168 MET B CA 1
ATOM 5262 C C . MET B 1 168 ? 6.375 10.391 -4.172 1 95.88 168 MET B C 1
ATOM 5264 O O . MET B 1 168 ? 5.602 9.688 -4.828 1 95.88 168 MET B O 1
ATOM 5268 N N . LEU B 1 169 ? 7.594 10.617 -4.535 1 96.38 169 LEU B N 1
ATOM 5269 C CA . LEU B 1 169 ? 8.133 10.016 -5.75 1 96.38 169 LEU B CA 1
ATOM 5270 C C . LEU B 1 169 ? 8.211 8.5 -5.621 1 96.38 169 LEU B C 1
ATOM 5272 O O . LEU B 1 169 ? 7.93 7.773 -6.578 1 96.38 169 LEU B O 1
ATOM 5276 N N . LEU B 1 170 ? 8.547 8.023 -4.457 1 95.94 170 LEU B N 1
ATOM 5277 C CA . LEU B 1 170 ? 8.609 6.586 -4.203 1 95.94 170 LEU B CA 1
ATOM 5278 C C . LEU B 1 170 ? 7.219 5.965 -4.258 1 95.94 170 LEU B C 1
ATOM 5280 O O . LEU B 1 170 ? 7.039 4.871 -4.801 1 95.94 170 LEU B O 1
ATOM 5284 N N . ASP B 1 171 ? 6.258 6.664 -3.838 1 93.69 171 ASP B N 1
ATOM 5285 C CA . ASP B 1 171 ? 4.875 6.195 -3.867 1 93.69 171 ASP B CA 1
ATOM 5286 C C . ASP B 1 171 ? 4.363 6.09 -5.301 1 93.69 171 ASP B C 1
ATOM 5288 O O . ASP B 1 171 ? 3.531 5.234 -5.609 1 93.69 171 ASP B O 1
ATOM 5292 N N . GLN B 1 172 ? 4.914 6.973 -6.094 1 93.19 172 GLN B N 1
ATOM 5293 C CA . GLN B 1 172 ? 4.516 6.984 -7.496 1 93.19 172 GLN B CA 1
ATOM 5294 C C . GLN B 1 172 ? 5.297 5.949 -8.297 1 93.19 172 GLN B C 1
ATOM 5296 O O . GLN B 1 172 ? 5.031 5.746 -9.484 1 93.19 172 GLN B O 1
ATOM 5301 N N . GLY B 1 173 ? 6.332 5.34 -7.738 1 95.12 173 GLY B N 1
ATOM 5302 C CA . GLY B 1 173 ? 7.145 4.348 -8.422 1 95.12 173 GLY B CA 1
ATOM 5303 C C . GLY B 1 173 ? 8.281 4.953 -9.219 1 95.12 173 GLY B C 1
ATOM 5304 O O . GLY B 1 173 ? 8.641 4.441 -10.281 1 95.12 173 GLY B O 1
ATOM 5305 N N . GLN B 1 174 ? 8.688 6.078 -8.828 1 96.56 174 GLN B N 1
ATOM 5306 C CA . GLN B 1 174 ? 9.836 6.715 -9.469 1 96.56 174 GLN B CA 1
ATOM 5307 C C . GLN B 1 174 ? 11.031 6.773 -8.523 1 96.56 174 GLN B C 1
ATOM 5309 O O . GLN B 1 174 ? 11.438 7.852 -8.094 1 96.56 174 GLN B O 1
ATOM 5314 N N . PRO B 1 175 ? 11.625 5.672 -8.289 1 97.19 175 PRO B N 1
ATOM 5315 C CA . PRO B 1 175 ? 12.703 5.613 -7.297 1 97.19 175 PRO B CA 1
ATOM 5316 C C . PRO B 1 175 ? 13.969 6.336 -7.762 1 97.19 175 PRO B C 1
ATOM 5318 O O . PRO B 1 175 ? 14.703 6.891 -6.941 1 97.19 175 PRO B O 1
ATOM 5321 N N . ALA B 1 176 ? 14.266 6.352 -9.094 1 97.06 176 ALA B N 1
ATOM 5322 C CA . ALA B 1 176 ? 15.453 7.023 -9.594 1 97.06 176 ALA B CA 1
ATOM 5323 C C . ALA B 1 176 ? 15.414 8.523 -9.297 1 97.06 176 ALA B C 1
ATOM 5325 O O . ALA B 1 176 ? 16.391 9.094 -8.82 1 97.06 176 ALA B O 1
ATOM 5326 N N . ARG B 1 177 ? 14.297 9.125 -9.547 1 96.44 177 ARG B N 1
ATOM 5327 C CA . ARG B 1 177 ? 14.125 10.547 -9.25 1 96.44 177 ARG B CA 1
ATOM 5328 C C . ARG B 1 177 ? 14.195 10.805 -7.75 1 96.44 177 ARG B C 1
ATOM 5330 O O . ARG B 1 177 ? 14.703 11.844 -7.32 1 96.44 177 ARG B O 1
ATOM 5337 N N . ALA B 1 178 ? 13.672 9.898 -6.996 1 96.56 178 ALA B N 1
ATOM 5338 C CA . ALA B 1 178 ? 13.742 10.023 -5.543 1 96.56 178 ALA B CA 1
ATOM 5339 C C . ALA B 1 178 ? 15.195 10.07 -5.066 1 96.56 178 ALA B C 1
ATOM 5341 O O . ALA B 1 178 ? 15.547 10.859 -4.191 1 96.56 178 ALA B O 1
ATOM 5342 N N . LEU B 1 179 ? 16.016 9.258 -5.664 1 94.25 179 LEU B N 1
ATOM 5343 C CA . LEU B 1 179 ? 17.422 9.234 -5.289 1 94.25 179 LEU B CA 1
ATOM 5344 C C . LEU B 1 179 ? 18.109 10.555 -5.641 1 94.25 179 LEU B C 1
ATOM 5346 O O . LEU B 1 179 ? 18.953 11.039 -4.891 1 94.25 179 LEU B O 1
ATOM 5350 N N . GLU B 1 180 ? 17.75 11.086 -6.723 1 94.06 180 GLU B N 1
ATOM 5351 C CA . GLU B 1 180 ? 18.297 12.375 -7.137 1 94.06 180 GLU B CA 1
ATOM 5352 C C . GLU B 1 180 ? 17.953 13.477 -6.141 1 94.06 180 GLU B C 1
ATOM 5354 O O . GLU B 1 180 ? 18.797 14.305 -5.801 1 94.06 180 GLU B O 1
ATOM 5359 N N . VAL B 1 181 ? 16.75 13.453 -5.68 1 92.44 181 VAL B N 1
ATOM 5360 C CA . VAL B 1 181 ? 16.266 14.469 -4.754 1 92.44 181 VAL B CA 1
ATOM 5361 C C . VAL B 1 181 ? 16.938 14.297 -3.395 1 92.44 181 VAL B C 1
ATOM 5363 O O . VAL B 1 181 ? 17.203 15.273 -2.695 1 92.44 181 VAL B O 1
ATOM 5366 N N . LEU B 1 182 ? 17.297 13.094 -3.078 1 91.38 182 LEU B N 1
ATOM 5367 C CA . LEU B 1 182 ? 17.875 12.789 -1.773 1 91.38 182 LEU B CA 1
ATOM 5368 C C . LEU B 1 182 ? 19.406 12.945 -1.806 1 91.38 182 LEU B C 1
ATOM 5370 O O . LEU B 1 182 ? 20.047 12.992 -0.756 1 91.38 182 LEU B O 1
ATOM 5374 N N . ALA B 1 183 ? 19.984 13.047 -2.916 1 88.69 183 ALA B N 1
ATOM 5375 C CA . ALA B 1 183 ? 21.438 13.023 -3.121 1 88.69 183 ALA B CA 1
ATOM 5376 C C . ALA B 1 183 ? 22.125 14.102 -2.295 1 88.69 183 ALA B C 1
ATOM 5378 O O . ALA B 1 183 ? 23.109 13.828 -1.606 1 88.69 183 ALA B O 1
ATOM 5379 N N . PRO B 1 184 ? 21.531 15.234 -2.283 1 83.81 184 PRO B N 1
ATOM 5380 C CA . PRO B 1 184 ? 22.219 16.281 -1.523 1 83.81 184 PRO B CA 1
ATOM 5381 C C . PRO B 1 184 ? 22.172 16.047 -0.017 1 83.81 184 PRO B C 1
ATOM 5383 O O . PRO B 1 184 ? 22.969 16.625 0.726 1 83.81 184 PRO B O 1
ATOM 5386 N N . LEU B 1 185 ? 21.266 15.219 0.452 1 82 185 LEU B N 1
ATOM 5387 C CA . LEU B 1 185 ? 21.094 14.992 1.883 1 82 185 LEU B CA 1
ATOM 5388 C C . LEU B 1 185 ? 22.016 13.891 2.377 1 82 185 LEU B C 1
ATOM 5390 O O . LEU B 1 185 ? 22.141 13.664 3.584 1 82 185 LEU B O 1
ATOM 5394 N N . GLN B 1 186 ? 22.609 13.07 1.584 1 74 186 GLN B N 1
ATOM 5395 C CA . GLN B 1 186 ? 23.375 11.883 1.952 1 74 186 GLN B CA 1
ATOM 5396 C C . GLN B 1 186 ? 24.609 12.266 2.771 1 74 186 GLN B C 1
ATOM 5398 O O . GLN B 1 186 ? 25.062 11.492 3.609 1 74 186 GLN B O 1
ATOM 5403 N N . ASP B 1 187 ? 25.234 13.305 2.559 1 61.84 187 ASP B N 1
ATOM 5404 C CA . ASP B 1 187 ? 26.469 13.688 3.23 1 61.84 187 ASP B CA 1
ATOM 5405 C C . ASP B 1 187 ? 26.188 14.281 4.609 1 61.84 187 ASP B C 1
ATOM 5407 O O . ASP B 1 187 ? 27.109 14.453 5.414 1 61.84 187 ASP B O 1
ATOM 5411 N N . GLY B 1 188 ? 24.844 14.438 5.129 1 55.16 188 GLY B N 1
ATOM 5412 C CA . GLY B 1 188 ? 24.672 15.203 6.355 1 55.16 188 GLY B CA 1
ATOM 5413 C C . GLY B 1 188 ? 24.219 14.352 7.527 1 55.16 188 GLY B C 1
ATOM 5414 O O . GLY B 1 188 ? 24.078 13.141 7.402 1 55.16 188 GLY B O 1
ATOM 5415 N N . GLY B 1 189 ? 23.828 14.867 9.016 1 49 189 GLY B N 1
ATOM 5416 C CA . GLY B 1 189 ? 23.625 14.477 10.398 1 49 189 GLY B CA 1
ATOM 5417 C C . GLY B 1 189 ? 22.438 13.555 10.594 1 49 189 GLY B C 1
ATOM 5418 O O . GLY B 1 189 ? 21.922 12.984 9.625 1 49 189 GLY B O 1
ATOM 5419 N N . ALA B 1 190 ? 21.703 13.617 11.969 1 49.12 190 ALA B N 1
ATOM 5420 C CA . ALA B 1 190 ? 20.766 12.844 12.766 1 49.12 190 ALA B CA 1
ATOM 5421 C C . ALA B 1 190 ? 19.469 12.586 11.992 1 49.12 190 ALA B C 1
ATOM 5423 O O . ALA B 1 190 ? 18.891 11.492 12.07 1 49.12 190 ALA B O 1
ATOM 5424 N N . ARG B 1 191 ? 18.594 13.695 11.461 1 58.53 191 ARG B N 1
ATOM 5425 C CA . ARG B 1 191 ? 17.406 13.602 10.617 1 58.53 191 ARG B CA 1
ATOM 5426 C C . ARG B 1 191 ? 17.594 12.555 9.523 1 58.53 191 ARG B C 1
ATOM 5428 O O . ARG B 1 191 ? 16.656 12.242 8.781 1 58.53 191 ARG B O 1
ATOM 5435 N N . HIS B 1 192 ? 18.453 11.758 9.836 1 75.06 192 HIS B N 1
ATOM 5436 C CA . HIS B 1 192 ? 19.25 10.922 8.93 1 75.06 192 HIS B CA 1
ATOM 5437 C C . HIS B 1 192 ? 18.656 9.523 8.82 1 75.06 192 HIS B C 1
ATOM 5439 O O . HIS B 1 192 ? 18.625 8.945 7.73 1 75.06 192 HIS B O 1
ATOM 5445 N N . LEU B 1 193 ? 17.984 9.242 9.992 1 82.12 193 LEU B N 1
ATOM 5446 C CA . LEU B 1 193 ? 17.516 7.867 9.914 1 82.12 193 LEU B CA 1
ATOM 5447 C C . LEU B 1 193 ? 16.359 7.738 8.93 1 82.12 193 LEU B C 1
ATOM 5449 O O . LEU B 1 193 ? 16.297 6.773 8.164 1 82.12 193 LEU B O 1
ATOM 5453 N N . HIS B 1 194 ? 15.547 8.758 8.945 1 85.31 194 HIS B N 1
ATOM 5454 C CA . HIS B 1 194 ? 14.422 8.727 8.016 1 85.31 194 HIS B CA 1
ATOM 5455 C C . HIS B 1 194 ? 14.906 8.844 6.57 1 85.31 194 HIS B C 1
ATOM 5457 O O . HIS B 1 194 ? 14.375 8.172 5.68 1 85.31 194 HIS B O 1
ATOM 5463 N N . THR B 1 195 ? 15.859 9.68 6.418 1 87.88 195 THR B N 1
ATOM 5464 C CA . THR B 1 195 ? 16.438 9.812 5.082 1 87.88 195 THR B CA 1
ATOM 5465 C C . THR B 1 195 ? 17.047 8.492 4.621 1 87.88 195 THR B C 1
ATOM 5467 O O . THR B 1 195 ? 16.891 8.109 3.459 1 87.88 195 THR B O 1
ATOM 5470 N N . LEU B 1 196 ? 17.609 7.816 5.59 1 89.75 196 LEU B N 1
ATOM 5471 C CA . LEU B 1 196 ? 18.219 6.527 5.266 1 89.75 196 LEU B CA 1
ATOM 5472 C C . LEU B 1 196 ? 17.141 5.5 4.914 1 89.75 196 LEU B C 1
ATOM 5474 O O . LEU B 1 196 ? 17.344 4.664 4.031 1 89.75 196 LEU B O 1
ATOM 5478 N N . ARG B 1 197 ? 16.109 5.57 5.582 1 91.19 197 ARG B N 1
ATOM 5479 C CA . ARG B 1 197 ? 15.008 4.66 5.277 1 91.19 197 ARG B CA 1
ATOM 5480 C C . ARG B 1 197 ? 14.445 4.93 3.887 1 91.19 197 ARG B C 1
ATOM 5482 O O . ARG B 1 197 ? 14.109 3.996 3.154 1 91.19 197 ARG B O 1
ATOM 5489 N N . LEU B 1 198 ? 14.352 6.18 3.525 1 92.88 198 LEU B N 1
ATOM 5490 C CA . LEU B 1 198 ? 13.891 6.543 2.189 1 92.88 198 LEU B CA 1
ATOM 5491 C C . LEU B 1 198 ? 14.883 6.086 1.128 1 92.88 198 LEU B C 1
ATOM 5493 O O . LEU B 1 198 ? 14.484 5.594 0.068 1 92.88 198 LEU B O 1
ATOM 5497 N N . LEU B 1 199 ? 16.109 6.238 1.499 1 93.25 199 LEU B N 1
ATOM 5498 C CA . LEU B 1 199 ? 17.156 5.762 0.593 1 93.25 199 LEU B CA 1
ATOM 5499 C C . LEU B 1 199 ? 17.062 4.254 0.398 1 93.25 199 LEU B C 1
ATOM 5501 O O . LEU B 1 199 ? 17.172 3.758 -0.725 1 93.25 199 LEU B O 1
ATOM 5505 N N . LEU B 1 200 ? 16.781 3.568 1.446 1 95 200 LEU B N 1
ATOM 5506 C CA . LEU B 1 200 ? 16.641 2.119 1.389 1 95 200 LEU B CA 1
ATOM 5507 C C . LEU B 1 200 ? 15.469 1.725 0.494 1 95 200 LEU B C 1
ATOM 5509 O O . LEU B 1 200 ? 15.602 0.846 -0.36 1 95 200 LEU B O 1
ATOM 5513 N N . ARG B 1 201 ? 14.406 2.371 0.647 1 95.56 201 ARG B N 1
ATOM 5514 C CA . ARG B 1 201 ? 13.234 2.09 -0.171 1 95.56 201 ARG B CA 1
ATOM 5515 C C . ARG B 1 201 ? 13.523 2.348 -1.646 1 95.56 201 ARG B C 1
ATOM 5517 O O . ARG B 1 201 ? 13.141 1.552 -2.506 1 95.56 201 ARG B O 1
ATOM 5524 N N . ALA B 1 202 ? 14.203 3.439 -1.927 1 96.06 202 ALA B N 1
ATOM 5525 C CA . ALA B 1 202 ? 14.539 3.793 -3.305 1 96.06 202 ALA B CA 1
ATOM 5526 C C . ALA B 1 202 ? 15.5 2.779 -3.914 1 96.06 202 ALA B C 1
ATOM 5528 O O . ALA B 1 202 ? 15.281 2.303 -5.031 1 96.06 202 ALA B O 1
ATOM 5529 N N . GLU B 1 203 ? 16.422 2.404 -3.176 1 96.38 203 GLU B N 1
ATOM 5530 C CA . GLU B 1 203 ? 17.438 1.464 -3.658 1 96.38 203 GLU B CA 1
ATOM 5531 C C . GLU B 1 203 ? 16.844 0.072 -3.855 1 96.38 203 GLU B C 1
ATOM 5533 O O . GLU B 1 203 ? 17.203 -0.641 -4.789 1 96.38 203 GLU B O 1
ATOM 5538 N N . THR B 1 204 ? 16.016 -0.307 -2.986 1 97.19 204 THR B N 1
ATOM 5539 C CA . THR B 1 204 ? 15.344 -1.598 -3.115 1 97.19 204 THR B CA 1
ATOM 5540 C C . THR B 1 204 ? 14.492 -1.643 -4.383 1 97.19 204 THR B C 1
ATOM 5542 O O . THR B 1 204 ? 14.516 -2.629 -5.121 1 97.19 204 THR B O 1
ATOM 5545 N N . ALA B 1 205 ? 13.836 -0.618 -4.68 1 96.44 205 ALA B N 1
ATOM 5546 C CA . ALA B 1 205 ? 12.984 -0.547 -5.863 1 96.44 205 ALA B CA 1
ATOM 5547 C C . ALA B 1 205 ? 13.812 -0.59 -7.145 1 96.44 205 ALA B C 1
ATOM 5549 O O . ALA B 1 205 ? 13.359 -1.116 -8.164 1 96.44 205 ALA B O 1
ATOM 5550 N N . LEU B 1 206 ? 15.016 -0.087 -7.082 1 96.44 206 LEU B N 1
ATOM 5551 C CA . LEU B 1 206 ? 15.875 -0.041 -8.258 1 96.44 206 LEU B CA 1
ATOM 5552 C C . LEU B 1 206 ? 16.688 -1.33 -8.391 1 96.44 206 LEU B C 1
ATOM 5554 O O . LEU B 1 206 ? 17.344 -1.55 -9.398 1 96.44 206 LEU B O 1
ATOM 5558 N N . GLY B 1 207 ? 16.641 -2.133 -7.375 1 95.81 207 GLY B N 1
ATOM 5559 C CA . GLY B 1 207 ? 17.328 -3.412 -7.418 1 95.81 207 GLY B CA 1
ATOM 5560 C C . GLY B 1 207 ? 18.828 -3.297 -7.164 1 95.81 207 GLY B C 1
ATOM 5561 O O . GLY B 1 207 ? 19.594 -4.152 -7.594 1 95.81 207 GLY B O 1
ATOM 5562 N N . HIS B 1 208 ? 19.219 -2.191 -6.574 1 96.12 208 HIS B N 1
ATOM 5563 C CA . HIS B 1 208 ? 20.625 -2.049 -6.215 1 96.12 208 HIS B CA 1
ATOM 5564 C C . HIS B 1 208 ? 20.953 -2.844 -4.957 1 96.12 208 HIS B C 1
ATOM 5566 O O . HIS B 1 208 ? 21.031 -2.277 -3.863 1 96.12 208 HIS B O 1
ATOM 5572 N N . GLN B 1 209 ? 21.266 -3.998 -5.145 1 96.62 209 GLN B N 1
ATOM 5573 C CA . GLN B 1 209 ? 21.328 -4.965 -4.055 1 96.62 209 GLN B CA 1
ATOM 5574 C C . GLN B 1 209 ? 22.484 -4.652 -3.109 1 96.62 209 GLN B C 1
ATOM 5576 O O . GLN B 1 209 ? 22.375 -4.844 -1.896 1 96.62 209 GLN B O 1
ATOM 5581 N N . GLU B 1 210 ? 23.609 -4.188 -3.607 1 95.62 210 GLU B N 1
ATOM 5582 C CA . GLU B 1 210 ? 24.75 -3.854 -2.768 1 95.62 210 GLU B CA 1
ATOM 5583 C C . GLU B 1 210 ? 24.406 -2.742 -1.779 1 95.62 210 GLU B C 1
ATOM 5585 O O . GLU B 1 210 ? 24.672 -2.865 -0.582 1 95.62 210 GLU B O 1
ATOM 5590 N N . ARG B 1 211 ? 23.797 -1.763 -2.322 1 95.25 211 ARG B N 1
ATOM 5591 C CA . ARG B 1 211 ? 23.438 -0.635 -1.472 1 95.25 211 ARG B CA 1
ATOM 5592 C C . ARG B 1 211 ? 22.328 -1.021 -0.497 1 95.25 211 ARG B C 1
ATOM 5594 O O . ARG B 1 211 ? 22.312 -0.577 0.653 1 95.25 211 ARG B O 1
ATOM 5601 N N . VAL B 1 212 ? 21.359 -1.802 -0.97 1 97.56 212 VAL B N 1
ATOM 5602 C CA . VAL B 1 212 ? 20.266 -2.268 -0.117 1 97.56 212 VAL B CA 1
ATOM 5603 C C . VAL B 1 212 ? 20.844 -3.021 1.082 1 97.56 212 VAL B C 1
ATOM 5605 O O . VAL B 1 212 ? 20.422 -2.795 2.221 1 97.56 212 VAL B O 1
ATOM 5608 N N . PHE B 1 213 ? 21.844 -3.9 0.819 1 97.5 213 PHE B N 1
ATOM 5609 C CA . PHE B 1 213 ? 22.438 -4.695 1.883 1 97.5 213 PHE B CA 1
ATOM 5610 C C . PHE B 1 213 ? 23.094 -3.799 2.932 1 97.5 213 PHE B C 1
ATOM 5612 O O . PHE B 1 213 ? 22.844 -3.957 4.129 1 97.5 213 PHE B O 1
ATOM 5619 N N . VAL B 1 214 ? 23.875 -2.82 2.48 1 95.38 214 VAL B N 1
ATOM 5620 C CA . VAL B 1 214 ? 24.609 -1.929 3.367 1 95.38 214 VAL B CA 1
ATOM 5621 C C . VAL B 1 214 ? 23.641 -1.079 4.18 1 95.38 214 VAL B C 1
ATOM 5623 O O . VAL B 1 214 ? 23.766 -0.964 5.398 1 95.38 214 VAL B O 1
ATOM 5626 N N . LEU B 1 215 ? 22.656 -0.57 3.551 1 94.19 215 LEU B N 1
ATOM 5627 C CA . LEU B 1 215 ? 21.672 0.3 4.203 1 94.19 215 LEU B CA 1
ATOM 5628 C C . LEU B 1 215 ? 20.828 -0.483 5.203 1 94.19 215 LEU B C 1
ATOM 5630 O O . LEU B 1 215 ? 20.594 -0.017 6.32 1 94.19 215 LEU B O 1
ATOM 5634 N N . ALA B 1 216 ? 20.359 -1.613 4.801 1 96.75 216 ALA B N 1
ATOM 5635 C CA . ALA B 1 216 ? 19.547 -2.436 5.688 1 96.75 216 ALA B CA 1
ATOM 5636 C C . ALA B 1 216 ? 20.312 -2.844 6.934 1 96.75 216 ALA B C 1
ATOM 5638 O O . ALA B 1 216 ? 19.797 -2.771 8.047 1 96.75 216 ALA B O 1
ATOM 5639 N N . ARG B 1 217 ? 21.547 -3.32 6.684 1 95.12 217 ARG B N 1
ATOM 5640 C CA . ARG B 1 217 ? 22.391 -3.703 7.805 1 95.12 217 ARG B CA 1
ATOM 5641 C C . ARG B 1 217 ? 22.625 -2.523 8.742 1 95.12 217 ARG B C 1
ATOM 5643 O O . ARG B 1 217 ? 22.531 -2.666 9.961 1 95.12 217 ARG B O 1
ATOM 5650 N N . GLY B 1 218 ? 22.922 -1.338 8.18 1 92.62 218 GLY B N 1
ATOM 5651 C CA . GLY B 1 218 ? 23.141 -0.139 8.969 1 92.62 218 GLY B CA 1
ATOM 5652 C C . GLY B 1 218 ? 21.922 0.267 9.781 1 92.62 218 GLY B C 1
ATOM 5653 O O . GLY B 1 218 ? 22.047 0.604 10.961 1 92.62 218 GLY B O 1
ATOM 5654 N N . LEU B 1 219 ? 20.797 0.24 9.195 1 93.12 219 LEU B N 1
ATOM 5655 C CA . LEU B 1 219 ? 19.562 0.616 9.867 1 93.12 219 LEU B CA 1
ATOM 5656 C C . LEU B 1 219 ? 19.188 -0.408 10.938 1 93.12 219 LEU B C 1
ATOM 5658 O O . LEU B 1 219 ? 18.656 -0.047 11.992 1 93.12 219 LEU B O 1
ATOM 5662 N N . ALA B 1 220 ? 19.422 -1.635 10.625 1 93.56 220 ALA B N 1
ATOM 5663 C CA . ALA B 1 220 ? 19.141 -2.693 11.594 1 93.56 220 ALA B CA 1
ATOM 5664 C C . ALA B 1 220 ? 20 -2.521 12.844 1 93.56 220 ALA B C 1
ATOM 5666 O O . ALA B 1 220 ? 19.516 -2.703 13.961 1 93.56 220 ALA B O 1
ATOM 5667 N N . ARG B 1 221 ? 21.266 -2.154 12.656 1 91.5 221 ARG B N 1
ATOM 5668 C CA . ARG B 1 221 ? 22.188 -1.96 13.766 1 91.5 221 ARG B CA 1
ATOM 5669 C C . ARG B 1 221 ? 21.719 -0.838 14.68 1 91.5 221 ARG B C 1
ATOM 5671 O O . ARG B 1 221 ? 21.906 -0.9 15.898 1 91.5 221 ARG B O 1
ATOM 5678 N N . ARG B 1 222 ? 21.078 0.074 14.109 1 88.38 222 ARG B N 1
ATOM 5679 C CA . ARG B 1 222 ? 20.609 1.225 14.875 1 88.38 222 ARG B CA 1
ATOM 5680 C C . ARG B 1 222 ? 19.172 1.025 15.336 1 88.38 222 ARG B C 1
ATOM 5682 O O . ARG B 1 222 ? 18.531 1.967 15.805 1 88.38 222 ARG B O 1
ATOM 5689 N N . ASN B 1 223 ? 18.641 -0.112 15.109 1 88.06 223 ASN B N 1
ATOM 5690 C CA . ASN B 1 223 ? 17.266 -0.47 15.492 1 88.06 223 ASN B CA 1
ATOM 5691 C C . ASN B 1 223 ? 16.25 0.472 14.867 1 88.06 223 ASN B C 1
ATOM 5693 O O . ASN B 1 223 ? 15.266 0.842 15.508 1 88.06 223 ASN B O 1
ATOM 5697 N N . ALA B 1 224 ? 16.609 0.874 13.688 1 85.56 224 ALA B N 1
ATOM 5698 C CA . ALA B 1 224 ? 15.727 1.825 13.008 1 85.56 224 ALA B CA 1
ATOM 5699 C C . ALA B 1 224 ? 14.812 1.117 12.008 1 85.56 224 ALA B C 1
ATOM 5701 O O . ALA B 1 224 ? 14.148 1.766 11.203 1 85.56 224 ALA B O 1
ATOM 5702 N N . LEU B 1 225 ? 14.828 -0.17 11.961 1 87.44 225 LEU B N 1
ATOM 5703 C CA . LEU B 1 225 ? 13.977 -1.013 11.133 1 87.44 225 LEU B CA 1
ATOM 5704 C C . LEU B 1 225 ? 13.391 -2.162 11.945 1 87.44 225 LEU B C 1
ATOM 5706 O O . LEU B 1 225 ? 14.023 -2.646 12.891 1 87.44 225 LEU B O 1
ATOM 5710 N N . ASN B 1 226 ? 12.195 -2.502 11.531 1 86.81 226 ASN B N 1
ATOM 5711 C CA . ASN B 1 226 ? 11.633 -3.715 12.117 1 86.81 226 ASN B CA 1
ATOM 5712 C C . ASN B 1 226 ? 12.547 -4.918 11.906 1 86.81 226 ASN B C 1
ATOM 5714 O O . ASN B 1 226 ? 13.102 -5.098 10.82 1 86.81 226 ASN B O 1
ATOM 5718 N N . LYS B 1 227 ? 12.594 -5.664 12.867 1 90.75 227 LYS B N 1
ATOM 5719 C CA . LYS B 1 227 ? 13.555 -6.762 12.852 1 90.75 227 LYS B CA 1
ATOM 5720 C C . LYS B 1 227 ? 13.25 -7.75 11.734 1 90.75 227 LYS B C 1
ATOM 5722 O O . LYS B 1 227 ? 14.156 -8.203 11.031 1 90.75 227 LYS B O 1
ATOM 5727 N N . THR B 1 228 ? 12.047 -8.109 11.539 1 92.75 228 THR B N 1
ATOM 5728 C CA . THR B 1 228 ? 11.648 -9.07 10.516 1 92.75 228 THR B CA 1
ATOM 5729 C C . THR B 1 228 ? 11.906 -8.508 9.117 1 92.75 228 THR B C 1
ATOM 5731 O O . THR B 1 228 ? 12.422 -9.211 8.242 1 92.75 228 THR B O 1
ATOM 5734 N N . GLU B 1 229 ? 11.617 -7.309 9.031 1 93 229 GLU B N 1
ATOM 5735 C CA . GLU B 1 229 ? 11.828 -6.652 7.742 1 93 229 GLU B CA 1
ATOM 5736 C C . GLU B 1 229 ? 13.32 -6.535 7.422 1 93 229 GLU B C 1
ATOM 5738 O O . GLU B 1 229 ? 13.734 -6.773 6.289 1 93 229 GLU B O 1
ATOM 5743 N N . ALA B 1 230 ? 14.016 -6.16 8.406 1 94.62 230 ALA B N 1
ATOM 5744 C CA . ALA B 1 230 ? 15.461 -6.035 8.227 1 94.62 230 ALA B CA 1
ATOM 5745 C C . ALA B 1 230 ? 16.078 -7.367 7.82 1 94.62 230 ALA B C 1
ATOM 5747 O O . ALA B 1 230 ? 16.875 -7.426 6.875 1 94.62 230 ALA B O 1
ATOM 5748 N N . ALA B 1 231 ? 15.641 -8.352 8.461 1 95.81 231 ALA B N 1
ATOM 5749 C CA . ALA B 1 231 ? 16.172 -9.68 8.172 1 95.81 231 ALA B CA 1
ATOM 5750 C C . ALA B 1 231 ? 15.828 -10.102 6.746 1 95.81 231 ALA B C 1
ATOM 5752 O O . ALA B 1 231 ? 16.672 -10.68 6.043 1 95.81 231 ALA B O 1
ATOM 5753 N N . GLN B 1 232 ? 14.695 -9.828 6.355 1 97.06 232 GLN B N 1
ATOM 5754 C CA . GLN B 1 232 ? 14.258 -10.195 5.016 1 97.06 232 GLN B CA 1
ATOM 5755 C C . GLN B 1 232 ? 15.055 -9.445 3.949 1 97.06 232 GLN B C 1
ATOM 5757 O O . GLN B 1 232 ? 15.484 -10.039 2.955 1 97.06 232 GLN B O 1
ATOM 5762 N N . LEU B 1 233 ? 15.25 -8.227 4.203 1 97.56 233 LEU B N 1
ATOM 5763 C CA . LEU B 1 233 ? 15.984 -7.41 3.24 1 97.56 233 LEU B CA 1
ATOM 5764 C C . LEU B 1 233 ? 17.453 -7.82 3.178 1 97.56 233 LEU B C 1
ATOM 5766 O O . LEU B 1 233 ? 18.031 -7.895 2.096 1 97.56 233 LEU B O 1
ATOM 5770 N N . ILE B 1 234 ? 17.984 -8.078 4.328 1 98.06 234 ILE B N 1
ATOM 5771 C CA . ILE B 1 234 ? 19.359 -8.531 4.379 1 98.06 234 ILE B CA 1
ATOM 5772 C C . ILE B 1 234 ? 19.484 -9.891 3.688 1 98.06 234 ILE B C 1
ATOM 5774 O O . ILE B 1 234 ? 20.406 -10.102 2.891 1 98.06 234 ILE B O 1
ATOM 5778 N N . ASP B 1 235 ? 18.578 -10.711 3.891 1 98.06 235 ASP B N 1
ATOM 5779 C CA . ASP B 1 235 ? 18.562 -12.055 3.309 1 98.06 235 ASP B CA 1
ATOM 5780 C C . ASP B 1 235 ? 18.484 -11.984 1.784 1 98.06 235 ASP B C 1
ATOM 5782 O O . ASP B 1 235 ? 19.312 -12.578 1.089 1 98.06 235 ASP B O 1
ATOM 5786 N N . SER B 1 236 ? 17.547 -11.297 1.318 1 97.88 236 SER B N 1
ATOM 5787 C CA . SER B 1 236 ? 17.328 -11.219 -0.122 1 97.88 236 SER B CA 1
ATOM 5788 C C . SER B 1 236 ? 18.484 -10.5 -0.818 1 97.88 236 SER B C 1
ATOM 5790 O O . SER B 1 236 ? 19 -10.977 -1.836 1 97.88 236 SER B O 1
ATOM 5792 N N . SER B 1 237 ? 18.891 -9.43 -0.246 1 97.94 237 SER B N 1
ATOM 5793 C CA . SER B 1 237 ? 19.969 -8.656 -0.871 1 97.94 237 SER B CA 1
ATOM 5794 C C . SER B 1 237 ? 21.297 -9.375 -0.755 1 97.94 237 SER B C 1
ATOM 5796 O O . SER B 1 237 ? 22.109 -9.367 -1.693 1 97.94 237 SER B O 1
ATOM 5798 N N . GLY B 1 238 ? 21.547 -9.93 0.358 1 97.56 238 GLY B N 1
ATOM 5799 C CA . GLY B 1 238 ? 22.766 -10.719 0.508 1 97.56 238 GLY B CA 1
ATOM 5800 C C . GLY B 1 238 ? 22.844 -11.883 -0.463 1 97.56 238 GLY B C 1
ATOM 5801 O O . GLY B 1 238 ? 23.891 -12.133 -1.049 1 97.56 238 GLY B O 1
ATOM 5802 N N . ALA B 1 239 ? 21.766 -12.523 -0.59 1 98 239 ALA B N 1
ATOM 5803 C CA . ALA B 1 239 ? 21.719 -13.633 -1.538 1 98 239 ALA B CA 1
ATOM 5804 C C . ALA B 1 239 ? 21.953 -13.148 -2.965 1 98 239 ALA B C 1
ATOM 5806 O O . ALA B 1 239 ? 22.688 -13.789 -3.73 1 98 239 ALA B O 1
ATOM 5807 N N . ALA B 1 240 ? 21.359 -12.109 -3.273 1 97.31 240 ALA B N 1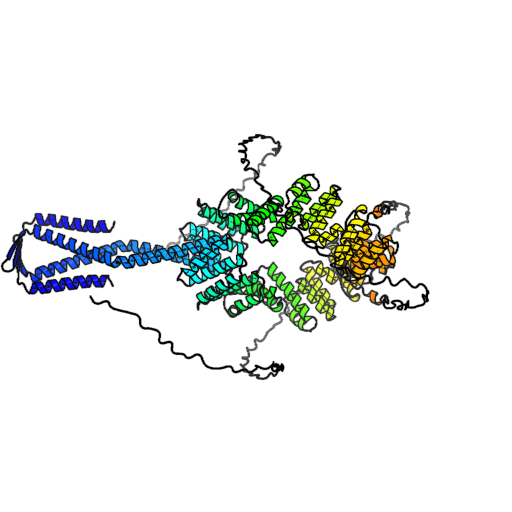
ATOM 5808 C CA . ALA B 1 240 ? 21.516 -11.547 -4.613 1 97.31 240 ALA B CA 1
ATOM 5809 C C . ALA B 1 240 ? 22.969 -11.164 -4.879 1 97.31 240 ALA B C 1
ATOM 5811 O O . ALA B 1 240 ? 23.484 -11.367 -5.988 1 97.31 240 ALA B O 1
ATOM 5812 N N . ARG B 1 241 ? 23.594 -10.609 -3.875 1 95.94 241 ARG B N 1
ATOM 5813 C CA . ARG B 1 241 ? 25 -10.266 -3.988 1 95.94 241 ARG B CA 1
ATOM 5814 C C . ARG B 1 241 ? 25.859 -11.5 -4.266 1 95.94 241 ARG B C 1
ATOM 5816 O O . ARG B 1 241 ? 26.734 -11.469 -5.117 1 95.94 241 ARG B O 1
ATOM 5823 N N . LEU B 1 242 ? 25.562 -12.523 -3.619 1 97 242 LEU B N 1
ATOM 5824 C CA . LEU B 1 242 ? 26.297 -13.773 -3.803 1 97 242 LEU B CA 1
ATOM 5825 C C . LEU B 1 242 ? 26.047 -14.344 -5.195 1 97 242 LEU B C 1
ATOM 5827 O O . LEU B 1 242 ? 26.984 -14.789 -5.867 1 97 242 LEU B O 1
ATOM 5831 N N . ARG B 1 243 ? 24.859 -14.32 -5.648 1 96 243 ARG B N 1
ATOM 5832 C CA . ARG B 1 243 ? 24.516 -14.859 -6.957 1 96 243 ARG B CA 1
ATOM 5833 C C . ARG B 1 243 ? 25.188 -14.07 -8.07 1 96 243 ARG B C 1
ATOM 5835 O O . ARG B 1 243 ? 25.656 -14.656 -9.055 1 96 243 ARG B O 1
ATOM 5842 N N . ALA B 1 244 ? 25.25 -12.867 -7.902 1 93.81 244 ALA B N 1
ATOM 5843 C CA . ALA B 1 244 ? 25.859 -12.008 -8.906 1 93.81 244 ALA B CA 1
ATOM 5844 C C . ALA B 1 244 ? 27.375 -12.266 -9 1 93.81 244 ALA B C 1
ATOM 5846 O O . ALA B 1 244 ? 27.969 -12.078 -10.055 1 93.81 244 ALA B O 1
ATOM 5847 N N . ALA B 1 245 ? 27.906 -12.773 -7.969 1 93.06 245 ALA B N 1
ATOM 5848 C CA . ALA B 1 245 ? 29.344 -12.977 -7.906 1 93.06 245 ALA B CA 1
ATOM 5849 C C . ALA B 1 245 ? 29.719 -14.422 -8.234 1 93.06 245 ALA B C 1
ATOM 5851 O O . ALA B 1 245 ? 30.891 -14.781 -8.234 1 93.06 245 ALA B O 1
ATOM 5852 N N . LEU B 1 246 ? 28.812 -15.352 -8.477 1 90.12 246 LEU B N 1
ATOM 5853 C CA . LEU B 1 246 ? 29.062 -16.766 -8.695 1 90.12 246 LEU B CA 1
ATOM 5854 C C . LEU B 1 246 ? 30.031 -16.984 -9.859 1 90.12 246 LEU B C 1
ATOM 5856 O O . LEU B 1 246 ? 30.812 -17.938 -9.859 1 90.12 246 LEU B O 1
ATOM 5860 N N . GLY B 1 247 ? 30.031 -16.156 -10.859 1 84.56 247 GLY B N 1
ATOM 5861 C CA . GLY B 1 247 ? 30.906 -16.312 -12 1 84.56 247 GLY B CA 1
ATOM 5862 C C . GLY B 1 247 ? 32.344 -15.867 -11.727 1 84.56 247 GLY B C 1
ATOM 5863 O O . GLY B 1 247 ? 33.219 -16.078 -12.547 1 84.56 247 GLY B O 1
ATOM 5864 N N . SER B 1 248 ? 32.531 -15.305 -10.5 1 86.75 248 SER B N 1
ATOM 5865 C CA . SER B 1 248 ? 33.875 -14.828 -10.133 1 86.75 248 SER B CA 1
ATOM 5866 C C . SER B 1 248 ? 34.219 -15.266 -8.719 1 86.75 248 SER B C 1
ATOM 5868 O O . SER B 1 248 ? 33.406 -15.867 -8.016 1 86.75 248 SER B O 1
ATOM 5870 N N . ASP B 1 249 ? 35.5 -15.188 -8.359 1 87.69 249 ASP B N 1
ATOM 5871 C CA . ASP B 1 249 ? 35.938 -15.562 -7.023 1 87.69 249 ASP B CA 1
ATOM 5872 C C . ASP B 1 249 ? 35.562 -14.5 -5.996 1 87.69 249 ASP B C 1
ATOM 5874 O O . ASP B 1 249 ? 35.844 -14.648 -4.805 1 87.69 249 ASP B O 1
ATOM 5878 N N . ALA B 1 250 ? 34.812 -13.562 -6.445 1 92.88 250 ALA B N 1
ATOM 5879 C CA . ALA B 1 250 ? 34.438 -12.461 -5.562 1 92.88 250 ALA B CA 1
ATOM 5880 C C . ALA B 1 250 ? 33.438 -12.922 -4.508 1 92.88 250 ALA B C 1
ATOM 5882 O O . ALA B 1 250 ? 33.281 -12.273 -3.467 1 92.88 250 ALA B O 1
ATOM 5883 N N . TRP B 1 251 ? 32.719 -14.055 -4.789 1 95.06 251 TRP B N 1
ATOM 5884 C CA . TRP B 1 251 ? 31.703 -14.539 -3.865 1 95.06 251 TRP B CA 1
ATOM 5885 C C . TRP B 1 251 ? 32.312 -14.93 -2.527 1 95.06 251 TRP B C 1
ATOM 5887 O O . TRP B 1 251 ? 31.688 -14.805 -1.481 1 95.06 251 TRP B O 1
ATOM 5897 N N . ARG B 1 252 ? 33.562 -15.344 -2.535 1 95 252 ARG B N 1
ATOM 5898 C CA . ARG B 1 252 ? 34.25 -15.758 -1.304 1 95 252 ARG B CA 1
ATOM 5899 C C . ARG B 1 252 ? 34.406 -14.578 -0.351 1 95 252 ARG B C 1
ATOM 5901 O O . ARG B 1 252 ? 34.25 -14.719 0.86 1 95 252 ARG B O 1
ATOM 5908 N N . GLY B 1 253 ? 34.844 -13.445 -0.965 1 95.19 253 GLY B N 1
ATOM 5909 C CA . GLY B 1 253 ? 34.938 -12.242 -0.157 1 95.19 253 GLY B CA 1
ATOM 5910 C C . GLY B 1 253 ? 33.625 -11.797 0.442 1 95.19 253 GLY B C 1
ATOM 5911 O O . GLY B 1 253 ? 33.562 -11.398 1.606 1 95.19 253 GLY B O 1
ATOM 5912 N N . ILE B 1 254 ? 32.594 -11.859 -0.31 1 96.56 254 ILE B N 1
ATOM 5913 C CA . ILE B 1 254 ? 31.25 -11.484 0.145 1 96.56 254 ILE B CA 1
ATOM 5914 C C . ILE B 1 254 ? 30.812 -12.422 1.269 1 96.56 254 ILE B C 1
ATOM 5916 O O . ILE B 1 254 ? 30.281 -11.969 2.283 1 96.56 254 ILE B O 1
ATOM 5920 N N . TRP B 1 255 ? 31.031 -13.742 1.069 1 96.88 255 TRP B N 1
ATOM 5921 C CA . TRP B 1 255 ? 30.641 -14.734 2.068 1 96.88 255 TRP B CA 1
ATOM 5922 C C . TRP B 1 255 ? 31.375 -14.484 3.389 1 96.88 255 TRP B C 1
ATOM 5924 O O . TRP B 1 255 ? 30.766 -14.562 4.461 1 96.88 255 TRP B O 1
ATOM 5934 N N . LYS B 1 256 ? 32.625 -14.094 3.268 1 95.31 256 LYS B N 1
ATOM 5935 C CA . LYS B 1 256 ? 33.438 -13.859 4.457 1 95.31 256 LYS B CA 1
ATOM 5936 C C . LYS B 1 256 ? 32.969 -12.609 5.199 1 95.31 256 LYS B C 1
ATOM 5938 O O . LYS B 1 256 ? 33.094 -12.523 6.422 1 95.31 256 LYS B O 1
ATOM 5943 N N . ASP B 1 257 ? 32.438 -11.688 4.473 1 95 257 ASP B N 1
ATOM 5944 C CA . ASP B 1 257 ? 31.984 -10.43 5.055 1 95 257 ASP B CA 1
ATOM 5945 C C . ASP B 1 257 ? 30.688 -10.609 5.824 1 95 257 ASP B C 1
ATOM 5947 O O . ASP B 1 257 ? 30.312 -9.758 6.637 1 95 257 ASP B O 1
ATOM 5951 N N . LEU B 1 258 ? 30 -11.68 5.582 1 97.44 258 LEU B N 1
ATOM 5952 C CA . LEU B 1 258 ? 28.719 -11.914 6.227 1 97.44 258 LEU B CA 1
ATOM 5953 C C . LEU B 1 258 ? 28.906 -12.359 7.676 1 97.44 258 LEU B C 1
ATOM 5955 O O . LEU B 1 258 ? 29.828 -13.117 7.98 1 97.44 258 LEU B O 1
ATOM 5959 N N . LYS B 1 259 ? 28.031 -11.898 8.5 1 95.75 259 LYS B N 1
ATOM 5960 C CA . LYS B 1 259 ? 28.016 -12.344 9.883 1 95.75 259 LYS B CA 1
ATOM 5961 C C . LYS B 1 259 ? 27.438 -13.758 10 1 95.75 259 LYS B C 1
ATOM 5963 O O . LYS B 1 259 ? 26.766 -14.234 9.086 1 95.75 259 LYS B O 1
ATOM 5968 N N . ALA B 1 260 ? 27.703 -14.398 11.141 1 95 260 ALA B N 1
ATOM 5969 C CA . ALA B 1 260 ? 27.281 -15.781 11.367 1 95 260 ALA B CA 1
ATOM 5970 C C . ALA B 1 260 ? 25.766 -15.906 11.281 1 95 260 ALA B C 1
ATOM 5972 O O . ALA B 1 260 ? 25.25 -16.844 10.68 1 95 260 ALA B O 1
ATOM 5973 N N . ASP B 1 261 ? 25.109 -14.953 11.867 1 95.06 261 ASP B N 1
ATOM 5974 C CA . ASP B 1 261 ? 23.641 -14.984 11.875 1 95.06 261 ASP B CA 1
ATOM 5975 C C . ASP B 1 261 ? 23.094 -14.695 10.484 1 95.06 261 ASP B C 1
ATOM 5977 O O . ASP B 1 261 ? 22.016 -15.18 10.125 1 95.06 261 ASP B O 1
ATOM 5981 N N . GLU B 1 262 ? 23.812 -14.016 9.664 1 97.25 262 GLU B N 1
ATOM 5982 C CA . GLU B 1 262 ? 23.406 -13.68 8.305 1 97.25 262 GLU B CA 1
ATOM 5983 C C . GLU B 1 262 ? 23.594 -14.875 7.367 1 97.25 262 GLU B C 1
ATOM 5985 O O . GLU B 1 262 ? 22.797 -15.07 6.445 1 97.25 262 GLU B O 1
ATOM 5990 N N . ARG B 1 263 ? 24.547 -15.664 7.648 1 97.38 263 ARG B N 1
ATOM 5991 C CA . ARG B 1 263 ? 24.875 -16.812 6.805 1 97.38 263 ARG B CA 1
ATOM 5992 C C . ARG B 1 263 ? 23.797 -17.891 6.906 1 97.38 263 ARG B C 1
ATOM 5994 O O . ARG B 1 263 ? 23.656 -18.719 6 1 97.38 263 ARG B O 1
ATOM 6001 N N . THR B 1 264 ? 23.047 -17.844 7.973 1 97.06 264 THR B N 1
ATOM 6002 C CA . THR B 1 264 ? 22.047 -18.891 8.195 1 97.06 264 THR B CA 1
ATOM 6003 C C . THR B 1 264 ? 20.688 -18.438 7.695 1 97.06 264 THR B C 1
ATOM 6005 O O . THR B 1 264 ? 19.719 -19.203 7.773 1 97.06 264 THR B O 1
ATOM 6008 N N . LEU B 1 265 ? 20.594 -17.266 7.18 1 97.5 265 LEU B N 1
ATOM 6009 C CA . LEU B 1 265 ? 19.344 -16.844 6.555 1 97.5 265 LEU B CA 1
ATOM 6010 C C . LEU B 1 265 ? 19.062 -17.656 5.297 1 97.5 265 LEU B C 1
ATOM 6012 O O . LEU B 1 265 ? 19.984 -17.953 4.535 1 97.5 265 LEU B O 1
ATOM 6016 N N . PRO B 1 266 ? 17.844 -17.969 5.051 1 97.69 266 PRO B N 1
ATOM 6017 C CA . PRO B 1 266 ? 17.5 -18.984 4.055 1 97.69 266 PRO B CA 1
ATOM 6018 C C . PRO B 1 266 ? 18.016 -18.641 2.658 1 97.69 266 PRO B C 1
ATOM 6020 O O . PRO B 1 266 ? 18.656 -19.469 2.012 1 97.69 266 PRO B O 1
ATOM 6023 N N . ASN B 1 267 ? 17.734 -17.5 2.162 1 98.06 267 ASN B N 1
ATOM 6024 C CA . ASN B 1 267 ? 18.141 -17.156 0.802 1 98.06 267 ASN B CA 1
ATOM 6025 C C . ASN B 1 267 ? 19.656 -17.031 0.681 1 98.06 267 ASN B C 1
ATOM 6027 O O . ASN B 1 267 ? 20.234 -17.406 -0.343 1 98.06 267 ASN B O 1
ATOM 6031 N N . ILE B 1 268 ? 20.234 -16.531 1.715 1 98.25 268 ILE B N 1
ATOM 6032 C CA . ILE B 1 268 ? 21.688 -16.422 1.729 1 98.25 268 ILE B CA 1
ATOM 6033 C C . ILE B 1 268 ? 22.312 -17.812 1.79 1 98.25 268 ILE B C 1
ATOM 6035 O O . ILE B 1 268 ? 23.266 -18.094 1.063 1 98.25 268 ILE B O 1
ATOM 6039 N N . ALA B 1 269 ? 21.797 -18.594 2.604 1 98.25 269 ALA B N 1
ATOM 6040 C CA . ALA B 1 269 ? 22.281 -19.969 2.717 1 98.25 269 ALA B CA 1
ATOM 6041 C C . ALA B 1 269 ? 22.156 -20.703 1.389 1 98.25 269 ALA B C 1
ATOM 6043 O O . ALA B 1 269 ? 23.078 -21.422 0.986 1 98.25 269 ALA B O 1
ATOM 6044 N N . LEU B 1 270 ? 21.031 -20.5 0.723 1 97.69 270 LEU B N 1
ATOM 6045 C CA . LEU B 1 270 ? 20.828 -21.141 -0.574 1 97.69 270 LEU B CA 1
ATOM 6046 C C . LEU B 1 270 ? 21.875 -20.656 -1.582 1 97.69 270 LEU B C 1
ATOM 6048 O O . LEU B 1 270 ? 22.5 -21.469 -2.27 1 97.69 270 LEU B O 1
ATOM 6052 N N . ALA B 1 271 ? 22.078 -19.438 -1.646 1 97.56 271 ALA B N 1
ATOM 6053 C CA . ALA B 1 271 ? 23.047 -18.859 -2.586 1 97.56 271 ALA B CA 1
ATOM 6054 C C . ALA B 1 271 ? 24.469 -19.266 -2.215 1 97.56 271 ALA B C 1
ATOM 6056 O O . ALA B 1 271 ? 25.297 -19.562 -3.092 1 97.56 271 ALA B O 1
ATOM 6057 N N . GLY B 1 272 ? 24.719 -19.234 -0.938 1 97.19 272 GLY B N 1
ATOM 6058 C CA . GLY B 1 272 ? 26.031 -19.672 -0.48 1 97.19 272 GLY B CA 1
ATOM 6059 C C . GLY B 1 272 ? 26.328 -21.125 -0.804 1 97.19 272 GLY B C 1
ATOM 6060 O O . GLY B 1 272 ? 27.406 -21.438 -1.297 1 97.19 272 GLY B O 1
ATOM 6061 N N . ALA B 1 273 ? 25.391 -21.969 -0.587 1 96.88 273 ALA B N 1
ATOM 6062 C CA . ALA B 1 273 ? 25.547 -23.375 -0.902 1 96.88 273 ALA B CA 1
ATOM 6063 C C . ALA B 1 273 ? 25.766 -23.594 -2.398 1 96.88 273 ALA B C 1
ATOM 6065 O O . ALA B 1 273 ? 26.609 -24.391 -2.803 1 96.88 273 ALA B O 1
ATOM 6066 N N . ALA B 1 274 ? 25.062 -22.891 -3.17 1 95.38 274 ALA B N 1
ATOM 6067 C CA . ALA B 1 274 ? 25.203 -22.984 -4.621 1 95.38 274 ALA B CA 1
ATOM 6068 C C . ALA B 1 274 ? 26.609 -22.531 -5.055 1 95.38 274 ALA B C 1
ATOM 6070 O O . ALA B 1 274 ? 27.203 -23.125 -5.961 1 95.38 274 ALA B O 1
ATOM 6071 N N . ALA B 1 275 ? 27.062 -21.578 -4.426 1 95.81 275 ALA B N 1
ATOM 6072 C CA . ALA B 1 275 ? 28.391 -21.078 -4.738 1 95.81 275 ALA B CA 1
ATOM 6073 C C . ALA B 1 275 ? 29.469 -22.125 -4.387 1 95.81 275 ALA B C 1
ATOM 6075 O O . ALA B 1 275 ? 30.375 -22.375 -5.18 1 95.81 275 ALA B O 1
ATOM 6076 N N . PHE B 1 276 ? 29.328 -22.703 -3.238 1 95.56 276 PHE B N 1
ATOM 6077 C CA . PHE B 1 276 ? 30.266 -23.734 -2.818 1 95.56 276 PHE B CA 1
ATOM 6078 C C . PHE B 1 276 ? 30.188 -24.938 -3.742 1 95.56 276 PHE B C 1
ATOM 6080 O O . PHE B 1 276 ? 31.203 -25.531 -4.086 1 95.56 276 PHE B O 1
ATOM 6087 N N . GLU B 1 277 ? 28.969 -25.312 -4.188 1 93 277 GLU B N 1
ATOM 6088 C CA . GLU B 1 277 ? 28.797 -26.422 -5.117 1 93 277 GLU B CA 1
ATOM 6089 C C . GLU B 1 277 ? 29.453 -26.125 -6.461 1 93 277 GLU B C 1
ATOM 6091 O O . GLU B 1 277 ? 30.141 -26.984 -7.02 1 93 277 GLU B O 1
ATOM 6096 N N . ALA B 1 278 ? 29.266 -24.984 -6.918 1 91.94 278 ALA B N 1
ATOM 6097 C CA . ALA B 1 278 ? 29.859 -24.578 -8.188 1 91.94 278 ALA B CA 1
ATOM 6098 C C . ALA B 1 278 ? 31.375 -24.578 -8.109 1 91.94 278 ALA B C 1
ATOM 6100 O O . ALA B 1 278 ? 32.062 -24.844 -9.102 1 91.94 278 ALA B O 1
ATOM 6101 N N . ALA B 1 279 ? 31.828 -24.312 -6.961 1 92.88 279 ALA B N 1
ATOM 6102 C CA . ALA B 1 279 ? 33.281 -24.297 -6.738 1 92.88 279 ALA B CA 1
ATOM 6103 C C . ALA B 1 279 ? 33.812 -25.703 -6.48 1 92.88 279 ALA B C 1
ATOM 6105 O O . ALA B 1 279 ? 35 -25.891 -6.32 1 92.88 279 ALA B O 1
ATOM 6106 N N . GLY B 1 280 ? 32.875 -26.641 -6.395 1 91.56 280 GLY B N 1
ATOM 6107 C CA . GLY B 1 280 ? 33.281 -28.031 -6.207 1 91.56 280 GLY B CA 1
ATOM 6108 C C . GLY B 1 280 ? 33.375 -28.438 -4.75 1 91.56 280 GLY B C 1
ATOM 6109 O O . GLY B 1 280 ? 33.75 -29.562 -4.434 1 91.56 280 GLY B O 1
ATOM 6110 N N . ASP B 1 281 ? 33.125 -27.516 -3.887 1 93.44 281 ASP B N 1
ATOM 6111 C CA . ASP B 1 281 ? 33.156 -27.812 -2.461 1 93.44 281 ASP B CA 1
ATOM 6112 C C . ASP B 1 281 ? 31.781 -28.297 -1.972 1 93.44 281 ASP B C 1
ATOM 6114 O O . ASP B 1 281 ? 31.062 -27.562 -1.28 1 93.44 281 ASP B O 1
ATOM 6118 N N . HIS B 1 282 ? 31.453 -29.516 -2.178 1 94.81 282 HIS B N 1
ATOM 6119 C CA . HIS B 1 282 ? 30.156 -30.094 -1.904 1 94.81 282 HIS B CA 1
ATOM 6120 C C . HIS B 1 282 ? 29.922 -30.266 -0.406 1 94.81 282 HIS B C 1
ATOM 6122 O O . HIS B 1 282 ? 28.797 -30.109 0.078 1 94.81 282 HIS B O 1
ATOM 6128 N N . ASN B 1 283 ? 30.938 -30.547 0.28 1 95.19 283 ASN B N 1
ATOM 6129 C CA . ASN B 1 283 ? 30.812 -30.719 1.723 1 95.19 283 ASN B CA 1
ATOM 6130 C C . ASN B 1 283 ? 30.438 -29.422 2.418 1 95.19 283 ASN B C 1
ATOM 6132 O O . ASN B 1 283 ? 29.562 -29.406 3.277 1 95.19 283 ASN B O 1
ATOM 6136 N N . GLU B 1 284 ? 31.156 -28.391 2.008 1 95.75 284 GLU B N 1
ATOM 6137 C CA . GLU B 1 284 ? 30.844 -27.094 2.607 1 95.75 284 GLU B CA 1
ATOM 6138 C C . GLU B 1 284 ? 29.438 -26.656 2.234 1 95.75 284 GLU B C 1
ATOM 6140 O O . GLU B 1 284 ? 28.734 -26.016 3.037 1 95.75 284 GLU B O 1
ATOM 6145 N N . ALA B 1 285 ? 29.031 -26.891 1.015 1 96.62 285 ALA B N 1
ATOM 6146 C CA . ALA B 1 285 ? 27.672 -26.594 0.584 1 96.62 285 ALA B CA 1
ATOM 6147 C C . ALA B 1 285 ? 26.656 -27.266 1.488 1 96.62 285 ALA B C 1
ATOM 6149 O O . ALA B 1 285 ? 25.688 -26.625 1.92 1 96.62 285 ALA B O 1
ATOM 6150 N N . ALA B 1 286 ? 26.859 -28.516 1.775 1 96.62 286 ALA B N 1
ATOM 6151 C CA . ALA B 1 286 ? 25.969 -29.266 2.641 1 96.62 286 ALA B CA 1
ATOM 6152 C C . ALA B 1 286 ? 25.938 -28.688 4.051 1 96.62 286 ALA B C 1
ATOM 6154 O O . ALA B 1 286 ? 24.859 -28.562 4.656 1 96.62 286 ALA B O 1
ATOM 6155 N N . ARG B 1 287 ? 27.078 -28.312 4.488 1 96.69 287 ARG B N 1
ATOM 6156 C CA . ARG B 1 287 ? 27.172 -27.781 5.84 1 96.69 287 ARG B CA 1
ATOM 6157 C C . ARG B 1 287 ? 26.406 -26.469 5.973 1 96.69 287 ARG B C 1
ATOM 6159 O O . ARG B 1 287 ? 25.75 -26.234 6.984 1 96.69 287 ARG B O 1
ATOM 6166 N N . VAL B 1 288 ? 26.562 -25.625 5.012 1 97.62 288 VAL B N 1
ATOM 6167 C CA . VAL B 1 288 ? 25.859 -24.344 5.008 1 97.62 288 VAL B CA 1
ATOM 6168 C C . VAL B 1 288 ? 24.359 -24.578 5.09 1 97.62 288 VAL B C 1
ATOM 6170 O O . VAL B 1 288 ? 23.672 -23.938 5.891 1 97.62 288 VAL B O 1
ATOM 6173 N N . LEU B 1 289 ? 23.828 -25.469 4.297 1 98 289 LEU B N 1
ATOM 6174 C CA . LEU B 1 289 ? 22.406 -25.781 4.281 1 98 289 LEU B CA 1
ATOM 6175 C C . LEU B 1 289 ? 21.953 -26.391 5.602 1 98 289 LEU B C 1
ATOM 6177 O O . LEU B 1 289 ? 20.906 -26.031 6.133 1 98 289 LEU B O 1
ATOM 6181 N N . GLU B 1 290 ? 22.766 -27.312 6.102 1 97.44 290 GLU B N 1
ATOM 6182 C CA . GLU B 1 290 ? 22.453 -27.953 7.375 1 97.44 290 GLU B CA 1
ATOM 6183 C C . GLU B 1 290 ? 22.344 -26.938 8.5 1 97.44 290 GLU B C 1
ATOM 6185 O O . GLU B 1 290 ? 21.438 -27 9.328 1 97.44 290 GLU B O 1
ATOM 6190 N N . ALA B 1 291 ? 23.234 -26.016 8.531 1 97.38 291 ALA B N 1
ATOM 6191 C CA . ALA B 1 291 ? 23.25 -24.969 9.555 1 97.38 291 ALA B CA 1
ATOM 6192 C C . ALA B 1 291 ? 21.984 -24.109 9.461 1 97.38 291 ALA B C 1
ATOM 6194 O O . ALA B 1 291 ? 21.391 -23.766 10.484 1 97.38 291 ALA B O 1
ATOM 6195 N N . ALA B 1 292 ? 21.656 -23.719 8.266 1 97.88 292 ALA B N 1
ATOM 6196 C CA . ALA B 1 292 ? 20.469 -22.875 8.055 1 97.88 292 ALA B CA 1
ATOM 6197 C C . ALA B 1 292 ? 19.203 -23.625 8.445 1 97.88 292 ALA B C 1
ATOM 6199 O O . ALA B 1 292 ? 18.297 -23.047 9.062 1 97.88 292 ALA B O 1
ATOM 6200 N N . ILE B 1 293 ? 19.062 -24.906 8.07 1 97.25 293 ILE B N 1
ATOM 6201 C CA . ILE B 1 293 ? 17.891 -25.734 8.391 1 97.25 293 ILE B CA 1
ATOM 6202 C C . ILE B 1 293 ? 17.766 -25.875 9.906 1 97.25 293 ILE B C 1
ATOM 6204 O O . ILE B 1 293 ? 16.656 -25.859 10.445 1 97.25 293 ILE B O 1
ATOM 6208 N N . ALA B 1 294 ? 18.875 -26 10.562 1 95.38 294 ALA B N 1
ATOM 6209 C CA . ALA B 1 294 ? 18.891 -26.125 12.016 1 95.38 294 ALA B CA 1
ATOM 6210 C C . ALA B 1 294 ? 18.391 -24.859 12.695 1 95.38 294 ALA B C 1
ATOM 6212 O O . ALA B 1 294 ? 17.734 -24.922 13.734 1 95.38 294 ALA B O 1
ATOM 6213 N N . GLN B 1 295 ? 18.703 -23.719 12.141 1 95.5 295 GLN B N 1
ATOM 6214 C CA . GLN B 1 295 ? 18.266 -22.453 12.711 1 95.5 295 GLN B CA 1
ATOM 6215 C C . GLN B 1 295 ? 16.75 -22.266 12.547 1 95.5 295 GLN B C 1
ATOM 6217 O O . GLN B 1 295 ? 16.062 -21.938 13.508 1 95.5 295 GLN B O 1
ATOM 6222 N N . LYS B 1 296 ? 16.328 -22.438 11.398 1 94.38 296 LYS B N 1
ATOM 6223 C CA . LYS B 1 296 ? 14.891 -22.391 11.102 1 94.38 296 LYS B CA 1
ATOM 6224 C C . LYS B 1 296 ? 14.531 -23.359 9.977 1 94.38 296 LYS B C 1
ATOM 6226 O O . LYS B 1 296 ? 14.984 -23.188 8.844 1 94.38 296 LYS B O 1
ATOM 6231 N N . PHE B 1 297 ? 13.727 -24.266 10.312 1 94 297 PHE B N 1
ATOM 6232 C CA . PHE B 1 297 ? 13.336 -25.281 9.336 1 94 297 PHE B CA 1
ATOM 6233 C C . PHE B 1 297 ? 12.586 -24.641 8.172 1 94 297 PHE B C 1
ATOM 6235 O O . PHE B 1 297 ? 11.664 -23.844 8.383 1 94 297 PHE B O 1
ATOM 6242 N N . ASN B 1 298 ? 13.031 -25.031 7.02 1 94.62 298 ASN B N 1
ATOM 6243 C CA . ASN B 1 298 ? 12.492 -24.484 5.781 1 94.62 298 ASN B CA 1
ATOM 6244 C C . ASN B 1 298 ? 12.508 -25.516 4.66 1 94.62 298 ASN B C 1
ATOM 6246 O O . ASN B 1 298 ? 13.555 -26.062 4.328 1 94.62 298 ASN B O 1
ATOM 6250 N N . HIS B 1 299 ? 11.453 -25.688 4.051 1 94.38 299 HIS B N 1
ATOM 6251 C CA . HIS B 1 299 ? 11.312 -26.734 3.035 1 94.38 299 HIS B CA 1
ATOM 6252 C C . HIS B 1 299 ? 12.164 -26.422 1.808 1 94.38 299 HIS B C 1
ATOM 6254 O O . HIS B 1 299 ? 12.68 -27.328 1.158 1 94.38 299 HIS B O 1
ATOM 6260 N N . THR B 1 300 ? 12.281 -25.219 1.527 1 94.75 300 THR B N 1
ATOM 6261 C CA . THR B 1 300 ? 13.07 -24.828 0.367 1 94.75 300 THR B CA 1
ATOM 6262 C C . THR B 1 300 ? 14.539 -25.203 0.566 1 94.75 300 THR B C 1
ATOM 6264 O O . THR B 1 300 ? 15.211 -25.641 -0.375 1 94.75 300 THR B O 1
ATOM 6267 N N . LEU B 1 301 ? 14.969 -25.078 1.721 1 96.69 301 LEU B N 1
ATOM 6268 C CA . LEU B 1 301 ? 16.344 -25.453 2.053 1 96.69 301 LEU B CA 1
ATOM 6269 C C . LEU B 1 301 ? 16.531 -26.969 1.973 1 96.69 301 LEU B C 1
ATOM 6271 O O . LEU B 1 301 ? 17.547 -27.453 1.487 1 96.69 301 LEU B O 1
ATOM 6275 N N . VAL B 1 302 ? 15.555 -27.656 2.395 1 95.44 302 VAL B N 1
ATOM 6276 C CA . VAL B 1 302 ? 15.602 -29.109 2.367 1 95.44 302 VAL B CA 1
ATOM 6277 C C . VAL B 1 302 ? 15.602 -29.609 0.921 1 95.44 302 VAL B C 1
ATOM 6279 O O . VAL B 1 302 ? 16.344 -30.531 0.579 1 95.44 302 VAL B O 1
ATOM 6282 N N . ALA B 1 303 ? 14.844 -28.984 0.113 1 92.81 303 ALA B N 1
ATOM 6283 C CA . ALA B 1 303 ? 14.82 -29.328 -1.304 1 92.81 303 ALA B CA 1
ATOM 6284 C C . ALA B 1 303 ? 16.188 -29.109 -1.953 1 92.81 303 ALA B C 1
ATOM 6286 O O . ALA B 1 303 ? 16.641 -29.938 -2.746 1 92.81 303 ALA B O 1
ATOM 6287 N N . ALA B 1 304 ? 16.766 -28.062 -1.59 1 93.81 304 ALA B N 1
ATOM 6288 C CA . ALA B 1 304 ? 18.109 -27.797 -2.107 1 93.81 304 ALA B CA 1
ATOM 6289 C C . ALA B 1 304 ? 19.125 -28.812 -1.577 1 93.81 304 ALA B C 1
ATOM 6291 O O . ALA B 1 304 ? 20.016 -29.25 -2.305 1 93.81 304 ALA B O 1
ATOM 6292 N N . TYR B 1 305 ? 18.969 -29.156 -0.374 1 95 305 TYR B N 1
ATOM 6293 C CA . TYR B 1 305 ? 19.812 -30.156 0.264 1 95 305 TYR B CA 1
ATOM 6294 C C . TYR B 1 305 ? 19.703 -31.5 -0.447 1 95 305 TYR B C 1
ATOM 6296 O O . TYR B 1 305 ? 20.703 -32.219 -0.558 1 95 305 TYR B O 1
ATOM 6304 N N . ALA B 1 306 ? 18.547 -31.766 -0.966 1 92.56 306 ALA B N 1
ATOM 6305 C CA . ALA B 1 306 ? 18.266 -33.031 -1.62 1 92.56 306 ALA B CA 1
ATOM 6306 C C . ALA B 1 306 ? 18.859 -33.062 -3.021 1 92.56 306 ALA B C 1
ATOM 6308 O O . ALA B 1 306 ? 19.062 -34.156 -3.584 1 92.56 306 ALA B O 1
ATOM 6309 N N . ARG B 1 307 ? 19.047 -31.938 -3.545 1 88.44 307 ARG B N 1
ATOM 6310 C CA . ARG B 1 307 ? 19.656 -31.859 -4.867 1 88.44 307 ARG B CA 1
ATOM 6311 C C . ARG B 1 307 ? 21.188 -31.906 -4.77 1 88.44 307 ARG B C 1
ATOM 6313 O O . ARG B 1 307 ? 21.828 -30.875 -4.523 1 88.44 307 ARG B O 1
ATOM 6320 N N . CYS B 1 308 ? 21.734 -33.062 -4.789 1 88.06 308 CYS B N 1
ATOM 6321 C CA . CYS B 1 308 ? 23.172 -33.188 -4.637 1 88.06 308 CYS B CA 1
ATOM 6322 C C . CYS B 1 308 ? 23.719 -34.25 -5.574 1 88.06 308 CYS B C 1
ATOM 6324 O O . CYS B 1 308 ? 22.953 -34.969 -6.242 1 88.06 308 CYS B O 1
ATOM 6326 N N . ASP B 1 309 ? 25 -34.188 -5.605 1 85.12 309 ASP B N 1
ATOM 6327 C CA . ASP B 1 309 ? 25.656 -35.25 -6.387 1 85.12 309 ASP B CA 1
ATOM 6328 C C . ASP B 1 309 ? 25.516 -36.594 -5.723 1 85.12 309 ASP B C 1
ATOM 6330 O O . ASP B 1 309 ? 25.344 -36.688 -4.508 1 85.12 309 ASP B O 1
ATOM 6334 N N . ALA B 1 310 ? 25.625 -37.625 -6.527 1 87.31 310 ALA B N 1
ATOM 6335 C CA . ALA B 1 310 ? 25.406 -39 -6.09 1 87.31 310 ALA B CA 1
ATOM 6336 C C . ALA B 1 310 ? 26.359 -39.344 -4.949 1 87.31 310 ALA B C 1
ATOM 6338 O O . ALA B 1 310 ? 25.984 -40.094 -4.035 1 87.31 310 ALA B O 1
ATOM 6339 N N . GLU B 1 311 ? 27.516 -38.75 -4.992 1 88.44 311 GLU B N 1
ATOM 6340 C CA . GLU B 1 311 ? 28.531 -39.094 -4.016 1 88.44 311 GLU B CA 1
ATOM 6341 C C . GLU B 1 311 ? 28.156 -38.625 -2.617 1 88.44 311 GLU B C 1
ATOM 6343 O O . GLU B 1 311 ? 28.594 -39.188 -1.619 1 88.44 311 GLU B O 1
ATOM 6348 N N . GLN B 1 312 ? 27.344 -37.656 -2.576 1 92.12 312 GLN B N 1
ATOM 6349 C CA . GLN B 1 312 ? 27 -37.031 -1.295 1 92.12 312 GLN B CA 1
ATOM 6350 C C . GLN B 1 312 ? 25.734 -37.656 -0.712 1 92.12 312 GLN B C 1
ATOM 6352 O O . GLN B 1 312 ? 25.359 -37.375 0.429 1 92.12 312 GLN B O 1
ATOM 6357 N N . VAL B 1 313 ? 25.016 -38.469 -1.354 1 93.69 313 VAL B N 1
ATOM 6358 C CA . VAL B 1 313 ? 23.656 -38.906 -1.05 1 93.69 313 VAL B CA 1
ATOM 6359 C C . VAL B 1 313 ? 23.641 -39.688 0.265 1 93.69 313 VAL B C 1
ATOM 6361 O O . VAL B 1 313 ? 22.828 -39.438 1.142 1 93.69 313 VAL B O 1
ATOM 6364 N N . PRO B 1 314 ? 24.609 -40.656 0.458 1 93.88 314 PRO B N 1
ATOM 6365 C CA . PRO B 1 314 ? 24.516 -41.438 1.691 1 93.88 314 PRO B CA 1
ATOM 6366 C C . PRO B 1 314 ? 24.578 -40.594 2.947 1 93.88 314 PRO B C 1
ATOM 6368 O O . PRO B 1 314 ? 23.766 -40.75 3.857 1 93.88 314 PRO B O 1
ATOM 6371 N N . ARG B 1 315 ? 25.484 -39.688 2.951 1 94.75 315 ARG B N 1
ATOM 6372 C CA . ARG B 1 315 ? 25.656 -38.844 4.117 1 94.75 315 ARG B CA 1
ATOM 6373 C C . ARG B 1 315 ? 24.438 -37.938 4.293 1 94.75 315 ARG B C 1
ATOM 6375 O O . ARG B 1 315 ? 23.922 -37.781 5.406 1 94.75 315 ARG B O 1
ATOM 6382 N N . ARG B 1 316 ? 23.984 -37.281 3.219 1 96.12 316 ARG B N 1
ATOM 6383 C CA . ARG B 1 316 ? 22.875 -36.344 3.271 1 96.12 316 ARG B CA 1
ATOM 6384 C C . ARG B 1 316 ? 21.562 -37.062 3.617 1 96.12 316 ARG B C 1
ATOM 6386 O O . ARG B 1 316 ? 20.703 -36.5 4.285 1 96.12 316 ARG B O 1
ATOM 6393 N N . LEU B 1 317 ? 21.453 -38.312 3.105 1 96.06 317 LEU B N 1
ATOM 6394 C CA . LEU B 1 317 ? 20.266 -39.094 3.4 1 96.06 317 LEU B CA 1
ATOM 6395 C C . LEU B 1 317 ? 20.156 -39.375 4.895 1 96.06 317 LEU B C 1
ATOM 6397 O O . LEU B 1 317 ? 19.078 -39.25 5.484 1 96.06 317 LEU B O 1
ATOM 6401 N N . ALA B 1 318 ? 21.266 -39.781 5.484 1 95.88 318 ALA B N 1
ATOM 6402 C CA . ALA B 1 318 ? 21.297 -40.062 6.914 1 95.88 318 ALA B CA 1
ATOM 6403 C C . ALA B 1 318 ? 20.859 -38.844 7.727 1 95.88 318 ALA B C 1
ATOM 6405 O O . ALA B 1 318 ? 20.062 -38.969 8.656 1 95.88 318 ALA B O 1
ATOM 6406 N N . LYS B 1 319 ? 21.391 -37.75 7.367 1 96.06 319 LYS B N 1
ATOM 6407 C CA . LYS B 1 319 ? 21.047 -36.531 8.07 1 96.06 319 LYS B CA 1
ATOM 6408 C C . LYS B 1 319 ? 19.578 -36.156 7.863 1 96.06 319 LYS B C 1
ATOM 6410 O O . LYS B 1 319 ? 18.891 -35.812 8.812 1 96.06 319 LYS B O 1
ATOM 6415 N N . ALA B 1 320 ? 19.094 -36.188 6.684 1 96.69 320 ALA B N 1
ATOM 6416 C CA . ALA B 1 320 ? 17.719 -35.844 6.355 1 96.69 320 ALA B CA 1
ATOM 6417 C C . ALA B 1 320 ? 16.734 -36.781 7.082 1 96.69 320 ALA B C 1
ATOM 6419 O O . ALA B 1 320 ? 15.625 -36.344 7.43 1 96.69 320 ALA B O 1
ATOM 6420 N N . GLU B 1 321 ? 17.125 -38 7.25 1 96.06 321 GLU B N 1
ATOM 6421 C CA . GLU B 1 321 ? 16.266 -38.938 7.973 1 96.06 321 GLU B CA 1
ATOM 6422 C C . GLU B 1 321 ? 16.062 -38.5 9.422 1 96.06 321 GLU B C 1
ATOM 6424 O O . GLU B 1 321 ? 15 -38.719 10 1 96.06 321 GLU B O 1
ATOM 6429 N N . THR B 1 322 ? 17.062 -37.875 9.93 1 95.56 322 THR B N 1
ATOM 6430 C CA . THR B 1 322 ? 16.906 -37.344 11.281 1 95.56 322 THR B CA 1
ATOM 6431 C C . THR B 1 322 ? 15.875 -36.25 11.312 1 95.56 322 THR B C 1
ATOM 6433 O O . THR B 1 322 ? 15.117 -36.125 12.281 1 95.56 322 THR B O 1
ATOM 6436 N N . TRP B 1 323 ? 15.852 -35.438 10.328 1 96.06 323 TRP B N 1
ATOM 6437 C CA . TRP B 1 323 ? 14.852 -34.375 10.227 1 96.06 323 TRP B CA 1
ATOM 6438 C C . TRP B 1 323 ? 13.453 -34.969 10.07 1 96.06 323 TRP B C 1
ATOM 6440 O O . TRP B 1 323 ? 12.492 -34.438 10.641 1 96.06 323 TRP B O 1
ATOM 6450 N N . LEU B 1 324 ? 13.336 -36 9.273 1 95.25 324 LEU B N 1
ATOM 6451 C CA . LEU B 1 324 ? 12.047 -36.656 9.039 1 95.25 324 LEU B CA 1
ATOM 6452 C C . LEU B 1 324 ? 11.492 -37.219 10.336 1 95.25 324 LEU B C 1
ATOM 6454 O O . LEU B 1 324 ? 10.273 -37.219 10.555 1 95.25 324 LEU B O 1
ATOM 6458 N N . GLN B 1 325 ? 12.367 -37.719 11.148 1 95.12 325 GLN B N 1
ATOM 6459 C CA . GLN B 1 325 ? 11.945 -38.25 12.43 1 95.12 325 GLN B CA 1
ATOM 6460 C C . GLN B 1 325 ? 11.258 -37.188 13.289 1 95.12 325 GLN B C 1
ATOM 6462 O O . GLN B 1 325 ? 10.336 -37.5 14.039 1 95.12 325 GLN B O 1
ATOM 6467 N N . GLN B 1 326 ? 11.641 -36 13.141 1 94.5 326 GLN B N 1
ATOM 6468 C CA . GLN B 1 326 ? 11.055 -34.906 13.891 1 94.5 326 GLN B CA 1
ATOM 6469 C C . GLN B 1 326 ? 9.727 -34.469 13.273 1 94.5 326 GLN B C 1
ATOM 6471 O O . GLN B 1 326 ? 8.883 -33.875 13.945 1 94.5 326 GLN B O 1
ATOM 6476 N N . ARG B 1 327 ? 9.594 -34.75 11.93 1 94.56 327 ARG B N 1
ATOM 6477 C CA . ARG B 1 327 ? 8.383 -34.406 11.203 1 94.56 327 ARG B CA 1
ATOM 6478 C C . ARG B 1 327 ? 7.945 -35.531 10.273 1 94.56 327 ARG B C 1
ATOM 6480 O O . ARG B 1 327 ? 7.922 -35.344 9.047 1 94.56 327 ARG B O 1
ATOM 6487 N N . PRO B 1 328 ? 7.473 -36.562 10.844 1 92.06 328 PRO B N 1
ATOM 6488 C CA . PRO B 1 328 ? 7.238 -37.781 10.07 1 92.06 328 PRO B CA 1
ATOM 6489 C C . PRO B 1 328 ? 6.098 -37.625 9.062 1 92.06 328 PRO B C 1
ATOM 6491 O O . PRO B 1 328 ? 6.066 -38.344 8.055 1 92.06 328 PRO B O 1
ATOM 6494 N N . ALA B 1 329 ? 5.195 -36.75 9.258 1 92.19 329 ALA B N 1
ATOM 6495 C CA . ALA B 1 329 ? 4.023 -36.625 8.391 1 92.19 329 ALA B CA 1
ATOM 6496 C C . ALA B 1 329 ? 4.191 -35.5 7.379 1 92.19 329 ALA B C 1
ATOM 6498 O O . ALA B 1 329 ? 3.266 -35.188 6.629 1 92.19 329 ALA B O 1
ATOM 6499 N N . ASP B 1 330 ? 5.352 -35.031 7.387 1 95.38 330 ASP B N 1
ATOM 6500 C CA . ASP B 1 330 ? 5.578 -33.906 6.48 1 95.38 330 ASP B CA 1
ATOM 6501 C C . ASP B 1 330 ? 5.777 -34.375 5.047 1 95.38 330 ASP B C 1
ATOM 6503 O O . ASP B 1 330 ? 6.82 -34.969 4.719 1 95.38 330 ASP B O 1
ATOM 6507 N N . ALA B 1 331 ? 4.805 -34.156 4.191 1 95.31 331 ALA B N 1
ATOM 6508 C CA . ALA B 1 331 ? 4.809 -34.656 2.814 1 95.31 331 ALA B CA 1
ATOM 6509 C C . ALA B 1 331 ? 5.988 -34.062 2.033 1 95.31 331 ALA B C 1
ATOM 6511 O O . ALA B 1 331 ? 6.59 -34.781 1.212 1 95.31 331 ALA B O 1
ATOM 6512 N N . GLU B 1 332 ? 6.32 -32.906 2.271 1 94.75 332 GLU B N 1
ATOM 6513 C CA . GLU B 1 332 ? 7.418 -32.25 1.552 1 94.75 332 GLU B CA 1
ATOM 6514 C C . GLU B 1 332 ? 8.766 -32.875 1.932 1 94.75 332 GLU B C 1
ATOM 6516 O O . GLU B 1 332 ? 9.648 -33 1.085 1 94.75 332 GLU B O 1
ATOM 6521 N N . MET B 1 333 ? 8.836 -33.25 3.178 1 95.12 333 MET B N 1
ATOM 6522 C CA . MET B 1 333 ? 10.039 -33.938 3.627 1 95.12 333 MET B CA 1
ATOM 6523 C C . MET B 1 333 ? 10.164 -35.312 2.951 1 95.12 333 MET B C 1
ATOM 6525 O O . MET B 1 333 ? 11.25 -35.688 2.504 1 95.12 333 MET B O 1
ATOM 6529 N N . LEU B 1 334 ? 9.109 -35.906 2.859 1 96 334 LEU B N 1
ATOM 6530 C CA . LEU B 1 334 ? 9.086 -37.219 2.227 1 96 334 LEU B CA 1
ATOM 6531 C C . LEU B 1 334 ? 9.469 -37.125 0.753 1 96 334 LEU B C 1
ATOM 6533 O O . LEU B 1 334 ? 10.234 -37.938 0.249 1 96 334 LEU B O 1
ATOM 6537 N N . THR B 1 335 ? 8.945 -36.125 0.135 1 94.56 335 THR B N 1
ATOM 6538 C CA . THR B 1 335 ? 9.289 -35.875 -1.265 1 94.56 335 THR B CA 1
ATOM 6539 C C . THR B 1 335 ? 10.781 -35.594 -1.415 1 94.56 335 THR B C 1
ATOM 6541 O O . THR B 1 335 ? 11.422 -36.125 -2.326 1 94.56 335 THR B O 1
ATOM 6544 N N . ALA B 1 336 ? 11.312 -34.875 -0.524 1 94.75 336 ALA B N 1
ATOM 6545 C CA . ALA B 1 336 ? 12.734 -34.531 -0.577 1 94.75 336 ALA B CA 1
ATOM 6546 C C . ALA B 1 336 ? 13.602 -35.781 -0.376 1 94.75 336 ALA B C 1
ATOM 6548 O O . ALA B 1 336 ? 14.617 -35.938 -1.057 1 94.75 336 ALA B O 1
ATOM 6549 N N . LEU B 1 337 ? 13.203 -36.594 0.511 1 95.5 337 LEU B N 1
ATOM 6550 C CA . LEU B 1 337 ? 13.953 -37.844 0.731 1 95.5 337 LEU B CA 1
ATOM 6551 C C . LEU B 1 337 ? 13.844 -38.75 -0.479 1 95.5 337 LEU B C 1
ATOM 6553 O O . LEU B 1 337 ? 14.812 -39.438 -0.837 1 95.5 337 LEU B O 1
ATOM 6557 N N . GLY B 1 338 ? 12.695 -38.812 -1.022 1 94.81 338 GLY B N 1
ATOM 6558 C CA . GLY B 1 338 ? 12.539 -39.562 -2.26 1 94.81 338 GLY B CA 1
ATOM 6559 C C . GLY B 1 338 ? 13.461 -39.094 -3.365 1 94.81 338 GLY B C 1
ATOM 6560 O O . GLY B 1 338 ? 14.062 -39.906 -4.07 1 94.81 338 GLY B O 1
ATOM 6561 N N . LEU B 1 339 ? 13.562 -37.812 -3.486 1 92.56 339 LEU B N 1
ATOM 6562 C CA . LEU B 1 339 ? 14.445 -37.219 -4.484 1 92.56 339 LEU B CA 1
ATOM 6563 C C . LEU B 1 339 ? 15.906 -37.562 -4.191 1 92.56 339 LEU B C 1
ATOM 6565 O O . LEU B 1 339 ? 16.672 -37.875 -5.105 1 92.56 339 LEU B O 1
ATOM 6569 N N . LEU B 1 340 ? 16.266 -37.438 -2.957 1 93.56 340 LEU B N 1
ATOM 6570 C CA . LEU B 1 340 ? 17.625 -37.812 -2.541 1 93.56 340 LEU B CA 1
ATOM 6571 C C . LEU B 1 340 ? 17.938 -39.25 -2.916 1 93.56 340 LEU B C 1
ATOM 6573 O O . LEU B 1 340 ? 19.016 -39.531 -3.428 1 93.56 340 LEU B O 1
ATOM 6577 N N . CYS B 1 341 ? 16.984 -40.094 -2.719 1 94.31 341 CYS B N 1
ATOM 6578 C CA . CYS B 1 341 ? 17.172 -41.5 -3.031 1 94.31 341 CYS B CA 1
ATOM 6579 C C . CYS B 1 341 ? 17.25 -41.719 -4.539 1 94.31 341 CYS B C 1
ATOM 6581 O O . CYS B 1 341 ? 18.031 -42.562 -5.004 1 94.31 341 CYS B O 1
ATOM 6583 N N . LEU B 1 342 ? 16.484 -40.969 -5.266 1 91.75 342 LEU B N 1
ATOM 6584 C CA . LEU B 1 342 ? 16.547 -41.062 -6.719 1 91.75 342 LEU B CA 1
ATOM 6585 C C . LEU B 1 342 ? 17.922 -40.656 -7.238 1 91.75 342 LEU B C 1
ATOM 6587 O O . LEU B 1 342 ? 18.469 -41.312 -8.133 1 91.75 342 LEU B O 1
ATOM 6591 N N . ASN B 1 343 ? 18.484 -39.656 -6.648 1 88.81 343 ASN B N 1
ATOM 6592 C CA . ASN B 1 343 ? 19.812 -39.188 -7.043 1 88.81 343 ASN B CA 1
ATOM 6593 C C . ASN B 1 343 ? 20.875 -40.25 -6.734 1 88.81 343 ASN B C 1
ATOM 6595 O O . ASN B 1 343 ? 21.891 -40.344 -7.445 1 88.81 343 ASN B O 1
ATOM 6599 N N . GLY B 1 344 ? 20.672 -40.969 -5.746 1 89.94 344 GLY B N 1
ATOM 6600 C CA . GLY B 1 344 ? 21.594 -42 -5.348 1 89.94 344 GLY B CA 1
ATOM 6601 C C . GLY B 1 344 ? 21.266 -43.344 -5.973 1 89.94 344 GLY B C 1
ATOM 6602 O O . GLY B 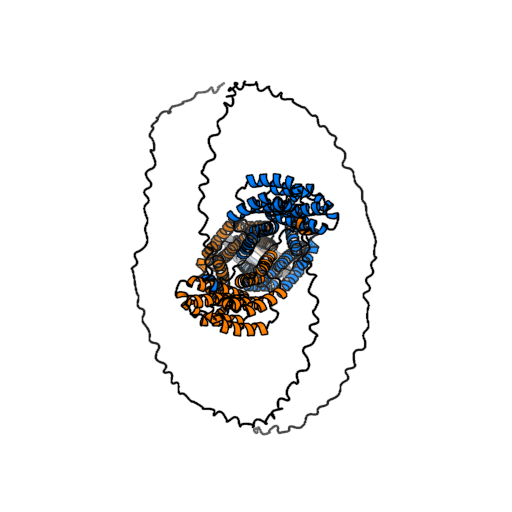1 344 ? 21.906 -44.375 -5.645 1 89.94 344 GLY B O 1
ATOM 6603 N N . GLN B 1 345 ? 20.266 -43.438 -6.816 1 90.31 345 GLN B N 1
ATOM 6604 C CA . GLN B 1 345 ? 19.812 -44.656 -7.504 1 90.31 345 GLN B CA 1
ATOM 6605 C C . GLN B 1 345 ? 19.359 -45.719 -6.512 1 90.31 345 GLN B C 1
ATOM 6607 O O . GLN B 1 345 ? 19.641 -46.906 -6.691 1 90.31 345 GLN B O 1
ATOM 6612 N N . LEU B 1 346 ? 18.859 -45.25 -5.387 1 92.44 346 LEU B N 1
ATOM 6613 C CA . LEU B 1 346 ? 18.188 -46.094 -4.426 1 92.44 346 LEU B CA 1
ATOM 6614 C C . LEU B 1 346 ? 16.703 -46.188 -4.711 1 92.44 346 LEU B C 1
ATOM 6616 O O . LEU B 1 346 ? 15.891 -45.594 -3.988 1 92.44 346 LEU B O 1
ATOM 6620 N N . TRP B 1 347 ? 16.328 -47.031 -5.66 1 93.38 347 TRP B N 1
ATOM 6621 C CA . TRP B 1 347 ? 15.008 -47.031 -6.281 1 93.38 347 TRP B CA 1
ATOM 6622 C C . TRP B 1 347 ? 13.938 -47.469 -5.297 1 93.38 347 TRP B C 1
ATOM 6624 O O . TRP B 1 347 ? 12.844 -46.906 -5.242 1 93.38 347 TRP B O 1
ATOM 6634 N N . GLY B 1 348 ? 14.242 -48.531 -4.574 1 95.06 348 GLY B N 1
ATOM 6635 C CA . GLY B 1 348 ? 13.266 -49.031 -3.629 1 95.06 348 GLY B CA 1
ATOM 6636 C C . GLY B 1 348 ? 12.898 -48.062 -2.541 1 95.06 348 GLY B C 1
ATOM 6637 O O . GLY B 1 348 ? 11.711 -47.844 -2.254 1 95.06 348 GLY B O 1
ATOM 6638 N N . GLN B 1 349 ? 13.875 -47.531 -1.989 1 95.44 349 GLN B N 1
ATOM 6639 C CA . GLN B 1 349 ? 13.633 -46.531 -0.943 1 95.44 349 GLN B CA 1
ATOM 6640 C C . GLN B 1 349 ? 12.922 -45.312 -1.501 1 95.44 349 GLN B C 1
ATOM 6642 O O . GLN B 1 349 ? 12.039 -44.75 -0.849 1 95.44 349 GLN B O 1
ATOM 6647 N N . ALA B 1 350 ? 13.328 -44.875 -2.674 1 96.06 350 ALA B N 1
ATOM 6648 C CA . ALA B 1 350 ? 12.688 -43.75 -3.33 1 96.06 350 ALA B CA 1
ATOM 6649 C C . ALA B 1 350 ? 11.188 -43.969 -3.479 1 96.06 350 ALA B C 1
ATOM 6651 O O . ALA B 1 350 ? 10.391 -43.094 -3.164 1 96.06 350 ALA B O 1
ATOM 6652 N N . GLU B 1 351 ? 10.883 -45.094 -3.961 1 96.12 351 GLU B N 1
ATOM 6653 C CA . GLU B 1 351 ? 9.484 -45.469 -4.148 1 96.12 351 GLU B CA 1
ATOM 6654 C C . GLU B 1 351 ? 8.719 -45.406 -2.832 1 96.12 351 GLU B C 1
ATOM 6656 O O . GLU B 1 351 ? 7.605 -44.875 -2.775 1 96.12 351 GLU B O 1
ATOM 6661 N N . ARG B 1 352 ? 9.328 -45.938 -1.843 1 96.38 352 ARG B N 1
ATOM 6662 C CA . ARG B 1 352 ? 8.68 -45.969 -0.535 1 96.38 352 ARG B CA 1
ATOM 6663 C C . ARG B 1 352 ? 8.406 -44.562 -0.019 1 96.38 352 ARG B C 1
ATOM 6665 O O . ARG B 1 352 ? 7.293 -44.281 0.403 1 96.38 352 ARG B O 1
ATOM 6672 N N . TYR B 1 353 ? 9.367 -43.75 -0.042 1 96.69 353 TYR B N 1
ATOM 6673 C CA . TYR B 1 353 ? 9.203 -42.375 0.444 1 96.69 353 TYR B CA 1
ATOM 6674 C C . TYR B 1 353 ? 8.18 -41.625 -0.395 1 96.69 353 TYR B C 1
ATOM 6676 O O . TYR B 1 353 ? 7.324 -40.938 0.146 1 96.69 353 TYR B O 1
ATOM 6684 N N . LEU B 1 354 ? 8.234 -41.75 -1.695 1 96.56 354 LEU B N 1
ATOM 6685 C CA . LEU B 1 354 ? 7.363 -41 -2.598 1 96.56 354 LEU B CA 1
ATOM 6686 C C . LEU B 1 354 ? 5.918 -41.469 -2.473 1 96.56 354 LEU B C 1
ATOM 6688 O O . LEU B 1 354 ? 4.988 -40.656 -2.494 1 96.56 354 LEU B O 1
ATOM 6692 N N . GLN B 1 355 ? 5.801 -42.719 -2.346 1 96.06 355 GLN B N 1
ATOM 6693 C CA . GLN B 1 355 ? 4.453 -43.25 -2.16 1 96.06 355 GLN B CA 1
ATOM 6694 C C . GLN B 1 355 ? 3.848 -42.781 -0.845 1 96.06 355 GLN B C 1
ATOM 6696 O O . GLN B 1 355 ? 2.672 -42.406 -0.797 1 96.06 355 GLN B O 1
ATOM 6701 N N . ARG B 1 356 ? 4.613 -42.812 0.145 1 95.38 356 ARG B N 1
ATOM 6702 C CA . ARG B 1 356 ? 4.148 -42.281 1.419 1 95.38 356 ARG B CA 1
ATOM 6703 C C . ARG B 1 356 ? 3.801 -40.812 1.293 1 95.38 356 ARG B C 1
ATOM 6705 O O . ARG B 1 356 ? 2.828 -40.344 1.891 1 95.38 356 ARG B O 1
ATOM 6712 N N . GLY B 1 357 ? 4.543 -40.125 0.596 1 95.38 357 GLY B N 1
ATOM 6713 C CA . GLY B 1 357 ? 4.285 -38.719 0.372 1 95.38 357 GLY B CA 1
ATOM 6714 C C . GLY B 1 357 ? 2.969 -38.469 -0.335 1 95.38 357 GLY B C 1
ATOM 6715 O O . GLY B 1 357 ? 2.195 -37.594 0.083 1 95.38 357 GLY B O 1
ATOM 6716 N N . VAL B 1 358 ? 2.695 -39.156 -1.413 1 93.69 358 VAL B N 1
ATOM 6717 C CA . VAL B 1 358 ? 1.478 -38.969 -2.199 1 93.69 358 VAL B CA 1
ATOM 6718 C C . VAL B 1 358 ? 0.261 -39.344 -1.353 1 93.69 358 VAL B C 1
ATOM 6720 O O . VAL B 1 358 ? -0.812 -38.75 -1.509 1 93.69 358 VAL B O 1
ATOM 6723 N N . SER B 1 359 ? 0.43 -40.281 -0.476 1 93.38 359 SER B N 1
ATOM 6724 C CA . SER B 1 359 ? -0.662 -40.688 0.397 1 93.38 359 SER B CA 1
ATOM 6725 C C . SER B 1 359 ? -1.029 -39.594 1.388 1 93.38 359 SER B C 1
ATOM 6727 O O . SER B 1 359 ? -2.178 -39.5 1.827 1 93.38 359 SER B O 1
ATOM 6729 N N . ARG B 1 360 ? -0.123 -38.812 1.726 1 93.56 360 ARG B N 1
ATOM 6730 C CA . ARG B 1 360 ? -0.345 -37.719 2.682 1 93.56 360 ARG B CA 1
ATOM 6731 C C . ARG B 1 360 ? -0.873 -36.469 1.981 1 93.56 360 ARG B C 1
ATOM 6733 O O . ARG B 1 360 ? -1.746 -35.781 2.51 1 93.56 360 ARG B O 1
ATOM 6740 N N . ARG B 1 361 ? -0.321 -36.219 0.926 1 93.31 361 ARG B N 1
ATOM 6741 C CA . ARG B 1 361 ? -0.722 -35.031 0.18 1 93.31 361 ARG B CA 1
ATOM 6742 C C . ARG B 1 361 ? -0.648 -35.281 -1.323 1 93.31 361 ARG B C 1
ATOM 6744 O O . ARG B 1 361 ? 0.378 -35.719 -1.834 1 93.31 361 ARG B O 1
ATOM 6751 N N . ASN B 1 362 ? -1.776 -34.938 -1.997 1 89.31 362 ASN B N 1
ATOM 6752 C CA . ASN B 1 362 ? -1.803 -35.031 -3.451 1 89.31 362 ASN B CA 1
ATOM 6753 C C . ASN B 1 362 ? -1.03 -33.906 -4.109 1 89.31 362 ASN B C 1
ATOM 6755 O O . ASN B 1 362 ? -1.582 -32.812 -4.344 1 89.31 362 ASN B O 1
ATOM 6759 N N . ASP B 1 363 ? 0.207 -34.188 -4.34 1 89.62 363 ASP B N 1
ATOM 6760 C CA . ASP B 1 363 ? 1.095 -33.125 -4.844 1 89.62 363 ASP B CA 1
ATOM 6761 C C . ASP B 1 363 ? 1.614 -33.469 -6.238 1 89.62 363 ASP B C 1
ATOM 6763 O O . ASP B 1 363 ? 2.008 -34.625 -6.492 1 89.62 363 ASP B O 1
ATOM 6767 N N . ALA B 1 364 ? 1.652 -32.531 -7.137 1 88.62 364 ALA B N 1
ATOM 6768 C CA . ALA B 1 364 ? 2.061 -32.719 -8.523 1 88.62 364 ALA B CA 1
ATOM 6769 C C . ALA B 1 364 ? 3.527 -33.156 -8.617 1 88.62 364 ALA B C 1
ATOM 6771 O O . ALA B 1 364 ? 3.885 -34.031 -9.406 1 88.62 364 ALA B O 1
ATOM 6772 N N . GLN B 1 365 ? 4.281 -32.594 -7.84 1 88.81 365 GLN B N 1
ATOM 6773 C CA . GLN B 1 365 ? 5.715 -32.875 -7.887 1 88.81 365 GLN B CA 1
ATOM 6774 C C . GLN B 1 365 ? 6.008 -34.312 -7.477 1 88.81 365 GLN B C 1
ATOM 6776 O O . GLN B 1 365 ? 6.832 -34.969 -8.094 1 88.81 365 GLN B O 1
ATOM 6781 N N . THR B 1 366 ? 5.406 -34.812 -6.457 1 92.88 366 THR B N 1
ATOM 6782 C CA . THR B 1 366 ? 5.605 -36.156 -5.988 1 92.88 366 THR B CA 1
ATOM 6783 C C . THR B 1 366 ? 5.168 -37.188 -7.051 1 92.88 366 THR B C 1
ATOM 6785 O O . THR B 1 366 ? 5.859 -38.156 -7.305 1 92.88 366 THR B O 1
ATOM 6788 N N . HIS B 1 367 ? 4.098 -36.844 -7.684 1 92 367 HIS B N 1
ATOM 6789 C CA . HIS B 1 367 ? 3.637 -37.719 -8.766 1 92 367 HIS B CA 1
ATOM 6790 C C . HIS B 1 367 ? 4.621 -37.719 -9.938 1 92 367 HIS B C 1
ATOM 6792 O O . HIS B 1 367 ? 4.871 -38.75 -10.547 1 92 367 HIS B O 1
ATOM 6798 N N . ALA B 1 368 ? 5.117 -36.594 -10.203 1 90.56 368 ALA B N 1
ATOM 6799 C CA . ALA B 1 368 ? 6.09 -36.469 -11.289 1 90.56 368 ALA B CA 1
ATOM 6800 C C . ALA B 1 368 ? 7.336 -37.312 -10.984 1 90.56 368 ALA B C 1
ATOM 6802 O O . ALA B 1 368 ? 7.879 -37.969 -11.875 1 90.56 368 ALA B O 1
ATOM 6803 N N . LEU B 1 369 ? 7.711 -37.312 -9.812 1 91.38 369 LEU B N 1
ATOM 6804 C CA . LEU B 1 369 ? 8.883 -38.062 -9.414 1 91.38 369 LEU B CA 1
ATOM 6805 C C . LEU B 1 369 ? 8.594 -39.562 -9.492 1 91.38 369 LEU B C 1
ATOM 6807 O O . LEU B 1 369 ? 9.445 -40.344 -9.922 1 91.38 369 LEU B O 1
ATOM 6811 N N . LEU B 1 370 ? 7.441 -39.969 -9.102 1 93.56 370 LEU B N 1
ATOM 6812 C CA . LEU B 1 370 ? 7.039 -41.344 -9.227 1 93.56 370 LEU B CA 1
ATOM 6813 C C . LEU B 1 370 ? 6.973 -41.75 -10.695 1 93.56 370 LEU B C 1
ATOM 6815 O O . LEU B 1 370 ? 7.375 -42.875 -11.055 1 93.56 370 LEU B O 1
ATOM 6819 N N . GLY B 1 371 ? 6.473 -40.844 -11.477 1 89.88 371 GLY B N 1
ATOM 6820 C CA . GLY B 1 371 ? 6.473 -41.125 -12.906 1 89.88 371 GLY B CA 1
ATOM 6821 C C . GLY B 1 371 ? 7.863 -41.344 -13.477 1 89.88 371 GLY B C 1
ATOM 6822 O O . GLY B 1 371 ? 8.094 -42.281 -14.227 1 89.88 371 GLY B O 1
ATOM 6823 N N . SER B 1 372 ? 8.742 -40.531 -13.078 1 88.5 372 SER B N 1
ATOM 6824 C CA . SER B 1 372 ? 10.125 -40.656 -13.531 1 88.5 372 SER B CA 1
ATOM 6825 C C . SER B 1 372 ? 10.758 -41.938 -13.023 1 88.5 372 SER B C 1
ATOM 6827 O O . SER B 1 372 ? 11.492 -42.625 -13.75 1 88.5 372 SER B O 1
ATOM 6829 N N . LEU B 1 373 ? 10.5 -42.281 -11.805 1 92.25 373 LEU B N 1
ATOM 6830 C CA . LEU B 1 373 ? 11 -43.5 -11.203 1 92.25 373 LEU B CA 1
ATOM 6831 C C . LEU B 1 373 ? 10.508 -44.719 -11.969 1 92.25 373 LEU B C 1
ATOM 6833 O O . LEU B 1 373 ? 11.297 -45.594 -12.344 1 92.25 373 LEU B O 1
ATOM 6837 N N . TYR B 1 374 ? 9.266 -44.719 -12.281 1 92.5 374 TYR B N 1
ATOM 6838 C CA . TYR B 1 374 ? 8.68 -45.875 -12.945 1 92.5 374 TYR B CA 1
ATOM 6839 C C . TYR B 1 374 ? 9.117 -45.969 -14.398 1 92.5 374 TYR B C 1
ATOM 6841 O O . TYR B 1 374 ? 9.227 -47.062 -14.961 1 92.5 374 TYR B O 1
ATOM 6849 N N . ASP B 1 375 ? 9.344 -44.812 -14.953 1 86.12 375 ASP B N 1
ATOM 6850 C CA . ASP B 1 375 ? 9.953 -44.812 -16.281 1 86.12 375 ASP B CA 1
ATOM 6851 C C . ASP B 1 375 ? 11.312 -45.531 -16.25 1 86.12 375 ASP B C 1
ATOM 6853 O O . ASP B 1 375 ? 11.625 -46.312 -17.141 1 86.12 375 ASP B O 1
ATOM 6857 N N . ARG B 1 376 ? 12.039 -45.281 -15.203 1 87 376 ARG B N 1
ATOM 6858 C CA . ARG B 1 376 ? 13.383 -45.844 -15.078 1 87 376 ARG B CA 1
ATOM 6859 C C . ARG B 1 376 ? 13.32 -47.312 -14.734 1 87 376 ARG B C 1
ATOM 6861 O O . ARG B 1 376 ? 14.195 -48.094 -15.133 1 87 376 ARG B O 1
ATOM 6868 N N . LEU B 1 377 ? 12.32 -47.688 -14.055 1 91.81 377 LEU B N 1
ATOM 6869 C CA . LEU B 1 377 ? 12.141 -49.094 -13.672 1 91.81 377 LEU B CA 1
ATOM 6870 C C . LEU B 1 377 ? 11.445 -49.875 -14.773 1 91.81 377 LEU B C 1
ATOM 6872 O O . LEU B 1 377 ? 11.117 -51.062 -14.602 1 91.81 377 LEU B O 1
ATOM 6876 N N . ASN B 1 378 ? 11.094 -49.188 -15.938 1 90.69 378 ASN B N 1
ATOM 6877 C CA . ASN B 1 378 ? 10.453 -49.781 -17.094 1 90.69 378 ASN B CA 1
ATOM 6878 C C . ASN B 1 378 ? 9.07 -50.344 -16.766 1 90.69 378 ASN B C 1
ATOM 6880 O O . ASN B 1 378 ? 8.75 -51.469 -17.094 1 90.69 378 ASN B O 1
ATOM 6884 N N . ARG B 1 379 ? 8.422 -49.625 -15.969 1 92.5 379 ARG B N 1
ATOM 6885 C CA . ARG B 1 379 ? 7.008 -49.844 -15.688 1 92.5 379 ARG B CA 1
ATOM 6886 C C . ARG B 1 379 ? 6.141 -48.75 -16.328 1 92.5 379 ARG B C 1
ATOM 6888 O O . ARG B 1 379 ? 5.691 -47.844 -15.656 1 92.5 379 ARG B O 1
ATOM 6895 N N . PRO B 1 380 ? 5.848 -48.906 -17.609 1 86.19 380 PRO B N 1
ATOM 6896 C CA . PRO B 1 380 ? 5.234 -47.812 -18.375 1 86.19 380 PRO B CA 1
ATOM 6897 C C . PRO B 1 380 ? 3.82 -47.5 -17.906 1 86.19 380 PRO B C 1
ATOM 6899 O O . PRO B 1 380 ? 3.414 -46.312 -17.938 1 86.19 380 PRO B O 1
ATOM 6902 N N . SER B 1 381 ? 3.061 -48.531 -17.484 1 87.56 381 SER B N 1
ATOM 6903 C CA . SER B 1 381 ? 1.688 -48.281 -17.047 1 87.56 381 SER B CA 1
ATOM 6904 C C . SER B 1 381 ? 1.65 -47.406 -15.789 1 87.56 381 SER B C 1
ATOM 6906 O O . SER B 1 381 ? 0.889 -46.469 -15.719 1 87.56 381 SER B O 1
ATOM 6908 N N . ASP B 1 382 ? 2.514 -47.844 -14.852 1 91.38 382 ASP B N 1
ATOM 6909 C CA . ASP B 1 382 ? 2.59 -47.062 -13.617 1 91.38 382 ASP B CA 1
ATOM 6910 C C . ASP B 1 382 ? 3.111 -45.656 -13.891 1 91.38 382 ASP B C 1
ATOM 6912 O O . ASP B 1 382 ? 2.625 -44.688 -13.305 1 91.38 382 ASP B O 1
ATOM 6916 N N . ALA B 1 383 ? 4.02 -45.531 -14.75 1 89.62 383 ALA B N 1
ATOM 6917 C CA . ALA B 1 383 ? 4.586 -44.25 -15.109 1 89.62 383 ALA B CA 1
ATOM 6918 C C . ALA B 1 383 ? 3.527 -43.312 -15.719 1 89.62 383 ALA B C 1
ATOM 6920 O O . ALA B 1 383 ? 3.373 -42.188 -15.297 1 89.62 383 ALA B O 1
ATOM 6921 N N . ALA B 1 384 ? 2.799 -43.875 -16.625 1 83.44 384 ALA B N 1
ATOM 6922 C CA . ALA B 1 384 ? 1.758 -43.125 -17.312 1 83.44 384 ALA B CA 1
ATOM 6923 C C . ALA B 1 384 ? 0.702 -42.625 -16.312 1 83.44 384 ALA B C 1
ATOM 6925 O O . ALA B 1 384 ? 0.239 -41.5 -16.406 1 83.44 384 ALA B O 1
ATOM 6926 N N . ARG B 1 385 ? 0.38 -43.531 -15.469 1 88 385 ARG B N 1
ATOM 6927 C CA . ARG B 1 385 ? -0.609 -43.188 -14.453 1 88 385 ARG B CA 1
ATOM 6928 C C . ARG B 1 385 ? -0.149 -42 -13.625 1 88 385 ARG B C 1
ATOM 6930 O O . ARG B 1 385 ? -0.903 -41.031 -13.43 1 88 385 ARG B O 1
ATOM 6937 N N . HIS B 1 386 ? 1.013 -42.031 -13.211 1 90.94 386 HIS B N 1
ATOM 6938 C CA . HIS B 1 386 ? 1.503 -40.969 -12.328 1 90.94 386 HIS B CA 1
ATOM 6939 C C . HIS B 1 386 ? 1.776 -39.688 -13.109 1 90.94 386 HIS B C 1
ATOM 6941 O O . HIS B 1 386 ? 1.612 -38.594 -12.578 1 90.94 386 HIS B O 1
ATOM 6947 N N . TRP B 1 387 ? 2.133 -39.812 -14.336 1 87.19 387 TRP B N 1
ATOM 6948 C CA . TRP B 1 387 ? 2.26 -38.625 -15.164 1 87.19 387 TRP B CA 1
ATOM 6949 C C . TRP B 1 387 ? 0.909 -37.938 -15.352 1 87.19 387 TRP B C 1
ATOM 6951 O O . TRP B 1 387 ? 0.817 -36.719 -15.32 1 87.19 387 TRP B O 1
ATOM 6961 N N . ARG B 1 388 ? -0.108 -38.688 -15.484 1 85.69 388 ARG B N 1
ATOM 6962 C CA . ARG B 1 388 ? -1.464 -38.156 -15.586 1 85.69 388 ARG B CA 1
ATOM 6963 C C . ARG B 1 388 ? -1.887 -37.469 -14.297 1 85.69 388 ARG B C 1
ATOM 6965 O O . ARG B 1 388 ? -2.436 -36.375 -14.328 1 85.69 388 ARG B O 1
ATOM 6972 N N . LEU B 1 389 ? -1.618 -38.094 -13.273 1 86.75 389 LEU B N 1
ATOM 6973 C CA . LEU B 1 389 ? -1.989 -37.562 -11.969 1 86.75 389 LEU B CA 1
ATOM 6974 C C . LEU B 1 389 ? -1.221 -36.281 -11.68 1 86.75 389 LEU B C 1
ATOM 6976 O O . LEU B 1 389 ? -1.758 -35.344 -11.07 1 86.75 389 LEU B O 1
ATOM 6980 N N . ALA B 1 390 ? -0.014 -36.25 -12.062 1 87.5 390 ALA B N 1
ATOM 6981 C CA . ALA B 1 390 ? 0.798 -35.062 -11.875 1 87.5 390 ALA B CA 1
ATOM 6982 C C . ALA B 1 390 ? 0.198 -33.875 -12.617 1 87.5 390 ALA B C 1
ATOM 6984 O O . ALA B 1 390 ? 0.147 -32.75 -12.086 1 87.5 390 ALA B O 1
ATOM 6985 N N . THR B 1 391 ? -0.282 -34.094 -13.773 1 83.12 391 THR B N 1
ATOM 6986 C CA . THR B 1 391 ? -0.877 -33.062 -14.594 1 83.12 391 THR B CA 1
ATOM 6987 C C . THR B 1 391 ? -2.238 -32.625 -14.047 1 83.12 391 THR B C 1
ATOM 6989 O O . THR B 1 391 ? -2.562 -31.453 -14 1 83.12 391 THR B O 1
ATOM 6992 N N . ALA B 1 392 ? -3.002 -33.562 -13.641 1 79.44 392 ALA B N 1
ATOM 6993 C CA . ALA B 1 392 ? -4.336 -33.312 -13.102 1 79.44 392 ALA B CA 1
ATOM 6994 C C . ALA B 1 392 ? -4.266 -32.5 -11.828 1 79.44 392 ALA B C 1
ATOM 6996 O O . ALA B 1 392 ? -5.176 -31.703 -11.531 1 79.44 392 ALA B O 1
ATOM 6997 N N . ALA B 1 393 ? -3.26 -32.719 -11.172 1 77.88 393 ALA B N 1
ATOM 6998 C CA . ALA B 1 393 ? -3.102 -32 -9.906 1 77.88 393 ALA B CA 1
ATOM 6999 C C . ALA B 1 393 ? -2.773 -30.531 -10.148 1 77.88 393 ALA B C 1
ATOM 7001 O O . ALA B 1 393 ? -2.965 -29.688 -9.266 1 77.88 393 ALA B O 1
ATOM 7002 N N . THR B 1 394 ? -2.32 -30.25 -11.25 1 76 394 THR B N 1
ATOM 7003 C CA . THR B 1 394 ? -1.909 -28.875 -11.523 1 76 394 THR B CA 1
ATOM 7004 C C . THR B 1 394 ? -2.998 -28.125 -12.289 1 76 394 THR B C 1
ATOM 7006 O O . THR B 1 394 ? -3.113 -26.906 -12.18 1 76 394 THR B O 1
ATOM 7009 N N . MET B 1 395 ? -3.77 -28.75 -13.078 1 72.5 395 MET B N 1
ATOM 7010 C CA . MET B 1 395 ? -4.734 -28.047 -13.906 1 72.5 395 MET B CA 1
ATOM 7011 C C . MET B 1 395 ? -6.051 -28.797 -13.992 1 72.5 395 MET B C 1
ATOM 7013 O O . MET B 1 395 ? -6.07 -30.031 -13.883 1 72.5 395 MET B O 1
ATOM 7017 N N . ALA B 1 396 ? -7.184 -28.094 -13.977 1 61.78 396 ALA B N 1
ATOM 7018 C CA . ALA B 1 396 ? -8.5 -28.703 -14.164 1 61.78 396 ALA B CA 1
ATOM 7019 C C . ALA B 1 396 ? -8.703 -29.125 -15.609 1 61.78 396 ALA B C 1
ATOM 7021 O O . ALA B 1 396 ? -8.609 -28.312 -16.531 1 61.78 396 ALA B O 1
ATOM 7022 N N . LEU B 1 397 ? -8.625 -30.422 -15.891 1 61.59 397 LEU B N 1
ATOM 7023 C CA . LEU B 1 397 ? -8.867 -30.922 -17.234 1 61.59 397 LEU B CA 1
ATOM 7024 C C . LEU B 1 397 ? -10.352 -31.156 -17.484 1 61.59 397 LEU B C 1
ATOM 7026 O O . LEU B 1 397 ? -11.086 -31.531 -16.547 1 61.59 397 LEU B O 1
ATOM 7030 N N . PRO B 1 398 ? -10.977 -30.547 -18.5 1 56.81 398 PRO B N 1
ATOM 7031 C CA . PRO B 1 398 ? -12.406 -30.719 -18.766 1 56.81 398 PRO B CA 1
ATOM 7032 C C . PRO B 1 398 ? -12.812 -32.188 -18.828 1 56.81 398 PRO B C 1
ATOM 7034 O O . PRO B 1 398 ? -12.023 -33.031 -19.234 1 56.81 398 PRO B O 1
ATOM 7037 N N . THR B 1 399 ? -13.75 -32.656 -17.938 1 53.41 399 THR B N 1
ATOM 7038 C CA . THR B 1 399 ? -14.359 -33.969 -18.062 1 53.41 399 THR B CA 1
ATOM 7039 C C . THR B 1 399 ? -14.992 -34.125 -19.453 1 53.41 399 THR B C 1
ATOM 7041 O O . THR B 1 399 ? -15.898 -33.375 -19.812 1 53.41 399 THR B O 1
ATOM 7044 N N . LEU B 1 400 ? -14.344 -34.656 -20.391 1 49.69 400 LEU B N 1
ATOM 7045 C CA . LEU B 1 400 ? -14.883 -34.875 -21.734 1 49.69 400 LEU B CA 1
ATOM 7046 C C . LEU B 1 400 ? -16.047 -35.875 -21.703 1 49.69 400 LEU B C 1
ATOM 7048 O O . LEU B 1 400 ? -16.109 -36.75 -20.812 1 49.69 400 LEU B O 1
ATOM 7052 N N . ALA B 1 401 ? -17.203 -35.656 -22.203 1 46.16 401 ALA B N 1
ATOM 7053 C CA . ALA B 1 401 ? -18.469 -36.406 -22.25 1 46.16 401 ALA B CA 1
ATOM 7054 C C . ALA B 1 401 ? -18.203 -37.906 -22.312 1 46.16 401 ALA B C 1
ATOM 7056 O O . ALA B 1 401 ? -18.953 -38.688 -21.719 1 46.16 401 ALA B O 1
ATOM 7057 N N . THR B 1 402 ? -17.469 -38.438 -23.281 1 40.19 402 THR B N 1
ATOM 7058 C CA . THR B 1 402 ? -17.453 -39.875 -23.469 1 40.19 402 THR B CA 1
ATOM 7059 C C . THR B 1 402 ? -16.891 -40.562 -22.234 1 40.19 402 THR B C 1
ATOM 7061 O O . THR B 1 402 ? -16.844 -41.812 -22.156 1 40.19 402 THR B O 1
ATOM 7064 N N . ASP B 1 403 ? -16.234 -39.875 -21.469 1 42.88 403 ASP B N 1
ATOM 7065 C CA . ASP B 1 403 ? -15.594 -40.594 -20.375 1 42.88 403 ASP B CA 1
ATOM 7066 C C . ASP B 1 403 ? -16.641 -41.219 -19.438 1 42.88 403 ASP B C 1
ATOM 7068 O O . ASP B 1 403 ? -16.297 -41.812 -18.422 1 42.88 403 ASP B O 1
ATOM 7072 N N . ALA B 1 404 ? -17.906 -41 -19.531 1 36.91 404 ALA B N 1
ATOM 7073 C CA . ALA B 1 404 ? -18.906 -41.812 -18.859 1 36.91 404 ALA B CA 1
ATOM 7074 C C . ALA B 1 404 ? -18.766 -43.281 -19.266 1 36.91 404 ALA B C 1
ATOM 7076 O O . ALA B 1 404 ? -19.234 -44.188 -18.547 1 36.91 404 ALA B O 1
ATOM 7077 N N . ALA B 1 405 ? -18.5 -43.656 -20.562 1 31.77 405 ALA B N 1
ATOM 7078 C CA . ALA B 1 405 ? -18.516 -45.094 -20.906 1 31.77 405 ALA B CA 1
ATOM 7079 C C . ALA B 1 405 ? -17.234 -45.781 -20.422 1 31.77 405 ALA B C 1
ATOM 7081 O O . ALA B 1 405 ? -17.047 -46.969 -20.656 1 31.77 405 ALA B O 1
ATOM 7082 N N . LEU B 1 406 ? -16.172 -45.125 -20.266 1 32.75 406 LEU B N 1
ATOM 7083 C CA . LEU B 1 406 ? -15.148 -46 -19.719 1 32.75 406 LEU B CA 1
ATOM 7084 C C . LEU B 1 406 ? -15.453 -46.312 -18.266 1 32.75 406 LEU B C 1
ATOM 7086 O O . LEU B 1 406 ? -15.797 -45.438 -17.469 1 32.75 406 LEU B O 1
ATOM 7090 N N . PRO B 1 407 ? -15.93 -47.531 -18 1 29.59 407 PRO B N 1
ATOM 7091 C CA . PRO B 1 407 ? -16.234 -47.906 -16.609 1 29.59 407 PRO B CA 1
ATOM 7092 C C . PRO B 1 407 ? -15.273 -47.312 -15.602 1 29.59 407 PRO B C 1
ATOM 7094 O O . PRO B 1 407 ? -14.117 -47.031 -15.938 1 29.59 407 PRO B O 1
ATOM 7097 N N . ALA B 1 408 ? -15.656 -46.375 -14.859 1 36 408 ALA B N 1
ATOM 7098 C CA . ALA B 1 408 ? -14.836 -46.094 -13.695 1 36 408 ALA B CA 1
ATOM 7099 C C . ALA B 1 408 ? -13.953 -47.281 -13.32 1 36 408 ALA B C 1
ATOM 7101 O O . ALA B 1 408 ? -14.422 -48.406 -13.273 1 36 408 ALA B O 1
ATOM 7102 N N . ALA B 1 409 ? -12.695 -47.25 -13.609 1 30.34 409 ALA B N 1
ATOM 7103 C CA . ALA B 1 409 ? -11.93 -48.344 -13.016 1 30.34 409 ALA B CA 1
ATOM 7104 C C . ALA B 1 409 ? -12.57 -48.812 -11.711 1 30.34 409 ALA B C 1
ATOM 7106 O O . ALA B 1 409 ? -12.867 -48 -10.828 1 30.34 409 ALA B O 1
ATOM 7107 N N . ASP B 1 410 ? -13.461 -49.844 -11.859 1 28.05 410 ASP B N 1
ATOM 7108 C CA . ASP B 1 410 ? -13.961 -50.531 -10.672 1 28.05 410 ASP B CA 1
ATOM 7109 C C . ASP B 1 410 ? -12.859 -50.688 -9.625 1 28.05 410 ASP B C 1
ATOM 7111 O O . ASP B 1 410 ? -12.023 -51.594 -9.711 1 28.05 410 ASP B O 1
ATOM 7115 N N . THR B 1 411 ? -12.305 -49.5 -9.305 1 30.72 411 THR B N 1
ATOM 7116 C CA . THR B 1 411 ? -11.367 -49.562 -8.188 1 30.72 411 THR B CA 1
ATOM 7117 C C . THR B 1 411 ? -11.961 -50.406 -7.047 1 30.72 411 THR B C 1
ATOM 7119 O O . THR B 1 411 ? -11.43 -50.406 -5.938 1 30.72 411 THR B O 1
ATOM 7122 N N . GLN B 1 412 ? -13.219 -50.75 -7.281 1 27.06 412 GLN B N 1
ATOM 7123 C CA . GLN B 1 412 ? -13.75 -51.5 -6.16 1 27.06 412 GLN B CA 1
ATOM 7124 C C . GLN B 1 412 ? -13.016 -52.844 -6.012 1 27.06 412 GLN B C 1
ATOM 7126 O O . GLN B 1 412 ? -13.266 -53.594 -5.062 1 27.06 412 GLN B O 1
ATOM 7131 N N . ALA B 1 413 ? -12.742 -53.406 -7.195 1 27.17 413 ALA B N 1
ATOM 7132 C CA . ALA B 1 413 ? -12.258 -54.75 -6.973 1 27.17 413 ALA B CA 1
ATOM 7133 C C . ALA B 1 413 ? -10.914 -54.75 -6.25 1 27.17 413 ALA B C 1
ATOM 7135 O O . ALA B 1 413 ? -9.859 -54.75 -6.891 1 27.17 413 ALA B O 1
ATOM 7136 N N . ASP B 1 414 ? -10.922 -53.906 -5.195 1 26.48 414 ASP B N 1
ATOM 7137 C CA . ASP B 1 414 ? -9.789 -54.062 -4.285 1 26.48 414 ASP B CA 1
ATOM 7138 C C . ASP B 1 414 ? -9.562 -55.531 -3.92 1 26.48 414 ASP B C 1
ATOM 7140 O O . ASP B 1 414 ? -10.508 -56.219 -3.564 1 26.48 414 ASP B O 1
ATOM 7144 N N . PRO B 1 415 ? -8.672 -56.188 -4.512 1 28.2 415 PRO B N 1
ATOM 7145 C CA . PRO B 1 415 ? -8.5 -57.594 -4.129 1 28.2 415 PRO B CA 1
ATOM 7146 C C . PRO B 1 415 ? -8.82 -57.844 -2.656 1 28.2 415 PRO B C 1
ATOM 7148 O O . PRO B 1 415 ? -8.773 -56.938 -1.845 1 28.2 415 PRO B O 1
ATOM 7151 N N . HIS B 1 416 ? -9.719 -58.812 -2.391 1 24.14 416 HIS B N 1
ATOM 7152 C CA . HIS B 1 416 ? -10.047 -59.312 -1.056 1 24.14 416 HIS B CA 1
ATOM 7153 C C . HIS B 1 416 ? -8.828 -59.25 -0.139 1 24.14 416 HIS B C 1
ATOM 7155 O O . HIS B 1 416 ? -7.691 -59.344 -0.605 1 24.14 416 HIS B O 1
ATOM 7161 N N . ARG B 1 417 ? -9.008 -58.531 0.921 1 27.56 417 ARG B N 1
ATOM 7162 C CA . ARG B 1 417 ? -8.109 -58.688 2.064 1 27.56 417 ARG B CA 1
ATOM 7163 C C . ARG B 1 417 ? -7.66 -60.125 2.238 1 27.56 417 ARG B C 1
ATOM 7165 O O . ARG B 1 417 ? -8.461 -61 2.59 1 27.56 417 ARG B O 1
ATOM 7172 N N . LEU B 1 418 ? -6.93 -60.719 1.199 1 22.78 418 LEU B N 1
ATOM 7173 C CA . LEU B 1 418 ? -6.398 -62.031 1.623 1 22.78 418 LEU B CA 1
ATOM 7174 C C . LEU B 1 418 ? -6.012 -62 3.098 1 22.78 418 LEU B C 1
ATOM 7176 O O . LEU B 1 418 ? -5.316 -61.062 3.545 1 22.78 418 LEU B O 1
ATOM 7180 N N . ASP B 1 419 ? -6.953 -62.406 3.982 1 23.73 419 ASP B N 1
ATOM 7181 C CA . ASP B 1 419 ? -6.723 -62.75 5.383 1 23.73 419 ASP B CA 1
ATOM 7182 C C . ASP B 1 419 ? -5.426 -63.531 5.559 1 23.73 419 ASP B C 1
ATOM 7184 O O . ASP B 1 419 ? -5.324 -64.688 5.105 1 23.73 419 ASP B O 1
ATOM 7188 N N . ALA B 1 420 ? -4.324 -62.812 5.117 1 23.56 420 ALA B N 1
ATOM 7189 C CA . ALA B 1 420 ? -3.031 -63.469 5.359 1 23.56 420 ALA B CA 1
ATOM 7190 C C . ALA B 1 420 ? -3.027 -64.188 6.688 1 23.56 420 ALA B C 1
ATOM 7192 O O . ALA B 1 420 ? -2.324 -63.812 7.625 1 23.56 420 ALA B O 1
ATOM 7193 N N . GLU B 1 421 ? -4.27 -64.562 7.344 1 24.44 421 GLU B N 1
ATOM 7194 C CA . GLU B 1 421 ? -4.066 -65.25 8.609 1 24.44 421 GLU B CA 1
ATOM 7195 C C . GLU B 1 421 ? -3.227 -66.5 8.414 1 24.44 421 GLU B C 1
ATOM 7197 O O . GLU B 1 421 ? -2.885 -67.188 9.383 1 24.44 421 GLU B O 1
ATOM 7202 N N . GLY B 1 422 ? -3.344 -67.125 7.191 1 20.66 422 GLY B N 1
ATOM 7203 C CA . GLY B 1 422 ? -3.238 -68.562 7.406 1 20.66 422 GLY B CA 1
ATOM 7204 C C . GLY B 1 422 ? -1.987 -68.938 8.164 1 20.66 422 GLY B C 1
ATOM 7205 O O . GLY B 1 422 ? -2.02 -69.062 9.391 1 20.66 422 GLY B O 1
ATOM 7206 N N . ALA B 1 423 ? -1.194 -69.875 7.574 1 21.75 423 ALA B N 1
ATOM 7207 C CA . ALA B 1 423 ? -0.7 -71.188 7.961 1 21.75 423 ALA B CA 1
ATOM 7208 C C . ALA B 1 423 ? 0.664 -71.062 8.641 1 21.75 423 ALA B C 1
ATOM 7210 O O . ALA B 1 423 ? 1.285 -72.125 8.953 1 21.75 423 ALA B O 1
ATOM 7211 N N . TYR B 1 424 ? 1.481 -70 8.43 1 22.88 424 TYR B N 1
ATOM 7212 C CA . TYR B 1 424 ? 2.838 -70.438 8.711 1 22.88 424 TYR B CA 1
ATOM 7213 C C . TYR B 1 424 ? 2.955 -71 10.133 1 22.88 424 TYR B C 1
ATOM 7215 O O . TYR B 1 424 ? 2.535 -70.312 11.086 1 22.88 424 TYR B O 1
ATOM 7223 N N . GLY B 1 425 ? 2.93 -72.375 10.297 1 20.69 425 GLY B N 1
ATOM 7224 C CA . GLY B 1 425 ? 3.057 -73.375 11.359 1 20.69 425 GLY B CA 1
ATOM 7225 C C . GLY B 1 425 ? 4.109 -73 12.391 1 20.69 425 GLY B C 1
ATOM 7226 O O . GLY B 1 425 ? 4.926 -72.125 12.156 1 20.69 425 GLY B O 1
ATOM 7227 N N . ASN B 1 426 ? 4.148 -73.75 13.453 1 22.7 426 ASN B N 1
ATOM 7228 C CA . ASN B 1 426 ? 4.652 -73.875 14.82 1 22.7 426 ASN B CA 1
ATOM 7229 C C . ASN B 1 426 ? 6.176 -74 14.844 1 22.7 426 ASN B C 1
ATOM 7231 O O . ASN B 1 426 ? 6.754 -74.438 15.836 1 22.7 426 ASN B O 1
ATOM 7235 N N . GLY B 1 427 ? 6.957 -73.625 13.734 1 20.22 427 GLY B N 1
ATOM 7236 C CA . GLY B 1 427 ? 8.289 -74.188 13.977 1 20.22 427 GLY B CA 1
ATOM 7237 C C . GLY B 1 427 ? 8.828 -73.812 15.352 1 20.22 427 GLY B C 1
ATOM 7238 O O . GLY B 1 427 ? 8.367 -72.875 15.992 1 20.22 427 GLY B O 1
ATOM 7239 N N . GLU B 1 428 ? 9.398 -74.875 16.016 1 22.31 428 GLU B N 1
ATOM 7240 C CA . GLU B 1 428 ? 9.977 -75.125 17.344 1 22.31 428 GLU B CA 1
ATOM 7241 C C . GLU B 1 428 ? 11.062 -74.125 17.656 1 22.31 428 GLU B C 1
ATOM 7243 O O . GLU B 1 428 ? 12.062 -74 16.953 1 22.31 428 GLU B O 1
ATOM 7248 N N . GLU B 1 429 ? 10.633 -72.938 17.984 1 22.75 429 GLU B N 1
ATOM 7249 C CA . GLU B 1 429 ? 11.586 -71.812 18.25 1 22.75 429 GLU B CA 1
ATOM 7250 C C . GLU B 1 429 ? 12.641 -72.25 19.266 1 22.75 429 GLU B C 1
ATOM 7252 O O . GLU B 1 429 ? 12.312 -72.75 20.359 1 22.75 429 GLU B O 1
ATOM 7257 N N . PRO B 1 430 ? 13.805 -72.75 18.656 1 22.53 430 PRO B N 1
ATOM 7258 C CA . PRO B 1 430 ? 14.773 -73.312 19.594 1 22.53 430 PRO B CA 1
ATOM 7259 C C . PRO B 1 430 ? 15.016 -72.438 20.797 1 22.53 430 PRO B C 1
ATOM 7261 O O . PRO B 1 430 ? 14.742 -71.188 20.734 1 22.53 430 PRO B O 1
ATOM 7264 N N . GLU B 1 431 ? 15.336 -73.062 21.969 1 21.38 431 GLU B N 1
ATOM 7265 C CA . GLU B 1 431 ? 15.477 -72.75 23.391 1 21.38 431 GLU B CA 1
ATOM 7266 C C . GLU B 1 431 ? 16.562 -71.688 23.625 1 21.38 431 GLU B C 1
ATOM 7268 O O . GLU B 1 431 ? 16.875 -71.375 24.766 1 21.38 431 GLU B O 1
ATOM 7273 N N . VAL B 1 432 ? 16.734 -70.812 22.562 1 22.12 432 VAL B N 1
ATOM 7274 C CA . VAL B 1 432 ? 18.078 -70.312 22.734 1 22.12 432 VAL B CA 1
ATOM 7275 C C . VAL B 1 432 ? 18.25 -69.75 24.141 1 22.12 432 VAL B C 1
ATOM 7277 O O . VAL B 1 432 ? 17.297 -69.188 24.703 1 22.12 432 VAL B O 1
ATOM 7280 N N . TYR B 1 433 ? 19.359 -70.125 24.766 1 19.8 433 TYR B N 1
ATOM 7281 C CA . TYR B 1 433 ? 19.953 -70.062 26.094 1 19.8 433 TYR B CA 1
ATOM 7282 C C . TYR B 1 433 ? 20.031 -68.625 26.625 1 19.8 433 TYR B C 1
ATOM 7284 O O . TYR B 1 433 ? 20.234 -67.688 25.844 1 19.8 433 TYR B O 1
ATOM 7292 N N . SER B 1 434 ? 19.281 -68.375 27.688 1 18.88 434 SER B N 1
ATOM 7293 C CA . SER B 1 434 ? 19.031 -67.25 28.562 1 18.88 434 SER B CA 1
ATOM 7294 C C . SER B 1 434 ? 20.328 -66.625 29.094 1 18.88 434 SER B C 1
ATOM 7296 O O . SER B 1 434 ? 20.406 -66.25 30.266 1 18.88 434 SER B O 1
ATOM 7298 N N . ALA B 1 435 ? 21.312 -66.312 28.062 1 18.98 435 ALA B N 1
ATOM 7299 C CA . ALA B 1 435 ? 22.578 -66 28.703 1 18.98 435 ALA B CA 1
ATOM 7300 C C . ALA B 1 435 ? 22.375 -64.938 29.797 1 18.98 435 ALA B C 1
ATOM 7302 O O . ALA B 1 435 ? 21.562 -64 29.656 1 18.98 435 ALA B O 1
ATOM 7303 N N . ALA B 1 436 ? 22.828 -65.312 30.969 1 19.31 436 ALA B N 1
ATOM 7304 C CA . ALA B 1 436 ? 22.938 -64.75 32.344 1 19.31 436 ALA B CA 1
ATOM 7305 C C . ALA B 1 436 ? 23.609 -63.406 32.344 1 19.31 436 ALA B C 1
ATOM 7307 O O . ALA B 1 436 ? 24.688 -63.219 31.75 1 19.31 436 ALA B O 1
ATOM 7308 N N . ALA B 1 437 ? 22.844 -62.312 32.281 1 20.28 437 ALA B N 1
ATOM 7309 C CA . ALA B 1 437 ? 23.156 -60.875 32.281 1 20.28 437 ALA B CA 1
ATOM 7310 C C . ALA B 1 437 ? 24.203 -60.531 33.312 1 20.28 437 ALA B C 1
ATOM 7312 O O . ALA B 1 437 ? 23.953 -60.656 34.531 1 20.28 437 ALA B O 1
ATOM 7313 N N . MET B 1 438 ? 25.469 -61.094 33.125 1 19.78 438 MET B N 1
ATOM 7314 C CA . MET B 1 438 ? 26.438 -60.875 34.219 1 19.78 438 MET B CA 1
ATOM 7315 C C . MET B 1 438 ? 26.547 -59.406 34.562 1 19.78 438 MET B C 1
ATOM 7317 O O . MET B 1 438 ? 26.391 -58.531 33.719 1 19.78 438 MET B O 1
ATOM 7321 N N . PRO B 1 439 ? 26.547 -59.031 35.875 1 23.38 439 PRO B N 1
ATOM 7322 C CA . PRO B 1 439 ? 26.406 -57.781 36.656 1 23.38 439 PRO B CA 1
ATOM 7323 C C . PRO B 1 439 ? 27.531 -56.812 36.406 1 23.38 439 PRO B C 1
ATOM 7325 O O . PRO B 1 439 ? 28.703 -57.125 36.594 1 23.38 439 PRO B O 1
ATOM 7328 N N . PRO B 1 440 ? 27.594 -56.156 35.156 1 22.52 440 PRO B N 1
ATOM 7329 C CA . PRO B 1 440 ? 28.875 -55.5 34.844 1 22.52 440 PRO B CA 1
ATOM 7330 C C . PRO B 1 440 ? 29.391 -54.625 35.969 1 22.52 440 PRO B C 1
ATOM 7332 O O . PRO B 1 440 ? 28.594 -54.062 36.75 1 22.52 440 PRO B O 1
ATOM 7335 N N . GLU B 1 441 ? 30.578 -54.812 36.469 1 21.09 441 GLU B N 1
ATOM 7336 C CA . GLU B 1 441 ? 31.375 -54.312 37.562 1 21.09 441 GLU B CA 1
ATOM 7337 C C . GLU B 1 441 ? 31.531 -52.781 37.469 1 21.09 441 GLU B C 1
ATOM 7339 O O . GLU B 1 441 ? 31.578 -52.25 36.344 1 21.09 441 GLU B O 1
ATOM 7344 N N . PRO B 1 442 ? 31.391 -52 38.531 1 22.42 442 PRO B N 1
ATOM 7345 C CA . PRO B 1 442 ? 31.203 -50.562 38.875 1 22.42 442 PRO B CA 1
ATOM 7346 C C . PRO B 1 442 ? 32.375 -49.719 38.469 1 22.42 442 PRO B C 1
ATOM 7348 O O . PRO B 1 442 ? 32.406 -48.5 38.75 1 22.42 442 PRO B O 1
ATOM 7351 N N . GLN B 1 443 ? 33.062 -50.031 37.312 1 19.28 443 GLN B N 1
ATOM 7352 C CA . GLN B 1 443 ? 34.438 -49.531 37.375 1 19.28 443 GLN B CA 1
ATOM 7353 C C . GLN B 1 443 ? 34.469 -48.031 37.594 1 19.28 443 GLN B C 1
ATOM 7355 O O . GLN B 1 443 ? 33.656 -47.312 37.031 1 19.28 443 GLN B O 1
ATOM 7360 N N . ALA B 1 444 ? 35.344 -47.594 38.562 1 20.22 444 ALA B N 1
ATOM 7361 C CA . ALA B 1 444 ? 35.75 -46.438 39.344 1 20.22 444 ALA B CA 1
ATOM 7362 C C . ALA B 1 444 ? 36.281 -45.312 38.438 1 20.22 444 ALA B C 1
ATOM 7364 O O . ALA B 1 444 ? 37.094 -45.562 37.562 1 20.22 444 ALA B O 1
ATOM 7365 N N . GLU B 1 445 ? 35.406 -44.344 38.062 1 21.48 445 GLU B N 1
ATOM 7366 C CA . GLU B 1 445 ? 35.594 -43.188 37.156 1 21.48 445 GLU B CA 1
ATOM 7367 C C . GLU B 1 445 ? 36.812 -42.375 37.531 1 21.48 445 GLU B C 1
ATOM 7369 O O . GLU B 1 445 ? 36.938 -41.906 38.688 1 21.48 445 GLU B O 1
ATOM 7374 N N . PRO B 1 446 ? 38.031 -42.781 37.094 1 22.75 446 PRO B N 1
ATOM 7375 C CA . PRO B 1 446 ? 39.188 -42.094 37.688 1 22.75 446 PRO B CA 1
ATOM 7376 C C . PRO B 1 446 ? 39.094 -40.562 37.531 1 22.75 446 PRO B C 1
ATOM 7378 O O . PRO B 1 446 ? 38.438 -40.062 36.625 1 22.75 446 PRO B O 1
ATOM 7381 N N . PRO B 1 447 ? 39.531 -39.75 38.562 1 22.62 447 PRO B N 1
ATOM 7382 C CA . PRO B 1 447 ? 39.406 -38.344 38.938 1 22.62 447 PRO B CA 1
ATOM 7383 C C . PRO B 1 447 ? 40.125 -37.406 37.938 1 22.62 447 PRO B C 1
ATOM 7385 O O . PRO B 1 447 ? 41.312 -37.656 37.625 1 22.62 447 PRO B O 1
ATOM 7388 N N . LEU B 1 448 ? 39.531 -37.062 36.812 1 21.39 448 LEU B N 1
ATOM 7389 C CA . LEU B 1 448 ? 40.219 -36.281 35.781 1 21.39 448 LEU B CA 1
ATOM 7390 C C . LEU B 1 448 ? 40.875 -35.031 36.375 1 21.39 448 LEU B C 1
ATOM 7392 O O . LEU B 1 448 ? 40.25 -34.281 37.125 1 21.39 448 LEU B O 1
ATOM 7396 N N . VAL B 1 449 ? 42.188 -35.094 36.562 1 19.81 449 VAL B N 1
ATOM 7397 C CA . VAL B 1 449 ? 43.125 -34.156 37.125 1 19.81 449 VAL B CA 1
ATOM 7398 C C . VAL B 1 449 ? 43.031 -32.812 36.406 1 19.81 449 VAL B C 1
ATOM 7400 O O . VAL B 1 449 ? 42.875 -32.781 35.188 1 19.81 449 VAL B O 1
ATOM 7403 N N . ALA B 1 450 ? 42.719 -31.703 37.125 1 21.55 450 ALA B N 1
ATOM 7404 C CA . ALA B 1 450 ? 42.469 -30.281 36.969 1 21.55 450 ALA B CA 1
ATOM 7405 C C . ALA B 1 450 ? 43.656 -29.547 36.406 1 21.55 450 ALA B C 1
ATOM 7407 O O . ALA B 1 450 ? 43.594 -28.328 36.188 1 21.55 450 ALA B O 1
ATOM 7408 N N . VAL B 1 451 ? 44.344 -30.109 35.281 1 20 451 VAL B N 1
ATOM 7409 C CA . VAL B 1 451 ? 45.656 -29.484 35.125 1 20 451 VAL B CA 1
ATOM 7410 C C . VAL B 1 451 ? 45.5 -27.984 34.875 1 20 451 VAL B C 1
ATOM 7412 O O . VAL B 1 451 ? 44.656 -27.578 34.062 1 20 451 VAL B O 1
ATOM 7415 N N . ASP B 1 452 ? 46.031 -27.062 35.719 1 20.34 452 ASP B N 1
ATOM 7416 C CA . ASP B 1 452 ? 46.094 -25.641 36.062 1 20.34 452 ASP B CA 1
ATOM 7417 C C . ASP B 1 452 ? 46.844 -24.859 35 1 20.34 452 ASP B C 1
ATOM 7419 O O . ASP B 1 452 ? 47.125 -23.672 35.156 1 20.34 452 ASP B O 1
ATOM 7423 N N . TYR B 1 453 ? 46.938 -25.344 33.656 1 19.59 453 TYR B N 1
ATOM 7424 C CA . TYR B 1 453 ? 48.125 -24.75 33 1 19.59 453 TYR B CA 1
ATOM 7425 C C . TYR B 1 453 ? 48 -23.234 32.906 1 19.59 453 TYR B C 1
ATOM 7427 O O . TYR B 1 453 ? 46.906 -22.719 32.625 1 19.59 453 TYR B O 1
ATOM 7435 N N . VAL B 1 454 ? 48.844 -22.406 33.562 1 21 454 VAL B N 1
ATOM 7436 C CA . VAL B 1 454 ? 49.156 -21.031 33.938 1 21 454 VAL B CA 1
ATOM 7437 C C . VAL B 1 454 ? 49.594 -20.25 32.688 1 21 454 VAL B C 1
ATOM 7439 O O . VAL B 1 454 ? 49.812 -19.031 32.781 1 21 454 VAL B O 1
ATOM 7442 N N . LEU B 1 455 ? 49.281 -20.625 31.391 1 19.39 455 LEU B N 1
ATOM 7443 C CA . LEU B 1 455 ? 50.281 -20.094 30.469 1 19.39 455 LEU B CA 1
ATOM 7444 C C . LEU B 1 455 ? 50.25 -18.562 30.453 1 19.39 455 LEU B C 1
ATOM 7446 O O . LEU B 1 455 ? 49.188 -17.953 30.547 1 19.39 455 LEU B O 1
ATOM 7450 N N . ASP B 1 456 ? 51.438 -17.828 30.625 1 19.86 456 ASP B N 1
ATOM 7451 C CA . ASP B 1 456 ? 52 -16.5 30.859 1 19.86 456 ASP B CA 1
ATOM 7452 C C . ASP B 1 456 ? 51.906 -15.633 29.609 1 19.86 456 ASP B C 1
ATOM 7454 O O . ASP B 1 456 ? 52.906 -15.477 28.891 1 19.86 456 ASP B O 1
ATOM 7458 N N . SER B 1 457 ? 50.75 -15.453 28.969 1 19.09 457 SER B N 1
ATOM 7459 C CA . SER B 1 457 ? 50.719 -14.906 27.609 1 19.09 457 SER B CA 1
ATOM 7460 C C . SER B 1 457 ? 51.156 -13.445 27.594 1 19.09 457 SER B C 1
ATOM 7462 O O . SER B 1 457 ? 50.438 -12.57 28.047 1 19.09 457 SER B O 1
ATOM 7464 N N . ARG B 1 458 ? 52.438 -13.156 27.844 1 21.17 458 ARG B N 1
ATOM 7465 C CA . ARG B 1 458 ? 52.906 -11.781 28 1 21.17 458 ARG B CA 1
ATOM 7466 C C . ARG B 1 458 ? 52.781 -11.008 26.688 1 21.17 458 ARG B C 1
ATOM 7468 O O . ARG B 1 458 ? 53.562 -11.234 25.75 1 21.17 458 ARG B O 1
ATOM 7475 N N . GLU B 1 459 ? 51.594 -10.781 26.125 1 19.84 459 GLU B N 1
ATOM 7476 C CA . GLU B 1 459 ? 51.469 -10.219 24.781 1 19.84 459 GLU B CA 1
ATOM 7477 C C . GLU B 1 459 ? 52.094 -8.82 24.719 1 19.84 459 GLU B C 1
ATOM 7479 O O . GLU B 1 459 ? 51.688 -7.926 25.469 1 19.84 459 GLU B O 1
ATOM 7484 N N . PRO B 1 460 ? 53.375 -8.727 24.328 1 21.09 460 PRO B N 1
ATOM 7485 C CA . PRO B 1 460 ? 54.031 -7.422 24.359 1 21.09 460 PRO B CA 1
ATOM 7486 C C . PRO B 1 460 ? 53.375 -6.395 23.453 1 21.09 460 PRO B C 1
ATOM 7488 O O . PRO B 1 460 ? 52.75 -6.766 22.469 1 21.09 460 PRO B O 1
ATOM 7491 N N . GLY B 1 461 ? 53.031 -5.188 23.859 1 20.8 461 GLY B N 1
ATOM 7492 C CA . GLY B 1 461 ? 52.25 -4.023 23.484 1 20.8 461 GLY B CA 1
ATOM 7493 C C . GLY B 1 461 ? 52.875 -3.24 22.328 1 20.8 461 GLY B C 1
ATOM 7494 O O . GLY B 1 461 ? 52.406 -2.143 22.016 1 20.8 461 GLY B O 1
ATOM 7495 N N . VAL B 1 462 ? 53.5 -3.979 21.312 1 21.17 462 VAL B N 1
ATOM 7496 C CA . VAL B 1 462 ? 54.375 -3.064 20.609 1 21.17 462 VAL B CA 1
ATOM 7497 C C . VAL B 1 462 ? 53.594 -1.885 20.062 1 21.17 462 VAL B C 1
ATOM 7499 O O . VAL B 1 462 ? 52.375 -2.014 19.781 1 21.17 462 VAL B O 1
ATOM 7502 N N . PRO B 1 463 ? 54.25 -0.719 19.828 1 22.44 463 PRO B N 1
ATOM 7503 C CA . PRO B 1 463 ? 53.969 0.715 19.719 1 22.44 463 PRO B CA 1
ATOM 7504 C C . PRO B 1 463 ? 53.344 1.096 18.391 1 22.44 463 PRO B C 1
ATOM 7506 O O . PRO B 1 463 ? 53.469 0.371 17.391 1 22.44 463 PRO B O 1
ATOM 7509 N N . PRO B 1 464 ? 52.344 1.974 18.391 1 21.64 464 PRO B N 1
ATOM 7510 C CA . PRO B 1 464 ? 51.438 2.508 17.375 1 21.64 464 PRO B CA 1
ATOM 7511 C C . PRO B 1 464 ? 52.188 3.195 16.219 1 21.64 464 PRO B C 1
ATOM 7513 O O . PRO B 1 464 ? 52.875 4.188 16.438 1 21.64 464 PRO B O 1
ATOM 7516 N N . VAL B 1 465 ? 52.906 2.393 15.398 1 19.09 465 VAL B N 1
ATOM 7517 C CA . VAL B 1 465 ? 53.719 3.133 14.43 1 19.09 465 VAL B CA 1
ATOM 7518 C C . VAL B 1 465 ? 52.812 4.059 13.609 1 19.09 465 VAL B C 1
ATOM 7520 O O . VAL B 1 465 ? 51.656 3.719 13.312 1 19.09 465 VAL B O 1
ATOM 7523 N N . ALA B 1 466 ? 53.125 5.391 13.398 1 20.72 466 ALA B N 1
ATOM 7524 C CA . ALA B 1 466 ? 52.719 6.703 12.906 1 20.72 466 ALA B CA 1
ATOM 7525 C C . ALA B 1 466 ? 52.625 6.715 11.383 1 20.72 466 ALA B C 1
ATOM 7527 O O . ALA B 1 466 ? 52.25 7.727 10.789 1 20.72 466 ALA B O 1
ATOM 7528 N N . GLY B 1 467 ? 52.188 5.59 10.734 1 17.67 467 GLY B N 1
ATOM 7529 C CA . GLY B 1 467 ? 52.531 5.668 9.32 1 17.67 467 GLY B CA 1
ATOM 7530 C C . GLY B 1 467 ? 51.938 6.891 8.633 1 17.67 467 GLY B C 1
ATOM 7531 O O . GLY B 1 467 ? 50.875 7.371 9.008 1 17.67 467 GLY B O 1
ATOM 7532 N N . ALA B 1 468 ? 52.812 7.684 7.859 1 19.11 468 ALA B N 1
ATOM 7533 C CA . ALA B 1 468 ? 52.938 8.906 7.066 1 19.11 468 ALA B CA 1
ATOM 7534 C C . ALA B 1 468 ? 52 8.906 5.879 1 19.11 468 ALA B C 1
ATOM 7536 O O . ALA B 1 468 ? 51.562 7.844 5.43 1 19.11 468 ALA B O 1
ATOM 7537 N N . ALA B 1 469 ? 51.625 10.102 5.371 1 20.11 469 ALA B N 1
ATOM 7538 C CA . ALA B 1 469 ? 50.719 10.93 4.59 1 20.11 469 ALA B CA 1
ATOM 7539 C C . ALA B 1 469 ? 50.875 10.656 3.096 1 20.11 469 ALA B C 1
ATOM 7541 O O . ALA B 1 469 ? 50.125 11.195 2.279 1 20.11 469 ALA B O 1
ATOM 7542 N N . VAL B 1 470 ? 51.469 9.586 2.557 1 18.84 470 VAL B N 1
ATOM 7543 C CA . VAL B 1 470 ? 52 9.961 1.25 1 18.84 470 VAL B CA 1
ATOM 7544 C C . VAL B 1 470 ? 50.875 10.273 0.292 1 18.84 470 VAL B C 1
ATOM 7546 O O . VAL B 1 470 ? 49.812 9.609 0.318 1 18.84 470 VAL B O 1
ATOM 7549 N N . PRO B 1 471 ? 50.938 11.391 -0.551 1 22.55 471 PRO B N 1
ATOM 7550 C CA . PRO B 1 471 ? 50.188 12.242 -1.465 1 22.55 471 PRO B CA 1
ATOM 7551 C C . PRO B 1 471 ? 49.844 11.547 -2.781 1 22.55 471 PRO B C 1
ATOM 7553 O O . PRO B 1 471 ? 49.156 12.125 -3.635 1 22.55 471 PRO B O 1
ATOM 7556 N N . LEU B 1 472 ? 49.688 10.32 -2.904 1 17.17 472 LEU B N 1
ATOM 7557 C CA . LEU B 1 472 ? 50 9.836 -4.246 1 17.17 472 LEU B CA 1
ATOM 7558 C C . LEU B 1 472 ? 49.031 10.422 -5.273 1 17.17 472 LEU B C 1
ATOM 7560 O O . LEU B 1 472 ? 47.812 10.344 -5.102 1 17.17 472 LEU B O 1
ATOM 7564 N N . ARG B 1 473 ? 49.438 11.312 -6.332 1 20.55 473 ARG B N 1
ATOM 7565 C CA . ARG B 1 473 ? 49.062 12.133 -7.477 1 20.55 473 ARG B CA 1
ATOM 7566 C C . ARG B 1 473 ? 48.5 11.266 -8.609 1 20.55 473 ARG B C 1
ATOM 7568 O O . ARG B 1 473 ? 48.094 11.789 -9.648 1 20.55 473 ARG B O 1
ATOM 7575 N N . SER B 1 474 ? 48.281 10 -8.562 1 17.31 474 SER B N 1
ATOM 7576 C CA . SER B 1 474 ? 48.5 9.383 -9.867 1 17.31 474 SER B CA 1
ATOM 7577 C C . SER B 1 474 ? 47.469 9.859 -10.891 1 17.31 474 SER B C 1
ATOM 7579 O O . SER B 1 474 ? 46.281 9.891 -10.602 1 17.31 474 SER B O 1
ATOM 7581 N N . ALA B 1 475 ? 47.844 10.664 -12 1 20.8 475 ALA B N 1
ATOM 7582 C CA . ALA B 1 475 ? 47.438 11.391 -13.203 1 20.8 475 ALA B CA 1
ATOM 7583 C C . ALA B 1 475 ? 46.75 10.469 -14.195 1 20.8 475 ALA B C 1
ATOM 7585 O O . ALA B 1 475 ? 46.125 10.93 -15.164 1 20.8 475 ALA B O 1
ATOM 7586 N N . ILE B 1 476 ? 46.875 9.18 -14.234 1 18.75 476 ILE B N 1
ATOM 7587 C CA . ILE B 1 476 ? 47.125 8.703 -15.586 1 18.75 476 ILE B CA 1
ATOM 7588 C C . ILE B 1 476 ? 45.844 8.773 -16.406 1 18.75 476 ILE B C 1
ATOM 7590 O O . ILE B 1 476 ? 45.844 9.234 -17.547 1 18.75 476 ILE B O 1
ATOM 7594 N N . ASP B 1 477 ? 44.719 8.047 -16.188 1 19.06 477 ASP B N 1
ATOM 7595 C CA . ASP B 1 477 ? 44.375 7.121 -17.25 1 19.06 477 ASP B CA 1
ATOM 7596 C C . ASP B 1 477 ? 43.625 7.836 -18.391 1 19.06 477 ASP B C 1
ATOM 7598 O O . ASP B 1 477 ? 43 8.875 -18.172 1 19.06 477 ASP B O 1
ATOM 7602 N N . ILE B 1 478 ? 43.5 7.289 -19.641 1 21.16 478 ILE B N 1
ATOM 7603 C CA . ILE B 1 478 ? 43.562 7.176 -21.094 1 21.16 478 ILE B CA 1
ATOM 7604 C C . ILE B 1 478 ? 42.125 7.301 -21.672 1 21.16 478 ILE B C 1
ATOM 7606 O O . ILE B 1 478 ? 41.969 7.762 -22.797 1 21.16 478 ILE B O 1
ATOM 7610 N N . GLU B 1 479 ? 41.062 6.734 -21.016 1 18.52 479 GLU B N 1
ATOM 7611 C CA . GLU B 1 479 ? 40.375 5.941 -22.047 1 18.52 479 GLU B CA 1
ATOM 7612 C C . GLU B 1 479 ? 39.594 6.836 -23 1 18.52 479 GLU B C 1
ATOM 7614 O O . GLU B 1 479 ? 39.688 6.664 -24.219 1 18.52 479 GLU B O 1
ATOM 7619 N N . GLU B 1 480 ? 38.375 7.305 -22.672 1 19.53 480 GLU B N 1
ATOM 7620 C CA . GLU B 1 480 ? 37.25 6.742 -23.406 1 19.53 480 GLU B CA 1
ATOM 7621 C C . GLU B 1 480 ? 36.906 7.578 -24.641 1 19.53 480 GLU B C 1
ATOM 7623 O O . GLU B 1 480 ? 36.219 7.117 -25.531 1 19.53 480 GLU B O 1
ATOM 7628 N N . TYR B 1 481 ? 37.25 8.852 -24.828 1 21.05 481 TYR B N 1
ATOM 7629 C CA . TYR B 1 481 ? 36.125 9.602 -25.328 1 21.05 481 TYR B CA 1
ATOM 7630 C C . TYR B 1 481 ? 35.906 9.352 -26.828 1 21.05 481 TYR B C 1
ATOM 7632 O O . TYR B 1 481 ? 36.656 9.859 -27.656 1 21.05 481 TYR B O 1
ATOM 7640 N N . PHE B 1 482 ? 35.531 8.18 -27.312 1 19.91 482 PHE B N 1
ATOM 7641 C CA . PHE B 1 482 ? 35.406 7.934 -28.734 1 19.91 482 PHE B CA 1
ATOM 7642 C C . PHE B 1 482 ? 34.312 8.797 -29.344 1 19.91 482 PHE B C 1
ATOM 7644 O O . PHE B 1 482 ? 33.125 8.492 -29.203 1 19.91 482 PHE B O 1
ATOM 7651 N N . ASP B 1 483 ? 34.375 10.039 -29.375 1 21.55 483 ASP B N 1
ATOM 7652 C CA . ASP B 1 483 ? 33.312 10.898 -29.891 1 21.55 483 ASP B CA 1
ATOM 7653 C C . ASP B 1 483 ? 33.094 10.68 -31.375 1 21.55 483 ASP B C 1
ATOM 7655 O O . ASP B 1 483 ? 33.938 11.086 -32.188 1 21.55 483 ASP B O 1
ATOM 7659 N N . SER B 1 484 ? 32.812 9.5 -31.859 1 19.69 484 SER B N 1
ATOM 7660 C CA . SER B 1 484 ? 32.781 9.453 -33.312 1 19.69 484 SER B CA 1
ATOM 7661 C C . SER B 1 484 ? 31.781 10.453 -33.906 1 19.69 484 SER B C 1
ATOM 7663 O O . SER B 1 484 ? 30.672 10.602 -33.375 1 19.69 484 SER B O 1
ATOM 7665 N N . ALA B 1 485 ? 32.25 11.336 -34.656 1 22.7 485 ALA B N 1
ATOM 7666 C CA . ALA B 1 485 ? 31.766 12.516 -35.375 1 22.7 485 ALA B CA 1
ATOM 7667 C C . ALA B 1 485 ? 30.766 12.133 -36.438 1 22.7 485 ALA B C 1
ATOM 7669 O O . ALA B 1 485 ? 30.922 12.5 -37.625 1 22.7 485 ALA B O 1
ATOM 7670 N N . PRO B 1 486 ? 29.672 11.375 -36.219 1 19.91 486 PRO B N 1
ATOM 7671 C CA . PRO B 1 486 ? 29.234 10.977 -37.562 1 19.91 486 PRO B CA 1
ATOM 7672 C C . PRO B 1 486 ? 29 12.172 -38.5 1 19.91 486 PRO B C 1
ATOM 7674 O O . PRO B 1 486 ? 28.766 13.281 -38.031 1 19.91 486 PRO B O 1
ATOM 7677 N N . ILE B 1 487 ? 29.078 11.977 -39.812 1 22.47 487 ILE B N 1
ATOM 7678 C CA . ILE B 1 487 ? 29.266 12.68 -41.062 1 22.47 487 ILE B CA 1
ATOM 7679 C C . ILE B 1 487 ? 27.953 13.312 -41.531 1 22.47 487 ILE B C 1
ATOM 7681 O O . ILE B 1 487 ? 27.938 14.156 -42.438 1 22.47 487 ILE B O 1
ATOM 7685 N N . PRO B 1 488 ? 26.797 13.102 -40.812 1 22.03 488 PRO B N 1
ATOM 7686 C CA . PRO B 1 488 ? 25.828 13.102 -41.938 1 22.03 488 PRO B CA 1
ATOM 7687 C C . PRO B 1 488 ? 25.828 14.422 -42.688 1 22.03 488 PRO B C 1
ATOM 7689 O O . PRO B 1 488 ? 26.125 15.469 -42.125 1 22.03 488 PRO B O 1
ATOM 7692 N N . GLN B 1 489 ? 25.797 14.328 -43.969 1 19.16 489 GLN B N 1
ATOM 7693 C CA . GLN B 1 489 ? 25.906 15.289 -45.062 1 19.16 489 GLN B CA 1
ATOM 7694 C C . GLN B 1 489 ? 24.812 16.359 -44.969 1 19.16 489 GLN B C 1
ATOM 7696 O O . GLN B 1 489 ? 23.781 16.141 -44.344 1 19.16 489 GLN B O 1
ATOM 7701 N N . ALA B 1 490 ? 25.109 17.359 -45.719 1 19.67 490 ALA B N 1
ATOM 7702 C CA . ALA B 1 490 ? 24.781 18.766 -45.938 1 19.67 490 ALA B CA 1
ATOM 7703 C C . ALA B 1 490 ? 23.422 18.906 -46.594 1 19.67 490 ALA B C 1
ATOM 7705 O O . ALA B 1 490 ? 23.219 18.438 -47.719 1 19.67 490 ALA B O 1
ATOM 7706 N N . ALA B 1 491 ? 22.312 18.562 -45.844 1 19.11 491 ALA B N 1
ATOM 7707 C CA . ALA B 1 491 ? 21.094 18.688 -46.656 1 19.11 491 ALA B CA 1
ATOM 7708 C C . ALA B 1 491 ? 21.141 19.953 -47.5 1 19.11 491 ALA B C 1
ATOM 7710 O O . ALA B 1 491 ? 21.812 20.922 -47.156 1 19.11 491 ALA B O 1
ATOM 7711 N N . PHE B 1 492 ? 20.266 19.969 -48.531 1 18.48 492 PHE B N 1
ATOM 7712 C CA . PHE B 1 492 ? 19.953 20.609 -49.812 1 18.48 492 PHE B CA 1
ATOM 7713 C C . PHE B 1 492 ? 19.594 22.078 -49.625 1 18.48 492 PHE B C 1
ATOM 7715 O O . PHE B 1 492 ? 19.109 22.469 -48.531 1 18.48 492 PHE B O 1
ATOM 7722 N N . GLU B 1 493 ? 19.578 22.812 -50.719 1 17.33 493 GLU B N 1
ATOM 7723 C CA . GLU B 1 493 ? 19.812 24.141 -51.312 1 17.33 493 GLU B CA 1
ATOM 7724 C C . GLU B 1 493 ? 18.656 25.078 -51 1 17.33 493 GLU B C 1
ATOM 7726 O O . GLU B 1 493 ? 17.5 24.672 -51.031 1 17.33 493 GLU B O 1
ATOM 7731 N N . ALA B 1 494 ? 18.953 26.141 -50.375 1 19.7 494 ALA B N 1
ATOM 7732 C CA . ALA B 1 494 ? 18.25 27.375 -50.031 1 19.7 494 ALA B CA 1
ATOM 7733 C C . ALA B 1 494 ? 17.734 28.078 -51.281 1 19.7 494 ALA B C 1
ATOM 7735 O O . ALA B 1 494 ? 17.125 29.156 -51.188 1 19.7 494 ALA B O 1
ATOM 7736 N N . PRO B 1 495 ? 17 27.484 -52.188 1 17.52 495 PRO B N 1
ATOM 7737 C CA . PRO B 1 495 ? 17.203 28.422 -53.312 1 17.52 495 PRO B CA 1
ATOM 7738 C C . PRO B 1 495 ? 16.953 29.875 -52.906 1 17.52 495 PRO B C 1
ATOM 7740 O O . PRO B 1 495 ? 16.375 30.141 -51.844 1 17.52 495 PRO B O 1
ATOM 7743 N N . VAL B 1 496 ? 16.906 30.781 -54.031 1 17.95 496 VAL B N 1
ATOM 7744 C CA . VAL B 1 496 ? 17.359 32.031 -54.625 1 17.95 496 VAL B CA 1
ATOM 7745 C C . VAL B 1 496 ? 16.344 33.156 -54.344 1 17.95 496 VAL B C 1
ATOM 7747 O O . VAL B 1 496 ? 16.703 34.25 -53.906 1 17.95 496 VAL B O 1
ATOM 7750 N N . SER B 1 497 ? 15.055 33.156 -54.938 1 17.75 497 SER B N 1
ATOM 7751 C CA . SER B 1 497 ? 14.812 34.312 -55.812 1 17.75 497 SER B CA 1
ATOM 7752 C C . SER B 1 497 ? 14.469 35.562 -55.031 1 17.75 497 SER B C 1
ATOM 7754 O O . SER B 1 497 ? 14.055 35.469 -53.875 1 17.75 497 SER B O 1
ATOM 7756 N N . GLY B 1 498 ? 14.422 36.906 -55.781 1 17.3 498 GLY B N 1
ATOM 7757 C CA . GLY B 1 498 ? 14.734 38.312 -55.844 1 17.3 498 GLY B CA 1
ATOM 7758 C C . GLY B 1 498 ? 13.641 39.219 -55.281 1 17.3 498 GLY B C 1
ATOM 7759 O O . GLY B 1 498 ? 13.914 40.312 -54.812 1 17.3 498 GLY B O 1
ATOM 7760 N N . PHE B 1 499 ? 12.32 39 -55.625 1 17.62 499 PHE B N 1
ATOM 7761 C CA . PHE B 1 499 ? 11.703 40.125 -56.312 1 17.62 499 PHE B CA 1
ATOM 7762 C C . PHE B 1 499 ? 11.523 41.281 -55.375 1 17.62 499 PHE B C 1
ATOM 7764 O O . PHE B 1 499 ? 11.391 41.094 -54.156 1 17.62 499 PHE B O 1
ATOM 7771 N N . LYS B 1 500 ? 11.281 42.562 -55.969 1 17.62 500 LYS B N 1
ATOM 7772 C CA . LYS B 1 500 ? 11.492 44.031 -56 1 17.62 500 LYS B CA 1
ATOM 7773 C C . LYS B 1 500 ? 10.688 44.719 -54.906 1 17.62 500 LYS B C 1
ATOM 7775 O O . LYS B 1 500 ? 9.742 44.125 -54.344 1 17.62 500 LYS B O 1
ATOM 7780 N N . THR B 1 501 ? 10.516 46.125 -55.219 1 17.94 501 THR B N 1
ATOM 7781 C CA . THR B 1 501 ? 10.805 47.5 -54.812 1 17.94 501 THR B CA 1
ATOM 7782 C C . THR B 1 501 ? 9.594 48.125 -54.125 1 17.94 501 THR B C 1
ATOM 7784 O O . THR B 1 501 ? 9.719 48.781 -53.062 1 17.94 501 THR B O 1
ATOM 7787 N N . GLU B 1 502 ? 8.375 48.406 -54.906 1 17.02 502 GLU B N 1
ATOM 7788 C CA . GLU B 1 502 ? 8.07 49.812 -55.25 1 17.02 502 GLU B CA 1
ATOM 7789 C C . GLU B 1 502 ? 7.281 50.5 -54.156 1 17.02 502 GLU B C 1
ATOM 7791 O O . GLU B 1 502 ? 7.531 51.656 -53.844 1 17.02 502 GLU B O 1
ATOM 7796 N N . ALA B 1 503 ? 6.203 50 -53.531 1 19.56 503 ALA B N 1
ATOM 7797 C CA . ALA B 1 503 ? 5.066 50.906 -53.719 1 19.56 503 ALA B CA 1
ATOM 7798 C C . ALA B 1 503 ? 5.137 52.094 -52.75 1 19.56 503 ALA B C 1
ATOM 7800 O O . ALA B 1 503 ? 5.121 51.906 -51.531 1 19.56 503 ALA B O 1
ATOM 7801 N N . ASP B 1 504 ? 5.812 53.281 -53.156 1 18.67 504 ASP B N 1
ATOM 7802 C CA . ASP B 1 504 ? 5.984 54.562 -52.438 1 18.67 504 ASP B CA 1
ATOM 7803 C C . ASP B 1 504 ? 4.641 55.125 -52 1 18.67 504 ASP B C 1
ATOM 7805 O O . ASP B 1 504 ? 4.504 55.656 -50.906 1 18.67 504 ASP B O 1
ATOM 7809 N N . PRO B 1 505 ? 3.643 55.375 -53.062 1 20.2 505 PRO B N 1
ATOM 7810 C CA . PRO B 1 505 ? 3.367 56.781 -53.312 1 20.2 505 PRO B CA 1
ATOM 7811 C C . PRO B 1 505 ? 2.707 57.5 -52.125 1 20.2 505 PRO B C 1
ATOM 7813 O O . PRO B 1 505 ? 2.215 56.812 -51.219 1 20.2 505 PRO B O 1
ATOM 7816 N N . PRO B 1 506 ? 2.195 58.812 -52.438 1 21.19 506 PRO B N 1
ATOM 7817 C CA . PRO B 1 506 ? 2.102 60.219 -52 1 21.19 506 PRO B CA 1
ATOM 7818 C C . PRO B 1 506 ? 0.822 60.5 -51.219 1 21.19 506 PRO B C 1
ATOM 7820 O O . PRO B 1 506 ? 0.753 61.5 -50.5 1 21.19 506 PRO B O 1
ATOM 7823 N N . VAL B 1 507 ? -0.285 59.656 -51.188 1 19.03 507 VAL B N 1
ATOM 7824 C CA . VAL B 1 507 ? -1.534 60.312 -51.531 1 19.03 507 VAL B CA 1
ATOM 7825 C C . VAL B 1 507 ? -1.857 61.406 -50.531 1 19.03 507 VAL B C 1
ATOM 7827 O O . VAL B 1 507 ? -1.821 61.188 -49.312 1 19.03 507 VAL B O 1
ATOM 7830 N N . GLY B 1 508 ? -1.91 62.781 -50.969 1 19.97 508 GLY B N 1
ATOM 7831 C CA . GLY B 1 508 ? -2.205 64.188 -50.719 1 19.97 508 GLY B CA 1
ATOM 7832 C C . GLY B 1 508 ? -3.609 64.438 -50.219 1 19.97 508 GLY B C 1
ATOM 7833 O O . GLY B 1 508 ? -4.031 65.562 -50.031 1 19.97 508 GLY B O 1
ATOM 7834 N N . ARG B 1 509 ? -4.484 63.531 -49.938 1 17.91 509 ARG B N 1
ATOM 7835 C CA . ARG B 1 509 ? -5.82 64 -50.281 1 17.91 509 ARG B CA 1
ATOM 7836 C C . ARG B 1 509 ? -6.117 65.312 -49.594 1 17.91 509 ARG B C 1
ATOM 7838 O O . ARG B 1 509 ? -5.547 65.625 -48.531 1 17.91 509 ARG B O 1
ATOM 7845 N N . ALA B 1 510 ? -7.418 65.812 -49.781 1 18.22 510 ALA B N 1
ATOM 7846 C CA . ALA B 1 510 ? -8.32 66.875 -50.25 1 18.22 510 ALA B CA 1
ATOM 7847 C C . ALA B 1 510 ? -8.641 67.875 -49.156 1 18.22 510 ALA B C 1
ATOM 7849 O O . ALA B 1 510 ? -8.5 67.562 -47.969 1 18.22 510 ALA B O 1
ATOM 7850 N N . GLU B 1 511 ? -9.414 68.875 -49.5 1 19.77 511 GLU B N 1
ATOM 7851 C CA . GLU B 1 511 ? -9.828 70.25 -49.688 1 19.77 511 GLU B CA 1
ATOM 7852 C C . GLU B 1 511 ? -10.852 70.688 -48.656 1 19.77 511 GLU B C 1
ATOM 7854 O O . GLU B 1 511 ? -10.883 71.812 -48.25 1 19.77 511 GLU B O 1
ATOM 7859 N N . VAL B 1 512 ? -11.859 69.812 -48.219 1 20.62 512 VAL B N 1
ATOM 7860 C CA . VAL B 1 512 ? -13.141 70.438 -48.438 1 20.62 512 VAL B CA 1
ATOM 7861 C C . VAL B 1 512 ? -13.266 71.688 -47.531 1 20.62 512 VAL B C 1
ATOM 7863 O O . VAL B 1 512 ? -12.602 71.75 -46.5 1 20.62 512 VAL B O 1
ATOM 7866 N N . LYS B 1 513 ? -14.594 72.25 -47.5 1 21.7 513 LYS B N 1
ATOM 7867 C CA . LYS B 1 513 ? -15.328 73.5 -47.812 1 21.7 513 LYS B CA 1
ATOM 7868 C C . LYS B 1 513 ? -15.344 74.438 -46.625 1 21.7 513 LYS B C 1
ATOM 7870 O O . LYS B 1 513 ? -15.141 74.062 -45.469 1 21.7 513 LYS B O 1
ATOM 7875 N N . PRO B 1 514 ? -16.453 75.375 -46.781 1 23.72 514 PRO B N 1
ATOM 7876 C CA . PRO B 1 514 ? -16.75 76.812 -46.812 1 23.72 514 PRO B CA 1
ATOM 7877 C C . PRO B 1 514 ? -17.312 77.312 -45.5 1 23.72 514 PRO B C 1
ATOM 7879 O O . PRO B 1 514 ? -18.125 76.625 -44.875 1 23.72 514 PRO B O 1
ATOM 7882 N N . ALA B 1 515 ? -16.672 77.938 -44.688 1 26.22 515 ALA B N 1
ATOM 7883 C CA . ALA B 1 515 ? -17.094 78.812 -43.594 1 26.22 515 ALA B CA 1
ATOM 7884 C C . ALA B 1 515 ? -18.188 79.812 -44.031 1 26.22 515 ALA B C 1
ATOM 7886 O O . ALA B 1 515 ? -17.938 80.688 -44.875 1 26.22 515 ALA B O 1
ATOM 7887 N N . ASP B 1 516 ? -19.328 79.375 -44.438 1 22.44 516 ASP B N 1
ATOM 7888 C CA . ASP B 1 516 ? -20.297 80.438 -44.688 1 22.44 516 ASP B CA 1
ATOM 7889 C C . ASP B 1 516 ? -20.297 81.438 -43.562 1 22.44 516 ASP B C 1
ATOM 7891 O O . ASP B 1 516 ? -20.266 81.062 -42.375 1 22.44 516 ASP B O 1
ATOM 7895 N N . LYS B 1 517 ? -19.953 82.562 -43.844 1 25.12 517 LYS B N 1
ATOM 7896 C CA . LYS B 1 517 ? -19.797 84 -43.438 1 25.12 517 LYS B CA 1
ATOM 7897 C C . LYS B 1 517 ? -20.969 84.438 -42.562 1 25.12 517 LYS B C 1
ATOM 7899 O O . LYS B 1 517 ? -20.766 85.062 -41.5 1 25.12 517 LYS B O 1
ATOM 7904 N N . ALA B 1 518 ? -22.234 84.75 -43.438 1 23.92 518 ALA B N 1
ATOM 7905 C CA . ALA B 1 518 ? -23.125 85.875 -43.438 1 23.92 518 ALA B CA 1
ATOM 7906 C C . ALA B 1 518 ? -24.172 85.75 -42.312 1 23.92 518 ALA B C 1
ATOM 7908 O O . ALA B 1 518 ? -24.734 84.688 -42.125 1 23.92 518 ALA B O 1
#

pLDDT: mean 73.41, std 29.29, range [16.77, 98.25]

Secondary structure (DSSP, 8-state):
-HHHHHHHHHHHHHHHHHHHHHTS-EEEEEEETTEEEEEEHHHHHHHHHHHHHHHHHHHHHHHHHHHHHHHHHHHHHHHHHHHHHHHHHHHHHHHHHT-HHHHHHHHHHHHHH---HHHHHHHHHHHHHHHHHTT-HHHHHHHHHHHHHHHTT-HHHHHHHHHHHHHHHHHTT-HHHHHHHHGGGTT--STHHHHHHHHHHHHHHHT-HHHHHHHHHHHHHTT-S-HHHHHHHHHHHHHHHHHHHTTSTHHHHHHHHS-HHHHTSHHHHHHHHHHHHHTT-HHHHHHHHHHHHHHS--HHHHHHHHS--GGGHHHHHHHHHHHHHHSTT-HHHHHHHHHHHHHTT-HHHHHHHHHHHHHH---HHHHHHHHHHHHHTT-HHHHHHHHHHHHHHHS-----GGGGTS----TT-------TT-------------------------------------------------------------------------------------------------/-HHHHHHHHHHHHHHHHHHHHHTS-EEEEEEETTEEEEEEHHHHHHHHHHHHHHHHHHHHHHHHHHHHHHHHHHHHHHHHHHHHHHHHHHHHHHHHHT-HHHHHHHHHHHHHH---HHHHHHHHHHHHHHHHHTT-HHHHHHHHHHHHHHHTT-HHHHHHHHHHHHHHHHHTT-HHHHHHHHGGGTT--STHHHHHHHHHHHHHHHT-HHHHHHHHHHHHHTT-S-HHHHHHHHHHHHHHHHHHTTTSTHHHHHHHHS-HHHHTSHHHHHHHHHHHHHTT-HHHHHHHHHHHHHHS--HHHHHHHHS--GGGHHHHHHHHHHHHHH-TT-HHHHHHHHHHHHHTT-HHHHHHHHHHHHHH---HHHHHHHHHHHHHTT-HHHHHHHHHHHHHHHS-----GGGGTS----TT-------TTS------------------------------------------------------------------------------------------------

Organism: Bordetella avium (strain 197N) (NCBI:txid360910)